Protein AF-C3N237-F1 (afdb_monomer_lite)

Secondary structure (DSSP, 8-state):
-------SSSTTHHHHHSSTTSS--S---------SSS-SEEEEEE-TT-HHHHHHHHHTTSSSBBSS---GGG-S-PPTTPEEE----EEEEEEE--S--TTS--GGGSHHHHHHHTTT--HHHIIIIISTT-EEE-SSS-SSSTHHHHHHHHHHTTTT----HHHHHHHHHHHHHHTT-EEETTEEEETTEE-EEEEEEETT-HHHHHHHHHHHHHHHHTT-EEEEEEE-HHHHIIIIISS-TTTSS--EEEEEESS---SS-HHHHHHHHSGGGS-SSS--SS--BTTTB--GGGS-HHHHHHHHHHHHHHHHHHTT--SSHHHHHHHHHHHHHHHHHHTSEEEEEEE-PPEEE-TTEE----BTTTTBS--HHHHHH-EETTBSEEEEEES-S-SS---TTT---SHHHHHHHHHHS--SEEE-TBT--EEE-S-EEEEEEE-SSS-EEPPTT-EEEETTTTEEEEPPTT-EESEEEEEE-HHHHHH-B-TTSPBP-HHHHHHHHHHHHHHHS-TTSTT--HHHHHHHHHHHHH--EEEEEETTEEEEEES---SSHHHHHHHHHHHHS-TTTTSTT-----HHHHHHHHHHHHTTSEESSHHHHHHHTSEE--TT-HHHHHHHHHHHHHHHHHT---HHHHHHHHHHT-----HHHHHHHHHHHHHHHHHHS------SSEEEEEEETTSSS-EEEEEE-TT------GGGGPPPEEEEEEE---SSB-TTPEEEEEEEEEETT-S--EE-TT-EEEEEEE-TT--EEEEEEEE--TTSEEEEEPPTTPPSEEEEEEEEEEBTTB----PEEEEEEEPPP---------------------------------PPPP---SHHHHHHHHHHHHHHHHHHTT--

Organism: Saccharolobus islandicus (strain M.16.27) (NCBI:txid427318)

Structure (mmCIF, N/CA/C/O backbone):
data_AF-C3N237-F1
#
_entry.id   AF-C3N237-F1
#
loop_
_atom_site.group_PDB
_atom_site.id
_atom_site.type_symbol
_atom_site.label_atom_id
_atom_site.label_alt_id
_atom_site.label_comp_id
_atom_site.label_asym_id
_atom_site.label_entity_id
_atom_site.label_seq_id
_atom_site.pdbx_PDB_ins_code
_atom_site.Cartn_x
_atom_site.Cartn_y
_atom_site.Cartn_z
_atom_site.occupancy
_atom_site.B_iso_or_equiv
_atom_site.auth_seq_id
_atom_site.auth_comp_id
_atom_site.auth_asym_id
_atom_site.auth_atom_id
_atom_site.pdbx_PDB_model_num
ATOM 1 N N . MET A 1 1 ? -51.922 55.639 14.052 1.00 32.62 1 MET A N 1
ATOM 2 C CA . MET A 1 1 ? -53.199 56.289 13.689 1.00 32.62 1 MET A CA 1
ATOM 3 C C . MET A 1 1 ? -53.147 56.577 12.190 1.00 32.62 1 MET A C 1
ATOM 5 O O . MET A 1 1 ? -52.204 57.233 11.785 1.00 32.62 1 MET A O 1
ATOM 9 N N . TYR A 1 2 ? -54.059 55.958 11.427 1.00 24.75 2 TYR A N 1
ATOM 10 C CA . TYR A 1 2 ? -54.512 56.188 10.034 1.00 24.75 2 TYR A CA 1
ATOM 11 C C . TYR A 1 2 ? -53.543 56.796 8.977 1.00 24.75 2 TYR A C 1
ATOM 13 O O . TYR A 1 2 ? -53.043 57.893 9.165 1.00 24.75 2 TYR A O 1
ATOM 21 N N . SER A 1 3 ? -53.177 56.081 7.890 1.00 29.41 3 SER A N 1
ATOM 22 C CA . SER A 1 3 ? -53.906 55.927 6.589 1.00 29.41 3 SER A CA 1
ATOM 23 C C . SER A 1 3 ? -53.914 57.239 5.758 1.00 29.41 3 SER A C 1
ATOM 25 O O . SER A 1 3 ? -54.205 58.267 6.344 1.00 29.41 3 SER A O 1
ATOM 27 N N . VAL A 1 4 ? -53.697 57.374 4.436 1.00 31.59 4 VAL A N 1
ATOM 28 C CA . VAL A 1 4 ? -53.795 56.517 3.229 1.00 31.59 4 VAL A CA 1
ATOM 29 C C . VAL A 1 4 ? -53.306 57.386 2.034 1.00 31.59 4 VAL A C 1
ATOM 31 O O . VAL A 1 4 ? -53.698 58.539 1.923 1.00 31.59 4 VAL A O 1
ATOM 34 N N . LEU A 1 5 ? -52.292 56.930 1.285 1.00 30.28 5 LEU A N 1
ATOM 35 C CA . LEU A 1 5 ? -52.226 56.564 -0.154 1.00 30.28 5 LEU A CA 1
ATOM 36 C C . LEU A 1 5 ? -52.545 57.586 -1.270 1.00 30.28 5 LEU A C 1
ATOM 38 O O . LEU A 1 5 ? -53.607 58.187 -1.333 1.00 30.28 5 LEU A O 1
ATOM 42 N N . SER A 1 6 ? -51.687 57.527 -2.297 1.00 28.00 6 SER A N 1
ATOM 43 C CA . SER A 1 6 ? -52.011 57.464 -3.739 1.00 28.00 6 SER A CA 1
ATOM 44 C C . SER A 1 6 ? -50.781 56.809 -4.404 1.00 28.00 6 SER A C 1
ATOM 46 O O . SER A 1 6 ? -49.678 57.311 -4.224 1.00 28.00 6 SER A O 1
ATOM 48 N N . ILE A 1 7 ? -50.732 55.594 -4.978 1.00 36.19 7 ILE A N 1
ATOM 49 C CA . ILE A 1 7 ? -51.569 54.786 -5.893 1.00 36.19 7 ILE A CA 1
ATOM 50 C C . ILE A 1 7 ? -51.875 55.480 -7.219 1.00 36.19 7 ILE A C 1
ATOM 52 O O . ILE A 1 7 ? -53.029 55.731 -7.550 1.00 36.19 7 ILE A O 1
ATOM 56 N N . LYS A 1 8 ? -50.833 55.649 -8.041 1.00 31.91 8 LYS A N 1
ATOM 57 C CA . LYS A 1 8 ? -50.965 55.339 -9.475 1.00 31.91 8 LYS A CA 1
ATOM 58 C C . LYS A 1 8 ? -49.679 54.892 -10.180 1.00 31.91 8 LYS A C 1
ATOM 60 O O . LYS A 1 8 ? -49.792 54.105 -11.109 1.00 31.91 8 LYS A O 1
ATOM 65 N N . ASP A 1 9 ? -48.491 55.163 -9.633 1.00 37.44 9 ASP A N 1
ATOM 66 C CA . ASP A 1 9 ? -47.237 54.868 -10.365 1.00 37.44 9 ASP A CA 1
ATOM 67 C C . ASP A 1 9 ? -46.415 53.663 -9.867 1.00 37.44 9 ASP A C 1
ATOM 69 O O . ASP A 1 9 ? -45.322 53.400 -10.356 1.00 37.44 9 ASP A O 1
ATOM 73 N N . LYS A 1 10 ? -46.936 52.857 -8.929 1.00 34.31 10 LYS A N 1
ATOM 74 C CA . LYS A 1 10 ? -46.229 51.659 -8.410 1.00 34.31 10 LYS A CA 1
ATOM 75 C C . LYS A 1 10 ? -46.744 50.312 -8.933 1.00 34.31 10 LYS A C 1
ATOM 77 O O . LYS A 1 10 ? -46.202 49.267 -8.568 1.00 34.31 10 LYS A O 1
ATOM 82 N N . LYS A 1 11 ? -47.759 50.311 -9.806 1.00 35.56 11 LYS A N 1
ATOM 83 C CA . LYS A 1 11 ? -48.390 49.076 -10.313 1.00 35.56 11 LYS A CA 1
ATOM 84 C C . LYS A 1 11 ? -47.809 48.518 -11.617 1.00 35.56 11 LYS A C 1
ATOM 86 O O . LYS A 1 11 ? -48.170 47.405 -11.969 1.00 35.56 11 LYS A O 1
ATOM 91 N N . ILE A 1 12 ? -46.876 49.206 -12.281 1.00 35.53 12 ILE A N 1
ATOM 92 C CA . ILE A 1 12 ? -46.220 48.667 -13.491 1.00 35.53 12 ILE A CA 1
ATOM 93 C C . ILE A 1 12 ? -44.860 48.021 -13.166 1.00 35.53 12 ILE A C 1
ATOM 95 O O . ILE A 1 12 ? -44.503 47.018 -13.770 1.00 35.53 12 ILE A O 1
ATOM 99 N N . ILE A 1 13 ? -44.156 48.484 -12.127 1.00 36.94 13 ILE A N 1
ATOM 100 C CA . ILE A 1 13 ? -42.864 47.898 -11.719 1.00 36.94 13 ILE A CA 1
ATOM 101 C C . ILE A 1 13 ? -43.050 46.710 -10.754 1.00 36.94 13 ILE A C 1
ATOM 103 O O . ILE A 1 13 ? -42.310 45.734 -10.820 1.00 36.94 13 ILE A O 1
ATOM 107 N N . SER A 1 14 ? -44.106 46.712 -9.932 1.00 34.72 14 SER A N 1
ATOM 108 C CA . SER A 1 14 ? -44.381 45.596 -9.008 1.00 34.72 14 SER A CA 1
ATOM 109 C C . SER A 1 14 ? -45.049 44.388 -9.681 1.00 34.72 14 SER A C 1
ATOM 111 O O . SER A 1 14 ? -45.055 43.309 -9.104 1.00 34.72 14 SER A O 1
ATOM 113 N N . LEU A 1 15 ? -45.586 44.535 -10.901 1.00 31.09 15 LEU A N 1
ATOM 114 C CA . LEU A 1 15 ? -46.196 43.426 -11.651 1.00 31.09 15 LEU A CA 1
ATOM 115 C C . LEU A 1 15 ? -45.190 42.703 -12.571 1.00 31.09 15 LEU A C 1
ATOM 117 O O . LEU A 1 15 ? -45.409 41.548 -12.912 1.00 31.09 15 LEU A O 1
ATOM 121 N N . LEU A 1 16 ? -44.054 43.331 -12.900 1.00 32.94 16 LEU A N 1
ATOM 122 C CA . LEU A 1 16 ? -42.935 42.688 -13.610 1.00 32.94 16 LEU A CA 1
ATOM 123 C C . LEU A 1 16 ? -41.993 41.913 -12.670 1.00 32.94 16 LEU A C 1
ATOM 125 O O . LEU A 1 16 ? -41.348 40.965 -13.101 1.00 32.94 16 LEU A O 1
ATOM 129 N N . ILE A 1 17 ? -41.976 42.242 -11.373 1.00 38.22 17 ILE A N 1
ATOM 130 C CA . ILE A 1 17 ? -41.187 41.520 -10.354 1.00 38.22 17 ILE A CA 1
ATOM 131 C C . ILE A 1 17 ? -42.002 40.383 -9.697 1.00 38.22 17 ILE A C 1
ATOM 133 O O . ILE A 1 17 ? -41.434 39.377 -9.273 1.00 38.22 17 ILE A O 1
ATOM 137 N N . LEU A 1 18 ? -43.340 40.469 -9.701 1.00 31.30 18 LEU A N 1
ATOM 138 C CA . LEU A 1 18 ? -44.231 39.437 -9.142 1.00 31.30 18 LEU A CA 1
ATOM 139 C C . LEU A 1 18 ? -44.711 38.384 -10.167 1.00 31.30 18 LEU A C 1
ATOM 141 O O . LEU A 1 18 ? -45.364 37.417 -9.791 1.00 31.30 18 LEU A O 1
ATOM 145 N N . VAL A 1 19 ? -44.358 38.528 -11.452 1.00 31.44 19 VAL A N 1
ATOM 146 C CA . VAL A 1 19 ? -44.536 37.476 -12.482 1.00 31.44 19 VAL A CA 1
ATOM 147 C C . VAL A 1 19 ? -43.216 36.742 -12.786 1.00 31.44 19 VAL A C 1
ATOM 149 O O . VAL A 1 19 ? -43.243 35.614 -13.264 1.00 31.44 19 VAL A O 1
ATOM 152 N N . ALA A 1 20 ? -42.063 37.290 -12.375 1.00 33.34 20 ALA A N 1
ATOM 153 C CA . ALA A 1 20 ? -40.777 36.578 -12.356 1.00 33.34 20 ALA A CA 1
ATOM 154 C C . ALA A 1 20 ? -40.609 35.627 -11.145 1.00 33.34 20 ALA A C 1
ATOM 156 O O . ALA A 1 20 ? -39.634 34.888 -11.069 1.00 33.34 20 ALA A O 1
ATOM 157 N N . THR A 1 21 ? -41.563 35.618 -10.207 1.00 35.62 21 THR A N 1
ATOM 158 C CA . THR A 1 21 ? -41.547 34.784 -8.986 1.00 35.62 21 THR A CA 1
ATOM 159 C C . THR A 1 21 ? -42.735 33.817 -8.883 1.00 35.62 21 THR A C 1
ATOM 161 O O . THR A 1 21 ? -42.903 33.156 -7.863 1.00 35.62 21 THR A O 1
ATOM 164 N N . ALA A 1 22 ? -43.536 33.672 -9.948 1.00 34.78 22 ALA A N 1
ATOM 165 C CA . ALA A 1 22 ? -44.721 32.803 -9.958 1.00 34.78 22 ALA A CA 1
ATOM 166 C C . ALA A 1 22 ? -44.883 31.949 -11.235 1.00 34.78 22 ALA A C 1
ATOM 168 O O . ALA A 1 22 ? -45.985 31.502 -11.544 1.00 34.78 22 ALA A O 1
ATOM 169 N N . ILE A 1 23 ? -43.782 31.668 -11.946 1.00 35.69 23 ILE A N 1
ATOM 170 C CA . ILE A 1 23 ? -43.656 30.503 -12.843 1.00 35.69 23 ILE A CA 1
ATOM 171 C C . ILE A 1 23 ? -42.328 29.804 -12.532 1.00 35.69 23 ILE A C 1
ATOM 173 O O . ILE A 1 23 ? -41.381 29.770 -13.309 1.00 35.69 23 ILE A O 1
ATOM 177 N N . SER A 1 24 ? -42.242 29.287 -11.316 1.00 31.81 24 SER A N 1
ATOM 178 C CA . SER A 1 24 ? -41.409 28.134 -11.000 1.00 31.81 24 SER A CA 1
ATOM 179 C C . SER A 1 24 ? -42.135 27.352 -9.922 1.00 31.81 24 SER A C 1
ATOM 181 O O . SER A 1 24 ? -41.948 27.578 -8.730 1.00 31.81 24 SER A O 1
ATOM 183 N N . PRO A 1 25 ? -43.020 26.449 -10.351 1.00 34.41 25 PRO A N 1
ATOM 184 C CA . PRO A 1 25 ? -43.022 25.154 -9.716 1.00 34.41 25 PRO A CA 1
ATOM 185 C C . PRO A 1 25 ? -42.878 24.051 -10.766 1.00 34.41 25 PRO A C 1
ATOM 187 O O . PRO A 1 25 ? -43.502 24.073 -11.824 1.00 34.41 25 PRO A O 1
ATOM 190 N N . ILE A 1 26 ? -42.084 23.052 -10.373 1.00 34.78 26 ILE A N 1
ATOM 191 C CA . ILE A 1 26 ? -41.844 21.754 -11.019 1.00 34.78 26 ILE A CA 1
ATOM 192 C C . ILE A 1 26 ? -40.711 21.744 -12.066 1.00 34.78 26 ILE A C 1
ATOM 194 O O . ILE A 1 26 ? -40.867 21.287 -13.185 1.00 34.78 26 ILE A O 1
ATOM 198 N N . PHE A 1 27 ? -39.531 22.216 -11.662 1.00 32.22 27 PHE A N 1
ATOM 199 C CA . PHE A 1 27 ? -38.301 21.399 -11.650 1.00 32.22 27 PHE A CA 1
ATOM 200 C C . PHE A 1 27 ? -37.444 21.781 -10.429 1.00 32.22 27 PHE A C 1
ATOM 202 O O . PHE A 1 27 ? -36.223 21.791 -10.463 1.00 32.22 27 PHE A O 1
ATOM 209 N N . ALA A 1 28 ? -38.096 22.053 -9.298 1.00 30.06 28 ALA A N 1
ATOM 210 C CA . ALA A 1 28 ? -37.543 21.573 -8.047 1.00 30.06 28 ALA A CA 1
ATOM 211 C C . ALA A 1 28 ? -38.019 20.123 -7.957 1.00 30.06 28 ALA A C 1
ATOM 213 O O . ALA A 1 28 ? -39.050 19.826 -7.356 1.00 30.06 28 ALA A O 1
ATOM 214 N N . ILE A 1 29 ? -37.271 19.208 -8.582 1.00 30.78 29 ILE A N 1
ATOM 215 C CA . ILE A 1 29 ? -37.046 17.963 -7.861 1.00 30.78 29 ILE A CA 1
ATOM 216 C C . ILE A 1 29 ? -36.403 18.487 -6.586 1.00 30.78 29 ILE A C 1
ATOM 218 O O . ILE A 1 29 ? -35.275 18.974 -6.618 1.00 30.78 29 ILE A O 1
ATOM 222 N N . ALA A 1 30 ? -37.173 18.534 -5.496 1.00 28.59 30 ALA A N 1
ATOM 223 C CA . ALA A 1 30 ? -36.566 18.385 -4.196 1.00 28.59 30 ALA A CA 1
ATOM 224 C C . ALA A 1 30 ? -35.662 17.179 -4.397 1.00 28.59 30 ALA A C 1
ATOM 226 O O . ALA A 1 30 ? -36.162 16.070 -4.590 1.00 28.59 30 ALA A O 1
ATOM 227 N N . GLN A 1 31 ? -34.360 17.428 -4.544 1.00 30.95 31 GLN A N 1
ATOM 228 C CA . GLN A 1 31 ? -33.361 16.395 -4.454 1.00 30.95 31 GLN A CA 1
ATOM 229 C C . GLN A 1 31 ? -33.556 15.956 -3.012 1.00 30.95 31 GLN A C 1
ATOM 231 O O . GLN A 1 31 ? -33.031 16.568 -2.086 1.00 30.95 31 GLN A O 1
ATOM 236 N N . SER A 1 32 ? -34.497 15.024 -2.812 1.00 29.55 32 SER A N 1
ATOM 237 C CA . SER A 1 32 ? -34.615 14.238 -1.603 1.00 29.55 32 SER A CA 1
ATOM 238 C C . SER A 1 32 ? -33.178 13.917 -1.289 1.00 29.55 32 SER A C 1
ATOM 240 O O . SER A 1 32 ? -32.537 13.366 -2.191 1.00 29.55 32 SER A O 1
ATOM 242 N N . ALA A 1 33 ? -32.669 14.387 -0.143 1.00 34.59 33 ALA A N 1
ATOM 243 C CA . ALA A 1 33 ? -31.304 14.118 0.283 1.00 34.59 33 ALA A CA 1
ATOM 244 C C . ALA A 1 33 ? -31.015 12.681 -0.137 1.00 34.59 33 ALA A C 1
ATOM 246 O O . ALA A 1 33 ? -31.718 11.774 0.319 1.00 34.59 33 ALA A O 1
ATOM 247 N N . SER A 1 34 ? -30.185 12.508 -1.172 1.00 51.31 34 SER A N 1
ATOM 248 C CA . SER A 1 34 ? -29.996 11.194 -1.769 1.00 51.31 34 SER A CA 1
ATOM 249 C C . SER A 1 34 ? -29.450 10.373 -0.627 1.00 51.31 34 SER A C 1
ATOM 251 O O . SER A 1 34 ? -28.399 10.719 -0.101 1.00 51.31 34 SER A O 1
ATOM 253 N N . SER A 1 35 ? -30.233 9.417 -0.139 1.00 67.62 35 SER A N 1
ATOM 254 C CA . SER A 1 35 ? -29.896 8.690 1.075 1.00 67.62 35 SER A CA 1
ATOM 255 C C . SER A 1 35 ? -28.501 8.097 0.893 1.00 67.62 35 SER A C 1
ATOM 257 O O . SER A 1 35 ? -28.344 7.272 -0.006 1.00 67.62 35 SER A O 1
ATOM 259 N N . SER A 1 36 ? -27.520 8.561 1.667 1.00 78.75 36 SER A N 1
ATOM 260 C CA . SER A 1 36 ? -26.153 8.042 1.647 1.00 78.75 36 SER A CA 1
ATOM 261 C C . SER A 1 36 ? -26.043 6.834 2.588 1.00 78.75 36 SER A C 1
ATOM 263 O O . SER A 1 36 ? -26.709 6.835 3.626 1.00 78.75 36 SER A O 1
ATOM 265 N N . PRO A 1 37 ? -25.232 5.815 2.252 1.00 91.06 37 PRO A N 1
ATOM 266 C CA . PRO A 1 37 ? -24.650 5.566 0.930 1.00 91.06 37 PRO A CA 1
ATOM 267 C C . PRO A 1 37 ? -25.712 5.350 -0.153 1.00 91.06 37 PRO A C 1
ATOM 269 O O . PRO A 1 37 ? -26.824 4.891 0.121 1.00 91.06 37 PRO A O 1
ATOM 272 N N . ALA A 1 38 ? -25.365 5.673 -1.397 1.00 92.00 38 ALA A N 1
ATOM 273 C CA . ALA A 1 38 ? -26.339 5.837 -2.472 1.00 92.00 38 ALA A CA 1
ATOM 274 C C . ALA A 1 38 ? -27.121 4.549 -2.816 1.00 92.00 38 ALA A C 1
ATOM 276 O O . ALA A 1 38 ? -28.335 4.609 -3.025 1.00 92.00 38 ALA A O 1
ATOM 277 N N . SER A 1 39 ? -26.473 3.380 -2.793 1.00 94.06 39 SER A N 1
ATOM 278 C CA . SER A 1 39 ? -27.141 2.078 -2.956 1.00 94.06 39 SER A CA 1
ATOM 279 C C . SER A 1 39 ? -27.737 1.561 -1.643 1.00 94.06 39 SER A C 1
ATOM 281 O O . SER A 1 39 ? -27.261 1.871 -0.552 1.00 94.06 39 SER A O 1
ATOM 283 N N . THR A 1 40 ? -28.800 0.754 -1.724 1.00 94.44 40 THR A N 1
ATOM 284 C CA . THR A 1 40 ? -29.397 0.123 -0.531 1.00 94.44 40 THR A CA 1
ATOM 285 C C . THR A 1 40 ? -28.765 -1.221 -0.200 1.00 94.44 40 THR A C 1
ATOM 287 O O . THR A 1 40 ? -28.777 -1.630 0.959 1.00 94.44 40 THR A O 1
ATOM 290 N N . ALA A 1 41 ? -28.250 -1.930 -1.207 1.00 96.56 41 ALA A N 1
ATOM 291 C CA . ALA A 1 41 ? -27.567 -3.203 -1.021 1.00 96.56 41 ALA A CA 1
ATOM 292 C C . ALA A 1 41 ? -26.543 -3.464 -2.128 1.00 96.56 41 ALA A C 1
ATOM 294 O O . ALA A 1 41 ? -26.750 -3.095 -3.288 1.00 96.56 41 ALA A O 1
ATOM 295 N N . ILE A 1 42 ? -25.472 -4.162 -1.763 1.00 98.31 42 ILE A N 1
ATOM 296 C CA . ILE A 1 42 ? -24.435 -4.625 -2.682 1.00 98.31 42 ILE A CA 1
ATOM 297 C C . ILE A 1 42 ? -24.285 -6.135 -2.511 1.00 98.31 42 ILE A C 1
ATOM 299 O O . ILE A 1 42 ? -24.221 -6.647 -1.395 1.00 98.31 42 ILE A O 1
ATOM 303 N N . THR A 1 43 ? -24.268 -6.866 -3.620 1.00 98.25 43 THR A N 1
ATOM 304 C CA . THR A 1 43 ? -23.935 -8.296 -3.635 1.00 98.25 43 THR A CA 1
ATOM 305 C C . THR A 1 43 ? -22.584 -8.473 -4.300 1.00 98.25 43 THR A C 1
ATOM 307 O O . THR A 1 43 ? -22.411 -8.072 -5.446 1.00 98.25 43 THR A O 1
ATOM 310 N N . ILE A 1 44 ? -21.644 -9.082 -3.592 1.00 98.38 44 ILE A N 1
ATOM 311 C CA . ILE A 1 44 ? -20.318 -9.409 -4.108 1.00 98.38 44 ILE A CA 1
ATOM 312 C C . ILE A 1 44 ? -20.329 -10.884 -4.489 1.00 98.38 44 ILE A C 1
ATOM 314 O O . ILE A 1 44 ? -20.648 -11.727 -3.653 1.00 98.38 44 ILE A O 1
ATOM 318 N N . ILE A 1 45 ? -20.004 -11.189 -5.741 1.00 98.19 45 ILE A N 1
ATOM 319 C CA . ILE A 1 45 ? -19.927 -12.549 -6.276 1.00 98.19 45 ILE A CA 1
ATOM 320 C C . ILE A 1 45 ? -18.465 -12.875 -6.532 1.00 98.19 45 ILE A C 1
ATOM 322 O O . ILE A 1 45 ? -17.803 -12.176 -7.296 1.00 98.19 45 ILE A O 1
ATOM 326 N N . SER A 1 46 ? -17.975 -13.953 -5.931 1.00 97.31 46 SER A N 1
ATOM 327 C CA . SER A 1 46 ? -16.638 -14.455 -6.215 1.00 97.31 46 SER A CA 1
ATOM 328 C C . SER A 1 46 ? -16.656 -15.501 -7.320 1.00 97.31 46 SER A C 1
ATOM 330 O O . SER A 1 46 ? -17.537 -16.360 -7.373 1.00 97.31 46 SER A O 1
ATOM 332 N N . TYR A 1 47 ? -15.630 -15.461 -8.166 1.00 96.19 47 TYR A N 1
ATOM 333 C CA . TYR A 1 47 ? -15.398 -16.459 -9.208 1.00 96.19 47 TYR A CA 1
ATOM 334 C C . TYR A 1 47 ? -14.271 -17.446 -8.862 1.00 96.19 47 TYR A C 1
ATOM 336 O O . TYR A 1 47 ? -13.863 -18.221 -9.724 1.00 96.19 47 TYR A O 1
ATOM 344 N N . ASN A 1 48 ? -13.796 -17.465 -7.607 1.00 92.31 48 ASN A N 1
ATOM 345 C CA . ASN A 1 48 ? -12.758 -18.376 -7.099 1.00 92.31 48 ASN A CA 1
ATOM 346 C C . ASN A 1 48 ? -11.517 -18.470 -8.005 1.00 92.31 48 ASN A C 1
ATOM 348 O O . ASN A 1 48 ? -11.038 -19.562 -8.310 1.00 92.31 48 ASN A O 1
ATOM 352 N N . GLY A 1 49 ? -11.029 -17.325 -8.483 1.00 89.06 49 GLY A N 1
ATOM 353 C CA . GLY A 1 49 ? -9.867 -17.253 -9.368 1.00 89.06 49 GLY A CA 1
ATOM 354 C C . GLY A 1 49 ? -10.145 -17.559 -10.838 1.00 89.06 49 GLY A C 1
ATOM 355 O O . GLY A 1 49 ? -9.232 -17.451 -11.651 1.00 89.06 49 GLY A O 1
ATOM 356 N N . ASN A 1 50 ? -11.377 -17.923 -11.207 1.00 91.88 50 ASN A N 1
ATOM 357 C CA . ASN A 1 50 ? -11.759 -18.133 -12.600 1.00 91.88 50 ASN A CA 1
ATOM 358 C C . ASN A 1 50 ? -12.134 -16.800 -13.264 1.00 91.88 50 ASN A C 1
ATOM 360 O O . ASN A 1 50 ? -13.307 -16.427 -13.336 1.00 91.88 50 ASN A O 1
ATOM 364 N N . ASP A 1 51 ? -11.114 -16.103 -13.765 1.00 91.50 51 ASP A N 1
ATOM 365 C CA . ASP A 1 51 ? -11.268 -14.800 -14.418 1.00 91.50 51 ASP A CA 1
ATOM 366 C C . ASP A 1 51 ? -12.202 -14.862 -15.638 1.00 91.50 51 ASP A C 1
ATOM 368 O O . ASP A 1 51 ? -13.023 -13.968 -15.818 1.00 91.50 51 ASP A O 1
ATOM 372 N N . ALA A 1 52 ? -12.167 -15.950 -16.418 1.00 93.75 52 ALA A N 1
ATOM 373 C CA . ALA A 1 52 ? -13.022 -16.121 -17.596 1.00 93.75 52 ALA A CA 1
ATOM 374 C C . ALA A 1 52 ? -14.521 -16.110 -17.247 1.00 93.75 52 ALA A C 1
ATOM 376 O O . ALA A 1 52 ? -15.318 -15.501 -17.959 1.00 93.75 52 ALA A O 1
ATOM 377 N N . ASN A 1 53 ? -14.917 -16.730 -16.129 1.00 96.00 53 ASN A N 1
ATOM 378 C CA . ASN A 1 53 ? -16.308 -16.693 -15.672 1.00 96.00 53 ASN A CA 1
ATOM 379 C C . ASN A 1 53 ? -16.723 -15.292 -15.196 1.00 96.00 53 ASN A C 1
ATOM 381 O O . ASN A 1 53 ? -17.851 -14.874 -15.456 1.00 96.00 53 ASN A O 1
ATOM 385 N N . GLY A 1 54 ? -15.825 -14.574 -14.512 1.00 96.75 54 GLY A N 1
ATOM 386 C CA . GLY A 1 54 ? -16.070 -13.200 -14.065 1.00 96.75 54 GLY A CA 1
ATOM 387 C C . GLY A 1 54 ? -16.223 -12.228 -15.232 1.00 96.75 54 GLY A C 1
ATOM 388 O O . GLY A 1 54 ? -17.178 -11.450 -15.268 1.00 96.75 54 GLY A O 1
ATOM 389 N N . ILE A 1 55 ? -15.339 -12.340 -16.225 1.00 96.75 55 ILE A N 1
ATOM 390 C CA . ILE A 1 55 ? -15.405 -11.603 -17.491 1.00 96.75 55 ILE A CA 1
ATOM 391 C C . ILE A 1 55 ? -16.728 -11.900 -18.197 1.00 96.75 55 ILE A C 1
ATOM 393 O O . ILE A 1 55 ? -17.494 -10.977 -18.455 1.00 96.75 55 ILE A O 1
ATOM 397 N N . LEU A 1 56 ? -17.061 -13.174 -18.422 1.00 97.25 56 LEU A N 1
ATOM 398 C CA . LEU A 1 56 ? -18.286 -13.564 -19.127 1.00 97.25 56 LEU A CA 1
ATOM 399 C C . LEU A 1 56 ? -19.557 -13.050 -18.431 1.00 97.25 56 LEU A C 1
ATOM 401 O O . LEU A 1 56 ? -20.507 -12.621 -19.088 1.00 97.25 56 LEU A O 1
ATOM 405 N N . ALA A 1 57 ? -19.586 -13.055 -17.096 1.00 97.75 57 ALA A N 1
ATOM 406 C CA . ALA A 1 57 ? -20.692 -12.480 -16.338 1.00 97.75 57 ALA A CA 1
ATOM 407 C C . ALA A 1 57 ? -20.827 -10.964 -16.562 1.00 97.75 57 ALA A C 1
ATOM 409 O O . ALA A 1 57 ? -21.949 -10.455 -16.652 1.00 97.75 57 ALA A O 1
ATOM 410 N N . PHE A 1 58 ? -19.712 -10.238 -16.685 1.00 98.19 58 PHE A N 1
ATOM 411 C CA . PHE A 1 58 ? -19.725 -8.822 -17.055 1.00 98.19 58 PHE A CA 1
ATOM 412 C C . PHE A 1 58 ? -20.198 -8.610 -18.498 1.00 98.19 58 PHE A C 1
ATOM 414 O O . PHE A 1 58 ? -21.079 -7.781 -18.721 1.00 98.19 58 PHE A O 1
ATOM 421 N N . GLU A 1 59 ? -19.689 -9.382 -19.463 1.00 97.69 59 GLU A N 1
ATOM 422 C CA . GLU A 1 59 ? -20.093 -9.298 -20.879 1.00 97.69 59 GLU A CA 1
ATOM 423 C C . GLU A 1 59 ? -21.602 -9.524 -21.062 1.00 97.69 59 GLU A C 1
ATOM 425 O O . GLU A 1 59 ? -22.256 -8.857 -21.865 1.00 97.69 59 GLU A O 1
ATOM 430 N N . HIS A 1 60 ? -22.186 -10.411 -20.254 1.00 97.06 60 HIS A N 1
ATOM 431 C CA . HIS A 1 60 ? -23.627 -10.668 -20.215 1.00 97.06 60 HIS A CA 1
ATOM 432 C C . HIS A 1 60 ? -24.437 -9.662 -19.376 1.00 97.06 60 HIS A C 1
ATOM 434 O O . HIS A 1 60 ? -25.654 -9.814 -19.252 1.00 97.06 60 HIS A O 1
ATOM 440 N N . GLY A 1 61 ? -23.801 -8.650 -18.781 1.00 96.19 61 GLY A N 1
ATOM 441 C CA . GLY A 1 61 ? -24.465 -7.625 -17.970 1.00 96.19 61 GLY A CA 1
ATOM 442 C C . GLY A 1 61 ? -25.003 -8.118 -16.623 1.00 96.19 61 GLY A C 1
ATOM 443 O O . GLY A 1 61 ? -25.911 -7.502 -16.067 1.00 96.19 61 GLY A O 1
ATOM 444 N N . GLN A 1 62 ? -24.482 -9.230 -16.098 1.00 96.44 62 GLN A N 1
ATOM 445 C CA . GLN A 1 62 ? -24.930 -9.838 -14.835 1.00 96.44 62 GLN A CA 1
ATOM 446 C C . GLN A 1 62 ? -24.300 -9.179 -13.602 1.00 96.44 62 GLN A C 1
ATOM 448 O O . GLN A 1 62 ? -24.862 -9.236 -12.508 1.00 96.44 62 GLN A O 1
ATOM 453 N N . ILE A 1 63 ? -23.138 -8.550 -13.779 1.00 97.94 63 ILE A N 1
ATOM 454 C CA . ILE A 1 63 ? -22.417 -7.797 -12.752 1.00 97.94 63 ILE A CA 1
ATOM 455 C C . ILE A 1 63 ? -22.102 -6.388 -13.260 1.00 97.94 63 ILE A C 1
ATOM 457 O O . ILE A 1 63 ? -21.902 -6.172 -14.452 1.00 97.94 63 ILE A O 1
ATOM 461 N N . ALA A 1 64 ? -22.048 -5.429 -12.341 1.00 97.69 64 ALA A N 1
ATOM 462 C CA . ALA A 1 64 ? -21.737 -4.026 -12.584 1.00 97.69 64 ALA A CA 1
ATOM 463 C C . ALA A 1 64 ? -20.347 -3.843 -13.201 1.00 97.69 64 ALA A C 1
ATOM 465 O O . ALA A 1 64 ? -20.191 -3.065 -14.137 1.00 97.69 64 ALA A O 1
ATOM 466 N N . PHE A 1 65 ? -19.364 -4.555 -12.658 1.00 97.81 65 PHE A N 1
ATOM 467 C CA . PHE A 1 65 ? -17.998 -4.680 -13.153 1.00 97.81 65 PHE A CA 1
ATOM 468 C C . PHE A 1 65 ? -17.349 -5.912 -12.517 1.00 97.81 65 PHE A C 1
ATOM 470 O O . PHE A 1 65 ? -17.808 -6.394 -11.473 1.00 97.81 65 PHE A O 1
ATOM 477 N N . TYR A 1 66 ? -16.283 -6.403 -13.147 1.00 97.12 66 TYR A N 1
ATOM 478 C CA . TYR A 1 66 ? -15.358 -7.363 -12.552 1.00 97.12 66 TYR A CA 1
ATOM 479 C C . TYR A 1 66 ? -14.195 -6.585 -11.925 1.00 97.12 66 TYR A C 1
ATOM 481 O O . TYR A 1 66 ? -13.435 -5.932 -12.635 1.00 97.12 66 TYR A O 1
ATOM 489 N N . ALA A 1 67 ? -14.094 -6.592 -10.597 1.00 94.38 67 ALA A N 1
ATOM 490 C CA . ALA A 1 67 ? -13.141 -5.813 -9.804 1.00 94.38 67 ALA A CA 1
ATOM 491 C C . ALA A 1 67 ? -11.729 -6.427 -9.825 1.00 94.38 67 ALA A C 1
ATOM 493 O O . ALA A 1 67 ? -11.126 -6.695 -8.794 1.00 94.38 67 ALA A O 1
ATOM 494 N N . TYR A 1 68 ? -11.222 -6.720 -11.018 1.00 90.56 68 TYR A N 1
ATOM 495 C CA . TYR A 1 68 ? -9.861 -7.183 -11.239 1.00 90.56 68 TYR A CA 1
ATOM 496 C C . TYR A 1 68 ? -9.432 -6.765 -12.646 1.00 90.56 68 TYR A C 1
ATOM 498 O O . TYR A 1 68 ? -10.136 -7.032 -13.622 1.00 90.56 68 TYR A O 1
ATOM 506 N N . ALA A 1 69 ? -8.294 -6.081 -12.750 1.00 88.44 69 ALA A N 1
ATOM 507 C CA . ALA A 1 69 ? -7.774 -5.632 -14.034 1.00 88.44 69 ALA A CA 1
ATOM 508 C C . ALA A 1 69 ? -7.255 -6.835 -14.834 1.00 88.44 69 ALA A C 1
ATOM 510 O O . ALA A 1 69 ? -6.277 -7.481 -14.455 1.00 88.44 69 ALA A O 1
ATOM 511 N N . VAL A 1 70 ? -7.915 -7.122 -15.954 1.00 87.81 70 VAL A N 1
ATOM 512 C CA . VAL A 1 70 ? -7.507 -8.145 -16.923 1.00 87.81 70 VAL A CA 1
ATOM 513 C C . VAL A 1 70 ? -7.181 -7.482 -18.262 1.00 87.81 70 VAL A C 1
ATOM 515 O O . VAL A 1 70 ? -7.807 -6.469 -18.593 1.00 87.81 70 VAL A O 1
ATOM 518 N N . PRO A 1 71 ? -6.217 -8.010 -19.040 1.00 84.75 71 PRO A N 1
ATOM 519 C CA . PRO A 1 71 ? -5.903 -7.463 -20.354 1.00 84.75 71 PRO A CA 1
ATOM 520 C C . PRO A 1 71 ? -7.166 -7.312 -21.219 1.00 84.75 71 PRO A C 1
ATOM 522 O O . PRO A 1 71 ? -7.986 -8.232 -21.252 1.00 84.75 71 PRO A O 1
ATOM 525 N N . PRO A 1 72 ? -7.335 -6.203 -21.966 1.00 87.44 72 PRO A N 1
ATOM 526 C CA . PRO A 1 72 ? -8.511 -6.007 -22.817 1.00 87.44 72 PRO A CA 1
ATOM 527 C C . PRO A 1 72 ? -8.721 -7.115 -23.857 1.00 87.44 72 PRO A C 1
ATOM 529 O O . PRO A 1 72 ? -9.842 -7.336 -24.299 1.00 87.44 72 PRO A O 1
ATOM 532 N N . SER A 1 73 ? -7.650 -7.820 -24.228 1.00 85.62 73 SER A N 1
ATOM 533 C CA . SER A 1 73 ? -7.656 -8.969 -25.137 1.00 85.62 73 SER A CA 1
ATOM 534 C C . SER A 1 73 ? -8.373 -10.210 -24.588 1.00 85.62 73 SER A C 1
ATOM 536 O O . SER A 1 73 ? -8.727 -11.081 -25.379 1.00 85.62 73 SER A O 1
ATOM 538 N N . GLU A 1 74 ? -8.621 -10.288 -23.277 1.00 88.31 74 GLU A N 1
ATOM 539 C CA . GLU A 1 74 ? -9.388 -11.375 -22.648 1.00 88.31 74 GLU A CA 1
ATOM 540 C C . GLU A 1 74 ? -10.912 -11.188 -22.807 1.00 88.31 74 GLU A C 1
ATOM 542 O O . GLU A 1 74 ? -11.670 -12.144 -22.650 1.00 88.31 74 GLU A O 1
ATOM 547 N N . TYR A 1 75 ? -11.382 -9.977 -23.141 1.00 91.75 75 TYR A N 1
ATOM 548 C CA . TYR A 1 75 ? -12.794 -9.726 -23.449 1.00 91.75 75 TYR A CA 1
ATOM 549 C C . TYR A 1 75 ? -13.095 -10.095 -24.906 1.00 91.75 75 TYR A C 1
ATOM 551 O O . TYR A 1 75 ? -12.434 -9.642 -25.841 1.00 91.75 75 TYR A O 1
ATOM 559 N N . THR A 1 76 ? -14.154 -10.870 -25.115 1.00 94.00 76 THR A N 1
ATOM 560 C CA . THR A 1 76 ? -14.708 -11.173 -26.438 1.00 94.00 76 THR A CA 1
ATOM 561 C C . THR A 1 76 ? -15.586 -10.037 -26.960 1.00 94.00 76 THR A C 1
ATOM 563 O O . THR A 1 76 ? -15.621 -9.779 -28.166 1.00 94.00 76 THR A O 1
ATOM 566 N N . SER A 1 77 ? -16.293 -9.339 -26.065 1.00 93.56 77 SER A N 1
ATOM 567 C CA . SER A 1 77 ? -17.100 -8.159 -26.380 1.00 93.56 77 SER A CA 1
ATOM 568 C C . SER A 1 77 ? -17.434 -7.355 -25.124 1.00 93.56 77 SER A C 1
ATOM 570 O O . SER A 1 77 ? -17.678 -7.914 -24.063 1.00 93.56 77 SER A O 1
ATOM 572 N N . LEU A 1 78 ? -17.504 -6.027 -25.234 1.00 95.38 78 LEU A N 1
ATOM 573 C CA . LEU A 1 78 ? -17.952 -5.184 -24.123 1.00 95.38 78 LEU A CA 1
ATOM 574 C C . LEU A 1 78 ? -19.464 -4.918 -24.210 1.00 95.38 78 LEU A C 1
ATOM 576 O O . LEU A 1 78 ? -19.971 -4.673 -25.313 1.00 95.38 78 LEU A O 1
ATOM 580 N N . PRO A 1 79 ? -20.186 -4.876 -23.073 1.00 96.44 79 PRO A N 1
ATOM 581 C CA . PRO A 1 79 ? -21.571 -4.423 -23.040 1.00 96.44 79 PRO A CA 1
ATOM 582 C C . PRO A 1 79 ? -21.732 -3.028 -23.677 1.00 96.44 79 PRO A C 1
ATOM 584 O O . PRO A 1 79 ? -20.850 -2.174 -23.524 1.00 96.44 79 PRO A O 1
ATOM 587 N N . PRO A 1 80 ? -22.854 -2.739 -24.367 1.00 94.88 80 PRO A N 1
ATOM 588 C CA . PRO A 1 80 ? -23.058 -1.446 -25.013 1.00 94.88 80 PRO A CA 1
ATOM 589 C C . PRO A 1 80 ? -22.911 -0.266 -24.044 1.00 94.88 80 PRO A C 1
ATOM 591 O O . PRO A 1 80 ? -23.589 -0.189 -23.021 1.00 94.88 80 PRO A O 1
ATOM 594 N N . GLY A 1 81 ? -22.040 0.683 -24.392 1.00 94.50 81 GLY A N 1
ATOM 595 C CA . GLY A 1 81 ? -21.789 1.872 -23.574 1.00 94.50 81 GLY A CA 1
ATOM 596 C C . GLY A 1 81 ? -20.985 1.613 -22.296 1.00 94.50 81 GLY A C 1
ATOM 597 O O . GLY A 1 81 ? -21.007 2.469 -21.410 1.00 94.50 81 GLY A O 1
ATOM 598 N N . ALA A 1 82 ? -20.308 0.463 -22.179 1.00 96.44 82 ALA A N 1
ATOM 599 C CA . ALA A 1 82 ? -19.401 0.187 -21.070 1.00 96.44 82 ALA A CA 1
ATOM 600 C C . ALA A 1 82 ? -18.399 1.336 -20.867 1.00 96.44 82 ALA A C 1
ATOM 602 O O . ALA A 1 82 ? -17.834 1.881 -21.819 1.00 96.44 82 ALA A O 1
ATOM 603 N N . LYS A 1 83 ? -18.196 1.704 -19.605 1.00 96.50 83 LYS A N 1
ATOM 604 C CA . LYS A 1 83 ? -17.276 2.758 -19.173 1.00 96.50 83 LYS A CA 1
ATOM 605 C C . LYS A 1 83 ? -15.937 2.132 -18.815 1.00 96.50 83 LYS A C 1
ATOM 607 O O . LYS A 1 83 ? -15.916 1.121 -18.121 1.00 96.50 83 LYS A O 1
ATOM 612 N N . ALA A 1 84 ? -14.840 2.743 -19.249 1.00 94.69 84 ALA A N 1
ATOM 613 C CA . ALA A 1 84 ? -13.492 2.328 -18.875 1.00 94.69 84 ALA A CA 1
ATOM 614 C C . ALA A 1 84 ? -12.960 3.205 -17.734 1.00 94.69 84 ALA A C 1
ATOM 616 O O . ALA A 1 84 ? -13.000 4.436 -17.817 1.00 94.69 84 ALA A O 1
ATOM 617 N N . TYR A 1 85 ? -12.440 2.571 -16.688 1.00 95.69 85 TYR A N 1
ATOM 618 C CA . TYR A 1 85 ? -11.774 3.232 -15.573 1.00 95.69 85 TYR A CA 1
ATOM 619 C C . TYR A 1 85 ? -10.295 2.857 -15.590 1.00 95.69 85 TYR A C 1
ATOM 621 O O . TYR A 1 85 ? -9.950 1.692 -15.415 1.00 95.69 85 TYR A O 1
ATOM 629 N N . LEU A 1 86 ? -9.438 3.849 -15.838 1.00 93.56 86 LEU A N 1
ATOM 630 C CA . LEU A 1 86 ? -7.986 3.699 -15.812 1.00 93.56 86 LEU A CA 1
ATOM 631 C C . LEU A 1 86 ? -7.464 4.160 -14.451 1.00 93.56 86 LEU A C 1
ATOM 633 O O . LEU A 1 86 ? -7.903 5.188 -13.932 1.00 93.56 86 LEU A O 1
ATOM 637 N N . LEU A 1 87 ? -6.518 3.403 -13.908 1.00 92.88 87 LEU A N 1
ATOM 638 C CA . LEU A 1 87 ? -5.785 3.713 -12.686 1.00 92.88 87 LEU A CA 1
ATOM 639 C C . LEU A 1 87 ? -4.438 2.969 -12.686 1.00 92.88 87 LEU A C 1
ATOM 641 O O . LEU A 1 87 ? -4.345 1.924 -13.332 1.00 92.88 87 LEU A O 1
ATOM 645 N N . PRO A 1 88 ? -3.419 3.464 -11.965 1.00 93.12 88 PRO A N 1
ATOM 646 C CA . PRO A 1 88 ? -2.210 2.703 -11.652 1.00 93.12 88 PRO A CA 1
ATOM 647 C C . PRO A 1 88 ? -2.588 1.417 -10.916 1.00 93.12 88 PRO A C 1
ATOM 649 O O . PRO A 1 88 ? -3.034 1.464 -9.772 1.00 93.12 88 PRO A O 1
ATOM 652 N N . SER A 1 89 ? -2.489 0.276 -11.599 1.00 88.19 89 SER A N 1
ATOM 653 C CA . SER A 1 89 ? -2.969 -1.005 -11.069 1.00 88.19 89 SER A CA 1
ATOM 654 C C . SER A 1 89 ? -1.836 -1.901 -10.585 1.00 88.19 89 SER A C 1
ATOM 656 O O . SER A 1 89 ? -2.014 -2.703 -9.670 1.00 88.19 89 SER A O 1
ATOM 658 N N . THR A 1 90 ? -0.696 -1.870 -11.278 1.00 91.62 90 THR A N 1
ATOM 659 C CA . THR A 1 90 ? 0.389 -2.832 -11.065 1.00 91.62 90 THR A CA 1
ATOM 660 C C . THR A 1 90 ? 1.702 -2.300 -11.627 1.00 91.62 90 THR A C 1
ATOM 662 O O . THR A 1 90 ? 1.790 -2.049 -12.830 1.00 91.62 90 THR A O 1
ATOM 665 N N . TYR A 1 91 ? 2.723 -2.186 -10.788 1.00 94.31 91 TYR A N 1
ATOM 666 C CA . TYR A 1 91 ? 4.105 -1.968 -11.196 1.00 94.31 91 TYR A CA 1
ATOM 667 C C . TYR A 1 91 ? 4.760 -3.295 -11.592 1.00 94.31 91 TYR A C 1
ATOM 669 O O . TYR A 1 91 ? 4.589 -4.301 -10.906 1.00 94.31 91 TYR A O 1
ATOM 677 N N . TYR A 1 92 ? 5.503 -3.302 -12.698 1.00 96.69 92 TYR A N 1
ATOM 678 C CA . TYR A 1 92 ? 6.239 -4.468 -13.183 1.00 96.69 92 TYR A CA 1
ATOM 679 C C . TYR A 1 92 ? 7.733 -4.174 -13.274 1.00 96.69 92 TYR A C 1
ATOM 681 O O . TYR A 1 92 ? 8.139 -3.133 -13.800 1.00 96.69 92 TYR A O 1
ATOM 689 N N . ASP A 1 93 ? 8.545 -5.142 -12.864 1.00 97.56 93 ASP A N 1
ATOM 690 C CA . ASP A 1 93 ? 10.001 -5.105 -12.948 1.00 97.56 93 ASP A CA 1
ATOM 691 C C . ASP A 1 93 ? 10.616 -6.482 -13.220 1.00 97.56 93 ASP A C 1
ATOM 693 O O . ASP A 1 93 ? 9.935 -7.502 -13.359 1.00 97.56 93 ASP A O 1
ATOM 697 N N . ILE A 1 94 ? 11.936 -6.488 -13.384 1.00 98.19 94 ILE A N 1
ATOM 698 C CA . ILE A 1 94 ? 12.752 -7.696 -13.432 1.00 98.19 94 ILE A CA 1
ATOM 699 C C . ILE A 1 94 ? 13.635 -7.734 -12.187 1.00 98.19 94 ILE A C 1
ATOM 701 O O . ILE A 1 94 ? 14.530 -6.893 -12.063 1.00 98.19 94 ILE A O 1
ATOM 705 N N . LEU A 1 95 ? 13.437 -8.745 -11.338 1.00 98.44 95 LEU A N 1
ATOM 706 C CA . LEU A 1 95 ? 14.354 -9.086 -10.254 1.00 98.44 95 LEU A CA 1
ATOM 707 C C . LEU A 1 95 ? 15.549 -9.841 -10.807 1.00 98.44 95 LEU A C 1
ATOM 709 O O . LEU A 1 95 ? 15.395 -10.801 -11.570 1.00 98.44 95 LEU A O 1
ATOM 713 N N . VAL A 1 96 ? 16.736 -9.470 -10.355 1.00 98.50 96 VAL A N 1
ATOM 714 C CA . VAL A 1 96 ? 17.991 -10.094 -10.749 1.00 98.50 96 VAL A CA 1
ATOM 715 C C . VAL A 1 96 ? 18.755 -10.499 -9.500 1.00 98.50 96 VAL A C 1
ATOM 717 O O . VAL A 1 96 ? 19.137 -9.647 -8.708 1.00 98.50 96 VAL A O 1
ATOM 720 N N . ASN A 1 97 ? 19.036 -11.792 -9.347 1.00 98.31 97 ASN A N 1
ATOM 721 C CA . ASN A 1 97 ? 19.875 -12.311 -8.267 1.00 98.31 97 ASN A CA 1
ATOM 722 C C . ASN A 1 97 ? 21.332 -11.834 -8.457 1.00 98.31 97 ASN A C 1
ATOM 724 O O . ASN A 1 97 ? 21.983 -12.268 -9.418 1.00 98.31 97 ASN A O 1
ATOM 728 N N . PRO A 1 98 ? 21.873 -10.972 -7.576 1.00 98.19 98 PRO A N 1
ATOM 729 C CA . PRO A 1 98 ? 23.185 -10.367 -7.746 1.00 98.19 98 PRO A CA 1
ATOM 730 C C . PRO A 1 98 ? 24.299 -11.162 -7.048 1.00 98.19 98 PRO A C 1
ATOM 732 O O . PRO A 1 98 ? 25.442 -10.708 -7.020 1.00 98.19 98 PRO A O 1
ATOM 735 N N . LEU A 1 99 ? 23.991 -12.317 -6.452 1.00 98.00 99 LEU A N 1
ATOM 736 C CA . LEU A 1 99 ? 24.937 -13.063 -5.630 1.00 98.00 99 LEU A CA 1
ATOM 737 C C . LEU A 1 99 ? 25.825 -13.983 -6.464 1.00 98.00 99 LEU A C 1
ATOM 739 O O . LEU A 1 99 ? 25.439 -14.495 -7.518 1.00 98.00 99 LEU A O 1
ATOM 743 N N . ASN A 1 100 ? 27.023 -14.257 -5.962 1.00 96.56 100 ASN A N 1
ATOM 744 C CA . ASN A 1 100 ? 27.830 -15.362 -6.449 1.00 96.56 100 ASN A CA 1
ATOM 745 C C . ASN A 1 100 ? 27.223 -16.691 -5.970 1.00 96.56 100 ASN A C 1
ATOM 747 O O . ASN A 1 100 ? 27.351 -17.072 -4.808 1.00 96.56 100 ASN A O 1
ATOM 751 N N . THR A 1 101 ? 26.545 -17.389 -6.874 1.00 96.44 101 THR A N 1
ATOM 752 C CA . THR A 1 101 ? 25.726 -18.559 -6.543 1.00 96.44 101 THR A CA 1
ATOM 753 C C . THR A 1 101 ? 26.528 -19.855 -6.447 1.00 96.44 101 THR A C 1
ATOM 755 O O . THR A 1 101 ? 27.492 -20.064 -7.183 1.00 96.44 101 THR A O 1
ATOM 758 N N . THR A 1 102 ? 26.078 -20.801 -5.624 1.00 95.06 102 THR A N 1
ATOM 759 C CA . THR A 1 102 ? 26.729 -22.117 -5.479 1.00 95.06 102 THR A CA 1
ATOM 760 C C . THR A 1 102 ? 26.365 -23.111 -6.584 1.00 95.06 102 THR A C 1
ATOM 762 O O . THR A 1 102 ? 27.091 -24.082 -6.808 1.00 95.06 102 THR A O 1
ATOM 765 N N . PHE A 1 103 ? 25.286 -22.860 -7.330 1.00 93.62 103 PHE A N 1
ATOM 766 C CA . PHE A 1 103 ? 24.796 -23.739 -8.399 1.00 93.62 103 PHE A CA 1
ATOM 767 C C . PHE A 1 103 ? 25.390 -23.445 -9.789 1.00 93.62 103 PHE A C 1
ATOM 769 O O . PHE A 1 103 ? 25.089 -24.155 -10.753 1.00 93.62 103 PHE A O 1
ATOM 776 N N . GLY A 1 104 ? 26.237 -22.423 -9.931 1.00 93.94 104 GLY A N 1
ATOM 777 C CA . GLY A 1 104 ? 26.856 -22.076 -11.210 1.00 93.94 104 GLY A CA 1
ATOM 778 C C . GLY A 1 104 ? 27.489 -20.689 -11.233 1.00 93.94 104 GLY A C 1
ATOM 779 O O . GLY A 1 104 ? 27.366 -19.917 -10.289 1.00 93.94 104 GLY A O 1
ATOM 780 N N . PHE A 1 105 ? 28.173 -20.367 -12.334 1.00 97.25 105 PHE A N 1
ATOM 781 C CA . PHE A 1 105 ? 28.679 -19.015 -12.563 1.00 97.25 105 PHE A CA 1
ATOM 782 C C . PHE A 1 105 ? 27.501 -18.079 -12.842 1.00 97.25 105 PHE A C 1
ATOM 784 O O . PHE A 1 105 ? 26.887 -18.169 -13.907 1.00 97.25 105 PHE A O 1
ATOM 791 N N . ASN A 1 106 ? 27.194 -17.190 -11.898 1.00 98.12 106 ASN A N 1
ATOM 792 C CA . ASN A 1 106 ? 26.173 -16.167 -12.081 1.00 98.12 106 ASN A CA 1
ATOM 793 C C . ASN A 1 106 ? 26.784 -14.935 -12.777 1.00 98.12 106 ASN A C 1
ATOM 795 O O . ASN A 1 106 ? 27.603 -14.251 -12.155 1.00 98.12 106 ASN A O 1
ATOM 799 N N . PRO A 1 107 ? 26.416 -14.610 -14.033 1.00 98.12 107 PRO A N 1
ATOM 800 C CA . PRO A 1 107 ? 26.932 -13.420 -14.708 1.00 98.12 107 PRO A CA 1
ATOM 801 C C . PRO A 1 107 ? 26.416 -12.120 -14.068 1.00 98.12 107 PRO A C 1
ATOM 803 O O . PRO A 1 107 ? 27.030 -11.072 -14.242 1.00 98.12 107 PRO A O 1
ATOM 806 N N . PHE A 1 108 ? 25.326 -12.178 -13.299 1.00 98.44 108 PHE A N 1
ATOM 807 C CA . PHE A 1 108 ? 24.705 -11.015 -12.668 1.00 98.44 108 PHE A CA 1
ATOM 808 C C . PHE A 1 108 ? 25.358 -10.602 -11.349 1.00 98.44 108 PHE A C 1
ATOM 810 O O . PHE A 1 108 ? 24.947 -9.605 -10.764 1.00 98.44 108 PHE A O 1
ATOM 817 N N . GLN A 1 109 ? 26.413 -11.291 -10.901 1.00 97.62 109 GLN A N 1
ATOM 818 C CA . GLN A 1 109 ? 27.229 -10.803 -9.784 1.00 97.62 109 GLN A CA 1
ATOM 819 C C . GLN A 1 109 ? 27.975 -9.498 -10.118 1.00 97.62 109 GLN A C 1
ATOM 821 O O . GLN A 1 109 ? 28.325 -8.727 -9.224 1.00 97.62 109 GLN A O 1
ATOM 826 N N . PHE A 1 110 ? 28.156 -9.214 -11.412 1.00 98.44 110 PHE A N 1
ATOM 827 C CA . PHE A 1 110 ? 28.768 -7.987 -11.915 1.00 98.44 110 PHE A CA 1
ATOM 828 C C . PHE A 1 110 ? 27.705 -6.916 -12.164 1.00 98.44 110 PHE A C 1
ATOM 830 O O . PHE A 1 110 ? 26.755 -7.136 -12.922 1.00 98.44 110 PHE A O 1
ATOM 837 N N . GLN A 1 111 ? 27.883 -5.746 -11.550 1.00 98.19 111 GLN A N 1
ATOM 838 C CA . GLN A 1 111 ? 26.948 -4.627 -11.675 1.00 98.19 111 GLN A CA 1
ATOM 839 C C . GLN A 1 111 ? 26.816 -4.171 -13.132 1.00 98.19 111 GLN A C 1
ATOM 841 O O . GLN A 1 111 ? 25.710 -3.891 -13.579 1.00 98.19 111 GLN A O 1
ATOM 846 N N . GLU A 1 112 ? 27.895 -4.200 -13.910 1.00 98.50 112 GLU A N 1
ATOM 847 C CA . GLU A 1 112 ? 27.890 -3.784 -15.312 1.00 98.50 112 GLU A CA 1
ATOM 848 C C . GLU A 1 112 ? 27.022 -4.701 -16.183 1.00 98.50 112 GLU A C 1
ATOM 850 O O . GLU A 1 112 ? 26.362 -4.234 -17.110 1.00 98.50 112 GLU A O 1
ATOM 855 N N . VAL A 1 113 ? 26.986 -6.003 -15.873 1.00 98.62 113 VAL A N 1
ATOM 856 C CA . VAL A 1 113 ? 26.110 -6.965 -16.560 1.00 98.62 113 VAL A CA 1
ATOM 857 C C . VAL A 1 113 ? 24.655 -6.712 -16.181 1.00 98.62 113 VAL A C 1
ATOM 859 O O . VAL A 1 113 ? 23.803 -6.700 -17.067 1.00 98.62 113 VAL A O 1
ATOM 862 N N . ARG A 1 114 ? 24.361 -6.470 -14.895 1.00 98.19 114 ARG A N 1
ATOM 863 C CA . ARG A 1 114 ? 23.002 -6.121 -14.447 1.00 98.19 114 ARG A CA 1
ATOM 864 C C . ARG A 1 114 ? 22.522 -4.821 -15.081 1.00 98.19 114 ARG A C 1
ATOM 866 O O . ARG A 1 114 ? 21.445 -4.788 -15.664 1.00 98.19 114 ARG A O 1
ATOM 873 N N . PHE A 1 115 ? 23.344 -3.777 -15.063 1.00 98.06 115 PHE A N 1
ATOM 874 C CA . PHE A 1 115 ? 23.002 -2.495 -15.670 1.00 98.06 115 PHE A CA 1
ATOM 875 C C . PHE A 1 115 ? 22.805 -2.619 -17.185 1.00 98.06 115 PHE A C 1
ATOM 877 O O . PHE A 1 115 ? 21.861 -2.046 -17.725 1.00 98.06 115 PHE A O 1
ATOM 884 N N . ALA A 1 116 ? 23.614 -3.433 -17.875 1.00 98.31 116 ALA A N 1
ATOM 885 C CA . ALA A 1 116 ? 23.430 -3.725 -19.298 1.00 98.31 116 ALA A CA 1
ATOM 886 C C . ALA A 1 116 ? 22.062 -4.359 -19.618 1.00 98.31 116 ALA A C 1
ATOM 888 O O . ALA A 1 116 ? 21.552 -4.160 -20.724 1.00 98.31 116 ALA A O 1
ATOM 889 N N . LEU A 1 117 ? 21.420 -5.060 -18.670 1.00 98.31 117 LEU A N 1
ATOM 890 C CA . LEU A 1 117 ? 20.076 -5.607 -18.884 1.00 98.31 117 LEU A CA 1
ATOM 891 C C . LEU A 1 117 ? 19.026 -4.516 -19.127 1.00 98.31 117 LEU A C 1
ATOM 893 O O . LEU A 1 117 ? 18.089 -4.749 -19.893 1.00 98.31 117 LEU A O 1
ATOM 897 N N . ASN A 1 118 ? 19.209 -3.306 -18.586 1.00 97.56 118 ASN A N 1
ATOM 898 C CA . ASN A 1 118 ? 18.327 -2.170 -18.875 1.00 97.56 118 ASN A CA 1
ATOM 899 C C . ASN A 1 118 ? 18.209 -1.855 -20.377 1.00 97.56 118 ASN A C 1
ATOM 901 O O . ASN A 1 118 ? 17.208 -1.271 -20.790 1.00 97.56 118 ASN A O 1
ATOM 905 N N . TYR A 1 119 ? 19.204 -2.249 -21.181 1.00 97.50 119 TYR A N 1
ATOM 906 C CA . TYR A 1 119 ? 19.254 -2.032 -22.627 1.00 97.50 119 TYR A CA 1
ATOM 907 C C . TYR A 1 119 ? 18.716 -3.215 -23.449 1.00 97.50 119 TYR A C 1
ATOM 909 O O . TYR A 1 119 ? 18.595 -3.100 -24.665 1.00 97.50 119 TYR A O 1
ATOM 917 N N . ILE A 1 120 ? 18.360 -4.348 -22.838 1.00 97.06 120 ILE A N 1
ATOM 918 C CA . ILE A 1 120 ? 17.606 -5.424 -23.522 1.00 97.06 120 ILE A CA 1
ATOM 919 C C . ILE A 1 120 ? 16.162 -5.530 -23.021 1.00 97.06 120 ILE A C 1
ATOM 921 O O . ILE A 1 120 ? 15.319 -6.155 -23.669 1.00 97.06 120 ILE A O 1
ATOM 925 N N . VAL A 1 121 ? 15.869 -4.879 -21.896 1.00 96.00 121 VAL A N 1
ATOM 926 C CA . VAL A 1 121 ? 14.516 -4.575 -21.448 1.00 96.00 121 VAL A CA 1
ATOM 927 C C . VAL A 1 121 ? 13.877 -3.590 -22.423 1.00 96.00 121 VAL A C 1
ATOM 929 O O . VAL A 1 121 ? 14.330 -2.458 -22.582 1.00 96.00 121 VAL A O 1
ATOM 932 N N . ASN A 1 122 ? 12.815 -4.027 -23.098 1.00 95.50 122 ASN A N 1
ATOM 933 C CA . ASN A 1 122 ? 12.098 -3.201 -24.062 1.00 95.50 122 ASN A CA 1
ATOM 934 C C . ASN A 1 122 ? 10.777 -2.724 -23.454 1.00 95.50 122 ASN A C 1
ATOM 936 O O . ASN A 1 122 ? 9.750 -3.390 -23.573 1.00 95.50 122 ASN A O 1
ATOM 940 N N . ARG A 1 123 ? 10.828 -1.565 -22.790 1.00 95.06 123 ARG A N 1
ATOM 941 C CA . ARG A 1 123 ? 9.685 -0.956 -22.089 1.00 95.06 123 ARG A CA 1
ATOM 942 C C . ARG A 1 123 ? 8.577 -0.523 -23.048 1.00 95.06 123 ARG A C 1
ATOM 944 O O . ARG A 1 123 ? 7.408 -0.700 -22.737 1.00 95.06 123 ARG A O 1
ATOM 951 N N . THR A 1 124 ? 8.938 -0.038 -24.237 1.00 93.19 124 THR A N 1
ATOM 952 C CA . THR A 1 124 ? 7.975 0.282 -25.301 1.00 93.19 124 THR A CA 1
ATOM 953 C C . THR A 1 124 ? 7.245 -0.972 -25.767 1.00 93.19 124 THR A C 1
ATOM 955 O O . THR A 1 124 ? 6.025 -0.988 -25.790 1.00 93.19 124 THR A O 1
ATOM 958 N N . TYR A 1 125 ? 7.964 -2.065 -26.045 1.00 95.62 125 TYR A N 1
ATOM 959 C CA . TYR A 1 125 ? 7.334 -3.347 -26.376 1.00 95.62 125 TYR A CA 1
ATOM 960 C C . TYR A 1 125 ? 6.458 -3.868 -25.230 1.00 95.62 125 TYR A C 1
ATOM 962 O O . TYR A 1 125 ? 5.361 -4.361 -25.479 1.00 95.62 125 TYR A O 1
ATOM 970 N N . PHE A 1 126 ? 6.913 -3.745 -23.980 1.00 95.88 126 PHE A N 1
ATOM 971 C CA . PHE A 1 126 ? 6.118 -4.132 -22.818 1.00 95.88 126 PHE A CA 1
ATOM 972 C C . PHE A 1 126 ? 4.786 -3.370 -22.774 1.00 95.88 126 PHE A C 1
ATOM 974 O O . PHE A 1 126 ? 3.730 -3.994 -22.733 1.00 95.88 126 PHE A O 1
ATOM 981 N N . VAL A 1 127 ? 4.814 -2.040 -22.875 1.00 94.06 127 VAL A N 1
ATOM 982 C CA . VAL A 1 127 ? 3.593 -1.224 -22.859 1.00 94.06 127 VAL A CA 1
ATOM 983 C C . VAL A 1 127 ? 2.728 -1.480 -24.096 1.00 94.06 127 VAL A C 1
ATOM 985 O O . VAL A 1 127 ? 1.554 -1.810 -23.958 1.00 94.06 127 VAL A O 1
ATOM 988 N N . ASP A 1 128 ? 3.288 -1.390 -25.300 1.00 93.38 128 ASP A N 1
ATOM 989 C CA . ASP A 1 128 ? 2.513 -1.430 -26.544 1.00 93.38 128 ASP A CA 1
ATOM 990 C C . ASP A 1 128 ? 1.985 -2.831 -26.867 1.00 93.38 128 ASP A C 1
ATOM 992 O O . ASP A 1 128 ? 0.861 -2.982 -27.341 1.00 93.38 128 ASP A O 1
ATOM 996 N N . SER A 1 129 ? 2.798 -3.867 -26.635 1.00 92.44 129 SER A N 1
ATOM 997 C CA . SER A 1 129 ? 2.490 -5.237 -27.066 1.00 92.44 129 SER A CA 1
ATOM 998 C C . SER A 1 129 ? 1.952 -6.119 -25.944 1.00 92.44 129 SER A C 1
ATOM 1000 O O . SER A 1 129 ? 1.059 -6.914 -26.217 1.00 92.44 129 SER A O 1
ATOM 1002 N N . ILE A 1 130 ? 2.461 -5.987 -24.710 1.00 93.12 130 ILE A N 1
ATOM 1003 C CA . ILE A 1 130 ? 2.017 -6.820 -23.574 1.00 93.12 130 ILE A CA 1
ATOM 1004 C C . ILE A 1 130 ? 0.858 -6.158 -22.818 1.00 93.12 130 ILE A C 1
ATOM 1006 O O . ILE A 1 130 ? -0.109 -6.827 -22.470 1.00 93.12 130 ILE A O 1
ATOM 1010 N N . LEU A 1 131 ? 0.921 -4.842 -22.587 1.00 92.75 131 LEU A N 1
ATOM 1011 C CA . LEU A 1 131 ? -0.154 -4.082 -21.929 1.00 92.75 131 LEU A CA 1
ATOM 1012 C C . LEU A 1 131 ? -1.127 -3.420 -22.920 1.00 92.75 131 LEU A C 1
ATOM 1014 O O . LEU A 1 131 ? -2.028 -2.693 -22.504 1.00 92.75 131 LEU A O 1
ATOM 1018 N N . HIS A 1 132 ? -0.966 -3.653 -24.227 1.00 90.88 132 HIS A N 1
ATOM 1019 C CA . HIS A 1 132 ? -1.832 -3.117 -25.286 1.00 90.88 132 HIS A CA 1
ATOM 1020 C C . HIS A 1 132 ? -2.002 -1.584 -25.253 1.00 90.88 132 HIS A C 1
ATOM 1022 O O . HIS A 1 132 ? -3.084 -1.059 -25.517 1.00 90.88 132 HIS A O 1
ATOM 1028 N N . GLY A 1 133 ? -0.934 -0.861 -24.908 1.00 90.62 133 GLY A N 1
ATOM 1029 C CA . GLY A 1 133 ? -0.904 0.601 -24.806 1.00 90.62 133 GLY A CA 1
ATOM 1030 C C . GLY A 1 133 ? -1.385 1.162 -23.462 1.00 90.62 133 GLY A C 1
ATOM 1031 O O . GLY A 1 133 ? -1.347 2.375 -23.265 1.00 90.62 133 GLY A O 1
ATOM 1032 N N . TYR A 1 134 ? -1.810 0.313 -22.520 1.00 92.12 134 TYR A N 1
ATOM 1033 C CA . TYR A 1 134 ? -2.289 0.726 -21.198 1.00 92.12 134 TYR A CA 1
ATOM 1034 C C . TYR A 1 134 ? -1.178 0.677 -20.147 1.00 92.12 134 TYR A C 1
ATOM 1036 O O . TYR A 1 134 ? -1.225 -0.112 -19.202 1.00 92.12 134 TYR A O 1
ATOM 1044 N N . GLY A 1 135 ? -0.173 1.541 -20.283 1.00 93.12 135 GLY A N 1
ATOM 1045 C CA . GLY A 1 135 ? 0.859 1.662 -19.261 1.00 93.12 135 GLY A CA 1
ATOM 1046 C C . GLY A 1 135 ? 1.766 2.875 -19.406 1.00 93.12 135 GLY A C 1
ATOM 1047 O O . GLY A 1 135 ? 1.797 3.533 -20.444 1.00 93.12 135 GLY A O 1
ATOM 1048 N N . ILE A 1 136 ? 2.510 3.157 -18.339 1.00 93.62 136 ILE A N 1
ATOM 1049 C CA . ILE A 1 136 ? 3.557 4.180 -18.290 1.00 93.62 136 ILE A CA 1
ATOM 1050 C C . ILE A 1 136 ? 4.894 3.447 -18.156 1.00 93.62 136 ILE A C 1
ATOM 1052 O O . ILE A 1 136 ? 5.099 2.760 -17.153 1.00 93.62 136 ILE A O 1
ATOM 1056 N N . PRO A 1 137 ? 5.802 3.534 -19.143 1.00 93.38 137 PRO A N 1
ATOM 1057 C CA . PRO A 1 137 ? 7.107 2.896 -19.035 1.00 93.38 137 PRO A CA 1
ATOM 1058 C C . PRO A 1 137 ? 7.947 3.595 -17.961 1.00 93.38 137 PRO A C 1
ATOM 1060 O O . PRO A 1 137 ? 7.936 4.821 -17.863 1.00 93.38 137 PRO A O 1
ATOM 1063 N N . THR A 1 138 ? 8.728 2.835 -17.194 1.00 92.69 138 THR A N 1
ATOM 1064 C CA . THR A 1 138 ? 9.657 3.418 -16.214 1.00 92.69 138 THR A CA 1
ATOM 1065 C C . THR A 1 138 ? 10.938 2.609 -16.068 1.00 92.69 138 THR A C 1
ATOM 1067 O O . THR A 1 138 ? 10.948 1.394 -16.258 1.00 92.69 138 THR A O 1
ATOM 1070 N N . ILE A 1 139 ? 12.037 3.300 -15.764 1.00 91.94 139 ILE A N 1
ATOM 1071 C CA . ILE A 1 139 ? 13.333 2.707 -15.413 1.00 91.94 139 ILE A CA 1
ATOM 1072 C C . ILE A 1 139 ? 13.488 2.487 -13.900 1.00 91.94 139 ILE A C 1
ATOM 1074 O O . ILE A 1 139 ? 14.282 1.644 -13.489 1.00 91.94 139 ILE A O 1
ATOM 1078 N N . SER A 1 140 ? 12.730 3.216 -13.082 1.00 92.75 140 SER A N 1
ATOM 1079 C CA . SER A 1 140 ? 12.738 3.118 -11.620 1.00 92.75 140 SER A CA 1
ATOM 1080 C C . SER A 1 140 ? 11.462 2.436 -11.112 1.00 92.75 140 SER A C 1
ATOM 1082 O O . SER A 1 140 ? 10.670 1.942 -11.909 1.00 92.75 140 SER A O 1
ATOM 1084 N N . LEU A 1 141 ? 11.251 2.441 -9.792 1.00 91.62 141 LEU A N 1
ATOM 1085 C CA . LEU A 1 141 ? 9.987 2.035 -9.157 1.00 91.62 141 LEU A CA 1
ATOM 1086 C C . LEU A 1 141 ? 8.821 3.005 -9.431 1.00 91.62 141 LEU A C 1
ATOM 1088 O O . LEU A 1 141 ? 7.680 2.692 -9.118 1.00 91.62 141 LEU A O 1
ATOM 1092 N N . TYR A 1 142 ? 9.111 4.175 -10.005 1.00 90.69 142 TYR A N 1
ATOM 1093 C CA . TYR A 1 142 ? 8.229 5.341 -10.015 1.00 90.69 142 TYR A CA 1
ATOM 1094 C C . TYR A 1 142 ? 7.684 5.620 -11.416 1.00 90.69 142 TYR A C 1
ATOM 1096 O O . TYR A 1 142 ? 8.454 5.696 -12.380 1.00 90.69 142 TYR A O 1
ATOM 1104 N N . ALA A 1 143 ? 6.363 5.739 -11.551 1.00 87.88 143 ALA A N 1
ATOM 1105 C CA . ALA A 1 143 ? 5.654 5.846 -12.819 1.00 87.88 143 ALA A CA 1
ATOM 1106 C C . ALA A 1 143 ? 4.292 6.550 -12.674 1.00 87.88 143 ALA A C 1
ATOM 1108 O O . ALA A 1 143 ? 3.224 5.935 -12.704 1.00 87.88 143 ALA A O 1
ATOM 1109 N N . GLY A 1 144 ? 4.341 7.878 -12.661 1.00 88.81 144 GLY A N 1
ATOM 1110 C CA . GLY A 1 144 ? 3.183 8.757 -12.799 1.00 88.81 144 GLY A CA 1
ATOM 1111 C C . GLY A 1 144 ? 2.752 9.451 -11.512 1.00 88.81 144 GLY A C 1
ATOM 1112 O O . GLY A 1 144 ? 2.104 10.493 -11.583 1.00 88.81 144 GLY A O 1
ATOM 1113 N N . GLU A 1 145 ? 3.135 8.941 -10.354 1.00 91.19 145 GLU A N 1
ATOM 1114 C CA . GLU A 1 145 ? 2.888 9.564 -9.052 1.00 91.19 145 GLU A CA 1
ATOM 1115 C C . GLU A 1 145 ? 3.621 10.911 -8.855 1.00 91.19 145 GLU A C 1
ATOM 1117 O O . GLU A 1 145 ? 4.537 11.249 -9.616 1.00 91.19 145 GLU A O 1
ATOM 1122 N N . PRO A 1 146 ? 3.216 11.735 -7.863 1.00 91.25 146 PRO A N 1
ATOM 1123 C CA . PRO A 1 146 ? 3.727 13.098 -7.689 1.00 91.25 146 PRO A CA 1
ATOM 1124 C C . PRO A 1 146 ? 5.242 13.168 -7.469 1.00 91.25 146 PRO A C 1
ATOM 1126 O O . PRO A 1 146 ? 5.887 14.110 -7.940 1.00 91.25 146 PRO A O 1
ATOM 1129 N N . ASP A 1 147 ? 5.820 12.154 -6.824 1.00 89.56 147 ASP A N 1
ATOM 1130 C CA . ASP A 1 147 ? 7.257 12.067 -6.559 1.00 89.56 147 ASP A CA 1
ATOM 1131 C C . ASP A 1 147 ? 8.114 12.073 -7.833 1.00 89.56 147 ASP A C 1
ATOM 1133 O O . ASP A 1 147 ? 9.250 12.557 -7.804 1.00 89.56 147 ASP A O 1
ATOM 1137 N N . VAL A 1 148 ? 7.575 11.655 -8.987 1.00 88.81 148 VAL A N 1
ATOM 1138 C CA . VAL A 1 148 ? 8.284 11.727 -10.278 1.00 88.81 148 VAL A CA 1
ATOM 1139 C C . VAL A 1 148 ? 8.763 13.149 -10.587 1.00 88.81 148 VAL A C 1
ATOM 1141 O O . VAL A 1 148 ? 9.855 13.319 -11.136 1.00 88.81 148 VAL A O 1
ATOM 1144 N N . ILE A 1 149 ? 8.008 14.183 -10.188 1.00 85.81 149 ILE A N 1
ATOM 1145 C CA . ILE A 1 149 ? 8.407 15.595 -10.365 1.00 85.81 149 ILE A CA 1
ATOM 1146 C C . ILE A 1 149 ? 9.712 15.875 -9.620 1.00 85.81 149 ILE A C 1
ATOM 1148 O O . ILE A 1 149 ? 10.605 16.546 -10.137 1.00 85.81 149 ILE A O 1
ATOM 1152 N N . HIS A 1 150 ? 9.831 15.355 -8.402 1.00 88.25 150 HIS A N 1
ATOM 1153 C CA . HIS A 1 150 ? 10.978 15.587 -7.534 1.00 88.25 150 HIS A CA 1
ATOM 1154 C C . HIS A 1 150 ? 12.171 14.684 -7.869 1.00 88.25 150 HIS A C 1
ATOM 1156 O O . HIS A 1 150 ? 13.313 15.050 -7.581 1.00 88.25 150 HIS A O 1
ATOM 1162 N N . LEU A 1 151 ? 11.930 13.540 -8.513 1.00 89.31 151 LEU A N 1
ATOM 1163 C CA . LEU A 1 151 ? 12.960 12.593 -8.957 1.00 89.31 151 LEU A CA 1
ATOM 1164 C C . LEU A 1 151 ? 13.529 12.908 -10.345 1.00 89.31 151 LEU A C 1
ATOM 1166 O O . LEU A 1 151 ? 14.528 12.324 -10.766 1.00 89.31 151 LEU A O 1
ATOM 1170 N N . GLN A 1 152 ? 12.928 13.850 -11.062 1.00 82.81 152 GLN A N 1
ATOM 1171 C CA . GLN A 1 152 ? 13.252 14.178 -12.445 1.00 82.81 152 GLN A CA 1
ATOM 1172 C C . GLN A 1 152 ? 14.741 14.430 -12.712 1.00 82.81 152 GLN A C 1
ATOM 1174 O O . GLN A 1 152 ? 15.294 13.916 -13.686 1.00 82.81 152 GLN A O 1
ATOM 1179 N N . GLN A 1 153 ? 15.417 15.187 -11.843 1.00 81.25 153 GLN A N 1
ATOM 1180 C CA . GLN A 1 153 ? 16.852 15.446 -11.999 1.00 81.25 153 GLN A CA 1
ATOM 1181 C C . GLN A 1 153 ? 17.669 14.150 -11.962 1.00 81.25 153 GLN A C 1
ATOM 1183 O O . GLN A 1 153 ? 18.615 13.999 -12.734 1.00 81.25 153 GLN A O 1
ATOM 1188 N N . THR A 1 154 ? 17.280 13.191 -11.123 1.00 89.38 154 THR A N 1
ATOM 1189 C CA . THR A 1 154 ? 17.909 11.869 -11.066 1.00 89.38 154 THR A CA 1
ATOM 1190 C C . THR A 1 154 ? 17.554 11.024 -12.280 1.00 89.38 154 THR A C 1
ATOM 1192 O O . THR A 1 154 ? 18.456 10.499 -12.930 1.00 89.38 154 THR A O 1
ATOM 1195 N N . LEU A 1 155 ? 16.273 10.943 -12.645 1.00 88.69 155 LEU A N 1
ATOM 1196 C CA . LEU A 1 155 ? 15.803 10.125 -13.768 1.00 88.69 155 LEU A CA 1
ATOM 1197 C C . LEU A 1 155 ? 16.382 10.591 -15.114 1.00 88.69 155 LEU A C 1
ATOM 1199 O O . LEU A 1 155 ? 16.735 9.762 -15.951 1.00 88.69 155 LEU A O 1
ATOM 1203 N N . SER A 1 156 ? 16.579 11.900 -15.302 1.00 81.88 156 SER A N 1
ATOM 1204 C CA . SER A 1 156 ? 17.152 12.466 -16.534 1.00 81.88 156 SER A CA 1
ATOM 1205 C C . SER A 1 156 ? 18.571 11.972 -16.852 1.00 81.88 156 SER A C 1
ATOM 1207 O O . SER A 1 156 ? 18.938 11.871 -18.023 1.00 81.88 156 SER A O 1
ATOM 1209 N N . LYS A 1 157 ? 19.357 11.567 -15.840 1.00 85.00 157 LYS A N 1
ATOM 1210 C CA . LYS A 1 157 ? 20.686 10.950 -16.033 1.00 85.00 157 LYS A CA 1
ATOM 1211 C C . LYS A 1 157 ? 20.607 9.652 -16.842 1.00 85.00 157 LYS A C 1
ATOM 1213 O O . LYS A 1 157 ? 21.579 9.261 -17.485 1.00 85.00 157 LYS A O 1
ATOM 1218 N N . TYR A 1 158 ? 19.442 9.009 -16.823 1.00 88.75 158 TYR A N 1
ATOM 1219 C CA . TYR A 1 158 ? 19.170 7.734 -17.468 1.00 88.75 158 TYR A CA 1
ATOM 1220 C C . TYR A 1 158 ? 18.264 7.856 -18.695 1.00 88.75 158 TYR A C 1
ATOM 1222 O O . TYR A 1 158 ? 17.848 6.840 -19.238 1.00 88.75 158 TYR A O 1
ATOM 1230 N N . ALA A 1 159 ? 17.976 9.060 -19.191 1.00 79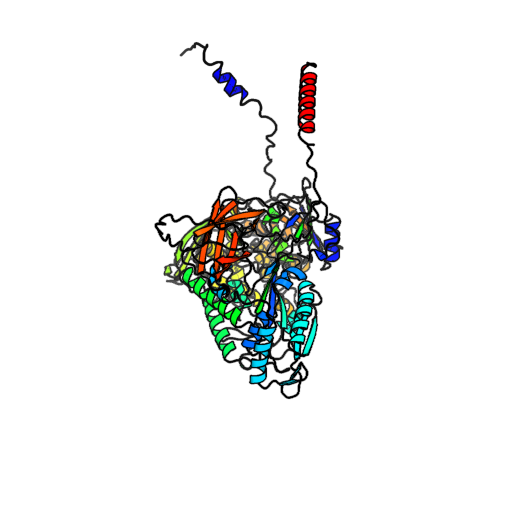.62 159 ALA A N 1
ATOM 1231 C CA . ALA A 1 159 ? 17.081 9.232 -20.338 1.00 79.62 159 ALA A CA 1
ATOM 1232 C C . ALA A 1 159 ? 17.606 8.597 -21.651 1.00 79.62 159 ALA A C 1
ATOM 1234 O O . ALA A 1 159 ? 16.823 8.337 -22.559 1.00 79.62 159 ALA A O 1
ATOM 1235 N N . ASN A 1 160 ? 18.902 8.260 -21.743 1.00 81.06 160 ASN A N 1
ATOM 1236 C CA . ASN A 1 160 ? 19.452 7.460 -22.853 1.00 81.06 160 ASN A CA 1
ATOM 1237 C C . ASN A 1 160 ? 19.292 5.952 -22.682 1.00 81.06 160 ASN A C 1
ATOM 1239 O O . ASN A 1 160 ? 19.698 5.201 -23.567 1.00 81.06 160 ASN A O 1
ATOM 1243 N N . VAL A 1 161 ? 18.756 5.484 -21.563 1.00 89.62 161 VAL A N 1
ATOM 1244 C CA . VAL A 1 161 ? 18.509 4.064 -21.356 1.00 89.62 161 VAL A CA 1
ATOM 1245 C C . VAL A 1 161 ? 17.258 3.683 -22.140 1.00 89.62 161 VAL A C 1
ATOM 1247 O O . VAL A 1 161 ? 16.125 3.845 -21.697 1.00 89.62 161 VAL A O 1
ATOM 1250 N N . HIS A 1 162 ? 17.487 3.173 -23.340 1.00 89.62 162 HIS A N 1
ATOM 1251 C CA . HIS A 1 162 ? 16.481 2.603 -24.226 1.00 89.62 162 HIS A CA 1
ATOM 1252 C C . HIS A 1 162 ? 16.972 1.247 -24.726 1.00 89.62 162 HIS A C 1
ATOM 1254 O O . HIS A 1 162 ? 18.141 0.898 -24.557 1.00 89.62 162 HIS A O 1
ATOM 1260 N N . TYR A 1 163 ? 16.089 0.473 -25.356 1.00 95.12 163 TYR A N 1
ATOM 1261 C CA . TYR A 1 163 ? 16.481 -0.809 -25.929 1.00 95.12 163 TYR A CA 1
ATOM 1262 C C . TYR A 1 163 ? 17.635 -0.625 -26.934 1.00 95.12 163 TYR A C 1
ATOM 1264 O O . TYR A 1 163 ? 17.471 -0.010 -27.987 1.00 95.12 163 TYR A O 1
ATOM 1272 N N . ASN A 1 164 ? 18.803 -1.170 -26.602 1.00 96.38 164 ASN A N 1
ATOM 1273 C CA . ASN A 1 164 ? 20.018 -1.174 -27.401 1.00 96.38 164 ASN A CA 1
ATOM 1274 C C . ASN A 1 164 ? 20.781 -2.484 -27.155 1.00 96.38 164 ASN A C 1
ATOM 1276 O O . ASN A 1 164 ? 21.694 -2.575 -26.331 1.00 96.38 164 ASN A O 1
ATOM 1280 N N . PHE A 1 165 ? 20.392 -3.515 -27.905 1.00 97.50 165 PHE A N 1
ATOM 1281 C CA . PHE A 1 165 ? 20.982 -4.845 -27.786 1.00 97.50 165 PHE A CA 1
ATOM 1282 C C . PHE A 1 165 ? 22.500 -4.847 -28.021 1.00 97.50 165 PHE A C 1
ATOM 1284 O O . PHE A 1 165 ? 23.224 -5.554 -27.325 1.00 97.50 165 PHE A O 1
ATOM 1291 N N . THR A 1 166 ? 22.994 -4.045 -28.970 1.00 97.88 166 THR A N 1
ATOM 1292 C CA . THR A 1 166 ? 24.427 -3.961 -29.288 1.00 97.88 166 THR A CA 1
ATOM 1293 C C . THR A 1 166 ? 25.234 -3.474 -28.091 1.00 97.88 166 THR A C 1
ATOM 1295 O O . THR A 1 166 ? 26.197 -4.135 -27.710 1.00 97.88 166 THR A O 1
ATOM 1298 N N . TYR A 1 167 ? 24.805 -2.382 -27.450 1.00 96.81 167 TYR A N 1
ATOM 1299 C CA . TYR A 1 167 ? 25.467 -1.853 -26.255 1.00 96.81 167 TYR A CA 1
ATOM 1300 C C . TYR A 1 167 ? 25.509 -2.887 -25.121 1.00 96.81 167 TYR A C 1
ATOM 1302 O O . TYR A 1 167 ? 26.556 -3.098 -24.499 1.00 96.81 167 TYR A O 1
ATOM 1310 N N . ALA A 1 168 ? 24.384 -3.568 -24.875 1.00 97.88 168 ALA A N 1
ATOM 1311 C CA . ALA A 1 168 ? 24.317 -4.613 -23.859 1.00 97.88 168 ALA A CA 1
ATOM 1312 C C . ALA A 1 168 ? 25.271 -5.772 -24.179 1.00 97.88 168 ALA A C 1
ATOM 1314 O O . ALA A 1 168 ? 26.040 -6.199 -23.321 1.00 97.88 168 ALA A O 1
ATOM 1315 N N . ASN A 1 169 ? 25.260 -6.248 -25.426 1.00 98.38 169 ASN A N 1
ATOM 1316 C CA . ASN A 1 169 ? 26.099 -7.348 -25.884 1.00 98.38 169 ASN A CA 1
ATOM 1317 C C . ASN A 1 169 ? 27.596 -7.023 -25.771 1.00 98.38 169 ASN A C 1
ATOM 1319 O O . ASN A 1 169 ? 28.359 -7.837 -25.257 1.00 98.38 169 ASN A O 1
ATOM 1323 N N . GLU A 1 170 ? 28.020 -5.830 -26.192 1.00 98.31 170 GLU A N 1
ATOM 1324 C CA . GLU A 1 170 ? 29.414 -5.379 -26.075 1.00 98.31 170 GLU A CA 1
ATOM 1325 C C . GLU A 1 170 ? 29.861 -5.271 -24.613 1.00 98.31 170 GLU A C 1
ATOM 1327 O O . GLU A 1 170 ? 30.950 -5.734 -24.256 1.00 98.31 170 GLU A O 1
ATOM 1332 N N . THR A 1 171 ? 29.004 -4.714 -23.752 1.00 98.38 171 THR A N 1
ATOM 1333 C CA . THR A 1 171 ? 29.276 -4.574 -22.315 1.00 98.38 171 THR A CA 1
ATOM 1334 C C . THR A 1 171 ? 29.423 -5.941 -21.653 1.00 98.38 171 THR A C 1
ATOM 1336 O O . THR A 1 171 ? 30.436 -6.208 -21.005 1.00 98.38 171 THR A O 1
ATOM 1339 N N . ILE A 1 172 ? 28.463 -6.843 -21.872 1.00 98.69 172 ILE A N 1
ATOM 1340 C CA . ILE A 1 172 ? 28.484 -8.205 -21.326 1.00 98.69 172 ILE A CA 1
ATOM 1341 C C . ILE A 1 172 ? 29.701 -8.968 -21.849 1.00 98.69 172 ILE A C 1
ATOM 1343 O O . ILE A 1 172 ? 30.413 -9.592 -21.064 1.00 98.69 172 ILE A O 1
ATOM 1347 N N . TYR A 1 173 ? 30.002 -8.873 -23.147 1.00 98.62 173 TYR A N 1
ATOM 1348 C CA . TYR A 1 173 ? 31.163 -9.538 -23.729 1.00 98.62 173 TYR A CA 1
ATOM 1349 C C . TYR A 1 173 ? 32.467 -9.089 -23.070 1.00 98.62 173 TYR A C 1
ATOM 1351 O O . TYR A 1 173 ? 33.274 -9.924 -22.651 1.00 98.62 173 TYR A O 1
ATOM 1359 N N . LYS A 1 174 ? 32.663 -7.774 -22.922 1.00 98.62 174 LYS A N 1
ATOM 1360 C CA . LYS A 1 174 ? 33.837 -7.198 -22.256 1.00 98.62 174 LYS A CA 1
ATOM 1361 C C . LYS A 1 174 ? 33.955 -7.670 -20.806 1.00 98.62 174 LYS A C 1
ATOM 1363 O O . LYS A 1 174 ? 35.034 -8.088 -20.391 1.00 98.62 174 LYS A O 1
ATOM 1368 N N . VAL A 1 175 ? 32.868 -7.610 -20.038 1.00 98.56 175 VAL A N 1
ATOM 1369 C CA . VAL A 1 175 ? 32.886 -7.942 -18.604 1.00 98.56 175 VAL A CA 1
ATOM 1370 C C . VAL A 1 175 ? 33.128 -9.433 -18.392 1.00 98.56 175 VAL A C 1
ATOM 1372 O O . VAL A 1 175 ? 34.006 -9.805 -17.616 1.00 98.56 175 VAL A O 1
ATOM 1375 N N . LEU A 1 176 ? 32.406 -10.302 -19.101 1.00 98.69 176 LEU A N 1
ATOM 1376 C CA . LEU A 1 176 ? 32.516 -11.747 -18.906 1.00 98.69 176 LEU A CA 1
ATOM 1377 C C . LEU A 1 176 ? 33.876 -12.294 -19.360 1.00 98.69 176 LEU A C 1
ATOM 1379 O O . LEU A 1 176 ? 34.458 -13.127 -18.664 1.00 98.69 176 LEU A O 1
ATOM 1383 N N . THR A 1 177 ? 34.427 -11.800 -20.475 1.00 98.31 177 THR A N 1
ATOM 1384 C CA . THR A 1 177 ? 35.774 -12.203 -20.927 1.00 98.31 177 THR A CA 1
ATOM 1385 C C . THR A 1 177 ? 36.867 -11.770 -19.954 1.00 98.31 177 THR A C 1
ATOM 1387 O O . THR A 1 177 ? 37.762 -12.565 -19.660 1.00 98.31 177 THR A O 1
ATOM 1390 N N . ALA A 1 178 ? 36.767 -10.563 -19.387 1.00 98.38 178 ALA A N 1
ATOM 1391 C CA . ALA A 1 178 ? 37.689 -10.088 -18.353 1.00 98.38 178 ALA A CA 1
ATOM 1392 C C . ALA A 1 178 ? 37.667 -10.968 -17.088 1.00 98.38 178 ALA A C 1
ATOM 1394 O O . ALA A 1 178 ? 38.687 -11.101 -16.417 1.00 98.38 178 ALA A O 1
ATOM 1395 N N . HIS A 1 179 ? 36.538 -11.624 -16.808 1.00 97.50 179 HIS A N 1
ATOM 1396 C CA . HIS A 1 179 ? 36.363 -12.531 -15.672 1.00 97.50 179 HIS A CA 1
ATOM 1397 C C . HIS A 1 179 ? 36.515 -14.015 -16.040 1.00 97.50 179 HIS A C 1
ATOM 1399 O O . HIS A 1 179 ? 36.091 -14.891 -15.290 1.00 97.50 179 HIS A O 1
ATOM 1405 N N . GLY A 1 180 ? 37.153 -14.324 -17.174 1.00 97.38 180 GLY A N 1
ATOM 1406 C CA . GLY A 1 180 ? 37.558 -15.686 -17.534 1.00 97.38 180 GLY A CA 1
ATOM 1407 C C . GLY A 1 180 ? 36.482 -16.539 -18.211 1.00 97.38 180 GLY A C 1
ATOM 1408 O O . GLY A 1 180 ? 36.733 -17.715 -18.495 1.00 97.38 180 GLY A O 1
ATOM 1409 N N . ALA A 1 181 ? 35.310 -15.976 -18.516 1.00 98.19 181 ALA A N 1
ATOM 1410 C CA . ALA A 1 181 ? 34.343 -16.637 -19.382 1.00 98.19 181 ALA A CA 1
ATOM 1411 C C . ALA A 1 181 ? 34.825 -16.634 -20.841 1.00 98.19 181 ALA A C 1
ATOM 1413 O O . ALA A 1 181 ? 35.534 -15.737 -21.298 1.00 98.19 181 ALA A O 1
ATOM 1414 N N . LYS A 1 182 ? 34.418 -17.650 -21.597 1.00 98.31 182 LYS A N 1
ATOM 1415 C CA . LYS A 1 182 ? 34.767 -17.840 -23.005 1.00 98.31 182 LYS A CA 1
ATOM 1416 C C . LYS A 1 182 ? 33.503 -17.864 -23.847 1.00 98.31 182 LYS A C 1
ATOM 1418 O O . LYS A 1 182 ? 32.569 -18.593 -23.526 1.00 98.31 182 LYS A O 1
ATOM 1423 N N . TYR A 1 183 ? 33.506 -17.112 -24.940 1.00 97.75 183 TYR A N 1
ATOM 1424 C CA . TYR A 1 183 ? 32.440 -17.147 -25.934 1.00 97.75 183 TYR A CA 1
ATOM 1425 C C . TYR A 1 183 ? 32.814 -18.130 -27.046 1.00 97.75 183 TYR A C 1
ATOM 1427 O O . TYR A 1 183 ? 33.774 -17.904 -27.782 1.00 97.75 183 TYR A O 1
ATOM 1435 N N . ILE A 1 184 ? 32.107 -19.255 -27.136 1.00 97.38 184 ILE A N 1
ATOM 1436 C CA . ILE A 1 184 ? 32.411 -20.361 -28.052 1.00 97.38 184 ILE A CA 1
ATOM 1437 C C . ILE A 1 184 ? 31.142 -20.690 -28.834 1.00 97.38 184 ILE A C 1
ATOM 1439 O O . ILE A 1 184 ? 30.122 -21.033 -28.244 1.00 97.38 184 ILE A O 1
ATOM 1443 N N . ASN A 1 185 ? 31.209 -20.601 -30.166 1.00 94.44 185 ASN A N 1
ATOM 1444 C CA . ASN A 1 185 ? 30.104 -20.937 -31.075 1.00 94.44 185 ASN A CA 1
ATOM 1445 C C . ASN A 1 185 ? 28.768 -20.258 -30.712 1.00 94.44 185 ASN A C 1
ATOM 1447 O O . ASN A 1 185 ? 27.713 -20.885 -30.761 1.00 94.44 185 ASN A O 1
ATOM 1451 N N . GLY A 1 186 ? 28.812 -18.979 -30.326 1.00 95.12 186 GLY A N 1
ATOM 1452 C CA . GLY A 1 186 ? 27.613 -18.214 -29.979 1.00 95.12 186 GLY A CA 1
ATOM 1453 C C . GLY A 1 186 ? 27.110 -18.411 -28.545 1.00 95.12 186 GLY A C 1
ATOM 1454 O O . GLY A 1 186 ? 26.056 -17.881 -28.208 1.00 95.12 186 GLY A O 1
ATOM 1455 N N . GLN A 1 187 ? 27.828 -19.162 -27.703 1.00 97.88 187 GLN A N 1
ATOM 1456 C CA . GLN A 1 187 ? 27.436 -19.438 -26.320 1.00 97.88 187 GLN A CA 1
ATOM 1457 C C . GLN A 1 187 ? 28.547 -19.137 -25.313 1.00 97.88 187 GLN A C 1
ATOM 1459 O O . GLN A 1 187 ? 29.736 -19.294 -25.599 1.00 97.88 187 GLN A O 1
ATOM 1464 N N . TRP A 1 188 ? 28.157 -18.741 -24.104 1.00 98.56 188 TRP A N 1
ATOM 1465 C CA . TRP A 1 188 ? 29.075 -18.482 -23.001 1.00 98.56 188 TRP A CA 1
ATOM 1466 C C . TRP A 1 188 ? 29.425 -19.741 -22.208 1.00 98.56 188 TRP A C 1
ATOM 1468 O O . TRP A 1 188 ? 28.544 -20.507 -21.824 1.00 98.56 188 TRP A O 1
ATOM 1478 N N . TYR A 1 189 ? 30.708 -19.897 -21.882 1.00 98.50 189 TYR A N 1
ATOM 1479 C CA . TYR A 1 189 ? 31.247 -20.969 -21.048 1.00 98.50 189 TYR A CA 1
ATOM 1480 C C . TYR A 1 189 ? 32.138 -20.409 -19.939 1.00 98.50 189 TYR A C 1
ATOM 1482 O O . TYR A 1 189 ? 32.953 -19.523 -20.181 1.00 98.50 189 TYR A O 1
ATOM 1490 N N . TYR A 1 190 ? 32.068 -20.985 -18.744 1.00 97.88 190 TYR A N 1
ATOM 1491 C CA . TYR A 1 190 ? 32.995 -20.727 -17.644 1.00 97.88 190 TYR A CA 1
ATOM 1492 C C . TYR A 1 190 ? 33.498 -22.062 -17.090 1.00 97.88 190 TYR A C 1
ATOM 1494 O O . TYR A 1 190 ? 32.712 -22.982 -16.866 1.00 97.88 190 TYR A O 1
ATOM 1502 N N . ASN A 1 191 ? 34.817 -22.215 -16.932 1.00 96.38 191 ASN A N 1
ATOM 1503 C CA . ASN A 1 191 ? 35.452 -23.476 -16.512 1.00 96.38 191 ASN A CA 1
ATOM 1504 C C . ASN A 1 191 ? 34.961 -24.719 -17.290 1.00 96.38 191 ASN A C 1
ATOM 1506 O O . ASN A 1 191 ? 34.745 -25.788 -16.722 1.00 96.38 191 ASN A O 1
ATOM 1510 N N . GLY A 1 192 ? 34.758 -24.569 -18.605 1.00 95.50 192 GLY A N 1
ATOM 1511 C CA . GLY A 1 192 ? 34.324 -25.648 -19.501 1.00 95.50 192 GLY A CA 1
ATOM 1512 C C . GLY A 1 192 ? 32.830 -25.993 -19.448 1.00 95.50 192 GLY A C 1
ATOM 1513 O O . GLY A 1 192 ? 32.403 -26.874 -20.188 1.00 95.50 192 GLY A O 1
ATOM 1514 N N . LYS A 1 193 ? 32.024 -25.307 -18.627 1.00 96.94 193 LYS A N 1
ATOM 1515 C CA . LYS A 1 193 ? 30.566 -25.497 -18.533 1.00 96.94 193 LYS A CA 1
ATOM 1516 C C . LYS A 1 193 ? 29.817 -24.297 -19.127 1.00 96.94 193 LYS A C 1
ATOM 1518 O O . LYS A 1 193 ? 30.297 -23.178 -18.948 1.00 96.94 193 LYS A O 1
ATOM 1523 N N . PRO A 1 194 ? 28.661 -24.485 -19.790 1.00 97.56 194 PRO A N 1
ATOM 1524 C CA . PRO A 1 194 ? 27.838 -23.367 -20.246 1.00 97.56 194 PRO A CA 1
ATOM 1525 C C . PRO A 1 194 ? 27.408 -22.460 -19.085 1.00 97.56 194 PRO A C 1
ATOM 1527 O O . PRO A 1 194 ? 27.015 -22.956 -18.025 1.00 97.56 194 PRO A O 1
ATOM 1530 N N . ILE A 1 195 ? 27.432 -21.140 -19.287 1.00 98.56 195 ILE A N 1
ATOM 1531 C CA . ILE A 1 195 ? 26.813 -20.191 -18.353 1.00 98.56 195 ILE A CA 1
ATOM 1532 C C . ILE A 1 195 ? 25.297 -20.323 -18.502 1.00 98.56 195 ILE A C 1
ATOM 1534 O O . ILE A 1 195 ? 24.731 -19.974 -19.542 1.00 98.56 195 ILE A O 1
ATOM 1538 N N . THR A 1 196 ? 24.662 -20.872 -17.467 1.00 98.50 196 THR A N 1
ATOM 1539 C CA . THR A 1 196 ? 23.223 -21.138 -17.431 1.00 98.50 196 THR A CA 1
ATOM 1540 C C . THR A 1 196 ? 22.516 -20.083 -16.592 1.00 98.50 196 THR A C 1
ATOM 1542 O O . THR A 1 196 ? 22.850 -19.910 -15.425 1.00 98.50 196 THR A O 1
ATOM 1545 N N . VAL A 1 197 ? 21.536 -19.408 -17.188 1.00 98.75 197 VAL A N 1
ATOM 1546 C CA . VAL A 1 197 ? 20.652 -18.440 -16.538 1.00 98.75 197 VAL A CA 1
ATOM 1547 C C . VAL A 1 197 ? 19.304 -19.100 -16.275 1.00 98.75 197 VAL A C 1
ATOM 1549 O O . VAL A 1 197 ? 18.644 -19.578 -17.199 1.00 98.75 197 VAL A O 1
ATOM 1552 N N . TYR A 1 198 ? 18.887 -19.121 -15.016 1.00 98.69 198 TYR A N 1
ATOM 1553 C CA . TYR A 1 198 ? 17.613 -19.685 -14.592 1.00 98.69 198 TYR A CA 1
ATOM 1554 C C . TYR A 1 198 ? 16.549 -18.590 -14.482 1.00 98.69 198 TYR A C 1
ATOM 1556 O O . TYR A 1 198 ? 16.672 -17.677 -13.665 1.00 98.69 198 TYR A O 1
ATOM 1564 N N . VAL A 1 199 ? 15.502 -18.678 -15.302 1.00 98.75 199 VAL A N 1
ATOM 1565 C CA . VAL A 1 199 ? 14.406 -17.699 -15.345 1.00 98.75 199 VAL A CA 1
ATOM 1566 C C . VAL A 1 199 ? 13.146 -18.330 -14.772 1.00 98.75 199 VAL A C 1
ATOM 1568 O O . VAL A 1 199 ? 12.676 -19.348 -15.288 1.00 98.75 199 VAL A O 1
ATOM 1571 N N . PHE A 1 200 ? 12.579 -17.731 -13.728 1.00 98.50 200 PHE A N 1
ATOM 1572 C CA . PHE A 1 200 ? 11.281 -18.148 -13.215 1.00 98.50 200 PHE A CA 1
ATOM 1573 C C . PHE A 1 200 ? 10.169 -17.666 -14.153 1.00 98.50 200 PHE A C 1
ATOM 1575 O O . PHE A 1 200 ? 10.063 -16.482 -14.465 1.00 98.50 200 PHE A O 1
ATOM 1582 N N . VAL A 1 201 ? 9.333 -18.595 -14.616 1.00 98.06 201 VAL A N 1
ATOM 1583 C CA . VAL A 1 201 ? 8.217 -18.322 -15.527 1.00 98.06 201 VAL A CA 1
ATOM 1584 C C . VAL A 1 201 ? 6.913 -18.611 -14.797 1.00 98.06 201 VAL A C 1
ATOM 1586 O O . VAL A 1 201 ? 6.527 -19.769 -14.606 1.00 98.06 201 VAL A O 1
ATOM 1589 N N . ARG A 1 202 ? 6.221 -17.537 -14.409 1.00 94.88 202 ARG A N 1
ATOM 1590 C CA . ARG A 1 202 ? 4.897 -17.607 -13.790 1.00 94.88 202 ARG A CA 1
ATOM 1591 C C . ARG A 1 202 ? 3.850 -18.074 -14.785 1.00 94.88 202 ARG A C 1
ATOM 1593 O O . ARG A 1 202 ? 3.552 -17.394 -15.756 1.00 94.88 202 ARG A O 1
ATOM 1600 N N . THR A 1 203 ? 3.301 -19.257 -14.554 1.00 91.56 203 THR A N 1
ATOM 1601 C CA . THR A 1 203 ? 2.377 -19.928 -15.483 1.00 91.56 203 THR A CA 1
ATOM 1602 C C . THR A 1 203 ? 0.934 -19.439 -15.355 1.00 91.56 203 THR A C 1
ATOM 1604 O O . THR A 1 203 ? 0.201 -19.464 -16.342 1.00 91.56 203 THR A O 1
ATOM 1607 N N . ASP A 1 204 ? 0.567 -18.929 -14.179 1.00 85.62 204 ASP A N 1
ATOM 1608 C CA . ASP A 1 204 ? -0.751 -18.429 -13.765 1.00 85.62 204 ASP A CA 1
ATOM 1609 C C . ASP A 1 204 ? -0.948 -16.913 -13.984 1.00 85.62 204 ASP A C 1
ATOM 1611 O O . ASP A 1 204 ? -1.979 -16.368 -13.598 1.00 85.62 204 ASP A O 1
ATOM 1615 N N . ALA A 1 205 ? 0.023 -16.218 -14.591 1.00 86.94 205 ALA A N 1
ATOM 1616 C CA . ALA A 1 205 ? -0.021 -14.770 -14.809 1.00 86.94 205 ALA A CA 1
ATOM 1617 C C . ALA A 1 205 ? 0.386 -14.395 -16.246 1.00 86.94 205 ALA A C 1
ATOM 1619 O O . ALA A 1 205 ? 1.574 -14.369 -16.564 1.00 86.94 205 ALA A O 1
ATOM 1620 N N . THR A 1 206 ? -0.592 -14.075 -17.103 1.00 87.06 206 THR A N 1
ATOM 1621 C CA . THR A 1 206 ? -0.401 -13.835 -18.549 1.00 87.06 206 THR A CA 1
ATOM 1622 C C . THR A 1 206 ? 0.680 -12.791 -18.854 1.00 87.06 206 THR A C 1
ATOM 1624 O O . THR A 1 206 ? 1.660 -13.134 -19.511 1.00 87.06 206 THR A O 1
ATOM 1627 N N . VAL A 1 207 ? 0.582 -11.574 -18.301 1.00 91.75 207 VAL A N 1
ATOM 1628 C CA . VAL A 1 207 ? 1.541 -10.472 -18.551 1.00 91.75 207 VAL A CA 1
ATOM 1629 C C . VAL A 1 207 ? 2.985 -10.876 -18.224 1.00 91.75 207 VAL A C 1
ATOM 1631 O O . VAL A 1 207 ? 3.885 -10.744 -19.056 1.00 91.75 207 VAL A O 1
ATOM 1634 N N . ARG A 1 208 ? 3.212 -11.434 -17.025 1.00 94.56 208 ARG A N 1
ATOM 1635 C CA . ARG A 1 208 ? 4.544 -11.884 -16.585 1.00 94.56 208 ARG A CA 1
ATOM 1636 C C . ARG A 1 208 ? 5.064 -13.031 -17.442 1.00 94.56 208 ARG A C 1
ATOM 1638 O O . ARG A 1 208 ? 6.231 -13.026 -17.824 1.00 94.56 208 ARG A O 1
ATOM 1645 N N . ARG A 1 209 ? 4.205 -14.001 -17.771 1.00 94.75 209 ARG A N 1
ATOM 1646 C CA . ARG A 1 209 ? 4.555 -15.151 -18.612 1.00 94.75 209 ARG A CA 1
ATOM 1647 C C . ARG A 1 209 ? 5.028 -14.706 -19.989 1.00 94.75 209 ARG A C 1
ATOM 1649 O O . ARG A 1 209 ? 6.086 -15.140 -20.433 1.00 94.75 209 ARG A O 1
ATOM 1656 N N . GLU A 1 210 ? 4.251 -13.865 -20.662 1.00 94.38 210 GLU A N 1
ATOM 1657 C CA . GLU A 1 210 ? 4.539 -13.420 -22.027 1.00 94.38 210 GLU A CA 1
ATOM 1658 C C . GLU A 1 210 ? 5.819 -12.594 -22.092 1.00 94.38 210 GLU A C 1
ATOM 1660 O O . GLU A 1 210 ? 6.686 -12.857 -22.933 1.00 94.38 210 GLU A O 1
ATOM 1665 N N . TYR A 1 211 ? 5.993 -11.660 -21.157 1.00 97.19 211 TYR A N 1
ATOM 1666 C CA . TYR A 1 211 ? 7.213 -10.867 -21.114 1.00 97.19 211 TYR A CA 1
ATOM 1667 C C . TYR A 1 211 ? 8.440 -11.700 -20.712 1.00 97.19 211 TYR A C 1
ATOM 1669 O O . TYR A 1 211 ? 9.506 -11.531 -21.306 1.00 97.19 211 TYR A O 1
ATOM 1677 N N . ALA A 1 212 ? 8.303 -12.666 -19.794 1.00 97.88 212 ALA A N 1
ATOM 1678 C CA . ALA A 1 212 ? 9.382 -13.601 -19.470 1.00 97.88 212 ALA A CA 1
ATOM 1679 C C . ALA A 1 212 ? 9.821 -14.405 -20.703 1.00 97.88 212 ALA A C 1
ATOM 1681 O O . ALA A 1 212 ? 11.020 -14.540 -20.940 1.00 97.88 212 ALA A O 1
ATOM 1682 N N . GLN A 1 213 ? 8.885 -14.883 -21.536 1.00 97.75 213 GLN A N 1
ATOM 1683 C CA . GLN A 1 213 ? 9.235 -15.567 -22.788 1.00 97.75 213 GLN A CA 1
ATOM 1684 C C . GLN A 1 213 ? 9.983 -14.640 -23.750 1.00 97.75 213 GLN A C 1
ATOM 1686 O O . GLN A 1 213 ? 11.028 -15.030 -24.274 1.00 97.75 213 GLN A O 1
ATOM 1691 N N . TYR A 1 214 ? 9.520 -13.398 -23.938 1.00 97.38 214 TYR A N 1
ATOM 1692 C CA . TYR A 1 214 ? 10.255 -12.402 -24.726 1.00 97.38 214 TYR A CA 1
ATOM 1693 C C . TYR A 1 214 ? 11.681 -12.211 -24.189 1.00 97.38 214 TYR A C 1
ATOM 1695 O O . TYR A 1 214 ? 12.647 -12.304 -24.951 1.00 97.38 214 TYR A O 1
ATOM 1703 N N . PHE A 1 215 ? 11.832 -12.009 -22.883 1.00 98.19 215 PHE A N 1
ATOM 1704 C CA . PHE A 1 215 ? 13.120 -11.748 -22.250 1.00 98.19 215 PHE A CA 1
ATOM 1705 C C . PHE A 1 215 ? 14.078 -12.945 -22.342 1.00 98.19 215 PHE A C 1
ATOM 1707 O O . PHE A 1 215 ? 15.257 -12.767 -22.652 1.00 98.19 215 PHE A O 1
ATOM 1714 N N . ILE A 1 216 ? 13.569 -14.174 -22.202 1.00 98.69 216 ILE A N 1
ATOM 1715 C CA . ILE A 1 216 ? 14.324 -15.416 -22.433 1.00 98.69 216 ILE A CA 1
ATOM 1716 C C . ILE A 1 216 ? 14.946 -15.425 -23.834 1.00 98.69 216 ILE A C 1
ATOM 1718 O O . ILE A 1 216 ? 16.128 -15.749 -23.969 1.00 98.69 216 ILE A O 1
ATOM 1722 N N . THR A 1 217 ? 14.207 -15.007 -24.870 1.00 98.31 217 THR A N 1
ATOM 1723 C CA . THR A 1 217 ? 14.780 -14.930 -26.227 1.00 98.31 217 THR A CA 1
ATOM 1724 C C . THR A 1 217 ? 15.914 -13.908 -26.329 1.00 98.31 217 THR A C 1
ATOM 1726 O O . THR A 1 217 ? 16.869 -14.133 -27.071 1.00 98.31 217 THR A O 1
ATOM 1729 N N . GLN A 1 218 ? 15.856 -12.802 -25.578 1.00 98.25 218 GLN A N 1
ATOM 1730 C CA . GLN A 1 218 ? 16.930 -11.802 -25.558 1.00 98.25 218 GLN A CA 1
ATOM 1731 C C . GLN A 1 218 ? 18.185 -12.353 -24.869 1.00 98.25 218 GLN A C 1
ATOM 1733 O O . GLN A 1 218 ? 19.285 -12.217 -25.400 1.00 98.25 218 GLN A O 1
ATOM 1738 N N . LEU A 1 219 ? 18.025 -13.049 -23.740 1.00 98.69 219 LEU A N 1
ATOM 1739 C CA . LEU A 1 219 ? 19.129 -13.699 -23.022 1.00 98.69 219 LEU A CA 1
ATOM 1740 C C . LEU A 1 219 ? 19.809 -14.784 -23.869 1.00 98.69 219 LEU A C 1
ATOM 1742 O O . LEU A 1 219 ? 21.036 -14.863 -23.912 1.00 98.69 219 LEU A O 1
ATOM 1746 N N . GLN A 1 220 ? 19.028 -15.587 -24.595 1.00 98.69 220 GLN A N 1
ATOM 1747 C CA . GLN A 1 220 ? 19.563 -16.593 -25.517 1.00 98.69 220 GLN A CA 1
ATOM 1748 C C . GLN A 1 220 ? 20.346 -15.954 -26.671 1.00 98.69 220 GLN A C 1
ATOM 1750 O O . GLN A 1 220 ? 21.410 -16.454 -27.033 1.00 98.69 220 GLN A O 1
ATOM 1755 N N . LYS A 1 221 ? 19.878 -14.822 -27.218 1.00 98.25 221 LYS A N 1
ATOM 1756 C CA . LYS A 1 221 ? 20.610 -14.065 -28.252 1.00 98.25 221 LYS A CA 1
ATOM 1757 C C . LYS A 1 221 ? 21.942 -13.504 -27.748 1.00 98.25 221 LYS A C 1
ATOM 1759 O O . LYS A 1 221 ? 22.873 -13.392 -28.537 1.00 98.25 221 LYS A O 1
ATOM 1764 N N . LEU A 1 222 ? 22.053 -13.183 -26.456 1.00 98.38 222 LEU A N 1
ATOM 1765 C CA . LEU A 1 222 ? 23.322 -12.801 -25.814 1.00 98.38 222 LEU A CA 1
ATOM 1766 C C . LEU A 1 222 ? 24.273 -13.995 -25.607 1.00 98.38 222 LEU A C 1
ATOM 1768 O O . LEU A 1 222 ? 25.405 -13.818 -25.159 1.00 98.38 222 LEU A O 1
ATOM 1772 N N . GLY A 1 223 ? 23.833 -15.213 -25.937 1.00 98.19 223 GLY A N 1
ATOM 1773 C CA . GLY A 1 223 ? 24.610 -16.447 -25.854 1.00 98.19 223 GLY A CA 1
ATOM 1774 C C . GLY A 1 223 ? 24.536 -17.161 -24.507 1.00 98.19 223 GLY A C 1
ATOM 1775 O O . GLY A 1 223 ? 25.339 -18.058 -24.246 1.00 98.19 223 GLY A O 1
ATOM 1776 N N . PHE A 1 224 ? 23.602 -16.792 -23.627 1.00 98.69 224 PHE A N 1
ATOM 1777 C CA . PHE A 1 224 ? 23.362 -17.561 -22.407 1.00 98.69 224 PHE A CA 1
ATOM 1778 C C . PHE A 1 224 ? 22.582 -18.841 -22.709 1.00 98.69 224 PHE A C 1
ATOM 1780 O O . PHE A 1 224 ? 21.650 -18.854 -23.516 1.00 98.69 224 PHE A O 1
ATOM 1787 N N . THR A 1 225 ? 22.921 -19.923 -22.008 1.00 98.56 225 THR A N 1
ATOM 1788 C CA . THR A 1 225 ? 22.009 -21.068 -21.902 1.00 98.56 225 THR A CA 1
ATOM 1789 C C . THR A 1 225 ? 20.908 -20.683 -20.923 1.00 98.56 225 THR A C 1
ATOM 1791 O O . THR A 1 225 ? 21.216 -20.215 -19.834 1.00 98.56 225 THR A O 1
ATOM 1794 N N . VAL A 1 226 ? 19.635 -20.856 -21.279 1.00 98.62 226 VAL A N 1
ATOM 1795 C CA . VAL A 1 226 ? 18.518 -20.467 -20.404 1.00 98.62 226 VAL A CA 1
ATOM 1796 C C . VAL A 1 226 ? 17.714 -21.689 -19.979 1.00 98.62 226 VAL A C 1
ATOM 1798 O O . VAL A 1 226 ? 17.318 -22.491 -20.823 1.00 98.62 226 VAL A O 1
ATOM 1801 N N . GLN A 1 227 ? 17.466 -21.814 -18.677 1.00 98.44 227 GLN A N 1
ATOM 1802 C CA . GLN A 1 227 ? 16.622 -22.843 -18.067 1.00 98.44 227 GLN A CA 1
ATOM 1803 C C . GLN A 1 227 ? 15.390 -22.179 -17.447 1.00 98.44 227 GLN A C 1
ATOM 1805 O O . GLN A 1 227 ? 15.514 -21.219 -16.690 1.00 98.44 227 GLN A O 1
ATOM 1810 N N . GLN A 1 228 ? 14.197 -22.677 -17.770 1.00 98.38 228 GLN A N 1
ATOM 1811 C CA . GLN A 1 228 ? 12.949 -22.128 -17.237 1.00 98.38 228 GLN A CA 1
ATOM 1812 C C . GLN A 1 228 ? 12.537 -22.864 -15.964 1.00 98.38 228 GLN A C 1
ATOM 1814 O O . GLN A 1 228 ? 12.450 -24.091 -15.950 1.00 98.38 228 GLN A O 1
ATOM 1819 N N . ILE A 1 229 ? 12.200 -22.115 -14.920 1.00 98.00 229 ILE A N 1
ATOM 1820 C CA . ILE A 1 229 ? 11.563 -22.640 -13.713 1.00 98.00 229 ILE A CA 1
ATOM 1821 C C . ILE A 1 229 ? 10.084 -22.297 -13.808 1.00 98.00 229 ILE A C 1
ATOM 1823 O O . ILE A 1 229 ? 9.673 -21.185 -13.497 1.00 98.00 229 ILE A O 1
ATOM 1827 N N . GLN A 1 230 ? 9.274 -23.243 -14.272 1.00 97.50 230 GLN A N 1
ATOM 1828 C CA . GLN A 1 230 ? 7.832 -23.025 -14.368 1.00 97.50 230 GLN A CA 1
ATOM 1829 C C . GLN A 1 230 ? 7.154 -23.220 -13.007 1.00 97.50 230 GLN A C 1
ATOM 1831 O O . GLN A 1 230 ? 7.462 -24.176 -12.279 1.00 97.50 230 GLN A O 1
ATOM 1836 N N . GLY A 1 231 ? 6.230 -22.323 -12.660 1.00 95.56 231 GLY A N 1
ATOM 1837 C CA . GLY A 1 231 ? 5.501 -22.363 -11.392 1.00 95.56 231 GLY A CA 1
ATOM 1838 C C . GLY A 1 231 ? 4.328 -21.391 -11.314 1.00 95.56 231 GLY A C 1
ATOM 1839 O O . GLY A 1 231 ? 4.136 -20.566 -12.205 1.00 95.56 231 GLY A O 1
ATOM 1840 N N . ASN A 1 232 ? 3.536 -21.515 -10.254 1.00 90.75 232 ASN A N 1
ATOM 1841 C CA . ASN A 1 232 ? 2.492 -20.566 -9.855 1.00 90.75 232 ASN A CA 1
ATOM 1842 C C . ASN A 1 232 ? 3.010 -19.635 -8.737 1.00 90.75 232 ASN A C 1
ATOM 1844 O O . ASN A 1 232 ? 4.190 -19.710 -8.381 1.00 90.75 232 ASN A O 1
ATOM 1848 N N . LEU A 1 233 ? 2.131 -18.805 -8.157 1.00 88.50 233 LEU A N 1
ATOM 1849 C CA . LEU A 1 233 ? 2.469 -17.919 -7.027 1.00 88.50 233 LEU A CA 1
ATOM 1850 C C . LEU A 1 233 ? 3.183 -18.621 -5.880 1.00 88.50 233 LEU A C 1
ATOM 1852 O O . LEU A 1 233 ? 4.253 -18.183 -5.472 1.00 88.50 233 LEU A O 1
ATOM 1856 N N . GLN A 1 234 ? 2.625 -19.728 -5.395 1.00 88.31 234 GLN A N 1
ATOM 1857 C CA . GLN A 1 234 ? 3.176 -20.419 -4.234 1.00 88.31 234 GLN A CA 1
ATOM 1858 C C . GLN A 1 234 ? 4.609 -20.891 -4.484 1.00 88.31 234 GLN A C 1
ATOM 1860 O O . GLN A 1 234 ? 5.476 -20.771 -3.618 1.00 88.31 234 GLN A O 1
ATOM 1865 N N . LYS A 1 235 ? 4.872 -21.417 -5.686 1.00 94.75 235 LYS A N 1
ATOM 1866 C CA . LYS A 1 235 ? 6.216 -21.862 -6.046 1.00 94.75 235 LYS A CA 1
ATOM 1867 C C . LYS A 1 235 ? 7.185 -20.685 -6.162 1.00 94.75 235 LYS A C 1
ATOM 1869 O O . LYS A 1 235 ? 8.314 -20.826 -5.708 1.00 94.75 235 LYS A O 1
ATOM 1874 N N . GLU A 1 236 ? 6.762 -19.552 -6.721 1.00 95.25 236 GLU A N 1
ATOM 1875 C CA . GLU A 1 236 ? 7.585 -18.332 -6.757 1.00 95.25 236 GLU A CA 1
ATOM 1876 C C . GLU A 1 236 ? 7.952 -17.880 -5.348 1.00 95.25 236 GLU A C 1
ATOM 1878 O O . GLU A 1 236 ? 9.137 -17.743 -5.062 1.00 95.25 236 GLU A O 1
ATOM 1883 N N . ILE A 1 237 ? 6.961 -17.759 -4.458 1.00 91.31 237 ILE A N 1
ATOM 1884 C CA . ILE A 1 237 ? 7.186 -17.397 -3.055 1.00 91.31 237 ILE A CA 1
ATOM 1885 C C . ILE A 1 237 ? 8.209 -18.337 -2.426 1.00 91.31 237 ILE A C 1
ATOM 1887 O O . ILE A 1 237 ? 9.190 -17.872 -1.867 1.00 91.31 237 ILE A O 1
ATOM 1891 N N . SER A 1 238 ? 8.052 -19.652 -2.586 1.00 92.25 238 SER A N 1
ATOM 1892 C CA . SER A 1 238 ? 8.983 -20.618 -1.988 1.00 92.25 238 SER A CA 1
ATOM 1893 C C . SER A 1 238 ? 10.399 -20.607 -2.582 1.00 92.25 238 SER A C 1
ATOM 1895 O O . SER A 1 238 ? 11.351 -20.888 -1.864 1.00 92.25 238 SER A O 1
ATOM 1897 N N . VAL A 1 239 ? 10.552 -20.335 -3.884 1.00 95.38 239 VAL A N 1
ATOM 1898 C CA . VAL A 1 239 ? 11.832 -20.474 -4.610 1.00 95.38 239 VAL A CA 1
ATOM 1899 C C . VAL A 1 239 ? 12.607 -19.164 -4.674 1.00 95.38 239 VAL A C 1
ATOM 1901 O O . VAL A 1 239 ? 13.829 -19.197 -4.734 1.00 95.38 239 VAL A O 1
ATOM 1904 N N . VAL A 1 240 ? 11.925 -18.021 -4.704 1.00 95.38 240 VAL A N 1
ATOM 1905 C CA . VAL A 1 240 ? 12.563 -16.709 -4.861 1.00 95.38 240 VAL A CA 1
ATOM 1906 C C . VAL A 1 240 ? 12.674 -16.020 -3.508 1.00 95.38 240 VAL A C 1
ATOM 1908 O O . VAL A 1 240 ? 13.786 -15.802 -3.043 1.00 95.38 240 VAL A O 1
ATOM 1911 N N . TYR A 1 241 ? 11.546 -15.748 -2.849 1.00 93.56 241 TYR A N 1
ATOM 1912 C CA . TYR A 1 241 ? 11.522 -14.965 -1.607 1.00 93.56 241 TYR A CA 1
ATOM 1913 C C . TYR A 1 241 ? 11.744 -15.811 -0.342 1.00 93.56 241 TYR A C 1
ATOM 1915 O O . TYR A 1 241 ? 12.314 -15.349 0.633 1.00 93.56 241 TYR A O 1
ATOM 1923 N N . GLY A 1 242 ? 11.312 -17.071 -0.339 1.00 92.00 242 GLY A N 1
ATOM 1924 C CA . GLY A 1 242 ? 11.354 -17.961 0.827 1.00 92.00 242 GLY A CA 1
ATOM 1925 C C . GLY A 1 242 ? 12.594 -18.848 0.908 1.00 92.00 242 GLY A C 1
ATOM 1926 O O . GLY A 1 242 ? 12.582 -19.836 1.643 1.00 92.00 242 GLY A O 1
ATOM 1927 N N . SER A 1 243 ? 13.629 -18.564 0.115 1.00 94.50 243 SER A N 1
ATOM 1928 C CA . SER A 1 243 ? 14.834 -19.389 0.046 1.00 94.50 243 SER A CA 1
ATOM 1929 C C . SER A 1 243 ? 16.099 -18.543 -0.043 1.00 94.50 243 SER A C 1
ATOM 1931 O O . SER A 1 243 ? 16.049 -17.391 -0.461 1.00 94.50 243 SER A O 1
ATOM 1933 N N . ASP A 1 244 ? 17.232 -19.142 0.322 1.00 96.75 244 ASP A N 1
ATOM 1934 C CA . ASP A 1 244 ? 18.557 -18.531 0.214 1.00 96.75 244 ASP A CA 1
ATOM 1935 C C . ASP A 1 244 ? 18.908 -18.302 -1.275 1.00 96.75 244 ASP A C 1
ATOM 1937 O O . ASP A 1 244 ? 19.058 -19.288 -2.018 1.00 96.75 244 ASP A O 1
ATOM 1941 N N . PRO A 1 245 ? 19.048 -17.042 -1.741 1.00 96.38 245 PRO A N 1
ATOM 1942 C CA . PRO A 1 245 ? 19.323 -16.744 -3.146 1.00 96.38 245 PRO A CA 1
ATOM 1943 C C . PRO A 1 245 ? 20.701 -17.213 -3.627 1.00 96.38 245 PRO A C 1
ATOM 1945 O O . PRO A 1 245 ? 20.879 -17.461 -4.822 1.00 96.38 245 PRO A O 1
ATOM 1948 N N . ALA A 1 246 ? 21.689 -17.381 -2.745 1.00 97.12 246 ALA A N 1
ATOM 1949 C CA . ALA A 1 246 ? 22.997 -17.903 -3.136 1.00 97.12 246 ALA A CA 1
ATOM 1950 C C . ALA A 1 246 ? 22.953 -19.415 -3.399 1.00 97.12 246 ALA A C 1
ATOM 1952 O O . ALA A 1 246 ? 23.750 -19.932 -4.192 1.00 97.12 246 ALA A O 1
ATOM 1953 N N . ASN A 1 247 ? 22.027 -20.125 -2.748 1.00 96.12 247 ASN A N 1
ATOM 1954 C CA . ASN A 1 247 ? 21.953 -21.587 -2.753 1.00 96.12 247 ASN A CA 1
ATOM 1955 C C . ASN A 1 247 ? 20.760 -22.172 -3.518 1.00 96.12 247 ASN A C 1
ATOM 1957 O O . ASN A 1 247 ? 20.764 -23.368 -3.821 1.00 96.12 247 ASN A O 1
ATOM 1961 N N . THR A 1 248 ? 19.779 -21.355 -3.893 1.00 94.38 248 THR A N 1
ATOM 1962 C CA . THR A 1 248 ? 18.586 -21.806 -4.618 1.00 94.38 248 THR A CA 1
ATOM 1963 C C . THR A 1 248 ? 18.650 -21.413 -6.081 1.00 94.38 248 THR A C 1
ATOM 1965 O O . THR A 1 248 ? 18.943 -20.278 -6.436 1.00 94.38 248 THR A O 1
ATOM 1968 N N . THR A 1 249 ? 18.372 -22.373 -6.960 1.00 95.62 249 THR A N 1
ATOM 1969 C CA . THR A 1 249 ? 18.507 -22.206 -8.407 1.00 95.62 249 THR A CA 1
ATOM 1970 C C . THR A 1 249 ? 17.457 -21.244 -8.966 1.00 95.62 249 THR A C 1
ATOM 1972 O O . THR A 1 249 ? 16.376 -21.683 -9.337 1.00 95.62 249 THR A O 1
ATOM 1975 N N . TRP A 1 250 ? 17.783 -19.953 -9.052 1.00 97.75 250 TRP A N 1
ATOM 1976 C CA . TRP A 1 250 ? 17.092 -18.923 -9.834 1.00 97.75 250 TRP A CA 1
ATOM 1977 C C . TRP A 1 250 ? 18.037 -17.732 -10.072 1.00 97.75 250 TRP A C 1
ATOM 1979 O O . TRP A 1 250 ? 18.912 -17.443 -9.255 1.00 97.75 250 TRP A O 1
ATOM 1989 N N . ASN A 1 251 ? 17.882 -17.035 -11.197 1.00 98.50 251 ASN A N 1
ATOM 1990 C CA . ASN A 1 251 ? 18.632 -15.808 -11.479 1.00 98.50 251 ASN A CA 1
ATOM 1991 C C . ASN A 1 251 ? 17.732 -14.619 -11.790 1.00 98.50 251 ASN A C 1
ATOM 1993 O O . ASN A 1 251 ? 18.102 -13.496 -11.467 1.00 98.50 251 ASN A O 1
ATOM 1997 N N . ILE A 1 252 ? 16.601 -14.854 -12.459 1.00 98.62 252 ILE A N 1
ATOM 1998 C CA . ILE A 1 252 ? 15.729 -13.793 -12.958 1.00 98.62 252 ILE A CA 1
ATOM 1999 C C . ILE A 1 252 ? 14.267 -14.140 -12.695 1.00 98.62 252 ILE A C 1
ATOM 2001 O O . ILE A 1 252 ? 13.838 -15.265 -12.972 1.00 98.62 252 ILE A O 1
ATOM 2005 N N . LEU A 1 253 ? 13.504 -13.153 -12.236 1.00 98.38 253 LEU A N 1
ATOM 2006 C CA . LEU A 1 253 ? 12.048 -13.189 -12.119 1.00 98.38 253 LEU A CA 1
ATOM 2007 C C . LEU A 1 253 ? 11.464 -11.929 -12.774 1.00 98.38 253 LEU A C 1
ATOM 2009 O O . LEU A 1 253 ? 12.032 -10.853 -12.640 1.00 98.38 253 LEU A O 1
ATOM 2013 N N . VAL A 1 254 ? 10.337 -12.060 -13.479 1.00 98.06 254 VAL A N 1
ATOM 2014 C CA . VAL A 1 254 ? 9.502 -10.904 -13.844 1.00 98.06 254 VAL A CA 1
ATOM 2015 C C . VAL A 1 254 ? 8.454 -10.734 -12.751 1.00 98.06 254 VAL A C 1
ATOM 2017 O O . VAL A 1 254 ? 7.632 -11.629 -12.537 1.00 98.06 254 VAL A O 1
ATOM 2020 N N . GLU A 1 255 ? 8.503 -9.608 -12.063 1.00 95.69 255 GLU A N 1
ATOM 2021 C CA . GLU A 1 255 ? 7.709 -9.297 -10.879 1.00 95.69 255 GLU A CA 1
ATOM 2022 C C . GLU A 1 255 ? 6.484 -8.439 -11.217 1.00 95.69 255 GLU A C 1
ATOM 2024 O O . GLU A 1 255 ? 6.332 -7.937 -12.334 1.00 95.69 255 GLU A O 1
ATOM 2029 N N . ALA A 1 256 ? 5.559 -8.356 -10.261 1.00 93.00 256 ALA A N 1
ATOM 2030 C CA . ALA A 1 256 ? 4.360 -7.534 -10.344 1.00 93.00 256 ALA A CA 1
ATOM 2031 C C . ALA A 1 256 ? 3.904 -7.145 -8.930 1.00 93.00 256 ALA A C 1
ATOM 2033 O O . ALA A 1 256 ? 3.629 -8.035 -8.122 1.00 93.00 256 ALA A O 1
ATOM 2034 N N . TRP A 1 257 ? 3.770 -5.847 -8.666 1.00 89.75 257 TRP A N 1
ATOM 2035 C CA . TRP A 1 257 ? 3.410 -5.278 -7.366 1.00 89.75 257 TRP A CA 1
ATOM 2036 C C . TRP A 1 257 ? 2.182 -4.370 -7.503 1.00 89.75 257 TRP A C 1
ATOM 2038 O O . TRP A 1 257 ? 2.133 -3.537 -8.404 1.00 89.75 257 TRP A O 1
ATOM 2048 N N . GLY A 1 258 ? 1.169 -4.550 -6.652 1.00 85.50 258 GLY A N 1
ATOM 2049 C CA . GLY A 1 258 ? 0.023 -3.633 -6.539 1.00 85.50 258 GLY A CA 1
ATOM 2050 C C . GLY A 1 258 ? 0.238 -2.608 -5.422 1.00 85.50 258 GLY A C 1
ATOM 2051 O O . GLY A 1 258 ? 1.150 -2.782 -4.618 1.00 85.50 258 GLY A O 1
ATOM 2052 N N . GLY A 1 259 ? -0.588 -1.558 -5.357 1.00 79.56 259 GLY A N 1
ATOM 2053 C CA . GLY A 1 259 ? -0.498 -0.549 -4.289 1.00 79.56 259 GLY A CA 1
ATOM 2054 C C . GLY A 1 259 ? 0.778 0.301 -4.337 1.00 79.56 259 GLY A C 1
ATOM 2055 O O . GLY A 1 259 ? 1.247 0.768 -3.309 1.00 79.56 259 GLY A O 1
ATOM 2056 N N . THR A 1 260 ? 1.365 0.472 -5.523 1.00 85.44 260 THR A N 1
ATOM 2057 C CA . THR A 1 260 ? 2.661 1.142 -5.745 1.00 85.44 260 THR A CA 1
ATOM 2058 C C . THR A 1 260 ? 2.502 2.580 -6.242 1.00 85.44 260 THR A C 1
ATOM 2060 O O . THR A 1 260 ? 3.252 3.029 -7.105 1.00 85.44 260 THR A O 1
ATOM 2063 N N . TYR A 1 261 ? 1.443 3.260 -5.810 1.00 91.69 261 TYR A N 1
ATOM 2064 C CA . TYR A 1 261 ? 1.206 4.664 -6.121 1.00 91.69 261 TYR A CA 1
ATOM 2065 C C . TYR A 1 261 ? 0.899 5.386 -4.810 1.00 91.69 261 TYR A C 1
ATOM 2067 O O . TYR A 1 261 ? -0.098 5.091 -4.155 1.00 91.69 261 TYR A O 1
ATOM 2075 N N . GLY A 1 262 ? 1.704 6.380 -4.451 1.00 90.38 262 GLY A N 1
ATOM 2076 C CA . GLY A 1 262 ? 1.482 7.226 -3.280 1.00 90.38 262 GLY A CA 1
ATOM 2077 C C . GLY A 1 262 ? 1.732 8.697 -3.588 1.00 90.38 262 GLY A C 1
ATOM 2078 O O . GLY A 1 262 ? 2.410 9.037 -4.553 1.00 90.38 262 GLY A O 1
ATOM 2079 N N . TYR A 1 263 ? 1.170 9.600 -2.778 1.00 92.69 263 TYR A N 1
ATOM 2080 C CA . TYR A 1 263 ? 1.475 11.029 -2.923 1.00 92.69 263 TYR A CA 1
ATOM 2081 C C . TYR A 1 263 ? 2.894 11.351 -2.433 1.00 92.69 263 TYR A C 1
ATOM 2083 O O . TYR A 1 263 ? 3.625 12.067 -3.113 1.00 92.69 263 TYR A O 1
ATOM 2091 N N . TYR A 1 264 ? 3.258 10.789 -1.276 1.00 91.44 264 TYR A N 1
ATOM 2092 C CA . TYR A 1 264 ? 4.617 10.696 -0.748 1.00 91.44 264 TYR A CA 1
ATOM 2093 C C . TYR A 1 264 ? 4.947 9.211 -0.631 1.00 91.44 264 TYR A C 1
ATOM 2095 O O . TYR A 1 264 ? 4.403 8.540 0.243 1.00 91.44 264 TYR A O 1
ATOM 2103 N N . ASP A 1 265 ? 5.781 8.677 -1.520 1.00 86.25 265 ASP A N 1
ATOM 2104 C CA . ASP A 1 265 ? 5.932 7.225 -1.673 1.00 86.25 265 ASP A CA 1
ATOM 2105 C C . ASP A 1 265 ? 7.375 6.747 -1.499 1.00 86.25 265 ASP A C 1
ATOM 2107 O O . ASP A 1 265 ? 7.807 5.750 -2.068 1.00 86.25 265 ASP A O 1
ATOM 2111 N N . SER A 1 266 ? 8.149 7.418 -0.640 1.00 90.50 266 SER A N 1
ATOM 2112 C CA . SER A 1 266 ? 9.483 6.914 -0.294 1.00 90.50 266 SER A CA 1
ATOM 2113 C C . SER A 1 266 ? 9.451 5.514 0.327 1.00 90.50 266 SER A C 1
ATOM 2115 O O . SER A 1 266 ? 10.460 4.813 0.273 1.00 90.50 266 SER A O 1
ATOM 2117 N N . GLY A 1 267 ? 8.308 5.099 0.889 1.00 89.31 267 GLY A N 1
ATOM 2118 C CA . GLY A 1 267 ? 8.083 3.740 1.379 1.00 89.31 267 GLY A CA 1
ATOM 2119 C C . GLY A 1 267 ? 8.284 2.681 0.294 1.00 89.31 267 GLY A C 1
ATOM 2120 O O . GLY A 1 267 ? 8.892 1.652 0.581 1.00 89.31 267 GLY A O 1
ATOM 2121 N N . LEU A 1 268 ? 7.893 2.953 -0.957 1.00 91.06 268 LEU A N 1
ATOM 2122 C CA . LEU A 1 268 ? 8.123 2.049 -2.086 1.00 91.06 268 LEU A CA 1
ATOM 2123 C C . LEU A 1 268 ? 9.619 1.828 -2.349 1.00 91.06 268 LEU A C 1
ATOM 2125 O O . LEU A 1 268 ? 10.067 0.690 -2.480 1.00 91.06 268 LEU A O 1
ATOM 2129 N N . ALA A 1 269 ? 10.422 2.898 -2.367 1.00 92.69 269 ALA A N 1
ATOM 2130 C CA . ALA A 1 269 ? 11.875 2.777 -2.528 1.00 92.69 269 ALA A CA 1
ATOM 2131 C C . ALA A 1 269 ? 12.539 2.088 -1.337 1.00 92.69 269 ALA A C 1
ATOM 2133 O O . ALA A 1 269 ? 13.418 1.255 -1.537 1.00 92.69 269 ALA A O 1
ATOM 2134 N N . VAL A 1 270 ? 12.124 2.403 -0.110 1.00 92.38 270 VAL A N 1
ATOM 2135 C CA . VAL A 1 270 ? 12.636 1.711 1.078 1.00 92.38 270 VAL A CA 1
ATOM 2136 C C . VAL A 1 270 ? 12.282 0.220 1.020 1.00 92.38 270 VAL A C 1
ATOM 2138 O O . VAL A 1 270 ? 13.136 -0.618 1.292 1.00 92.38 270 VAL A O 1
ATOM 2141 N N . GLY A 1 271 ? 11.056 -0.126 0.629 1.00 90.81 271 GLY A N 1
ATOM 2142 C CA . GLY A 1 271 ? 10.568 -1.504 0.613 1.00 90.81 271 GLY A CA 1
ATOM 2143 C C . GLY A 1 271 ? 11.129 -2.383 -0.510 1.00 90.81 271 GLY A C 1
ATOM 2144 O O . GLY A 1 271 ? 11.240 -3.595 -0.328 1.00 90.81 271 GLY A O 1
ATOM 2145 N N . LEU A 1 272 ? 11.466 -1.795 -1.664 1.00 93.81 272 LEU A N 1
ATOM 2146 C CA . LEU A 1 272 ? 11.889 -2.549 -2.853 1.00 93.81 272 LEU A CA 1
ATOM 2147 C C . LEU A 1 272 ? 13.331 -2.288 -3.297 1.00 93.81 272 LEU A C 1
ATOM 2149 O O . LEU A 1 272 ? 13.827 -3.018 -4.142 1.00 93.81 272 LEU A O 1
ATOM 2153 N N . TYR A 1 273 ? 14.019 -1.254 -2.815 1.00 95.44 273 TYR A N 1
ATOM 2154 C CA . TYR A 1 273 ? 15.453 -1.110 -3.092 1.00 95.44 273 TYR A CA 1
ATOM 2155 C C . TYR A 1 273 ? 16.331 -1.473 -1.898 1.00 95.44 273 TYR A C 1
ATOM 2157 O O . TYR A 1 273 ? 17.503 -1.760 -2.113 1.00 95.44 273 TYR A O 1
ATOM 2165 N N . SER A 1 274 ? 15.815 -1.427 -0.670 1.00 95.25 274 SER A N 1
ATOM 2166 C CA . SER A 1 274 ? 16.607 -1.584 0.552 1.00 95.25 274 SER A CA 1
ATOM 2167 C C . SER A 1 274 ? 16.270 -2.887 1.278 1.00 95.25 274 SER A C 1
ATOM 2169 O O . SER A 1 274 ? 15.121 -3.338 1.284 1.00 95.25 274 SER A O 1
ATOM 2171 N N . THR A 1 275 ? 17.233 -3.450 2.012 1.00 94.50 275 THR A N 1
ATOM 2172 C CA . THR A 1 275 ? 17.007 -4.729 2.716 1.00 94.50 275 THR A CA 1
ATOM 2173 C C . THR A 1 275 ? 15.999 -4.613 3.866 1.00 94.50 275 THR A C 1
ATOM 2175 O O . THR A 1 275 ? 15.507 -5.627 4.365 1.00 94.50 275 THR A O 1
ATOM 2178 N N . LEU A 1 276 ? 15.626 -3.385 4.251 1.00 90.38 276 LEU A N 1
ATOM 2179 C CA . LEU A 1 276 ? 14.599 -3.113 5.259 1.00 90.38 276 LEU A CA 1
ATOM 2180 C C . LEU A 1 276 ? 13.217 -3.634 4.844 1.00 90.38 276 LEU A C 1
ATOM 2182 O O . LEU A 1 276 ? 12.405 -3.948 5.710 1.00 90.38 276 LEU A O 1
ATOM 2186 N N . GLY A 1 277 ? 12.957 -3.747 3.537 1.00 84.56 277 GLY A N 1
ATOM 2187 C CA . GLY A 1 277 ? 11.715 -4.302 3.000 1.00 84.56 277 GLY A CA 1
ATOM 2188 C C . GLY A 1 277 ? 11.667 -5.829 2.928 1.00 84.56 277 GLY A C 1
ATOM 2189 O O . GLY A 1 277 ? 10.642 -6.379 2.535 1.00 84.56 277 GLY A O 1
ATOM 2190 N N . ALA A 1 278 ? 12.757 -6.525 3.281 1.00 87.31 278 ALA A N 1
ATOM 2191 C CA . ALA A 1 278 ? 12.859 -7.990 3.289 1.00 87.31 278 ALA A CA 1
ATOM 2192 C C . ALA A 1 278 ? 12.517 -8.689 1.952 1.00 87.31 278 ALA A C 1
ATOM 2194 O O . ALA A 1 278 ? 12.223 -9.883 1.938 1.00 87.31 278 ALA A O 1
ATOM 2195 N N . SER A 1 279 ? 12.580 -7.972 0.826 1.00 90.19 279 SER A N 1
ATOM 2196 C CA . SER A 1 279 ? 12.222 -8.488 -0.504 1.00 90.19 279 SER A CA 1
ATOM 2197 C C . SER A 1 279 ? 13.414 -8.591 -1.465 1.00 90.19 279 SER A C 1
ATOM 2199 O O . SER A 1 279 ? 13.256 -9.047 -2.599 1.00 90.19 279 SER A O 1
ATOM 2201 N N . ASP A 1 280 ? 14.607 -8.183 -1.022 1.00 94.50 280 ASP A N 1
ATOM 2202 C CA . ASP A 1 280 ? 15.792 -8.060 -1.866 1.00 94.50 280 ASP A CA 1
ATOM 2203 C C . ASP A 1 280 ? 16.786 -9.231 -1.705 1.00 94.50 280 ASP A C 1
ATOM 2205 O O . ASP A 1 280 ? 17.046 -9.682 -0.586 1.00 94.50 280 ASP A O 1
ATOM 2209 N N . PRO A 1 281 ? 17.395 -9.722 -2.807 1.00 96.94 281 PRO A N 1
ATOM 2210 C CA . PRO A 1 281 ? 18.331 -10.855 -2.822 1.00 96.94 281 PRO A CA 1
ATOM 2211 C C . PRO A 1 281 ? 19.776 -10.468 -2.440 1.00 96.94 281 PRO A C 1
ATOM 2213 O O . PRO A 1 281 ? 20.731 -10.913 -3.079 1.00 96.94 281 PRO A O 1
ATOM 2216 N N . PHE A 1 282 ? 19.952 -9.585 -1.460 1.00 97.25 282 PHE A N 1
ATOM 2217 C CA . PHE A 1 282 ? 21.257 -9.186 -0.924 1.00 97.25 282 PHE A CA 1
ATOM 2218 C C . PHE A 1 282 ? 21.120 -8.714 0.527 1.00 97.25 282 PHE A C 1
ATOM 2220 O O . PHE A 1 282 ? 20.030 -8.411 1.000 1.00 97.25 282 PHE A O 1
ATOM 2227 N N . SER A 1 283 ? 22.235 -8.670 1.244 1.00 97.38 283 SER A N 1
ATOM 2228 C CA . SER A 1 283 ? 22.336 -8.278 2.647 1.00 97.38 283 SER A CA 1
ATOM 2229 C C . SER A 1 283 ? 23.022 -6.921 2.801 1.00 97.38 283 SER A C 1
ATOM 2231 O O . SER A 1 283 ? 23.732 -6.433 1.921 1.00 97.38 283 SER A O 1
ATOM 2233 N N . SER A 1 284 ? 22.858 -6.332 3.978 1.00 96.62 284 SER A N 1
ATOM 2234 C CA . SER A 1 284 ? 23.620 -5.174 4.436 1.00 96.62 284 SER A CA 1
ATOM 2235 C C . SER A 1 284 ? 24.010 -5.368 5.909 1.00 96.62 284 SER A C 1
ATOM 2237 O O . SER A 1 284 ? 23.813 -6.431 6.499 1.00 96.62 284 SER A O 1
ATOM 2239 N N . TYR A 1 285 ? 24.575 -4.344 6.542 1.00 95.50 285 TYR A N 1
ATOM 2240 C CA . TYR A 1 285 ? 24.775 -4.308 7.992 1.00 95.50 285 TYR A CA 1
ATOM 2241 C C . TYR A 1 285 ? 23.483 -4.043 8.774 1.00 95.50 285 TYR A C 1
ATOM 2243 O O . TYR A 1 285 ? 23.482 -4.177 9.998 1.00 95.50 285 TYR A O 1
ATOM 2251 N N . TYR A 1 286 ? 22.407 -3.663 8.085 1.00 93.75 286 TYR A N 1
ATOM 2252 C CA . TYR A 1 286 ? 21.123 -3.276 8.663 1.00 93.75 286 TYR A CA 1
ATOM 2253 C C . TYR A 1 286 ? 20.031 -4.326 8.442 1.00 93.75 286 TYR A C 1
ATOM 2255 O O . TYR A 1 286 ? 19.102 -4.396 9.245 1.00 93.75 286 TYR A O 1
ATOM 2263 N N . GLY A 1 287 ? 20.153 -5.165 7.412 1.00 93.69 287 GLY A N 1
ATOM 2264 C CA . GLY A 1 287 ? 19.178 -6.208 7.119 1.00 93.69 287 GLY A CA 1
ATOM 2265 C C . GLY A 1 287 ? 19.748 -7.382 6.330 1.00 93.69 287 GLY A C 1
ATOM 2266 O O . GLY A 1 287 ? 20.906 -7.404 5.905 1.00 93.69 287 GLY A O 1
ATOM 2267 N N . LEU A 1 288 ? 18.919 -8.415 6.216 1.00 96.06 288 LEU A N 1
ATOM 2268 C CA . LEU A 1 288 ? 19.267 -9.707 5.637 1.00 96.06 288 LEU A CA 1
ATOM 2269 C C . LEU A 1 288 ? 18.615 -9.869 4.261 1.00 96.06 288 LEU A C 1
ATOM 2271 O O . LEU A 1 288 ? 17.513 -9.374 4.029 1.00 96.06 288 LEU A O 1
ATOM 2275 N N . SER A 1 289 ? 19.268 -10.639 3.394 1.00 96.06 289 SER A N 1
ATOM 2276 C CA . SER A 1 289 ? 18.721 -11.094 2.113 1.00 96.06 289 SER A CA 1
ATOM 2277 C C . SER A 1 289 ? 17.405 -11.840 2.335 1.00 96.06 289 SER A C 1
ATOM 2279 O O . SER A 1 289 ? 17.321 -12.734 3.187 1.00 96.06 289 SER A O 1
ATOM 2281 N N . MET A 1 290 ? 16.351 -11.422 1.629 1.00 93.50 290 MET A N 1
ATOM 2282 C CA . MET A 1 290 ? 14.964 -11.872 1.834 1.00 93.50 290 MET A CA 1
ATOM 2283 C C . MET A 1 290 ? 14.513 -11.851 3.312 1.00 93.50 290 MET A C 1
ATOM 2285 O O . MET A 1 290 ? 13.791 -12.731 3.787 1.00 93.50 290 MET A O 1
ATOM 2289 N N . GLY A 1 291 ? 15.050 -10.912 4.100 1.00 91.56 291 GLY A N 1
ATOM 2290 C CA . GLY A 1 291 ? 14.800 -10.777 5.539 1.00 91.56 291 GLY A CA 1
ATOM 2291 C C . GLY A 1 291 ? 15.349 -11.905 6.422 1.00 91.56 291 GLY A C 1
ATOM 2292 O O . GLY A 1 291 ? 15.210 -11.833 7.641 1.00 91.56 291 GLY A O 1
ATOM 2293 N N . THR A 1 292 ? 15.986 -12.934 5.849 1.00 93.25 292 THR A N 1
ATOM 2294 C CA . THR A 1 292 ? 16.285 -14.191 6.562 1.00 93.25 292 THR A CA 1
ATOM 2295 C C . THR A 1 292 ? 17.735 -14.656 6.417 1.00 93.25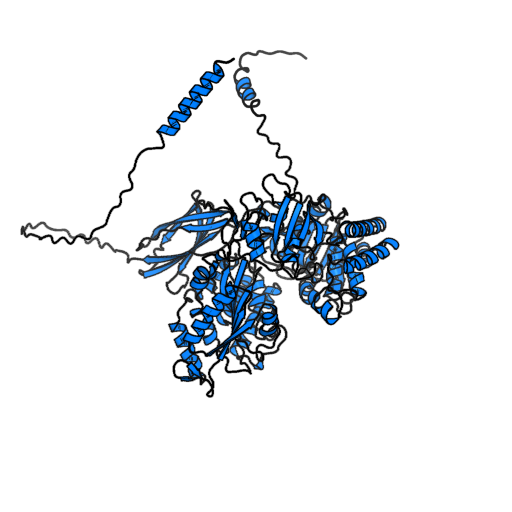 292 THR A C 1
ATOM 2297 O O . THR A 1 292 ? 18.282 -15.262 7.342 1.00 93.25 292 THR A O 1
ATOM 2300 N N . TYR A 1 293 ? 18.387 -14.386 5.285 1.00 96.12 293 TYR A N 1
ATOM 2301 C CA . TYR A 1 293 ? 19.669 -14.995 4.928 1.00 96.12 293 TYR A CA 1
ATOM 2302 C C . TYR A 1 293 ? 20.817 -13.986 4.999 1.00 96.12 293 TYR A C 1
ATOM 2304 O O . TYR A 1 293 ? 20.727 -12.875 4.486 1.00 96.12 293 TYR A O 1
ATOM 2312 N N . ASN A 1 294 ? 21.920 -14.367 5.649 1.00 96.06 294 ASN A N 1
ATOM 2313 C CA . ASN A 1 294 ? 23.149 -13.576 5.630 1.00 96.06 294 ASN A CA 1
ATOM 2314 C C . ASN A 1 294 ? 24.029 -14.025 4.459 1.00 96.06 294 ASN A C 1
ATOM 2316 O O . ASN A 1 294 ? 24.774 -15.007 4.561 1.00 96.06 294 ASN A O 1
ATOM 2320 N N . ASP A 1 295 ? 23.948 -13.264 3.373 1.00 96.06 295 ASP A N 1
ATOM 2321 C CA . ASP A 1 295 ? 24.591 -13.562 2.096 1.00 96.06 295 ASP A CA 1
ATOM 2322 C C . ASP A 1 295 ? 25.846 -12.736 1.820 1.00 96.06 295 ASP A C 1
ATOM 2324 O O . ASP A 1 295 ? 26.469 -12.903 0.773 1.00 96.06 295 ASP A O 1
ATOM 2328 N N . THR A 1 296 ? 26.314 -11.934 2.781 1.00 96.00 296 THR A N 1
ATOM 2329 C CA . THR A 1 296 ? 27.467 -11.031 2.615 1.00 96.00 296 THR A CA 1
ATOM 2330 C C . THR A 1 296 ? 28.721 -11.724 2.059 1.00 96.00 296 THR A C 1
ATOM 2332 O O . THR A 1 296 ? 29.513 -11.118 1.341 1.00 96.00 296 THR A O 1
ATOM 2335 N N . LYS A 1 297 ? 28.917 -13.020 2.339 1.00 96.19 297 LYS A N 1
ATOM 2336 C CA . LYS A 1 297 ? 30.054 -13.807 1.814 1.00 96.19 297 LYS A CA 1
ATOM 2337 C C . LYS A 1 297 ? 29.958 -14.145 0.315 1.00 96.19 297 LYS A C 1
ATOM 2339 O O . LYS A 1 297 ? 30.961 -14.542 -0.274 1.00 96.19 297 LYS A O 1
ATOM 2344 N N . TYR A 1 298 ? 28.768 -14.048 -0.274 1.00 97.12 298 TYR A N 1
ATOM 2345 C CA . TYR A 1 298 ? 28.483 -14.286 -1.692 1.00 97.12 298 TYR A CA 1
ATOM 2346 C C . TYR A 1 298 ? 28.379 -12.982 -2.496 1.00 97.12 298 TYR A C 1
ATOM 2348 O O . TYR A 1 298 ? 28.216 -13.022 -3.715 1.00 97.12 298 TYR A O 1
ATOM 2356 N N . GLU A 1 299 ? 28.486 -11.828 -1.844 1.00 96.44 299 GLU A N 1
ATOM 2357 C CA . GLU A 1 299 ? 28.349 -10.516 -2.468 1.00 96.44 299 GLU A CA 1
ATOM 2358 C C . GLU A 1 299 ? 29.693 -9.962 -2.941 1.00 96.44 299 GLU A C 1
ATOM 2360 O O . GLU A 1 299 ? 30.755 -10.223 -2.370 1.00 96.44 299 GLU A O 1
ATOM 2365 N N . SER A 1 300 ? 29.653 -9.136 -3.987 1.00 96.00 300 SER A N 1
ATOM 2366 C CA . SER A 1 300 ? 30.814 -8.320 -4.335 1.00 96.00 300 SER A CA 1
ATOM 2367 C C . SER A 1 300 ? 31.009 -7.204 -3.304 1.00 96.00 300 SER A C 1
ATOM 2369 O O . SER A 1 300 ? 30.050 -6.698 -2.721 1.00 96.00 300 SER A O 1
ATOM 2371 N N . SER A 1 301 ? 32.251 -6.743 -3.128 1.00 95.88 301 SER A N 1
ATOM 2372 C CA . SER A 1 301 ? 32.535 -5.612 -2.233 1.00 95.88 301 SER A CA 1
ATOM 2373 C C . SER A 1 301 ? 31.812 -4.323 -2.644 1.00 95.88 301 SER A C 1
ATOM 2375 O O . SER A 1 301 ? 31.533 -3.490 -1.788 1.00 95.88 301 SER A O 1
ATOM 2377 N N . LEU A 1 302 ? 31.516 -4.152 -3.940 1.00 96.69 302 LEU A N 1
ATOM 2378 C CA . LEU A 1 302 ? 30.732 -3.020 -4.433 1.00 96.69 302 LEU A CA 1
ATOM 2379 C C . LEU A 1 302 ? 29.270 -3.132 -3.988 1.00 96.69 302 LEU A C 1
ATOM 2381 O O . LEU A 1 302 ? 28.761 -2.187 -3.397 1.00 96.69 302 LEU A O 1
ATOM 2385 N N . LEU A 1 303 ? 28.642 -4.293 -4.203 1.00 97.62 303 LEU A N 1
ATOM 2386 C CA . LEU A 1 303 ? 27.244 -4.527 -3.836 1.00 97.62 303 LEU A CA 1
ATOM 2387 C C . LEU A 1 303 ? 27.011 -4.310 -2.338 1.00 97.62 303 LEU A C 1
ATOM 2389 O O . LEU A 1 303 ? 26.125 -3.549 -1.972 1.00 97.62 303 LEU A O 1
ATOM 2393 N N . LEU A 1 304 ? 27.857 -4.896 -1.484 1.00 97.38 304 LEU A N 1
ATOM 2394 C CA . LEU A 1 304 ? 27.757 -4.713 -0.034 1.00 97.38 304 LEU A CA 1
ATOM 2395 C C . LEU A 1 304 ? 27.909 -3.236 0.364 1.00 97.38 304 LEU A C 1
ATOM 2397 O O . LEU A 1 304 ? 27.228 -2.752 1.265 1.00 97.38 304 LEU A O 1
ATOM 2401 N N . LYS A 1 305 ? 28.814 -2.493 -0.286 1.00 97.81 305 LYS A N 1
ATOM 2402 C CA . LYS A 1 305 ? 28.995 -1.059 -0.016 1.00 97.81 305 LYS A CA 1
ATOM 2403 C C . LYS A 1 305 ? 27.741 -0.263 -0.393 1.00 97.81 305 LYS A C 1
ATOM 2405 O O . LYS A 1 305 ? 27.305 0.563 0.402 1.00 97.81 305 LYS A O 1
ATOM 2410 N N . GLU A 1 306 ? 27.194 -0.498 -1.583 1.00 97.69 306 GLU A N 1
ATOM 2411 C CA . GLU A 1 306 ? 25.999 0.194 -2.080 1.00 97.69 306 GLU A CA 1
ATOM 2412 C C . GLU A 1 306 ? 24.764 -0.144 -1.237 1.00 97.69 306 GLU A C 1
ATOM 2414 O O . GLU A 1 306 ? 24.050 0.771 -0.841 1.00 97.69 306 GLU A O 1
ATOM 2419 N N . ALA A 1 307 ? 24.577 -1.415 -0.865 1.00 97.50 307 ALA A N 1
ATOM 2420 C CA . ALA A 1 307 ? 23.507 -1.861 0.029 1.00 97.50 307 ALA A CA 1
ATOM 2421 C C . ALA A 1 307 ? 23.573 -1.172 1.403 1.00 97.50 307 ALA A C 1
ATOM 2423 O O . ALA A 1 307 ? 22.564 -0.715 1.929 1.00 97.50 307 ALA A O 1
ATOM 2424 N N . ASN A 1 308 ? 24.774 -1.026 1.971 1.00 98.06 308 ASN A N 1
ATOM 2425 C CA . ASN A 1 308 ? 24.960 -0.307 3.233 1.00 98.06 308 ASN A CA 1
ATOM 2426 C C . ASN A 1 308 ? 24.651 1.191 3.126 1.00 98.06 308 ASN A C 1
ATOM 2428 O O . ASN A 1 308 ? 24.067 1.761 4.046 1.00 98.06 308 ASN A O 1
ATOM 2432 N N . GLU A 1 309 ? 25.058 1.840 2.032 1.00 98.06 309 GLU A N 1
ATOM 2433 C CA . GLU A 1 309 ? 24.733 3.251 1.790 1.00 98.06 309 GLU A CA 1
ATOM 2434 C C . GLU A 1 309 ? 23.218 3.436 1.646 1.00 98.06 309 GLU A C 1
ATOM 2436 O O . GLU A 1 309 ? 22.633 4.306 2.291 1.00 98.06 309 GLU A O 1
ATOM 2441 N N . LEU A 1 310 ? 22.585 2.573 0.856 1.00 97.56 310 LEU A N 1
ATOM 2442 C CA . LEU A 1 310 ? 21.157 2.574 0.577 1.00 97.56 310 LEU A CA 1
ATOM 2443 C C . LEU A 1 310 ? 20.306 2.371 1.832 1.00 97.56 310 LEU A C 1
ATOM 2445 O O . LEU A 1 310 ? 19.395 3.162 2.082 1.00 97.56 310 LEU A O 1
ATOM 2449 N N . ASP A 1 311 ? 20.626 1.376 2.655 1.00 97.31 311 ASP A N 1
ATOM 2450 C CA . ASP A 1 311 ? 19.886 1.097 3.886 1.00 97.31 311 ASP A CA 1
ATOM 2451 C C . ASP A 1 311 ? 20.082 2.195 4.933 1.00 97.31 311 ASP A C 1
ATOM 2453 O O . ASP A 1 311 ? 19.128 2.586 5.604 1.00 97.31 311 ASP A O 1
ATOM 2457 N N . ASN A 1 312 ? 21.287 2.765 5.040 1.00 97.69 312 ASN A N 1
ATOM 2458 C CA . ASN A 1 312 ? 21.525 3.893 5.937 1.00 97.69 312 ASN A CA 1
ATOM 2459 C C . ASN A 1 312 ? 20.671 5.114 5.550 1.00 97.69 312 ASN A C 1
ATOM 2461 O O . ASN A 1 312 ? 20.065 5.742 6.415 1.00 97.69 312 ASN A O 1
ATOM 2465 N N . LEU A 1 313 ? 20.581 5.440 4.255 1.00 97.88 313 LEU A N 1
ATOM 2466 C CA . LEU A 1 313 ? 19.704 6.513 3.767 1.00 97.88 313 LEU A CA 1
ATOM 2467 C C . LEU A 1 313 ? 18.217 6.174 3.964 1.00 97.88 313 LEU A C 1
ATOM 2469 O O . LEU A 1 313 ? 17.429 7.041 4.343 1.00 97.88 313 LEU A O 1
ATOM 2473 N N . SER A 1 314 ? 17.843 4.913 3.754 1.00 96.44 314 SER A N 1
ATOM 2474 C CA . SER A 1 314 ? 16.473 4.422 3.934 1.00 96.44 314 SER A CA 1
ATOM 2475 C C . SER A 1 314 ? 16.019 4.511 5.393 1.00 96.44 314 SER A C 1
ATOM 2477 O O . SER A 1 314 ? 14.883 4.909 5.659 1.00 96.44 314 SER A O 1
ATOM 2479 N N . LEU A 1 315 ? 16.911 4.241 6.353 1.00 94.25 315 LEU A N 1
ATOM 2480 C CA . LEU A 1 315 ? 16.656 4.444 7.783 1.00 94.25 315 LEU A CA 1
ATOM 2481 C C . LEU A 1 315 ? 16.450 5.921 8.130 1.00 94.25 315 LEU A C 1
ATOM 2483 O O . LEU A 1 315 ? 15.541 6.233 8.896 1.00 94.25 315 LEU A O 1
ATOM 2487 N N . ILE A 1 316 ? 17.246 6.827 7.551 1.00 95.00 316 ILE A N 1
ATOM 2488 C CA . ILE A 1 316 ? 17.095 8.275 7.770 1.00 95.00 316 ILE A CA 1
ATOM 2489 C C . ILE A 1 316 ? 15.701 8.742 7.331 1.00 95.00 316 ILE A C 1
ATOM 2491 O O . ILE A 1 316 ? 15.035 9.456 8.081 1.00 95.00 316 ILE A O 1
ATOM 2495 N N . ILE A 1 317 ? 15.232 8.313 6.153 1.00 93.50 317 ILE A N 1
ATOM 2496 C CA . ILE A 1 317 ? 13.873 8.627 5.683 1.00 93.50 317 ILE A CA 1
ATOM 2497 C C . ILE A 1 317 ? 12.813 7.999 6.589 1.00 93.50 317 ILE A C 1
ATOM 2499 O O . ILE A 1 317 ? 11.922 8.705 7.053 1.00 93.50 317 ILE A O 1
ATOM 2503 N N . SER A 1 318 ? 12.920 6.697 6.865 1.00 89.69 318 SER A N 1
ATOM 2504 C CA . SER A 1 318 ? 11.896 5.943 7.607 1.00 89.69 318 SER A CA 1
ATOM 2505 C C . SER A 1 318 ? 11.723 6.423 9.050 1.00 89.69 318 SER A C 1
ATOM 2507 O O . SER A 1 318 ? 10.678 6.215 9.653 1.00 89.69 318 SER A O 1
ATOM 2509 N N . GLN A 1 319 ? 12.752 7.056 9.617 1.00 88.06 319 GLN A N 1
ATOM 2510 C CA . GLN A 1 319 ? 12.747 7.602 10.977 1.00 88.06 319 GLN A CA 1
ATOM 2511 C C . GLN A 1 319 ? 12.541 9.125 11.010 1.00 88.06 319 GLN A C 1
ATOM 2513 O O . GLN A 1 319 ? 12.771 9.745 12.050 1.00 88.06 319 GLN A O 1
ATOM 2518 N N . SER A 1 320 ? 12.164 9.740 9.882 1.00 90.06 320 SER A N 1
ATOM 2519 C CA . SER A 1 320 ? 11.999 11.192 9.740 1.00 90.06 320 SER A CA 1
ATOM 2520 C C . SER A 1 320 ? 13.211 12.006 10.224 1.00 90.06 320 SER A C 1
ATOM 2522 O O . SER A 1 320 ? 13.068 13.074 10.821 1.00 90.06 320 SER A O 1
ATOM 2524 N N . GLN A 1 321 ? 14.433 11.516 9.980 1.00 92.00 321 GLN A N 1
ATOM 2525 C CA . GLN A 1 321 ? 15.694 12.153 10.394 1.00 92.00 321 GLN A CA 1
ATOM 2526 C C . GLN A 1 321 ? 16.197 13.184 9.371 1.00 92.00 321 GLN A C 1
ATOM 2528 O O . GLN A 1 321 ? 17.364 13.202 8.990 1.00 92.00 321 GLN A O 1
ATOM 2533 N N . PHE A 1 322 ? 15.309 14.068 8.935 1.00 94.38 322 PHE A N 1
ATOM 2534 C CA . PHE A 1 322 ? 15.610 15.219 8.084 1.00 94.38 322 PHE A CA 1
ATOM 2535 C C . PHE A 1 322 ? 14.934 16.462 8.669 1.00 94.38 322 PHE A C 1
ATOM 2537 O O . PHE A 1 322 ? 14.146 16.384 9.608 1.00 94.38 322 PHE A O 1
ATOM 2544 N N . THR A 1 323 ? 15.265 17.638 8.150 1.00 94.94 323 THR A N 1
ATOM 2545 C CA . THR A 1 323 ? 14.810 18.923 8.705 1.00 94.94 323 THR A CA 1
ATOM 2546 C C . THR A 1 323 ? 14.002 19.760 7.723 1.00 94.94 323 THR A C 1
ATOM 2548 O O . THR A 1 323 ? 13.391 20.758 8.106 1.00 94.94 323 THR A O 1
ATOM 2551 N N . SER A 1 324 ? 13.969 19.361 6.449 1.00 95.31 324 SER A N 1
ATOM 2552 C CA . SER A 1 324 ? 13.256 20.075 5.391 1.00 95.31 324 SER A CA 1
ATOM 2553 C C . SER A 1 324 ? 12.864 19.158 4.231 1.00 95.31 324 SER A C 1
ATOM 2555 O O . SER A 1 324 ? 13.462 18.101 4.032 1.00 95.31 324 SER A O 1
ATOM 2557 N N . ALA A 1 325 ? 11.912 19.611 3.411 1.00 95.62 325 ALA A N 1
ATOM 2558 C CA . ALA A 1 325 ? 11.555 18.946 2.156 1.00 95.62 325 ALA A CA 1
ATOM 2559 C C . ALA A 1 325 ? 12.751 18.828 1.193 1.00 95.62 325 ALA A C 1
ATOM 2561 O O . ALA A 1 325 ? 12.895 17.833 0.492 1.00 95.62 325 ALA A O 1
ATOM 2562 N N . GLN A 1 326 ? 13.633 19.834 1.167 1.00 95.62 326 GLN A N 1
ATOM 2563 C CA . GLN A 1 326 ? 14.820 19.812 0.314 1.00 95.62 326 GLN A CA 1
ATOM 2564 C C . GLN A 1 326 ? 15.768 18.674 0.706 1.00 95.62 326 GLN A C 1
ATOM 2566 O O . GLN A 1 326 ? 16.234 17.945 -0.164 1.00 95.62 326 GLN A O 1
ATOM 2571 N N . GLU A 1 327 ? 16.040 18.521 2.002 1.00 96.69 327 GLU A N 1
ATOM 2572 C CA . GLU A 1 327 ? 16.889 17.446 2.522 1.00 96.69 327 GLU A CA 1
ATOM 2573 C C . GLU A 1 327 ? 16.260 16.068 2.275 1.00 96.69 327 GLU A C 1
ATOM 2575 O O . GLU A 1 327 ? 16.935 15.172 1.770 1.00 96.69 327 GLU A O 1
ATOM 2580 N N . TYR A 1 328 ? 14.952 15.928 2.525 1.00 96.19 328 TYR A N 1
ATOM 2581 C CA . TYR A 1 328 ? 14.195 14.714 2.205 1.00 96.19 328 TYR A CA 1
ATOM 2582 C C . TYR A 1 328 ? 14.376 14.304 0.740 1.00 96.19 328 TYR A C 1
ATOM 2584 O O . TYR A 1 328 ? 14.839 13.199 0.456 1.00 96.19 328 TYR A O 1
ATOM 2592 N N . TYR A 1 329 ? 14.094 15.211 -0.203 1.00 95.56 329 TYR A N 1
ATOM 2593 C CA . TYR A 1 329 ? 14.205 14.887 -1.622 1.00 95.56 329 TYR A CA 1
ATOM 2594 C C . TYR A 1 329 ? 15.652 14.667 -2.068 1.00 95.56 329 TYR A C 1
ATOM 2596 O O . TYR A 1 329 ? 15.865 13.899 -3.001 1.00 95.56 329 TYR A O 1
ATOM 2604 N N . GLN A 1 330 ? 16.656 15.270 -1.426 1.00 96.06 330 GLN A N 1
ATOM 2605 C CA . GLN A 1 330 ? 18.066 14.966 -1.707 1.00 96.06 330 GLN A CA 1
ATOM 2606 C C . GLN A 1 330 ? 18.420 13.520 -1.345 1.00 96.06 330 GLN A C 1
ATOM 2608 O O . GLN A 1 330 ? 19.014 12.814 -2.162 1.00 96.06 330 GLN A O 1
ATOM 2613 N N . ILE A 1 331 ? 18.028 13.072 -0.150 1.00 97.12 331 ILE A N 1
ATOM 2614 C CA . ILE A 1 331 ? 18.243 11.694 0.311 1.00 97.12 331 ILE A CA 1
ATOM 2615 C C . ILE A 1 331 ? 17.471 10.721 -0.578 1.00 97.12 331 ILE A C 1
ATOM 2617 O O . ILE A 1 331 ? 18.021 9.734 -1.063 1.00 97.12 331 ILE A O 1
ATOM 2621 N N . TYR A 1 332 ? 16.212 11.037 -0.854 1.00 95.75 332 TYR A N 1
ATOM 2622 C CA . TYR A 1 332 ? 15.336 10.192 -1.647 1.00 95.75 332 TYR A CA 1
ATOM 2623 C C . TYR A 1 332 ? 15.818 10.039 -3.096 1.00 95.75 332 TYR A C 1
ATOM 2625 O O . TYR A 1 332 ? 15.922 8.922 -3.603 1.00 95.75 332 TYR A O 1
ATOM 2633 N N . ASN A 1 333 ? 16.238 11.133 -3.742 1.00 95.31 333 ASN A N 1
ATOM 2634 C CA . ASN A 1 333 ? 16.875 11.078 -5.060 1.00 95.31 333 ASN A CA 1
ATOM 2635 C C . ASN A 1 333 ? 18.118 10.174 -5.050 1.00 95.31 333 ASN A C 1
ATOM 2637 O O . ASN A 1 333 ? 18.356 9.448 -6.015 1.00 95.31 333 ASN A O 1
ATOM 2641 N N . LYS A 1 334 ? 18.899 10.186 -3.961 1.00 97.25 334 LYS A N 1
ATOM 2642 C CA . LYS A 1 334 ? 20.089 9.340 -3.834 1.00 97.25 334 LYS A CA 1
ATOM 2643 C C . LYS A 1 334 ? 19.743 7.855 -3.695 1.00 97.25 334 LYS A C 1
ATOM 2645 O O . LYS A 1 334 ? 20.395 7.035 -4.336 1.00 97.25 334 LYS A O 1
ATOM 2650 N N . ILE A 1 335 ? 18.711 7.519 -2.922 1.00 97.31 335 ILE A N 1
ATOM 2651 C CA . ILE A 1 335 ? 18.176 6.151 -2.804 1.00 97.31 335 ILE A CA 1
ATOM 2652 C C . ILE A 1 335 ? 17.762 5.625 -4.182 1.00 97.31 335 ILE A C 1
ATOM 2654 O O . ILE A 1 335 ? 18.188 4.545 -4.584 1.00 97.31 335 ILE A O 1
ATOM 2658 N N . VAL A 1 336 ? 16.996 6.412 -4.945 1.00 96.62 336 VAL A N 1
ATOM 2659 C CA . VAL A 1 336 ? 16.546 6.020 -6.291 1.00 96.62 336 VAL A CA 1
ATOM 2660 C C . VAL A 1 336 ? 17.719 5.875 -7.263 1.00 96.62 336 VAL A C 1
ATOM 2662 O O . VAL A 1 336 ? 17.769 4.911 -8.024 1.00 96.62 336 VAL A O 1
ATOM 2665 N N . GLU A 1 337 ? 18.694 6.787 -7.222 1.00 96.38 337 GLU A N 1
ATOM 2666 C CA . GLU A 1 337 ? 19.924 6.684 -8.020 1.00 96.38 337 GLU A CA 1
ATOM 2667 C C . GLU A 1 337 ? 20.694 5.389 -7.716 1.00 96.38 337 GLU A C 1
ATOM 2669 O O . GLU A 1 337 ? 21.127 4.697 -8.640 1.00 96.38 337 GLU A O 1
ATOM 2674 N N . LEU A 1 338 ? 20.864 5.050 -6.433 1.00 97.38 338 LEU A N 1
ATOM 2675 C CA . LEU A 1 338 ? 21.525 3.815 -6.008 1.00 97.38 338 LEU A CA 1
ATOM 2676 C C . LEU A 1 338 ? 20.752 2.581 -6.480 1.00 97.38 338 LEU A C 1
ATOM 2678 O O . LEU A 1 338 ? 21.363 1.709 -7.090 1.00 97.38 338 LEU A O 1
ATOM 2682 N N . GLY A 1 339 ? 19.429 2.538 -6.300 1.00 96.81 339 GLY A N 1
ATOM 2683 C CA . GLY A 1 339 ? 18.591 1.422 -6.752 1.00 96.81 339 GLY A CA 1
ATOM 2684 C C . GLY A 1 339 ? 18.695 1.166 -8.261 1.00 96.81 339 GLY A C 1
ATOM 2685 O O . GLY A 1 339 ? 18.957 0.036 -8.686 1.00 96.81 339 GLY A O 1
ATOM 2686 N N . ILE A 1 340 ? 18.595 2.222 -9.082 1.00 97.19 340 ILE A N 1
ATOM 2687 C CA . ILE A 1 340 ? 18.767 2.122 -10.544 1.00 97.19 340 ILE A CA 1
ATOM 2688 C C . ILE A 1 340 ? 20.177 1.622 -10.888 1.00 97.19 340 ILE A C 1
ATOM 2690 O O . ILE A 1 340 ? 20.330 0.705 -11.699 1.00 97.19 340 ILE A O 1
ATOM 2694 N N . ASN A 1 341 ? 21.220 2.187 -10.270 1.00 96.75 341 ASN A N 1
ATOM 2695 C CA . ASN A 1 341 ? 22.606 1.804 -10.550 1.00 96.75 341 ASN A CA 1
ATOM 2696 C C . ASN A 1 341 ? 22.910 0.366 -10.124 1.00 96.75 341 ASN A C 1
ATOM 2698 O O . ASN A 1 341 ? 23.519 -0.372 -10.895 1.00 96.75 341 ASN A O 1
ATOM 2702 N N . MET A 1 342 ? 22.451 -0.068 -8.952 1.00 97.44 342 MET A N 1
ATOM 2703 C CA . MET A 1 342 ? 22.619 -1.447 -8.489 1.00 97.44 342 MET A CA 1
ATOM 2704 C C . MET A 1 342 ? 21.972 -2.440 -9.459 1.00 97.44 342 MET A C 1
ATOM 2706 O O . MET A 1 342 ? 22.509 -3.540 -9.636 1.00 97.44 342 MET A O 1
ATOM 2710 N N . SER A 1 343 ? 20.862 -2.048 -10.108 1.00 97.38 343 SER A N 1
ATOM 2711 C CA . SER A 1 343 ? 20.144 -2.831 -11.128 1.00 97.38 343 SER A CA 1
ATOM 2712 C C . SER A 1 343 ? 19.792 -4.250 -10.659 1.00 97.38 343 SER A C 1
ATOM 2714 O O . SER A 1 343 ? 19.809 -5.200 -11.438 1.00 97.38 343 SER A O 1
ATOM 2716 N N . VAL A 1 344 ? 19.504 -4.399 -9.363 1.00 97.88 344 VAL A N 1
ATOM 2717 C CA . VAL A 1 344 ? 18.920 -5.626 -8.795 1.00 97.88 344 VAL A CA 1
ATOM 2718 C C . VAL A 1 344 ? 17.447 -5.726 -9.190 1.00 97.88 344 VAL A C 1
ATOM 2720 O O . VAL A 1 344 ? 16.979 -6.809 -9.522 1.00 97.88 344 VAL A O 1
ATOM 2723 N N . ARG A 1 345 ? 16.760 -4.580 -9.253 1.00 96.81 345 ARG A N 1
ATOM 2724 C CA . ARG A 1 345 ? 15.421 -4.427 -9.824 1.00 96.81 345 ARG A CA 1
ATOM 2725 C C . ARG A 1 345 ? 15.463 -3.489 -11.013 1.00 96.81 345 ARG A C 1
ATOM 2727 O O . ARG A 1 345 ? 15.998 -2.383 -10.925 1.00 96.81 345 ARG A O 1
ATOM 2734 N N . ILE A 1 346 ? 14.910 -3.938 -12.132 1.00 97.69 346 ILE A N 1
ATOM 2735 C CA . ILE A 1 346 ? 14.900 -3.192 -13.390 1.00 97.69 346 ILE A CA 1
ATOM 2736 C C . ILE A 1 346 ? 13.453 -2.912 -13.780 1.00 97.69 346 ILE A C 1
ATOM 2738 O O . ILE A 1 346 ? 12.749 -3.829 -14.202 1.00 97.69 346 ILE A O 1
ATOM 2742 N N . GLY A 1 347 ? 13.024 -1.651 -13.674 1.00 96.38 347 GLY A N 1
ATOM 2743 C CA . GLY A 1 347 ? 11.640 -1.265 -13.958 1.00 96.38 347 GLY A CA 1
ATOM 2744 C C . GLY A 1 347 ? 11.225 -1.555 -15.401 1.00 96.38 347 GLY A C 1
ATOM 2745 O O . GLY A 1 347 ? 12.031 -1.407 -16.326 1.00 96.38 347 GLY A O 1
ATOM 2746 N N . LEU A 1 348 ? 9.973 -1.972 -15.595 1.00 96.12 348 LEU A N 1
ATOM 2747 C CA . LEU A 1 348 ? 9.337 -2.178 -16.901 1.00 96.12 348 LEU A CA 1
ATOM 2748 C C . LEU A 1 348 ? 8.299 -1.094 -17.176 1.00 96.12 348 LEU A C 1
ATOM 2750 O O . LEU A 1 348 ? 8.389 -0.382 -18.181 1.00 96.12 348 LEU A O 1
ATOM 2754 N N . GLY A 1 349 ? 7.326 -0.961 -16.279 1.00 94.75 349 GLY A N 1
ATOM 2755 C CA . GLY A 1 349 ? 6.238 -0.005 -16.416 1.00 94.75 349 GLY A CA 1
ATOM 2756 C C . GLY A 1 349 ? 5.136 -0.198 -15.381 1.00 94.75 349 GLY A C 1
ATOM 2757 O O . GLY A 1 349 ? 4.987 -1.274 -14.805 1.00 94.75 349 GLY A O 1
ATOM 2758 N N . MET A 1 350 ? 4.341 0.850 -15.195 1.00 94.62 350 MET A N 1
ATOM 2759 C CA . MET A 1 350 ? 3.088 0.826 -14.447 1.00 94.62 350 MET A CA 1
ATOM 2760 C C . MET A 1 350 ? 1.934 0.509 -15.391 1.00 94.62 350 MET A C 1
ATOM 2762 O O . MET A 1 350 ? 1.740 1.204 -16.388 1.00 94.62 350 MET A O 1
ATOM 2766 N N . SER A 1 351 ? 1.154 -0.521 -15.081 1.00 94.56 351 SER A N 1
ATOM 2767 C CA . SER A 1 351 ? -0.074 -0.842 -15.803 1.00 94.56 351 SER A CA 1
ATOM 2768 C C . SER A 1 351 ? -1.177 0.159 -15.484 1.00 94.56 351 SER A C 1
ATOM 2770 O O . SER A 1 351 ? -1.430 0.482 -14.325 1.00 94.56 351 SER A O 1
ATOM 2772 N N . LEU A 1 352 ? -1.868 0.573 -16.542 1.00 94.19 352 LEU A N 1
ATOM 2773 C CA . LEU A 1 352 ? -3.113 1.337 -16.526 1.00 94.19 352 LEU A CA 1
ATOM 2774 C C . LEU A 1 352 ? -4.262 0.529 -17.144 1.00 94.19 352 LEU A C 1
ATOM 2776 O O . LEU A 1 352 ? -5.204 1.106 -17.693 1.00 94.19 352 LEU A O 1
ATOM 2780 N N . THR A 1 353 ? -4.141 -0.804 -17.127 1.00 92.25 353 THR A N 1
ATOM 2781 C CA . THR A 1 353 ? -5.126 -1.733 -17.690 1.00 92.25 353 THR A CA 1
ATOM 2782 C C . THR A 1 353 ? -6.524 -1.374 -17.176 1.00 92.25 353 THR A C 1
ATOM 2784 O O . THR A 1 353 ? -6.725 -1.317 -15.961 1.00 92.25 353 THR A O 1
ATOM 2787 N N . PRO A 1 354 ? -7.490 -1.094 -18.068 1.00 92.81 354 PRO A N 1
ATOM 2788 C CA . PRO A 1 354 ? -8.777 -0.563 -17.657 1.00 92.81 354 PRO A CA 1
ATOM 2789 C C . PRO A 1 354 ? -9.624 -1.627 -16.962 1.00 92.81 354 PRO A C 1
ATOM 2791 O O . PRO A 1 354 ? -9.674 -2.782 -17.386 1.00 92.81 354 PRO A O 1
ATOM 2794 N N . ILE A 1 355 ? -10.381 -1.204 -15.952 1.00 95.44 355 ILE A N 1
ATOM 2795 C CA . ILE A 1 355 ? -11.519 -1.969 -15.439 1.00 95.44 355 ILE A CA 1
ATOM 2796 C C . ILE A 1 355 ? -12.788 -1.400 -16.075 1.00 95.44 355 ILE A C 1
ATOM 2798 O O . ILE A 1 355 ? -13.019 -0.186 -16.062 1.00 95.44 355 ILE A O 1
ATOM 2802 N N . TYR A 1 356 ? -13.607 -2.274 -16.658 1.00 96.62 356 TYR A N 1
ATOM 2803 C CA . TYR A 1 356 ? -14.835 -1.880 -17.342 1.00 96.62 356 TYR A CA 1
ATOM 2804 C C . TYR A 1 356 ? -16.051 -2.005 -16.426 1.00 96.62 356 TYR A C 1
ATOM 2806 O O . TYR A 1 356 ? -16.195 -2.995 -15.712 1.00 96.62 356 TYR A O 1
ATOM 2814 N N . ALA A 1 357 ? -16.953 -1.024 -16.486 1.00 97.69 357 ALA A N 1
ATOM 2815 C CA . ALA A 1 357 ? -18.237 -1.055 -15.790 1.00 97.69 357 ALA A CA 1
ATOM 2816 C C . ALA A 1 357 ? -19.414 -0.832 -16.745 1.00 97.69 357 ALA A C 1
ATOM 2818 O O . ALA A 1 357 ? -19.277 -0.179 -17.783 1.00 97.69 357 ALA A O 1
ATOM 2819 N N . LEU A 1 358 ? -20.592 -1.350 -16.387 1.00 97.62 358 LEU A N 1
ATOM 2820 C CA . LEU A 1 358 ? -21.811 -1.159 -17.170 1.00 97.62 358 LEU A CA 1
ATOM 2821 C C . LEU A 1 358 ? -22.195 0.327 -17.242 1.00 97.62 358 LEU A C 1
ATOM 2823 O O . LEU A 1 358 ? -21.971 1.106 -16.313 1.00 97.62 358 LEU A O 1
ATOM 2827 N N . SER A 1 359 ? -22.816 0.725 -18.353 1.00 96.12 359 SER A N 1
ATOM 2828 C CA . SER A 1 359 ? -23.119 2.130 -18.667 1.00 96.12 359 SER A CA 1
ATOM 2829 C C . SER A 1 359 ? -24.015 2.828 -17.630 1.00 96.12 359 SER A C 1
ATOM 2831 O O . SER A 1 359 ? -23.909 4.039 -17.416 1.00 96.12 359 SER A O 1
ATOM 2833 N N . ASN A 1 360 ? -24.896 2.067 -16.980 1.00 95.31 360 ASN A N 1
ATOM 2834 C CA . ASN A 1 360 ? -25.842 2.500 -15.951 1.00 95.31 360 ASN A CA 1
ATOM 2835 C C . ASN A 1 360 ? -25.219 2.632 -14.554 1.00 95.31 360 ASN A C 1
ATOM 2837 O O . ASN A 1 360 ? -25.872 3.177 -13.661 1.00 95.31 360 ASN A O 1
ATOM 2841 N N . ILE A 1 361 ? -23.985 2.166 -14.358 1.00 96.88 361 ILE A N 1
ATOM 2842 C CA . ILE A 1 361 ? -23.273 2.299 -13.088 1.00 96.88 361 ILE A CA 1
ATOM 2843 C C . ILE A 1 361 ? -22.685 3.706 -12.984 1.00 96.88 361 ILE A C 1
ATOM 2845 O O . ILE A 1 361 ? -22.012 4.188 -13.899 1.00 96.88 361 ILE A O 1
ATOM 2849 N N . ASN A 1 362 ? -22.961 4.386 -11.872 1.00 94.62 362 ASN A N 1
ATOM 2850 C CA . ASN A 1 362 ? -22.446 5.722 -11.562 1.00 94.62 362 ASN A CA 1
ATOM 2851 C C . ASN A 1 362 ? -21.863 5.748 -10.144 1.00 94.62 362 ASN A C 1
ATOM 2853 O O . ASN A 1 362 ? -22.122 4.837 -9.364 1.00 94.62 362 ASN A O 1
ATOM 2857 N N . GLY A 1 363 ? -21.107 6.799 -9.809 1.00 94.12 363 GLY A N 1
ATOM 2858 C CA . GLY A 1 363 ? -20.493 6.946 -8.483 1.00 94.12 363 GLY A CA 1
ATOM 2859 C C . GLY A 1 363 ? -19.300 6.015 -8.245 1.00 94.12 363 GLY A C 1
ATOM 2860 O O . GLY A 1 363 ? -19.070 5.600 -7.118 1.00 94.12 363 GLY A O 1
ATOM 2861 N N . VAL A 1 364 ? -18.570 5.663 -9.306 1.00 96.06 364 VAL A N 1
ATOM 2862 C CA . VAL A 1 364 ? -17.334 4.871 -9.231 1.00 96.06 364 VAL A CA 1
ATOM 2863 C C . VAL A 1 364 ? -16.139 5.817 -9.193 1.00 96.06 364 VAL A C 1
ATOM 2865 O O . VAL A 1 364 ? -15.972 6.636 -10.100 1.00 96.06 364 VAL A O 1
ATOM 2868 N N . TYR A 1 365 ? -15.314 5.677 -8.159 1.00 94.81 365 TYR A N 1
ATOM 2869 C CA . TYR A 1 365 ? -14.132 6.488 -7.890 1.00 94.81 365 TYR A CA 1
ATOM 2870 C C . TYR A 1 365 ? -12.883 5.598 -7.929 1.00 94.81 365 TYR A C 1
ATOM 2872 O O . TYR A 1 365 ? -12.560 4.974 -6.914 1.00 94.81 365 TYR A O 1
ATOM 2880 N N . PRO A 1 366 ? -12.180 5.507 -9.079 1.00 94.25 366 PRO A N 1
ATOM 2881 C CA . PRO A 1 366 ? -10.928 4.763 -9.136 1.00 94.25 366 PRO A CA 1
ATOM 2882 C C . PRO A 1 366 ? -9.918 5.410 -8.189 1.00 94.25 366 PRO A C 1
ATOM 2884 O O . PRO A 1 366 ? -9.621 6.596 -8.317 1.00 94.25 366 PRO A O 1
ATOM 2887 N N . SER A 1 367 ? -9.420 4.647 -7.223 1.00 92.69 367 SER A N 1
ATOM 2888 C CA . SER A 1 367 ? -8.403 5.129 -6.295 1.00 92.69 367 SER A CA 1
ATOM 2889 C C . SER A 1 367 ? -7.032 4.825 -6.874 1.00 92.69 367 SER A C 1
ATOM 2891 O O . SER A 1 367 ? -6.695 3.658 -7.059 1.00 92.69 367 SER A O 1
ATOM 2893 N N . PHE A 1 368 ? -6.241 5.858 -7.173 1.00 93.44 368 PHE A N 1
ATOM 2894 C CA . PHE A 1 368 ? -4.862 5.656 -7.619 1.00 93.44 368 PHE A CA 1
ATOM 2895 C C . PHE A 1 368 ? -4.018 5.069 -6.488 1.00 93.44 368 PHE A C 1
ATOM 2897 O O . PHE A 1 368 ? -3.323 4.088 -6.715 1.00 93.44 368 PHE A O 1
ATOM 2904 N N . ALA A 1 369 ? -4.171 5.592 -5.265 1.00 90.06 369 ALA A N 1
ATOM 2905 C CA . ALA A 1 369 ? -3.413 5.135 -4.102 1.00 90.06 369 ALA A CA 1
ATOM 2906 C C . ALA A 1 369 ? -3.719 3.686 -3.689 1.00 90.06 369 ALA A C 1
ATOM 2908 O O . ALA A 1 369 ? -2.812 2.926 -3.382 1.00 90.06 369 ALA A O 1
ATOM 2909 N N . GLN A 1 370 ? -4.994 3.282 -3.711 1.00 87.69 370 GLN A N 1
ATOM 2910 C CA . GLN A 1 370 ? -5.386 1.904 -3.364 1.00 87.69 370 GLN A CA 1
ATOM 2911 C C . GLN A 1 370 ? -5.359 0.953 -4.571 1.00 87.69 370 GLN A C 1
ATOM 2913 O O . GLN A 1 370 ? -5.614 -0.237 -4.425 1.00 87.69 370 GLN A O 1
ATOM 2918 N N . SER A 1 371 ? -5.117 1.468 -5.780 1.00 89.56 371 SER A N 1
ATOM 2919 C CA . SER A 1 371 ? -5.096 0.688 -7.023 1.00 89.56 371 SER A CA 1
ATOM 2920 C C . SER A 1 371 ? -6.370 -0.145 -7.288 1.00 89.56 371 SER A C 1
ATOM 2922 O O . SER A 1 371 ? -6.307 -1.193 -7.932 1.00 89.56 371 SER A O 1
ATOM 2924 N N . THR A 1 372 ? -7.544 0.325 -6.841 1.00 90.88 372 THR A N 1
ATOM 2925 C CA . THR A 1 372 ? -8.823 -0.402 -6.959 1.00 90.88 372 THR A CA 1
ATOM 2926 C C . THR A 1 372 ? -10.022 0.500 -7.283 1.00 90.88 372 THR A C 1
ATOM 2928 O O . THR A 1 372 ? -10.007 1.717 -7.061 1.00 90.88 372 THR A O 1
ATOM 2931 N N . LEU A 1 373 ? -11.097 -0.109 -7.804 1.00 95.00 373 LEU A N 1
ATOM 2932 C CA . LEU A 1 373 ? -12.426 0.511 -7.875 1.00 95.00 373 LEU A CA 1
ATOM 2933 C C . LEU A 1 373 ? -13.223 0.343 -6.578 1.00 95.00 373 LEU A C 1
ATOM 2935 O O . LEU A 1 373 ? -14.160 1.110 -6.365 1.00 95.00 373 LEU A O 1
ATOM 2939 N N . LEU A 1 374 ? -12.882 -0.620 -5.718 1.00 94.56 374 LEU A N 1
ATOM 2940 C CA . LEU A 1 374 ? -13.584 -0.915 -4.462 1.00 94.56 374 LEU A CA 1
ATOM 2941 C C . LEU A 1 374 ? -13.064 -0.069 -3.291 1.00 94.56 374 LEU A C 1
ATOM 2943 O O . LEU A 1 374 ? -12.819 -0.558 -2.192 1.00 94.56 374 LEU A O 1
ATOM 2947 N N . SER A 1 375 ? -12.918 1.231 -3.544 1.00 93.50 375 SER A N 1
ATOM 2948 C CA . SER A 1 375 ? -12.580 2.236 -2.538 1.00 93.50 375 SER A CA 1
ATOM 2949 C C . SER A 1 375 ? -13.801 2.624 -1.696 1.00 93.50 375 SER A C 1
ATOM 2951 O O . SER A 1 375 ? -14.952 2.488 -2.133 1.00 93.50 375 SER A O 1
ATOM 2953 N N . PHE A 1 376 ? -13.561 3.197 -0.513 1.00 94.94 376 PHE A N 1
ATOM 2954 C CA . PHE A 1 376 ? -14.612 3.758 0.346 1.00 94.94 376 PHE A CA 1
ATOM 2955 C C . PHE A 1 376 ? -15.530 4.732 -0.418 1.00 94.94 376 PHE A C 1
ATOM 2957 O O . PHE A 1 376 ? -16.757 4.675 -0.317 1.00 94.94 376 PHE A O 1
ATOM 2964 N N . GLN A 1 377 ? -14.946 5.603 -1.246 1.00 95.06 377 GLN A N 1
ATOM 2965 C CA . GLN A 1 377 ? -15.653 6.601 -2.051 1.00 95.06 377 GLN A CA 1
ATOM 2966 C C . GLN A 1 377 ? -16.604 5.957 -3.066 1.00 95.06 377 GLN A C 1
ATOM 2968 O O . GLN A 1 377 ? -17.718 6.459 -3.269 1.00 95.06 377 GLN A O 1
ATOM 2973 N N . THR A 1 378 ? -16.194 4.842 -3.683 1.00 96.19 378 THR A N 1
ATOM 2974 C CA . THR A 1 378 ? -17.073 4.055 -4.553 1.00 96.19 378 THR A CA 1
ATOM 2975 C C . THR A 1 378 ? -18.215 3.452 -3.750 1.00 96.19 378 THR A C 1
ATOM 2977 O O . THR A 1 378 ? -19.365 3.646 -4.128 1.00 96.19 378 THR A O 1
ATOM 2980 N N . TYR A 1 379 ? -17.965 2.791 -2.616 1.00 96.31 379 TYR A N 1
ATOM 2981 C CA . TYR A 1 379 ? -19.052 2.236 -1.797 1.00 96.31 379 TYR A CA 1
ATOM 2982 C C . TYR A 1 379 ? -20.054 3.307 -1.346 1.00 96.31 379 TYR A C 1
ATOM 2984 O O . TYR A 1 379 ? -21.270 3.102 -1.451 1.00 96.31 379 TYR A O 1
ATOM 2992 N N . TYR A 1 380 ? -19.560 4.471 -0.920 1.00 95.62 380 TYR A N 1
ATOM 2993 C CA . TYR A 1 380 ? -20.385 5.614 -0.530 1.00 95.62 380 TYR A CA 1
ATOM 2994 C C . TYR A 1 380 ? -21.327 6.071 -1.658 1.00 95.62 380 TYR A C 1
ATOM 2996 O O . TYR A 1 380 ? -22.496 6.383 -1.411 1.00 95.62 380 TYR A O 1
ATOM 3004 N N . SER A 1 381 ? -20.842 6.080 -2.903 1.00 95.25 381 SER A N 1
ATOM 3005 C CA . SER A 1 381 ? -21.496 6.784 -4.017 1.00 95.25 381 SER A CA 1
ATOM 3006 C C . SER A 1 381 ? -22.128 5.883 -5.078 1.00 95.25 381 SER A C 1
ATOM 3008 O O . SER A 1 381 ? -22.908 6.376 -5.899 1.00 95.25 381 SER A O 1
ATOM 3010 N N . ILE A 1 382 ? -21.784 4.594 -5.116 1.00 96.06 382 ILE A N 1
ATOM 3011 C CA . ILE A 1 382 ? -22.133 3.717 -6.234 1.00 96.06 382 ILE A CA 1
ATOM 3012 C C . ILE A 1 382 ? -23.644 3.541 -6.358 1.00 96.06 382 ILE A C 1
ATOM 3014 O O . ILE A 1 382 ? -24.355 3.345 -5.370 1.00 96.06 382 ILE A O 1
ATOM 3018 N N . THR A 1 383 ? -24.140 3.593 -7.592 1.00 94.44 383 THR A N 1
ATOM 3019 C CA . THR A 1 383 ? -25.553 3.381 -7.936 1.00 94.44 383 THR A CA 1
ATOM 3020 C C . THR A 1 383 ? -25.699 2.611 -9.238 1.00 94.44 383 THR A C 1
ATOM 3022 O O . THR A 1 383 ? -24.836 2.668 -10.115 1.00 94.44 383 THR A O 1
ATOM 3025 N N . ASN A 1 384 ? -26.833 1.929 -9.381 1.00 93.75 384 ASN A N 1
ATOM 3026 C CA . ASN A 1 384 ? -27.227 1.208 -10.585 1.00 93.75 384 ASN A CA 1
ATOM 3027 C C . ASN A 1 384 ? -28.419 1.906 -11.261 1.00 93.75 384 ASN A C 1
ATOM 3029 O O . ASN A 1 384 ? -29.548 1.418 -11.239 1.00 93.75 384 ASN A O 1
ATOM 3033 N N . GLY A 1 385 ? -28.191 3.088 -11.836 1.00 88.62 385 GLY A N 1
ATOM 3034 C CA . GLY A 1 385 ? -29.263 3.915 -12.395 1.00 88.62 385 GLY A CA 1
ATOM 3035 C C . GLY A 1 385 ? -30.390 4.146 -11.380 1.00 88.62 385 GLY A C 1
ATOM 3036 O O . GLY A 1 385 ? -30.158 4.677 -10.299 1.00 88.62 385 GLY A O 1
ATOM 3037 N N . SER A 1 386 ? -31.613 3.734 -11.721 1.00 82.44 386 SER A N 1
ATOM 3038 C CA . SER A 1 386 ? -32.775 3.795 -10.818 1.00 82.44 386 SER A CA 1
ATOM 3039 C C . SER A 1 386 ? -32.956 2.548 -9.941 1.00 82.44 386 SER A C 1
ATOM 3041 O O . SER A 1 386 ? -33.896 2.501 -9.147 1.00 82.44 386 SER A O 1
ATOM 3043 N N . TYR A 1 387 ? -32.106 1.529 -10.088 1.00 82.56 387 TYR A N 1
ATOM 3044 C CA . TYR A 1 387 ? -32.168 0.307 -9.294 1.00 82.56 387 TYR A CA 1
ATOM 3045 C C . TYR A 1 387 ? -31.405 0.470 -7.977 1.00 82.56 387 TYR A C 1
ATOM 3047 O O . TYR A 1 387 ? -30.294 1.002 -7.960 1.00 82.56 387 TYR A O 1
ATOM 3055 N N . PRO A 1 388 ? -31.967 -0.034 -6.867 1.00 79.69 388 PRO A N 1
ATOM 3056 C CA . PRO A 1 388 ? -31.411 0.204 -5.540 1.00 79.69 388 PRO A CA 1
ATOM 3057 C C . PRO A 1 388 ? -30.237 -0.735 -5.193 1.00 79.69 388 PRO A C 1
ATOM 3059 O O . PRO A 1 388 ? -29.533 -0.499 -4.210 1.00 79.69 388 PRO A O 1
ATOM 3062 N N . ASN A 1 389 ? -30.015 -1.784 -5.998 1.00 93.12 389 ASN A N 1
ATOM 3063 C CA . ASN A 1 389 ? -29.029 -2.831 -5.740 1.00 93.12 389 ASN A CA 1
ATOM 3064 C C . ASN A 1 389 ? -27.939 -2.870 -6.818 1.00 93.12 389 ASN A C 1
ATOM 3066 O O . ASN A 1 389 ? -28.225 -2.759 -8.016 1.00 93.12 389 ASN A O 1
ATOM 3070 N N . VAL A 1 390 ? -26.707 -3.121 -6.381 1.00 97.50 390 VAL A N 1
ATOM 3071 C CA . VAL A 1 390 ? -25.537 -3.329 -7.243 1.00 97.50 390 VAL A CA 1
ATOM 3072 C C . VAL A 1 390 ? -25.000 -4.742 -7.017 1.00 97.50 390 VAL A C 1
ATOM 3074 O O . VAL A 1 390 ? -24.933 -5.212 -5.882 1.00 97.50 390 VAL A O 1
ATOM 3077 N N . THR A 1 391 ? -24.599 -5.420 -8.087 1.00 98.12 391 THR A N 1
ATOM 3078 C CA . THR A 1 391 ? -23.906 -6.711 -8.008 1.00 98.12 391 THR A CA 1
ATOM 3079 C C . THR A 1 391 ? -22.511 -6.544 -8.583 1.00 98.12 391 THR A C 1
ATOM 3081 O O . THR A 1 391 ? -22.387 -6.068 -9.703 1.00 98.12 391 THR A O 1
ATOM 3084 N N . ILE A 1 392 ? -21.470 -6.909 -7.844 1.00 98.50 392 ILE A N 1
ATOM 3085 C CA . ILE A 1 392 ? -20.067 -6.736 -8.237 1.00 98.50 392 ILE A CA 1
ATOM 3086 C C . ILE A 1 392 ? -19.408 -8.111 -8.301 1.00 98.50 392 ILE A C 1
ATOM 3088 O O . ILE A 1 392 ? -19.634 -8.942 -7.422 1.00 98.50 392 ILE A O 1
ATOM 3092 N N . GLY A 1 393 ? -18.614 -8.365 -9.340 1.00 98.06 393 GLY A N 1
ATOM 3093 C CA . GLY A 1 393 ? -17.792 -9.568 -9.424 1.00 98.06 393 GLY A CA 1
ATOM 3094 C C . GLY A 1 393 ? -16.396 -9.328 -8.866 1.00 98.06 393 GLY A C 1
ATOM 3095 O O . GLY A 1 393 ? -15.785 -8.320 -9.197 1.00 98.06 393 GLY A O 1
ATOM 3096 N N . VAL A 1 394 ? -15.875 -10.262 -8.077 1.00 97.00 394 VAL A N 1
ATOM 3097 C CA . VAL A 1 394 ? -14.503 -10.248 -7.544 1.00 97.00 394 VAL A CA 1
ATOM 3098 C C . VAL A 1 394 ? -13.796 -11.557 -7.875 1.00 97.00 394 VAL A C 1
ATOM 3100 O O . VAL A 1 394 ? -14.432 -12.605 -8.043 1.00 97.00 394 VAL A O 1
ATOM 3103 N N . ARG A 1 395 ? -12.465 -11.520 -7.951 1.00 94.06 395 ARG A N 1
ATOM 3104 C CA . ARG A 1 395 ? -11.671 -12.712 -8.267 1.00 94.06 395 ARG A CA 1
ATOM 3105 C C . ARG A 1 395 ? -11.769 -13.765 -7.167 1.00 94.06 395 ARG A C 1
ATOM 3107 O O . ARG A 1 395 ? -12.128 -14.908 -7.439 1.00 94.06 395 ARG A O 1
ATOM 3114 N N . TYR A 1 396 ? -11.556 -13.363 -5.920 1.00 93.31 396 TYR A N 1
ATOM 3115 C CA . TYR A 1 396 ? -11.770 -14.184 -4.729 1.00 93.31 396 TYR A CA 1
ATOM 3116 C C . TYR A 1 396 ? -12.630 -13.416 -3.730 1.00 93.31 396 TYR A C 1
ATOM 3118 O O . TYR A 1 396 ? -12.674 -12.193 -3.770 1.00 93.31 396 TYR A O 1
ATOM 3126 N N . LEU A 1 397 ? -13.339 -14.133 -2.859 1.00 92.81 397 LEU A N 1
ATOM 3127 C CA . LEU A 1 397 ? -14.042 -13.505 -1.740 1.00 92.81 397 LEU A CA 1
ATOM 3128 C C . LEU A 1 397 ? -13.064 -13.139 -0.611 1.00 92.81 397 LEU A C 1
ATOM 3130 O O . LEU A 1 397 ? -13.266 -12.161 0.094 1.00 92.81 397 LEU A O 1
ATOM 3134 N N . SER A 1 398 ? -12.027 -13.959 -0.435 1.00 91.94 398 SER A N 1
ATOM 3135 C CA . SER A 1 398 ? -10.983 -13.831 0.580 1.00 91.94 398 SER A CA 1
ATOM 3136 C C . SER A 1 398 ? -9.838 -14.790 0.234 1.00 91.94 398 SER A C 1
ATOM 3138 O O . SER A 1 398 ? -10.075 -15.868 -0.330 1.00 91.94 398 SER A O 1
ATOM 3140 N N . GLN A 1 399 ? -8.604 -14.397 0.545 1.00 89.31 399 GLN A N 1
ATOM 3141 C CA . GLN A 1 399 ? -7.427 -15.283 0.562 1.00 89.31 399 GLN A CA 1
ATOM 3142 C C . GLN A 1 399 ? -6.659 -15.237 1.898 1.00 89.31 399 GLN A C 1
ATOM 3144 O O . GLN A 1 399 ? -5.775 -16.060 2.110 1.00 89.31 399 GLN A O 1
ATOM 3149 N N . GLY A 1 400 ? -7.023 -14.331 2.805 1.00 88.06 400 GLY A N 1
ATOM 3150 C CA . GLY A 1 400 ? -6.549 -14.226 4.182 1.00 88.06 400 GLY A CA 1
ATOM 3151 C C . GLY A 1 400 ? -7.706 -14.101 5.179 1.00 88.06 400 GLY A C 1
ATOM 3152 O O . GLY A 1 400 ? -8.881 -14.242 4.829 1.00 88.06 400 GLY A O 1
ATOM 3153 N N . SER A 1 401 ? -7.392 -13.872 6.453 1.00 92.56 401 SER A N 1
ATOM 3154 C CA . SER A 1 401 ? -8.405 -13.731 7.510 1.00 92.56 401 SER A CA 1
ATOM 3155 C C . SER A 1 401 ? -8.850 -12.278 7.699 1.00 92.56 401 SER A C 1
ATOM 3157 O O . SER A 1 401 ? -8.095 -11.357 7.422 1.00 92.56 401 SER A O 1
ATOM 3159 N N . ALA A 1 402 ? -10.061 -12.049 8.211 1.00 93.00 402 ALA A N 1
ATOM 3160 C CA . ALA A 1 402 ? -10.544 -10.712 8.552 1.00 93.00 402 ALA A CA 1
ATOM 3161 C C . ALA A 1 402 ? -10.403 -10.471 10.066 1.00 93.00 402 ALA A C 1
ATOM 3163 O O . ALA A 1 402 ? -11.307 -10.814 10.830 1.00 93.00 402 ALA A O 1
ATOM 3164 N N . ASN A 1 403 ? -9.265 -9.927 10.512 1.00 94.00 403 ASN A N 1
ATOM 3165 C CA . ASN A 1 403 ? -9.026 -9.533 11.907 1.00 94.00 403 ASN A CA 1
ATOM 3166 C C . ASN A 1 403 ? -8.073 -8.320 12.003 1.00 94.00 403 ASN A C 1
ATOM 3168 O O . ASN A 1 403 ? -7.218 -8.157 11.134 1.00 94.00 403 ASN A O 1
ATOM 3172 N N . PRO A 1 404 ? -8.173 -7.492 13.061 1.00 92.69 404 PRO A N 1
ATOM 3173 C CA . PRO A 1 404 ? -7.419 -6.239 13.166 1.00 92.69 404 PRO A CA 1
ATOM 3174 C C . PRO A 1 404 ? -5.931 -6.385 13.523 1.00 92.69 404 PRO A C 1
ATOM 3176 O O . PRO A 1 404 ? -5.217 -5.390 13.464 1.00 92.69 404 PRO A O 1
ATOM 3179 N N . GLY A 1 405 ? -5.460 -7.565 13.944 1.00 92.69 405 GLY A N 1
ATOM 3180 C CA . GLY A 1 405 ? -4.095 -7.741 14.453 1.00 92.69 405 GLY A CA 1
ATOM 3181 C C . GLY A 1 405 ? -3.058 -8.074 13.381 1.00 92.69 405 GLY A C 1
ATOM 3182 O O . GLY A 1 405 ? -1.985 -7.489 13.342 1.00 92.69 405 GLY A O 1
ATOM 3183 N N . ALA A 1 406 ? -3.351 -9.039 12.517 1.00 91.62 406 ALA A N 1
ATOM 3184 C CA . ALA A 1 406 ? -2.516 -9.364 11.355 1.00 91.62 406 ALA A CA 1
ATOM 3185 C C . ALA A 1 406 ? -3.344 -10.123 10.306 1.00 91.62 406 ALA A C 1
ATOM 3187 O O . ALA A 1 406 ? -2.883 -11.099 9.715 1.00 91.62 406 ALA A O 1
ATOM 3188 N N . GLY A 1 407 ? -4.610 -9.719 10.157 1.00 90.75 407 GLY A N 1
ATOM 3189 C CA . GLY A 1 407 ? -5.501 -10.119 9.071 1.00 90.75 407 GLY A CA 1
ATOM 3190 C C . GLY A 1 407 ? -5.543 -9.057 7.970 1.00 90.75 407 GLY A C 1
ATOM 3191 O O . GLY A 1 407 ? -4.670 -8.200 7.894 1.00 90.75 407 GLY A O 1
ATOM 3192 N N . PHE A 1 408 ? -6.555 -9.128 7.107 1.00 90.25 408 PHE A N 1
ATOM 3193 C CA . PHE A 1 408 ? -6.772 -8.249 5.954 1.00 90.25 408 PHE A CA 1
ATOM 3194 C C . PHE A 1 408 ? -5.578 -8.160 5.002 1.00 90.25 408 PHE A C 1
ATOM 3196 O O . PHE A 1 408 ? -5.395 -7.175 4.302 1.00 90.25 408 PHE A O 1
ATOM 3203 N N . THR A 1 409 ? -4.751 -9.202 4.975 1.00 86.81 409 THR A N 1
ATOM 3204 C CA . THR A 1 409 ? -3.492 -9.233 4.225 1.00 86.81 409 THR A CA 1
ATOM 3205 C C . THR A 1 409 ? -3.684 -9.453 2.726 1.00 86.81 409 THR A C 1
ATOM 3207 O O . THR A 1 409 ? -2.718 -9.387 1.967 1.00 86.81 409 THR A O 1
ATOM 3210 N N . ASP A 1 410 ? -4.910 -9.741 2.287 1.00 86.56 410 ASP A N 1
ATOM 3211 C CA . ASP A 1 410 ? -5.260 -9.906 0.886 1.00 86.56 410 ASP A CA 1
ATOM 3212 C C . ASP A 1 410 ? -6.154 -8.764 0.402 1.00 86.56 410 ASP A C 1
ATOM 3214 O O . ASP A 1 410 ? -7.068 -8.339 1.107 1.00 86.56 410 ASP A O 1
ATOM 3218 N N . ALA A 1 411 ? -5.939 -8.333 -0.845 1.00 83.25 411 ALA A N 1
ATOM 3219 C CA . ALA A 1 411 ? -6.714 -7.257 -1.460 1.00 83.25 411 ALA A CA 1
ATOM 3220 C C . ALA A 1 411 ? -8.231 -7.519 -1.439 1.00 83.25 411 ALA A C 1
ATOM 3222 O O . ALA A 1 411 ? -9.009 -6.578 -1.405 1.00 83.25 411 ALA A O 1
ATOM 3223 N N . TYR A 1 412 ? -8.681 -8.780 -1.427 1.00 89.12 412 TYR A N 1
ATOM 3224 C CA . TYR A 1 412 ? -10.109 -9.095 -1.491 1.00 89.12 412 TYR A CA 1
ATOM 3225 C C . TYR A 1 412 ? -10.818 -8.833 -0.158 1.00 89.12 412 TYR A C 1
ATOM 3227 O O . TYR A 1 412 ? -11.893 -8.236 -0.147 1.00 89.12 412 TYR A O 1
ATOM 3235 N N . THR A 1 413 ? -10.242 -9.255 0.973 1.00 88.81 413 THR A N 1
ATOM 3236 C CA . THR A 1 413 ? -10.811 -8.928 2.292 1.00 88.81 413 THR A CA 1
ATOM 3237 C C . THR A 1 413 ? -10.668 -7.446 2.625 1.00 88.81 413 THR A C 1
ATOM 3239 O O . THR A 1 413 ? -11.603 -6.883 3.198 1.00 88.81 413 THR A O 1
ATOM 3242 N N . ASP A 1 414 ? -9.567 -6.808 2.219 1.00 88.62 414 ASP A N 1
ATOM 3243 C CA . ASP A 1 414 ? -9.353 -5.361 2.359 1.00 88.62 414 ASP A CA 1
ATOM 3244 C C . ASP A 1 414 ? -10.408 -4.540 1.593 1.00 88.62 414 ASP A C 1
ATOM 3246 O O . ASP A 1 414 ? -11.132 -3.726 2.172 1.00 88.62 414 ASP A O 1
ATOM 3250 N N . GLU A 1 415 ? -10.613 -4.840 0.308 1.00 90.88 415 GLU A N 1
ATOM 3251 C CA . GLU A 1 415 ? -11.603 -4.162 -0.537 1.00 90.88 415 GLU A CA 1
ATOM 3252 C C . GLU A 1 415 ? -13.044 -4.326 -0.040 1.00 90.88 415 GLU A C 1
ATOM 3254 O O . GLU A 1 415 ? -13.890 -3.464 -0.281 1.00 90.88 415 GLU A O 1
ATOM 3259 N N . ILE A 1 416 ? -13.371 -5.422 0.648 1.00 93.44 416 ILE A N 1
ATOM 3260 C CA . ILE A 1 416 ? -14.672 -5.564 1.319 1.00 93.44 416 ILE A CA 1
ATOM 3261 C C . ILE A 1 416 ? -14.696 -4.733 2.603 1.00 93.44 416 ILE A C 1
ATOM 3263 O O . ILE A 1 416 ? -15.709 -4.097 2.899 1.00 93.44 416 ILE A O 1
ATOM 3267 N N . GLY A 1 417 ? -13.585 -4.694 3.339 1.00 93.88 417 GLY A N 1
ATOM 3268 C CA . GLY A 1 417 ? -13.398 -3.855 4.519 1.00 93.88 417 GLY A CA 1
ATOM 3269 C C . GLY A 1 417 ? -13.661 -2.370 4.256 1.00 93.88 417 GLY A C 1
ATOM 3270 O O . GLY A 1 417 ? -14.339 -1.739 5.065 1.00 93.88 417 GLY A O 1
ATOM 3271 N N . ASN A 1 418 ? -13.285 -1.846 3.085 1.00 93.88 418 ASN A N 1
ATOM 3272 C CA . ASN A 1 418 ? -13.589 -0.468 2.655 1.00 93.88 418 ASN A CA 1
ATOM 3273 C C . ASN A 1 418 ? -15.093 -0.117 2.638 1.00 93.88 418 ASN A C 1
ATOM 3275 O O . ASN A 1 418 ? -15.454 1.061 2.622 1.00 93.88 418 ASN A O 1
ATOM 3279 N N . ALA A 1 419 ? -15.988 -1.110 2.607 1.00 95.56 419 ALA A N 1
ATOM 3280 C CA . ALA A 1 419 ? -17.433 -0.896 2.721 1.00 95.56 419 ALA A CA 1
ATOM 3281 C C . ALA A 1 419 ? -17.936 -0.910 4.172 1.00 95.56 419 ALA A C 1
ATOM 3283 O O . ALA A 1 419 ? -19.022 -0.392 4.446 1.00 95.56 419 ALA A O 1
ATOM 3284 N N . LEU A 1 420 ? -17.192 -1.568 5.062 1.00 96.25 420 LEU A N 1
ATOM 3285 C CA . LEU A 1 420 ? -17.601 -1.909 6.424 1.00 96.25 420 LEU A CA 1
ATOM 3286 C C . LEU A 1 420 ? -17.005 -0.976 7.474 1.00 96.25 420 LEU A C 1
ATOM 3288 O O . LEU A 1 420 ? -17.633 -0.778 8.509 1.00 96.25 420 LEU A O 1
ATOM 3292 N N . PHE A 1 421 ? -15.831 -0.405 7.211 1.00 95.50 421 PHE A N 1
ATOM 3293 C CA . PHE A 1 421 ? -15.094 0.442 8.145 1.00 95.50 421 PHE A CA 1
ATOM 3294 C C . PHE A 1 421 ? -14.886 1.834 7.560 1.00 95.50 421 PHE A C 1
ATOM 3296 O O . PHE A 1 421 ? -14.596 1.985 6.370 1.00 95.50 421 PHE A O 1
ATOM 3303 N N . THR A 1 422 ? -15.043 2.856 8.396 1.00 94.12 422 THR A N 1
ATOM 3304 C CA . THR A 1 422 ? -14.748 4.233 8.014 1.00 94.12 422 THR A CA 1
ATOM 3305 C C . THR A 1 422 ? -13.264 4.528 8.236 1.00 94.12 422 THR A C 1
ATOM 3307 O O . THR A 1 422 ? -12.784 4.432 9.365 1.00 94.12 422 THR A O 1
ATOM 3310 N N . PRO A 1 423 ? -12.519 4.945 7.198 1.00 93.44 423 PRO A N 1
ATOM 3311 C CA . PRO A 1 423 ? -11.110 5.261 7.353 1.00 93.44 423 PRO A CA 1
ATOM 3312 C C . PRO A 1 423 ? -10.924 6.595 8.086 1.00 93.44 423 PRO A C 1
ATOM 3314 O O . PRO A 1 423 ? -11.654 7.561 7.841 1.00 93.44 423 PRO A O 1
ATOM 3317 N N . SER A 1 424 ? -9.911 6.693 8.952 1.00 92.88 424 SER A N 1
ATOM 3318 C CA . SER A 1 424 ? -9.643 7.934 9.700 1.00 92.88 424 SER A CA 1
ATOM 3319 C C . SER A 1 424 ? -9.311 9.140 8.803 1.00 92.88 424 SER A C 1
ATOM 3321 O O . SER A 1 424 ? -9.692 10.285 9.094 1.00 92.88 424 SER A O 1
ATOM 3323 N N . SER A 1 425 ? -8.671 8.871 7.666 1.00 93.75 425 SER A N 1
ATOM 3324 C CA . SER A 1 425 ? -8.430 9.796 6.565 1.00 93.75 425 SER A CA 1
ATOM 3325 C C . SER A 1 425 ? -8.780 9.136 5.227 1.00 93.75 425 SER A C 1
ATOM 3327 O O . SER A 1 425 ? -8.649 7.931 5.041 1.00 93.75 425 SER A O 1
ATOM 3329 N N . LEU A 1 426 ? -9.250 9.937 4.276 1.00 94.06 426 LEU A N 1
ATOM 3330 C CA . LEU A 1 426 ? -9.449 9.537 2.886 1.00 94.06 426 LEU A CA 1
ATOM 3331 C C . LEU A 1 426 ? -8.274 10.020 2.041 1.00 94.06 426 LEU A C 1
ATOM 3333 O O . LEU A 1 426 ? -7.545 10.919 2.440 1.00 94.06 426 LEU A O 1
ATOM 3337 N N . THR A 1 427 ? -8.141 9.504 0.826 1.00 93.69 427 THR A N 1
ATOM 3338 C CA . THR A 1 427 ? -7.248 10.080 -0.184 1.00 93.69 427 THR A CA 1
ATOM 3339 C C . THR A 1 427 ? -8.049 10.770 -1.280 1.00 93.69 427 THR A C 1
ATOM 3341 O O . THR A 1 427 ? -9.150 10.337 -1.635 1.00 93.69 427 THR A O 1
ATOM 3344 N N . VAL A 1 428 ? -7.495 11.827 -1.872 1.00 96.06 428 VAL A N 1
ATOM 3345 C CA . VAL A 1 428 ? -8.005 12.370 -3.137 1.00 96.06 428 VAL A CA 1
ATOM 3346 C C . VAL A 1 428 ? -7.824 11.293 -4.217 1.00 96.06 428 VAL A C 1
ATOM 3348 O O . VAL A 1 428 ? -6.678 10.922 -4.485 1.00 96.06 428 VAL A O 1
ATOM 3351 N N . PRO A 1 429 ? -8.896 10.784 -4.860 1.00 95.19 429 PRO A N 1
ATOM 3352 C CA . PRO A 1 429 ? -8.815 9.570 -5.679 1.00 95.19 429 PRO A CA 1
ATOM 3353 C C . PRO A 1 429 ? -7.763 9.620 -6.794 1.00 95.19 429 PRO A C 1
ATOM 3355 O O . PRO A 1 429 ? -7.103 8.622 -7.058 1.00 95.19 429 PRO A O 1
ATOM 3358 N N . GLY A 1 430 ? -7.580 10.788 -7.420 1.00 95.25 430 GLY A N 1
ATOM 3359 C CA . GLY A 1 430 ? -6.674 10.954 -8.557 1.00 95.25 430 GLY A CA 1
ATOM 3360 C C . GLY A 1 430 ? -5.254 11.389 -8.202 1.00 95.25 430 GLY A C 1
ATOM 3361 O O . GLY A 1 430 ? -4.437 11.505 -9.106 1.00 95.25 430 GLY A O 1
ATOM 3362 N N . SER A 1 431 ? -4.944 11.702 -6.942 1.00 94.31 431 SER A N 1
ATOM 3363 C CA . SER A 1 431 ? -3.586 12.120 -6.555 1.00 94.31 431 SER A CA 1
ATOM 3364 C C . SER A 1 431 ? -3.009 11.341 -5.383 1.00 94.31 431 SER A C 1
ATOM 3366 O O . SER A 1 431 ? -1.796 11.345 -5.223 1.00 94.31 431 SER A O 1
ATOM 3368 N N . GLY A 1 432 ? -3.840 10.671 -4.583 1.00 93.69 432 GLY A N 1
ATOM 3369 C CA . GLY A 1 432 ? -3.411 9.999 -3.359 1.00 93.69 432 GLY A CA 1
ATOM 3370 C C . GLY A 1 432 ? -3.205 10.943 -2.171 1.00 93.69 432 GLY A C 1
ATOM 3371 O O . GLY A 1 432 ? -2.868 10.469 -1.096 1.00 93.69 432 GLY A O 1
ATOM 3372 N N . TYR A 1 433 ? -3.422 12.256 -2.330 1.00 95.75 433 TYR A N 1
ATOM 3373 C CA . TYR A 1 433 ? -3.207 13.219 -1.245 1.00 95.75 433 TYR A CA 1
ATOM 3374 C C . TYR A 1 433 ? -4.142 12.931 -0.061 1.00 95.75 433 TYR A C 1
ATOM 3376 O O . TYR A 1 433 ? -5.351 12.795 -0.297 1.00 95.75 433 TYR A O 1
ATOM 3384 N N . PRO A 1 434 ? -3.644 12.860 1.184 1.00 94.50 434 PRO A N 1
ATOM 3385 C CA . PRO A 1 434 ? -4.471 12.539 2.338 1.00 94.50 434 PRO A CA 1
ATOM 3386 C C . PRO A 1 434 ? -5.423 13.682 2.710 1.00 94.50 434 PRO A C 1
ATOM 3388 O O . PRO A 1 434 ? -5.129 14.871 2.577 1.00 94.50 434 PRO A O 1
ATOM 3391 N N . VAL A 1 435 ? -6.591 13.312 3.219 1.00 94.62 435 VAL A N 1
ATOM 3392 C CA . VAL A 1 435 ? -7.671 14.207 3.627 1.00 94.62 435 VAL A CA 1
ATOM 3393 C C . VAL A 1 435 ? -8.262 13.674 4.934 1.00 94.62 435 VAL A C 1
ATOM 3395 O O . VAL A 1 435 ? -8.948 12.653 4.912 1.00 94.62 435 VAL A O 1
ATOM 3398 N N . PRO A 1 436 ? -8.041 14.341 6.080 1.00 95.31 436 PRO A N 1
ATOM 3399 C CA . PRO A 1 436 ? -8.678 13.967 7.342 1.00 95.31 436 PRO A CA 1
ATOM 3400 C C . PRO A 1 436 ? -10.199 13.856 7.208 1.00 95.31 436 PRO A C 1
ATOM 3402 O O . PRO A 1 436 ? -10.826 14.730 6.601 1.00 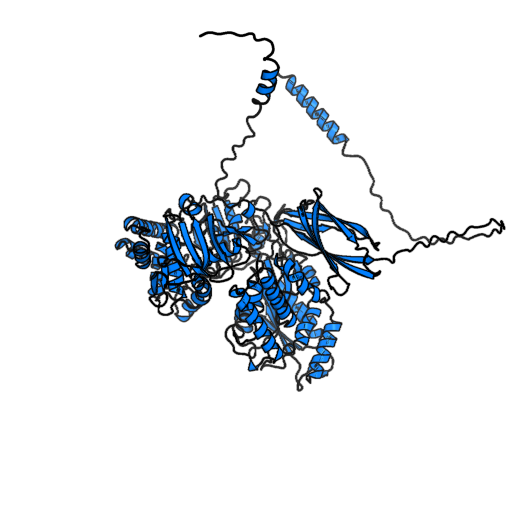95.31 436 PRO A O 1
ATOM 3405 N N . PHE A 1 437 ? -10.788 12.794 7.766 1.00 94.94 437 PHE A N 1
ATOM 3406 C CA . PHE A 1 437 ? -12.207 12.496 7.567 1.00 94.94 437 PHE A CA 1
ATOM 3407 C C . PHE A 1 437 ? -13.005 12.454 8.873 1.00 94.94 437 PHE A C 1
ATOM 3409 O O . PHE A 1 437 ? -13.964 13.211 9.026 1.00 94.94 437 PHE A O 1
ATOM 3416 N N . ILE A 1 438 ? -12.599 11.623 9.835 1.00 94.88 438 ILE A N 1
ATOM 3417 C CA . ILE A 1 438 ? -13.395 11.377 11.056 1.00 94.88 438 ILE A CA 1
ATOM 3418 C C . ILE A 1 438 ? -13.173 12.425 12.160 1.00 94.88 438 ILE A C 1
ATOM 3420 O O . ILE A 1 438 ? -13.892 12.459 13.161 1.00 94.88 438 ILE A O 1
ATOM 3424 N N . TYR A 1 439 ? -12.177 13.298 11.994 1.00 96.31 439 TYR A N 1
ATOM 3425 C CA . TYR A 1 439 ? -11.794 14.304 12.977 1.00 96.31 439 TYR A CA 1
ATOM 3426 C C . TYR A 1 439 ? -11.512 15.668 12.348 1.00 96.31 439 TYR A C 1
ATOM 3428 O O . TYR A 1 439 ? -11.141 15.809 11.185 1.00 96.31 439 TYR A O 1
ATOM 3436 N N . THR A 1 440 ? -11.614 16.693 13.188 1.00 97.81 440 THR A N 1
ATOM 3437 C CA . THR A 1 440 ? -10.947 17.984 12.966 1.00 97.81 440 THR A CA 1
ATOM 3438 C C . THR A 1 440 ? -9.709 18.055 13.853 1.00 97.81 440 THR A C 1
ATOM 3440 O O . THR A 1 440 ? -9.656 17.379 14.880 1.00 97.81 440 THR A O 1
ATOM 3443 N N . TYR A 1 441 ? -8.709 18.854 13.485 1.00 98.31 441 TYR A N 1
ATOM 3444 C CA . TYR A 1 441 ? -7.458 18.911 14.239 1.00 98.31 441 TYR A CA 1
ATOM 3445 C C . TYR A 1 441 ? -6.944 20.335 14.444 1.00 98.31 441 TYR A C 1
ATOM 3447 O O . TYR A 1 441 ? -7.273 21.265 13.705 1.00 98.31 441 TYR A O 1
ATOM 3455 N N . LYS A 1 442 ? -6.100 20.492 15.464 1.00 98.56 442 LYS A N 1
ATOM 3456 C CA . LYS A 1 442 ? -5.303 21.691 15.718 1.00 98.56 442 LYS A CA 1
ATOM 3457 C C . LYS A 1 442 ? -3.874 21.276 16.039 1.00 98.56 442 LYS A C 1
ATOM 3459 O O . LYS A 1 442 ? -3.632 20.632 17.058 1.00 98.56 442 LYS A O 1
ATOM 3464 N N . ILE A 1 443 ? -2.929 21.713 15.213 1.00 98.62 443 ILE A N 1
ATOM 3465 C CA . ILE A 1 443 ? -1.501 21.584 15.511 1.00 98.62 443 ILE A CA 1
ATOM 3466 C C . ILE A 1 443 ? -1.165 22.564 16.640 1.00 98.62 443 ILE A C 1
ATOM 3468 O O . ILE A 1 443 ? -1.367 23.773 16.510 1.00 98.62 443 ILE A O 1
ATOM 3472 N N . VAL A 1 444 ? -0.693 22.036 17.766 1.00 98.50 444 VAL A N 1
ATOM 3473 C CA . VAL A 1 444 ? -0.220 22.826 18.911 1.00 98.50 444 VAL A CA 1
ATOM 3474 C C . VAL A 1 444 ? 1.249 23.185 18.717 1.00 98.50 444 VAL A C 1
ATOM 3476 O O . VAL A 1 444 ? 1.635 24.329 18.949 1.00 98.50 444 VAL A O 1
ATOM 3479 N N . ASN A 1 445 ? 2.058 22.223 18.269 1.00 97.94 445 ASN A N 1
ATOM 3480 C CA . ASN A 1 445 ? 3.459 22.423 17.913 1.00 97.94 445 ASN A CA 1
ATOM 3481 C C . ASN A 1 445 ? 3.894 21.370 16.880 1.00 97.94 445 ASN A C 1
ATOM 3483 O O . ASN A 1 445 ? 3.392 20.247 16.911 1.00 97.94 445 ASN A O 1
ATOM 3487 N N . ILE A 1 446 ? 4.813 21.729 15.986 1.00 96.69 446 ILE A N 1
ATOM 3488 C CA . ILE A 1 446 ? 5.425 20.834 15.002 1.00 96.69 446 ILE A CA 1
ATOM 3489 C C . ILE A 1 446 ? 6.830 21.345 14.663 1.00 96.69 446 ILE A C 1
ATOM 3491 O O . ILE A 1 446 ? 7.015 22.511 14.314 1.00 96.69 446 ILE A O 1
ATOM 3495 N N . THR A 1 447 ? 7.835 20.487 14.804 1.00 96.00 447 THR A N 1
ATOM 3496 C CA . THR A 1 447 ? 9.246 20.823 14.574 1.00 96.00 447 THR A CA 1
ATOM 3497 C C . THR A 1 447 ? 10.037 19.559 14.229 1.00 96.00 447 THR A C 1
ATOM 3499 O O . THR A 1 447 ? 9.733 18.501 14.776 1.00 96.00 447 THR A O 1
ATOM 3502 N N . PRO A 1 448 ? 11.071 19.635 13.371 1.00 94.88 448 PRO A N 1
ATOM 3503 C CA . PRO A 1 448 ? 11.890 18.470 13.019 1.00 94.88 448 PRO A CA 1
ATOM 3504 C C . PRO A 1 448 ? 12.685 17.889 14.197 1.00 94.88 448 PRO A C 1
ATOM 3506 O O . PRO A 1 448 ? 13.183 16.768 14.128 1.00 94.88 448 PRO A O 1
ATOM 3509 N N . HIS A 1 449 ? 12.814 18.619 15.307 1.00 94.56 449 HIS A N 1
ATOM 3510 C CA . HIS A 1 449 ? 13.562 18.168 16.479 1.00 94.56 449 HIS A CA 1
ATOM 3511 C C . HIS A 1 449 ? 12.639 17.897 17.661 1.00 94.56 449 HIS A C 1
ATOM 3513 O O . HIS A 1 449 ? 11.719 18.669 17.923 1.00 94.56 449 HIS A O 1
ATOM 3519 N N . ALA A 1 450 ? 12.925 16.838 18.423 1.00 94.88 450 ALA A N 1
ATOM 3520 C CA . ALA A 1 450 ? 12.135 16.446 19.587 1.00 94.88 450 ALA A CA 1
ATOM 3521 C C . ALA A 1 450 ? 12.342 17.399 20.786 1.00 94.88 450 ALA A C 1
ATOM 3523 O O . ALA A 1 450 ? 12.989 17.050 21.774 1.00 94.88 450 ALA A O 1
ATOM 3524 N N . VAL A 1 451 ? 11.820 18.624 20.685 1.00 97.12 451 VAL A N 1
ATOM 3525 C CA . VAL A 1 451 ? 11.948 19.702 21.686 1.00 97.12 451 VAL A CA 1
ATOM 3526 C C . VAL A 1 451 ? 10.604 20.155 22.261 1.00 97.12 451 VAL A C 1
ATOM 3528 O O . VAL A 1 451 ? 10.567 21.008 23.146 1.00 97.12 451 VAL A O 1
ATOM 3531 N N . VAL A 1 452 ? 9.489 19.598 21.784 1.00 98.00 452 VAL A N 1
ATOM 3532 C CA . VAL A 1 452 ? 8.154 19.878 22.320 1.00 98.00 452 VAL A CA 1
ATOM 3533 C C . VAL A 1 452 ? 8.000 19.142 23.645 1.00 98.00 452 VAL A C 1
ATOM 3535 O O . VAL A 1 452 ? 7.947 17.916 23.669 1.00 98.00 452 VAL A O 1
ATOM 3538 N N . SER A 1 453 ? 7.934 19.872 24.757 1.00 98.06 453 SER A N 1
ATOM 3539 C CA . SER A 1 453 ? 7.755 19.268 26.080 1.00 98.06 453 SER A CA 1
ATOM 3540 C C . SER A 1 453 ? 6.405 18.559 26.201 1.00 98.06 453 SER A C 1
ATOM 3542 O O . SER A 1 453 ? 5.358 19.166 25.966 1.00 98.06 453 SER A O 1
ATOM 3544 N N . VAL A 1 454 ? 6.427 17.300 26.642 1.00 98.62 454 VAL A N 1
ATOM 3545 C CA . VAL A 1 454 ? 5.217 16.535 26.960 1.00 98.62 454 VAL A CA 1
ATOM 3546 C C . VAL A 1 454 ? 4.831 16.795 28.425 1.00 98.62 454 VAL A C 1
ATOM 3548 O O . VAL A 1 454 ? 5.677 16.647 29.315 1.00 98.62 454 VAL A O 1
ATOM 3551 N N . PRO A 1 455 ? 3.581 17.197 28.727 1.00 97.62 455 PRO A N 1
ATOM 3552 C CA . PRO A 1 455 ? 3.139 17.428 30.101 1.00 97.62 455 PRO A CA 1
ATOM 3553 C C . PRO A 1 455 ? 3.298 16.181 30.980 1.00 97.62 455 PRO A C 1
ATOM 3555 O O . PRO A 1 455 ? 2.917 15.089 30.578 1.00 97.62 455 PRO A O 1
ATOM 3558 N N . SER A 1 456 ? 3.766 16.331 32.223 1.00 96.25 456 SER A N 1
ATOM 3559 C CA . SER A 1 456 ? 3.991 15.199 33.147 1.00 96.25 456 SER A CA 1
ATOM 3560 C C . SER A 1 456 ? 2.719 14.455 33.578 1.00 96.25 456 SER A C 1
ATOM 3562 O O . SER A 1 456 ? 2.794 13.402 34.208 1.00 96.25 456 SER A O 1
ATOM 3564 N N . ASN A 1 457 ? 1.541 15.004 33.277 1.00 95.12 457 ASN A N 1
ATOM 3565 C CA . ASN A 1 457 ? 0.252 14.346 33.461 1.00 95.12 457 ASN A CA 1
ATOM 3566 C C . ASN A 1 457 ? -0.300 13.702 32.179 1.00 95.12 457 ASN A C 1
ATOM 3568 O O . ASN A 1 457 ? -1.394 13.147 32.240 1.00 95.12 457 ASN A O 1
ATOM 3572 N N . ALA A 1 458 ? 0.415 13.770 31.052 1.00 98.44 458 ALA A N 1
ATOM 3573 C CA . ALA A 1 458 ? 0.094 12.973 29.876 1.00 98.44 458 ALA A CA 1
ATOM 3574 C C . ALA A 1 458 ? 0.269 11.483 30.193 1.00 98.44 458 ALA A C 1
ATOM 3576 O O . ALA A 1 458 ? 1.091 11.096 31.032 1.00 98.44 458 ALA A O 1
ATOM 3577 N N . LEU A 1 459 ? -0.528 10.659 29.529 1.00 98.56 459 LEU A N 1
ATOM 3578 C CA . LEU A 1 459 ? -0.570 9.214 29.680 1.00 98.56 459 LEU A CA 1
ATOM 3579 C C . LEU A 1 459 ? 0.191 8.547 28.537 1.00 98.56 459 LEU A C 1
ATOM 3581 O O . LEU A 1 459 ? 0.277 9.093 27.442 1.00 98.56 459 LEU A O 1
ATOM 3585 N N . TRP A 1 460 ? 0.732 7.361 28.779 1.00 96.94 460 TRP A N 1
ATOM 3586 C CA . TRP A 1 460 ? 1.356 6.527 27.752 1.00 96.94 460 TRP A CA 1
ATOM 3587 C C . TRP A 1 460 ? 1.320 5.057 28.168 1.00 96.94 460 TRP A C 1
ATOM 3589 O O . TRP A 1 460 ? 1.211 4.739 29.360 1.00 96.94 460 TRP A O 1
ATOM 3599 N N . TRP A 1 461 ? 1.420 4.156 27.192 1.00 97.56 461 TRP A N 1
ATOM 3600 C CA . TRP A 1 461 ? 1.595 2.732 27.455 1.00 97.56 461 TRP A CA 1
ATOM 3601 C C . TRP A 1 461 ? 3.044 2.413 27.818 1.00 97.56 461 TRP A C 1
ATOM 3603 O O . TRP A 1 461 ? 3.928 2.510 26.974 1.00 97.56 461 TRP A O 1
ATOM 3613 N N . ASN A 1 462 ? 3.286 1.967 29.052 1.00 96.56 462 ASN A N 1
ATOM 3614 C CA . ASN A 1 462 ? 4.602 1.503 29.473 1.00 96.56 462 ASN A CA 1
ATOM 3615 C C . ASN A 1 462 ? 4.765 0.007 29.148 1.00 96.56 462 ASN A C 1
ATOM 3617 O O . ASN A 1 462 ? 4.151 -0.819 29.832 1.00 96.56 462 ASN A O 1
ATOM 3621 N N . PRO A 1 463 ? 5.603 -0.375 28.162 1.00 94.88 463 PRO A N 1
ATOM 3622 C CA . PRO A 1 463 ? 5.740 -1.769 27.750 1.00 94.88 463 PRO A CA 1
ATOM 3623 C C . PRO A 1 463 ? 6.427 -2.634 28.809 1.00 94.88 463 PRO A C 1
ATOM 3625 O O . PRO A 1 463 ? 6.139 -3.824 28.888 1.00 94.88 463 PRO A O 1
ATOM 3628 N N . THR A 1 464 ? 7.276 -2.065 29.668 1.00 94.44 464 THR A N 1
ATOM 3629 C CA . THR A 1 464 ? 7.952 -2.807 30.744 1.00 94.44 464 THR A CA 1
ATOM 3630 C C . THR A 1 464 ? 6.965 -3.242 31.820 1.00 94.44 464 THR A C 1
ATOM 3632 O O . THR A 1 464 ? 6.984 -4.391 32.253 1.00 94.44 464 THR A O 1
ATOM 3635 N N . THR A 1 465 ? 6.082 -2.337 32.250 1.00 95.50 465 THR A N 1
ATOM 3636 C CA . THR A 1 465 ? 5.051 -2.652 33.254 1.00 95.50 465 THR A CA 1
ATOM 3637 C C . THR A 1 465 ? 3.760 -3.194 32.641 1.00 95.50 465 THR A C 1
ATOM 3639 O O . THR A 1 465 ? 2.879 -3.611 33.388 1.00 95.50 465 THR A O 1
ATOM 3642 N N . GLN A 1 466 ? 3.639 -3.166 31.308 1.00 95.81 466 GLN A N 1
ATOM 3643 C CA . GLN A 1 466 ? 2.459 -3.551 30.522 1.00 95.81 466 GLN A CA 1
ATOM 3644 C C . GLN A 1 466 ? 1.164 -2.872 30.998 1.00 95.81 466 GLN A C 1
ATOM 3646 O O . GLN A 1 466 ? 0.133 -3.521 31.179 1.00 95.81 466 GLN A O 1
ATOM 3651 N N . GLN A 1 467 ? 1.235 -1.568 31.288 1.00 96.88 467 GLN A N 1
ATOM 3652 C CA . GLN A 1 467 ? 0.112 -0.775 31.804 1.00 96.88 467 GLN A CA 1
ATOM 3653 C C . GLN A 1 467 ? 0.216 0.686 31.358 1.00 96.88 467 GLN A C 1
ATOM 3655 O O . GLN A 1 467 ? 1.308 1.195 31.098 1.00 96.88 467 GLN A O 1
ATOM 3660 N N . ILE A 1 468 ? -0.923 1.385 31.347 1.00 98.12 468 ILE A N 1
ATOM 3661 C CA . ILE A 1 468 ? -0.952 2.839 31.182 1.00 98.12 468 ILE A CA 1
ATOM 3662 C C . ILE A 1 468 ? -0.344 3.509 32.418 1.00 98.12 468 ILE A C 1
ATOM 3664 O O . ILE A 1 468 ? -0.701 3.200 33.555 1.00 98.12 468 ILE A O 1
ATOM 3668 N N . THR A 1 469 ? 0.561 4.456 32.190 1.00 97.50 469 THR A N 1
ATOM 3669 C CA . THR A 1 469 ? 1.188 5.270 33.239 1.00 97.50 469 THR A CA 1
ATOM 3670 C C . THR A 1 469 ? 1.291 6.726 32.796 1.00 97.50 469 THR A C 1
ATOM 3672 O O . THR A 1 469 ? 0.977 7.059 31.655 1.00 97.50 469 THR A O 1
ATOM 3675 N N . LYS A 1 470 ? 1.724 7.612 33.697 1.00 97.50 470 LYS A N 1
ATOM 3676 C CA . LYS A 1 470 ? 2.123 8.969 33.313 1.00 97.50 470 LYS A CA 1
ATOM 3677 C C . LYS A 1 470 ? 3.466 8.936 32.592 1.00 97.50 470 LYS A C 1
ATOM 3679 O O . LYS A 1 470 ? 4.312 8.100 32.916 1.00 97.50 470 LYS A O 1
ATOM 3684 N N . VAL A 1 471 ? 3.659 9.844 31.642 1.00 97.56 471 VAL A N 1
ATOM 3685 C CA . VAL A 1 471 ? 4.934 9.988 30.927 1.00 97.56 471 VAL A CA 1
ATOM 3686 C C . VAL A 1 471 ? 6.079 10.278 31.895 1.00 97.56 471 VAL A C 1
ATOM 3688 O O . VAL A 1 471 ? 5.893 10.903 32.944 1.00 97.56 471 VAL A O 1
ATOM 3691 N N . SER A 1 472 ? 7.281 9.831 31.539 1.00 95.62 472 SER A N 1
ATOM 3692 C CA . SER A 1 472 ? 8.484 10.132 32.314 1.00 95.62 472 SER A CA 1
ATOM 3693 C C . SER A 1 472 ? 8.732 11.649 32.367 1.00 95.62 472 SER A C 1
ATOM 3695 O O . SER A 1 472 ? 8.468 12.351 31.383 1.00 95.62 472 SER A O 1
ATOM 3697 N N . PRO A 1 473 ? 9.261 12.194 33.478 1.00 94.88 473 PRO A N 1
ATOM 3698 C CA . PRO A 1 473 ? 9.655 13.598 33.538 1.00 94.88 473 PRO A CA 1
ATOM 3699 C C . PRO A 1 473 ? 10.609 13.972 32.398 1.00 94.88 473 PRO A C 1
ATOM 3701 O O . PRO A 1 473 ? 11.484 13.187 32.039 1.00 94.88 473 PRO A O 1
ATOM 3704 N N . ASN A 1 474 ? 10.464 15.189 31.870 1.00 95.88 474 ASN A N 1
ATOM 3705 C CA . ASN A 1 474 ? 11.274 15.730 30.768 1.00 95.88 474 ASN A CA 1
ATOM 3706 C C . ASN A 1 474 ? 11.134 14.984 29.428 1.00 95.88 474 ASN A C 1
ATOM 3708 O O . ASN A 1 474 ? 11.990 15.140 28.561 1.00 95.88 474 ASN A O 1
ATOM 3712 N N . THR A 1 475 ? 10.070 14.197 29.238 1.00 98.25 475 THR A N 1
ATOM 3713 C CA . THR A 1 475 ? 9.751 13.625 27.921 1.00 98.25 475 THR A CA 1
ATOM 3714 C C . THR A 1 475 ? 9.526 14.750 26.907 1.00 98.25 475 THR A C 1
ATOM 3716 O O . THR A 1 475 ? 8.813 15.718 27.191 1.00 98.25 475 THR A O 1
ATOM 3719 N N . THR A 1 476 ? 10.117 14.614 25.722 1.00 98.25 476 THR A N 1
ATOM 3720 C CA . THR A 1 476 ? 9.928 15.528 24.592 1.00 98.25 476 THR A CA 1
ATOM 3721 C C . THR A 1 476 ? 9.436 14.782 23.354 1.00 98.25 476 THR A C 1
ATOM 3723 O O . THR A 1 476 ? 9.592 13.566 23.237 1.00 98.25 476 THR A O 1
ATOM 3726 N N . ALA A 1 477 ? 8.827 15.527 22.438 1.00 98.00 477 ALA A N 1
ATOM 3727 C CA . ALA A 1 477 ? 8.296 15.057 21.165 1.00 98.00 477 ALA A CA 1
ATOM 3728 C C . ALA A 1 477 ? 8.634 16.053 20.043 1.00 98.00 477 ALA A C 1
ATOM 3730 O O . ALA A 1 477 ? 9.051 17.183 20.318 1.00 98.00 477 ALA A O 1
ATOM 3731 N N . GLN A 1 478 ? 8.466 15.658 18.783 1.00 97.62 478 GLN A N 1
ATOM 3732 C CA . GLN A 1 478 ? 8.580 16.570 17.634 1.00 97.62 478 GLN A CA 1
ATOM 3733 C C . GLN A 1 478 ? 7.299 17.375 17.403 1.00 97.62 478 GLN A C 1
ATOM 3735 O O . GLN A 1 478 ? 7.342 18.504 16.911 1.00 97.62 478 GLN A O 1
ATOM 3740 N N . MET A 1 479 ? 6.146 16.815 17.763 1.00 97.81 479 MET A N 1
ATOM 3741 C CA . MET A 1 479 ? 4.861 17.456 17.520 1.00 97.81 479 MET A CA 1
ATOM 3742 C C . MET A 1 479 ? 3.822 17.148 18.594 1.00 97.81 479 MET A C 1
ATOM 3744 O O . MET A 1 479 ? 3.931 16.176 19.343 1.00 97.81 479 MET A O 1
ATOM 3748 N N . ALA A 1 480 ? 2.820 18.021 18.661 1.00 98.69 480 ALA A N 1
ATOM 3749 C CA . ALA A 1 480 ? 1.648 17.917 19.516 1.00 98.69 480 ALA A CA 1
ATOM 3750 C C . ALA A 1 480 ? 0.415 18.340 18.715 1.00 98.69 480 ALA A C 1
ATOM 3752 O O . ALA A 1 480 ? 0.381 19.446 18.158 1.00 98.69 480 ALA A O 1
ATOM 3753 N N . VAL A 1 481 ? -0.597 17.478 18.653 1.00 98.88 481 VAL A N 1
ATOM 3754 C CA . VAL A 1 481 ? -1.820 17.718 17.879 1.00 98.88 481 VAL A CA 1
ATOM 3755 C C . VAL A 1 481 ? -3.036 17.386 18.728 1.00 98.88 481 VAL A C 1
ATOM 3757 O O . VAL A 1 481 ? -3.105 16.331 19.352 1.00 98.88 481 VAL A O 1
ATOM 3760 N N . ILE A 1 482 ? -4.008 18.296 18.739 1.00 98.88 482 ILE A N 1
ATOM 3761 C CA . ILE A 1 482 ? -5.329 18.053 19.319 1.00 98.88 482 ILE A CA 1
ATOM 3762 C C . ILE A 1 482 ? -6.241 17.546 18.209 1.00 98.88 482 ILE A C 1
ATOM 3764 O O . ILE A 1 482 ? -6.472 18.265 17.237 1.00 98.88 482 ILE A O 1
ATOM 3768 N N . TYR A 1 483 ? -6.796 16.354 18.392 1.00 98.75 483 TYR A N 1
ATOM 3769 C CA . TYR A 1 483 ? -7.813 15.750 17.538 1.00 98.75 483 TYR A CA 1
ATOM 3770 C C . TYR A 1 483 ? -9.178 15.885 18.203 1.00 98.75 483 TYR A C 1
ATOM 3772 O O . TYR A 1 483 ? -9.353 15.521 19.366 1.00 98.75 483 TYR A O 1
ATOM 3780 N N . ASN A 1 484 ? -10.152 16.413 17.467 1.00 98.56 484 ASN A N 1
ATOM 3781 C CA . ASN A 1 484 ? -11.548 16.490 17.871 1.00 98.56 484 ASN A CA 1
ATOM 3782 C C . ASN A 1 484 ? -12.386 15.553 16.995 1.00 98.56 484 ASN A C 1
ATOM 3784 O O . ASN A 1 484 ? -12.642 15.848 15.825 1.00 98.56 484 ASN A O 1
ATOM 3788 N N . LEU A 1 485 ? -12.829 14.460 17.609 1.00 98.00 485 LEU A N 1
ATOM 3789 C CA . LEU A 1 485 ? -13.584 13.342 17.038 1.00 98.00 485 LEU A CA 1
ATOM 3790 C C . LEU A 1 485 ? -15.104 13.545 17.126 1.00 98.00 485 LEU A C 1
ATOM 3792 O O . LEU A 1 485 ? -15.875 12.642 16.819 1.00 98.00 485 LEU A O 1
ATOM 3796 N N . ALA A 1 486 ? -15.559 14.744 17.506 1.00 97.62 486 ALA A N 1
ATOM 3797 C CA . ALA A 1 486 ? -16.974 15.103 17.449 1.00 97.62 486 ALA A CA 1
ATOM 3798 C C . ALA A 1 486 ? -17.635 14.835 16.076 1.00 97.62 486 ALA A C 1
ATOM 3800 O O . ALA A 1 486 ? -18.801 14.442 16.085 1.00 97.62 486 ALA A O 1
ATOM 3801 N N . PRO A 1 487 ? -16.962 15.013 14.911 1.00 95.56 487 PRO A N 1
ATOM 3802 C CA . PRO A 1 487 ? -17.537 14.623 13.624 1.00 95.56 487 PRO A CA 1
ATOM 3803 C C . PRO A 1 487 ? -17.938 13.145 13.568 1.00 95.56 487 PRO A C 1
ATOM 3805 O O . PRO A 1 487 ? -19.046 12.865 13.130 1.00 95.56 487 PRO A O 1
ATOM 3808 N N . LEU A 1 488 ? -17.107 12.230 14.071 1.00 95.88 488 LEU A N 1
ATOM 3809 C CA . LEU A 1 488 ? -17.438 10.808 14.175 1.00 95.88 488 LEU A CA 1
ATOM 3810 C C . LEU A 1 488 ? -18.531 10.554 15.218 1.00 95.88 488 LEU A C 1
ATOM 3812 O O . LEU A 1 488 ? -19.619 10.093 14.889 1.00 95.88 488 LEU A O 1
ATOM 3816 N N . PHE A 1 489 ? -18.279 10.924 16.474 1.00 96.44 489 PHE A N 1
ATOM 3817 C CA . PHE A 1 489 ? -19.110 10.492 17.606 1.00 96.44 489 PHE A CA 1
ATOM 3818 C C . PHE A 1 489 ? -20.539 11.044 17.577 1.00 96.44 489 PHE A C 1
ATOM 3820 O O . PHE A 1 489 ? -21.447 10.444 18.148 1.00 96.44 489 PHE A O 1
ATOM 3827 N N . ASN A 1 490 ? -20.752 12.201 16.941 1.00 95.62 490 ASN A N 1
ATOM 3828 C CA . ASN A 1 490 ? -22.073 12.826 16.877 1.00 95.62 490 ASN A CA 1
ATOM 3829 C C . ASN A 1 490 ? -22.894 12.396 15.659 1.00 95.62 490 ASN A C 1
ATOM 3831 O O . ASN A 1 490 ? -24.105 12.619 15.659 1.00 95.62 490 ASN A O 1
ATOM 3835 N N . ASN A 1 491 ? -22.254 11.858 14.618 1.00 93.38 491 ASN A N 1
ATOM 3836 C CA . ASN A 1 491 ? -22.922 11.556 13.353 1.00 93.38 491 ASN A CA 1
ATOM 3837 C C . ASN A 1 491 ? -22.963 10.062 13.041 1.00 93.38 491 ASN A C 1
ATOM 3839 O O . ASN A 1 491 ? -23.803 9.672 12.242 1.00 93.38 491 ASN A O 1
ATOM 3843 N N . ASP A 1 492 ? -22.122 9.237 13.659 1.00 94.44 492 ASP A N 1
ATOM 3844 C CA . ASP A 1 492 ? -22.051 7.812 13.346 1.00 94.44 492 ASP A CA 1
ATOM 3845 C C . ASP A 1 492 ? -22.203 6.904 14.567 1.00 94.44 492 ASP A C 1
ATOM 3847 O O . ASP A 1 492 ? -22.141 7.342 15.724 1.00 94.44 492 ASP A O 1
ATOM 3851 N N . LYS A 1 493 ? -22.433 5.620 14.292 1.00 96.81 493 LYS A N 1
ATOM 3852 C CA . LYS A 1 493 ? -22.494 4.538 15.273 1.00 96.81 493 LYS A CA 1
ATOM 3853 C C . LYS A 1 493 ? -21.908 3.265 14.688 1.00 96.81 493 LYS A C 1
ATOM 3855 O O . LYS A 1 493 ? -21.944 3.029 13.483 1.00 96.81 493 LYS A O 1
ATOM 3860 N N . TRP A 1 494 ? -21.496 2.379 15.581 1.00 97.94 494 TRP A N 1
ATOM 3861 C CA . TRP A 1 494 ? -21.189 1.006 15.216 1.00 97.94 494 TRP A CA 1
ATOM 3862 C C . TRP A 1 494 ? -22.396 0.328 14.551 1.00 97.94 494 TRP A C 1
ATOM 3864 O O . TRP A 1 494 ? -23.552 0.634 14.859 1.00 97.94 494 TRP A O 1
ATOM 3874 N N . ALA A 1 495 ? -22.143 -0.634 13.663 1.00 97.31 495 ALA A N 1
ATOM 3875 C CA . ALA A 1 495 ? -23.169 -1.378 12.925 1.00 97.31 495 ALA A CA 1
ATOM 3876 C C . ALA A 1 495 ? -24.167 -2.141 13.823 1.00 97.31 495 ALA A C 1
ATOM 3878 O O . ALA A 1 495 ? -25.249 -2.528 13.375 1.00 97.31 495 ALA A O 1
ATOM 3879 N N . ASP A 1 496 ? -23.829 -2.349 15.095 1.00 97.75 496 ASP A N 1
ATOM 3880 C CA . ASP A 1 496 ? -24.706 -2.923 16.117 1.00 97.75 496 ASP A CA 1
ATOM 3881 C C . ASP A 1 496 ? -25.544 -1.876 16.886 1.00 97.75 496 ASP A C 1
ATOM 3883 O O . ASP A 1 496 ? -26.355 -2.232 17.743 1.00 97.75 496 ASP A O 1
ATOM 3887 N N . GLY A 1 497 ? -25.402 -0.593 16.544 1.00 97.38 497 GLY A N 1
ATOM 3888 C CA . GLY A 1 497 ? -26.149 0.541 17.087 1.00 97.38 497 GLY A CA 1
ATOM 3889 C C . GLY A 1 497 ? -25.512 1.218 18.303 1.00 97.38 497 GLY A C 1
ATOM 3890 O O . GLY A 1 497 ? -26.098 2.173 18.830 1.00 97.38 497 GLY A O 1
ATOM 3891 N N . GLN A 1 498 ? -24.343 0.761 18.762 1.00 97.62 498 GLN A N 1
ATOM 3892 C CA . GLN A 1 498 ? -23.604 1.404 19.850 1.00 97.62 498 GLN A CA 1
ATOM 3893 C C . GLN A 1 498 ? -23.047 2.772 19.431 1.00 97.62 498 GLN A C 1
ATOM 3895 O O . GLN A 1 498 ? -22.544 2.937 18.323 1.00 97.62 498 GLN A O 1
ATOM 3900 N N . ASN A 1 499 ? -23.087 3.756 20.333 1.00 97.06 499 ASN A N 1
ATOM 3901 C CA . ASN A 1 499 ? -22.392 5.023 20.094 1.00 97.06 499 ASN A CA 1
ATOM 3902 C C . ASN A 1 499 ? -20.875 4.790 20.076 1.00 97.06 499 ASN A C 1
ATOM 3904 O O . ASN A 1 499 ? -20.365 4.043 20.910 1.00 97.06 499 ASN A O 1
ATOM 3908 N N . ILE A 1 500 ? -20.174 5.488 19.186 1.00 97.12 500 ILE A N 1
ATOM 3909 C CA . ILE A 1 500 ? -18.708 5.504 19.144 1.00 97.12 500 ILE A CA 1
ATOM 3910 C C . ILE A 1 500 ? -18.200 6.532 20.160 1.00 97.12 500 ILE A C 1
ATOM 3912 O O . ILE A 1 500 ? -18.754 7.629 20.274 1.00 97.12 500 ILE A O 1
ATOM 3916 N N . THR A 1 501 ? -17.160 6.188 20.920 1.00 97.00 501 THR A N 1
ATOM 3917 C CA . THR A 1 501 ? -16.637 7.022 22.014 1.00 97.00 501 THR A CA 1
ATOM 3918 C C . THR A 1 501 ? -15.108 7.043 22.055 1.00 97.00 501 THR A C 1
ATOM 3920 O O . THR A 1 501 ? -14.430 6.254 21.401 1.00 97.00 501 THR A O 1
ATOM 3923 N N . LEU A 1 502 ? -14.527 7.909 22.898 1.00 96.94 502 LEU A N 1
ATOM 3924 C CA . LEU A 1 502 ? -13.081 7.881 23.159 1.00 96.94 502 LEU A CA 1
ATOM 3925 C C . LEU A 1 502 ? -12.587 6.555 23.753 1.00 96.94 502 LEU A C 1
ATOM 3927 O O . LEU A 1 502 ? -11.396 6.269 23.641 1.00 96.94 502 LEU A O 1
ATOM 3931 N N . ALA A 1 503 ? -13.457 5.759 24.386 1.00 97.31 503 ALA A N 1
ATOM 3932 C CA . ALA A 1 503 ? -13.065 4.451 24.896 1.00 97.31 503 ALA A CA 1
ATOM 3933 C C . ALA A 1 503 ? -12.626 3.522 23.757 1.00 97.31 503 ALA A C 1
ATOM 3935 O O . ALA A 1 503 ? -11.640 2.812 23.923 1.00 97.31 503 ALA A O 1
ATOM 3936 N N . ASP A 1 504 ? -13.293 3.585 22.600 1.00 97.25 504 ASP A N 1
ATOM 3937 C CA . ASP A 1 504 ? -12.966 2.775 21.423 1.00 97.25 504 ASP A CA 1
ATOM 3938 C C . ASP A 1 504 ? -11.574 3.130 20.877 1.00 97.25 504 ASP A C 1
ATOM 3940 O O . ASP A 1 504 ? -10.714 2.260 20.747 1.00 97.25 504 ASP A O 1
ATOM 3944 N N . ILE A 1 505 ? -11.308 4.429 20.700 1.00 96.00 505 ILE A N 1
ATOM 3945 C CA . ILE A 1 505 ? -10.026 4.951 20.196 1.00 96.00 505 ILE A CA 1
ATOM 3946 C C . ILE A 1 505 ? -8.866 4.619 21.147 1.00 96.00 505 ILE A C 1
ATOM 3948 O O . ILE A 1 505 ? -7.814 4.138 20.741 1.00 96.00 505 ILE A O 1
ATOM 3952 N N . ILE A 1 506 ? -9.040 4.849 22.451 1.00 97.69 506 ILE A N 1
ATOM 3953 C CA . ILE A 1 506 ? -7.969 4.603 23.429 1.00 97.69 506 ILE A CA 1
ATOM 3954 C C . ILE A 1 506 ? -7.734 3.102 23.627 1.00 97.69 506 ILE A C 1
ATOM 3956 O O . ILE A 1 506 ? -6.596 2.683 23.861 1.00 97.69 506 ILE A O 1
ATOM 3960 N N . TYR A 1 507 ? -8.788 2.284 23.575 1.00 97.50 507 TYR A N 1
ATOM 3961 C CA . TYR A 1 507 ? -8.631 0.847 23.758 1.00 97.50 507 TYR A CA 1
ATOM 3962 C C . TYR A 1 507 ? -7.887 0.205 22.595 1.00 97.50 507 TYR A C 1
ATOM 3964 O O . TYR A 1 507 ? -7.073 -0.682 22.837 1.00 97.50 507 TYR A O 1
ATOM 3972 N N . GLU A 1 508 ? -8.075 0.695 21.372 1.00 94.69 508 GLU A N 1
ATOM 3973 C CA . GLU A 1 508 ? -7.289 0.257 20.222 1.00 94.69 508 GLU A CA 1
ATOM 3974 C C . GLU A 1 508 ? -5.784 0.489 20.416 1.00 94.69 508 GLU A C 1
ATOM 3976 O O . GLU A 1 508 ? -5.006 -0.461 20.307 1.00 94.69 508 GLU A O 1
ATOM 3981 N N . TYR A 1 509 ? -5.376 1.702 20.816 1.00 96.81 509 TYR A N 1
ATOM 3982 C CA . TYR A 1 509 ? -3.977 2.006 21.159 1.00 96.81 509 TYR A CA 1
ATOM 3983 C C . TYR A 1 509 ? -3.407 1.020 22.194 1.00 96.81 509 TYR A C 1
ATOM 3985 O O . TYR A 1 509 ? -2.276 0.535 22.071 1.00 96.81 509 TYR A O 1
ATOM 3993 N N . ILE A 1 510 ? -4.198 0.689 23.220 1.00 97.81 510 ILE A N 1
ATOM 3994 C CA . ILE A 1 510 ? -3.804 -0.264 24.264 1.00 97.81 510 ILE A CA 1
ATOM 3995 C C . ILE A 1 510 ? -3.639 -1.675 23.688 1.00 97.81 510 ILE A C 1
ATOM 3997 O O . ILE A 1 510 ? -2.627 -2.321 23.957 1.00 97.81 510 ILE A O 1
ATOM 4001 N N . VAL A 1 511 ? -4.605 -2.153 22.904 1.00 97.19 511 VAL A N 1
ATOM 4002 C CA . VAL A 1 511 ? -4.594 -3.502 22.316 1.00 97.19 511 VAL A CA 1
ATOM 4003 C C . VAL A 1 511 ? -3.413 -3.656 21.362 1.00 97.19 511 VAL A C 1
ATOM 4005 O O . VAL A 1 511 ? -2.682 -4.642 21.454 1.00 97.19 511 VAL A O 1
ATOM 4008 N N . ALA A 1 512 ? -3.172 -2.664 20.502 1.00 96.19 512 ALA A N 1
ATOM 4009 C CA . ALA A 1 512 ? -2.017 -2.636 19.611 1.00 96.19 512 ALA A CA 1
ATOM 4010 C C . ALA A 1 512 ? -0.701 -2.712 20.396 1.00 96.19 512 ALA A C 1
ATOM 4012 O O . ALA A 1 512 ? 0.204 -3.474 20.047 1.00 96.19 512 ALA A O 1
ATOM 4013 N N . SER A 1 513 ? -0.618 -1.975 21.506 1.00 97.62 513 SER A N 1
ATOM 4014 C CA . SER A 1 513 ? 0.546 -1.963 22.391 1.00 97.62 513 SER A CA 1
ATOM 4015 C C . SER A 1 513 ? 0.789 -3.302 23.094 1.00 97.62 513 SER A C 1
ATOM 4017 O O . SER A 1 513 ? 1.929 -3.770 23.150 1.00 97.62 513 SER A O 1
ATOM 4019 N N . GLU A 1 514 ? -0.262 -3.943 23.607 1.00 97.56 514 GLU A N 1
ATOM 4020 C CA . GLU A 1 514 ? -0.204 -5.283 24.209 1.00 97.56 514 GLU A CA 1
ATOM 4021 C C . GLU A 1 514 ? 0.214 -6.349 23.188 1.00 97.56 514 GLU A C 1
ATOM 4023 O O . GLU A 1 514 ? 1.019 -7.223 23.504 1.00 97.56 514 GLU A O 1
ATOM 4028 N N . MET A 1 515 ? -0.290 -6.244 21.958 1.00 96.06 515 MET A N 1
ATOM 4029 C CA . MET A 1 515 ? 0.000 -7.166 20.859 1.00 96.06 515 MET A CA 1
ATOM 4030 C C . MET A 1 515 ? 1.442 -7.044 20.341 1.00 96.06 515 MET A C 1
ATOM 4032 O O . MET A 1 515 ? 1.994 -8.022 19.842 1.00 96.06 515 MET A O 1
ATOM 4036 N N . SER A 1 516 ? 2.065 -5.864 20.475 1.00 96.69 516 SER A N 1
ATOM 4037 C CA . SER A 1 516 ? 3.245 -5.512 19.668 1.00 96.69 516 SER A CA 1
ATOM 4038 C C . SER A 1 516 ? 4.499 -5.134 20.453 1.00 96.69 516 SER A C 1
ATOM 4040 O O . SER A 1 516 ? 5.597 -5.271 19.918 1.00 96.69 516 SER A O 1
ATOM 4042 N N . LEU A 1 517 ? 4.391 -4.642 21.694 1.00 96.88 517 LEU A N 1
ATOM 4043 C CA . LEU A 1 517 ? 5.529 -3.997 22.375 1.00 96.88 517 LEU A CA 1
ATOM 4044 C C . LEU A 1 517 ? 6.228 -4.851 23.441 1.00 96.88 517 LEU A C 1
ATOM 4046 O O . LEU A 1 517 ? 7.309 -4.478 23.896 1.00 96.88 517 LEU A O 1
ATOM 4050 N N . ASN A 1 518 ? 5.640 -5.970 23.873 1.00 96.56 518 ASN A N 1
ATOM 4051 C CA . ASN A 1 518 ? 6.265 -6.853 24.859 1.00 96.56 518 ASN A CA 1
ATOM 4052 C C . ASN A 1 518 ? 5.898 -8.323 24.616 1.00 96.56 518 ASN A C 1
ATOM 4054 O O . ASN A 1 518 ? 4.744 -8.711 24.773 1.00 96.56 518 ASN A O 1
ATOM 4058 N N . SER A 1 519 ? 6.901 -9.154 24.323 1.00 96.50 519 SER A N 1
ATOM 4059 C CA . SER A 1 519 ? 6.732 -10.579 24.008 1.00 96.50 519 SER A CA 1
ATOM 4060 C C . SER A 1 519 ? 6.238 -11.455 25.162 1.00 96.50 519 SER A C 1
ATOM 4062 O O . SER A 1 519 ? 5.848 -12.597 24.937 1.00 96.50 519 SER A O 1
ATOM 4064 N N . SER A 1 520 ? 6.229 -10.942 26.396 1.00 96.44 520 SER A N 1
ATOM 4065 C CA . SER A 1 520 ? 5.632 -11.637 27.545 1.00 96.44 520 SER A CA 1
ATOM 4066 C C . SER A 1 520 ? 4.114 -11.464 27.648 1.00 96.44 520 SER A C 1
ATOM 4068 O O . SER A 1 520 ? 3.487 -12.118 28.485 1.00 96.44 520 SER A O 1
ATOM 4070 N N . ASN A 1 521 ? 3.511 -10.588 26.838 1.00 97.31 521 ASN A N 1
ATOM 4071 C CA . ASN A 1 521 ? 2.067 -10.407 26.835 1.00 97.31 521 ASN A CA 1
ATOM 4072 C C . ASN A 1 521 ? 1.364 -11.648 26.241 1.00 97.31 521 ASN A C 1
ATOM 4074 O O . ASN A 1 521 ? 1.781 -12.120 25.182 1.00 97.31 521 ASN A O 1
ATOM 4078 N N . PRO A 1 522 ? 0.275 -12.162 26.849 1.00 96.25 522 PRO A N 1
ATOM 4079 C CA . PRO A 1 522 ? -0.444 -13.329 26.329 1.00 96.25 522 PRO A CA 1
ATOM 4080 C C . PRO A 1 522 ? -0.994 -13.184 24.905 1.00 96.25 522 PRO A C 1
ATOM 4082 O O . PRO A 1 522 ? -1.233 -14.198 24.253 1.00 96.25 522 PRO A O 1
ATOM 4085 N N . ILE A 1 523 ? -1.214 -11.955 24.427 1.00 97.00 523 ILE A N 1
ATOM 4086 C CA . ILE A 1 523 ? -1.722 -11.691 23.073 1.00 97.00 523 ILE A CA 1
ATOM 4087 C C . ILE A 1 523 ? -0.638 -11.211 22.099 1.00 97.00 523 ILE A C 1
ATOM 4089 O O . ILE A 1 523 ? -0.985 -10.762 21.007 1.00 97.00 523 ILE A O 1
ATOM 4093 N N . TYR A 1 524 ? 0.642 -11.267 22.483 1.00 97.56 524 TYR A N 1
ATOM 4094 C CA . TYR A 1 524 ? 1.742 -10.840 21.621 1.00 97.56 524 TYR A CA 1
ATOM 4095 C C . TYR A 1 524 ? 1.801 -11.656 20.322 1.00 97.56 524 TYR A C 1
ATOM 4097 O O . TYR A 1 524 ? 1.667 -12.885 20.338 1.00 97.56 524 TYR A O 1
ATOM 4105 N N . ASP A 1 525 ? 2.070 -10.975 19.210 1.00 96.44 525 ASP A N 1
ATOM 4106 C CA . ASP A 1 525 ? 2.290 -11.582 17.899 1.00 96.44 525 ASP A CA 1
ATOM 4107 C C . ASP A 1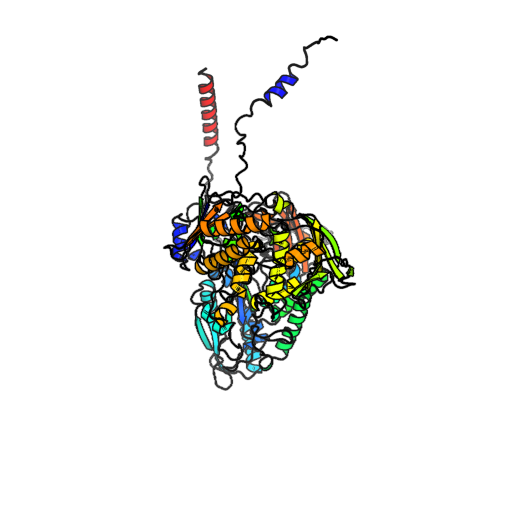 525 ? 3.487 -10.918 17.206 1.00 96.44 525 ASP A C 1
ATOM 4109 O O . ASP A 1 525 ? 3.577 -9.695 17.123 1.00 96.44 525 ASP A O 1
ATOM 4113 N N . SER A 1 526 ? 4.437 -11.723 16.725 1.00 94.06 526 SER A N 1
ATOM 4114 C CA . SER A 1 526 ? 5.674 -11.215 16.122 1.00 94.06 526 SER A CA 1
ATOM 4115 C C . SER A 1 526 ? 5.444 -10.504 14.790 1.00 94.06 526 SER A C 1
ATOM 4117 O O . SER A 1 526 ? 6.150 -9.544 14.496 1.00 94.06 526 SER A O 1
ATOM 4119 N N . THR A 1 527 ? 4.463 -10.948 14.000 1.00 92.25 527 THR A N 1
ATOM 4120 C CA . THR A 1 527 ? 4.113 -10.328 12.716 1.00 92.25 527 THR A CA 1
ATOM 4121 C C . THR A 1 527 ? 3.429 -8.986 12.949 1.00 92.25 527 THR A C 1
ATOM 4123 O O . THR A 1 527 ? 3.803 -7.992 12.328 1.00 92.25 527 THR A O 1
ATOM 4126 N N . ALA A 1 528 ? 2.494 -8.917 13.899 1.00 92.88 528 ALA A N 1
ATOM 4127 C CA . ALA A 1 528 ? 1.907 -7.643 14.315 1.00 92.88 528 ALA A CA 1
ATOM 4128 C C . ALA A 1 528 ? 2.977 -6.701 14.897 1.00 92.88 528 ALA A C 1
ATOM 4130 O O . ALA A 1 528 ? 3.052 -5.531 14.530 1.00 92.88 528 ALA A O 1
ATOM 4131 N N . SER A 1 529 ? 3.876 -7.227 15.738 1.00 94.94 529 SER A N 1
ATOM 4132 C CA . SER A 1 529 ? 4.987 -6.477 16.332 1.00 94.94 529 SER A CA 1
ATOM 4133 C C . SER A 1 529 ? 5.899 -5.848 15.278 1.00 94.94 529 SER A C 1
ATOM 4135 O O . SER A 1 529 ? 6.202 -4.662 15.387 1.00 94.94 529 SER A O 1
ATOM 4137 N N . SER A 1 530 ? 6.275 -6.584 14.225 1.00 89.25 530 SER A N 1
ATOM 4138 C CA . SER A 1 530 ? 7.109 -6.034 13.145 1.00 89.25 530 SER A CA 1
ATOM 4139 C C . SER A 1 530 ? 6.456 -4.881 12.380 1.00 89.25 530 SER A C 1
ATOM 4141 O O . SER A 1 530 ? 7.175 -4.057 11.825 1.00 89.25 530 SER A O 1
ATOM 4143 N N . VAL A 1 531 ? 5.122 -4.801 12.374 1.00 87.88 531 VAL A N 1
ATOM 4144 C CA . VAL A 1 531 ? 4.375 -3.775 11.631 1.00 87.88 531 VAL A CA 1
ATOM 4145 C C . VAL A 1 531 ? 3.990 -2.595 12.521 1.00 87.88 531 VAL A C 1
ATOM 4147 O O . VAL A 1 531 ? 4.237 -1.449 12.162 1.00 87.88 531 VAL A O 1
ATOM 4150 N N . TYR A 1 532 ? 3.431 -2.843 13.706 1.00 93.44 532 TYR A N 1
ATOM 4151 C CA . TYR A 1 532 ? 2.862 -1.781 14.541 1.00 93.44 532 TYR A CA 1
ATOM 4152 C C . TYR A 1 532 ? 3.834 -1.206 15.566 1.00 93.44 532 TYR A C 1
ATOM 4154 O O . TYR A 1 532 ? 3.685 -0.050 15.962 1.00 93.44 532 TYR A O 1
ATOM 4162 N N . ALA A 1 533 ? 4.826 -1.976 16.032 1.00 95.12 533 ALA A N 1
ATOM 4163 C CA . ALA A 1 533 ? 5.747 -1.487 17.058 1.00 95.12 533 ALA A CA 1
ATOM 4164 C C . ALA A 1 533 ? 6.523 -0.227 16.630 1.00 95.12 533 ALA A C 1
ATOM 4166 O O . ALA A 1 533 ? 6.642 0.664 17.475 1.00 95.12 533 ALA A O 1
ATOM 4167 N N . PRO A 1 534 ? 7.013 -0.095 15.376 1.00 91.75 534 PRO A N 1
ATOM 4168 C CA . PRO A 1 534 ? 7.672 1.131 14.927 1.00 91.75 534 PRO A CA 1
ATOM 4169 C C . PRO A 1 534 ? 6.791 2.373 15.105 1.00 91.75 534 PRO A C 1
ATOM 4171 O O . PRO A 1 534 ? 7.237 3.350 15.704 1.00 91.75 534 PRO A O 1
ATOM 4174 N N . ALA A 1 535 ? 5.527 2.297 14.678 1.00 92.88 535 ALA A N 1
ATOM 4175 C CA . ALA A 1 535 ? 4.560 3.385 14.790 1.00 92.88 535 ALA A CA 1
ATOM 4176 C C . ALA A 1 535 ? 4.197 3.679 16.259 1.00 92.88 535 ALA A C 1
ATOM 4178 O O . ALA A 1 535 ? 4.303 4.804 16.731 1.00 92.88 535 ALA A O 1
ATOM 4179 N N . LEU A 1 536 ? 3.894 2.656 17.061 1.00 96.12 536 LEU A N 1
ATOM 4180 C CA . LEU A 1 536 ? 3.568 2.840 18.483 1.00 96.12 536 LEU A CA 1
ATOM 4181 C C . LEU A 1 536 ? 4.713 3.478 19.289 1.00 96.12 536 LEU A C 1
ATOM 4183 O O . LEU A 1 536 ? 4.468 4.164 20.282 1.00 96.12 536 LEU A O 1
ATOM 4187 N N . GLN A 1 537 ? 5.967 3.256 18.885 1.00 94.81 537 GLN A N 1
ATOM 4188 C CA . GLN A 1 537 ? 7.146 3.841 19.530 1.00 94.81 537 GLN A CA 1
ATOM 4189 C C . GLN A 1 537 ? 7.344 5.329 19.207 1.00 94.81 537 GLN A C 1
ATOM 4191 O O . GLN A 1 537 ? 8.061 6.018 19.954 1.00 94.81 537 GLN A O 1
ATOM 4196 N N . THR A 1 538 ? 6.728 5.857 18.142 1.00 95.75 538 THR A N 1
ATOM 4197 C CA . THR A 1 538 ? 6.754 7.299 17.849 1.00 95.75 538 THR A CA 1
ATOM 4198 C C . THR A 1 538 ? 5.903 8.075 18.853 1.00 95.75 538 THR A C 1
ATOM 4200 O O . THR A 1 538 ? 6.284 9.187 19.225 1.00 95.75 538 THR A O 1
ATOM 4203 N N . ILE A 1 539 ? 4.839 7.464 19.389 1.00 98.06 539 ILE A N 1
ATOM 4204 C CA . ILE A 1 539 ? 3.944 8.056 20.389 1.00 98.06 539 ILE A CA 1
ATOM 4205 C C . ILE A 1 539 ? 4.683 8.309 21.709 1.00 98.06 539 ILE A C 1
ATOM 4207 O O . ILE A 1 539 ? 5.214 7.402 22.352 1.00 98.06 539 ILE A O 1
ATOM 4211 N N . LYS A 1 540 ? 4.697 9.571 22.146 1.00 98.19 540 LYS A N 1
ATOM 4212 C CA . LYS A 1 540 ? 5.353 10.032 23.386 1.00 98.19 540 LYS A CA 1
ATOM 4213 C C . LYS A 1 540 ? 4.382 10.339 24.516 1.00 98.19 540 LYS A C 1
ATOM 4215 O O . LYS A 1 540 ? 4.805 10.482 25.661 1.00 98.19 540 LYS A O 1
ATOM 4220 N N . GLY A 1 541 ? 3.093 10.408 24.214 1.00 98.44 541 GLY A N 1
ATOM 4221 C CA . GLY A 1 541 ? 2.031 10.473 25.204 1.00 98.44 541 GLY A CA 1
ATOM 4222 C C . GLY A 1 541 ? 0.726 10.975 24.610 1.00 98.44 541 GLY A C 1
ATOM 4223 O O . GLY A 1 541 ? 0.684 11.469 23.485 1.00 98.44 541 GLY A O 1
ATOM 4224 N N . PHE A 1 542 ? -0.341 10.883 25.390 1.00 98.75 542 PHE A N 1
ATOM 4225 C CA . PHE A 1 542 ? -1.648 11.423 25.051 1.00 98.75 542 PHE A CA 1
ATOM 4226 C C . PHE A 1 542 ? -2.347 12.005 26.278 1.00 98.75 542 PHE A C 1
ATOM 4228 O O . PHE A 1 542 ? -2.034 11.681 27.425 1.00 98.75 542 PHE A O 1
ATOM 4235 N N . LYS A 1 543 ? -3.325 12.876 26.050 1.00 98.50 543 LYS A N 1
ATOM 4236 C CA . LYS A 1 543 ? -4.134 13.484 27.102 1.00 98.50 543 LYS A CA 1
ATOM 4237 C C . LYS A 1 543 ? -5.561 13.655 26.620 1.00 98.50 543 LYS A C 1
ATOM 4239 O O . LYS A 1 543 ? -5.811 14.266 25.588 1.00 98.50 543 LYS A O 1
ATOM 4244 N N . ILE A 1 544 ? -6.504 13.174 27.418 1.00 98.38 544 ILE A N 1
ATOM 4245 C CA . ILE A 1 544 ? -7.923 13.406 27.171 1.00 98.38 544 ILE A CA 1
ATOM 4246 C C . ILE A 1 544 ? -8.237 14.866 27.515 1.00 98.38 544 ILE A C 1
ATOM 4248 O O . ILE A 1 544 ? -7.946 15.329 28.620 1.00 98.38 544 ILE A O 1
ATOM 4252 N N . ILE A 1 545 ? -8.804 15.597 26.558 1.00 97.75 545 ILE A N 1
ATOM 4253 C CA . ILE A 1 545 ? -9.189 17.003 26.727 1.00 97.75 545 ILE A CA 1
ATOM 4254 C C . ILE A 1 545 ? -10.636 17.102 27.210 1.00 97.75 545 ILE A C 1
ATOM 4256 O O . ILE A 1 545 ? -10.938 17.893 28.102 1.00 97.75 545 ILE A O 1
ATOM 4260 N N . ASN A 1 546 ? -11.526 16.306 26.618 1.00 96.19 546 ASN A N 1
ATOM 4261 C CA . ASN A 1 546 ? -12.935 16.160 26.985 1.00 96.19 546 ASN A CA 1
ATOM 4262 C C . ASN A 1 546 ? -13.489 14.862 26.358 1.00 96.19 546 ASN A C 1
ATOM 4264 O O . ASN A 1 546 ? -12.714 14.049 25.870 1.00 96.19 546 ASN A O 1
ATOM 4268 N N . SER A 1 547 ? -14.812 14.670 26.342 1.00 94.38 547 SER A N 1
ATOM 4269 C CA . SER A 1 547 ? -15.459 13.455 25.821 1.00 94.38 547 SER A CA 1
ATOM 4270 C C . SER A 1 547 ? -15.282 13.202 24.317 1.00 94.38 547 SER A C 1
ATOM 4272 O O . SER A 1 547 ? -15.524 12.084 23.875 1.00 94.38 547 SER A O 1
ATOM 4274 N N . THR A 1 548 ? -14.886 14.203 23.521 1.00 96.69 548 THR A N 1
ATOM 4275 C CA . THR A 1 548 ? -14.710 14.079 22.061 1.00 96.69 548 THR A CA 1
ATOM 4276 C C . THR A 1 548 ? -13.307 14.441 21.582 1.00 96.69 548 THR A C 1
ATOM 4278 O O . THR A 1 548 ? -13.051 14.373 20.383 1.00 96.69 548 THR A O 1
ATOM 4281 N N . ALA A 1 549 ? -12.403 14.870 22.465 1.00 98.31 549 ALA A N 1
ATOM 4282 C CA . ALA A 1 549 ? -11.107 15.403 22.058 1.00 98.31 549 ALA A CA 1
ATOM 4283 C C . ALA A 1 549 ? -9.936 14.839 22.864 1.00 98.31 549 ALA A C 1
ATOM 4285 O O . ALA A 1 549 ? -9.991 14.723 24.092 1.00 98.31 549 ALA A O 1
ATOM 4286 N N . ILE A 1 550 ? -8.845 14.571 22.150 1.00 98.62 550 ILE A N 1
ATOM 4287 C CA . ILE A 1 550 ? -7.589 14.021 22.660 1.00 98.62 550 ILE A CA 1
ATOM 4288 C C . ILE A 1 550 ? -6.414 14.823 22.092 1.00 98.62 550 ILE A C 1
ATOM 4290 O O . ILE A 1 550 ? -6.417 15.211 20.928 1.00 98.62 550 ILE A O 1
ATOM 4294 N N . GLU A 1 551 ? -5.414 15.102 22.919 1.00 98.81 551 GLU A N 1
ATOM 4295 C CA . GLU A 1 551 ? -4.127 15.651 22.494 1.00 98.81 551 GLU A CA 1
ATOM 4296 C C . GLU A 1 551 ? -3.100 14.524 22.463 1.00 98.81 551 GLU A C 1
ATOM 4298 O O . GLU A 1 551 ? -3.006 13.764 23.426 1.00 98.81 551 GLU A O 1
ATOM 4303 N N . ILE A 1 552 ? -2.357 14.403 21.365 1.00 98.88 552 ILE A N 1
ATOM 4304 C CA . ILE A 1 552 ? -1.354 13.356 21.152 1.00 98.88 552 ILE A CA 1
ATOM 4305 C C . ILE A 1 552 ? -0.009 14.026 20.872 1.00 98.88 552 ILE A C 1
ATOM 4307 O O . ILE A 1 552 ? 0.074 14.971 20.083 1.00 98.88 552 ILE A O 1
ATOM 4311 N N . TRP A 1 553 ? 1.039 13.521 21.519 1.00 98.81 553 TRP A N 1
ATOM 4312 C CA . TRP A 1 553 ? 2.432 13.887 21.286 1.00 98.81 553 TRP A CA 1
ATOM 4313 C C . TRP A 1 553 ? 3.153 12.727 20.612 1.00 98.81 553 TRP A C 1
ATOM 4315 O O . TRP A 1 553 ? 3.064 11.592 21.088 1.00 98.81 553 TRP A O 1
ATOM 4325 N N . GLY A 1 554 ? 3.919 13.012 19.563 1.00 97.88 554 GLY A N 1
ATOM 4326 C CA . GLY A 1 554 ? 4.662 11.983 18.842 1.00 97.88 554 GLY A CA 1
ATOM 4327 C C . GLY A 1 554 ? 5.829 12.511 18.019 1.00 97.88 554 GLY A C 1
ATOM 4328 O O . GLY A 1 554 ? 6.137 13.710 18.026 1.00 97.88 554 GLY A O 1
ATOM 4329 N N . ASN A 1 555 ? 6.489 11.574 17.347 1.00 96.75 555 ASN A N 1
ATOM 4330 C CA . ASN A 1 555 ? 7.684 11.784 16.531 1.00 96.75 555 ASN A CA 1
ATOM 4331 C C . ASN A 1 555 ? 7.435 11.440 15.051 1.00 96.75 555 ASN A C 1
ATOM 4333 O O . ASN A 1 555 ? 8.314 10.935 14.363 1.00 96.75 555 ASN A O 1
ATOM 4337 N N . ASP A 1 556 ? 6.223 11.709 14.577 1.00 94.88 556 ASP A N 1
ATOM 4338 C CA . ASP A 1 556 ? 5.769 11.466 13.203 1.00 94.88 556 ASP A CA 1
ATOM 4339 C C . ASP A 1 556 ? 5.912 12.736 12.353 1.00 94.88 556 ASP A C 1
ATOM 4341 O O . ASP A 1 556 ? 5.076 13.058 11.508 1.00 94.88 556 ASP A O 1
ATOM 4345 N N . TRP A 1 557 ? 6.947 13.535 12.633 1.00 95.62 557 TRP A N 1
ATOM 4346 C CA . TRP A 1 557 ? 7.147 14.791 11.927 1.00 95.62 557 TRP A CA 1
ATOM 4347 C C . TRP A 1 557 ? 7.368 14.545 10.433 1.00 95.62 557 TRP A C 1
ATOM 4349 O O . TRP A 1 557 ? 8.140 13.674 10.028 1.00 95.62 557 TRP A O 1
ATOM 4359 N N . PHE A 1 558 ? 6.726 15.385 9.626 1.00 96.06 558 PHE A N 1
ATOM 4360 C CA . PHE A 1 558 ? 6.933 15.480 8.191 1.00 96.06 558 PHE A CA 1
ATOM 4361 C C . PHE A 1 558 ? 6.809 16.943 7.751 1.00 96.06 558 PHE A C 1
ATOM 4363 O O . PHE A 1 558 ? 6.212 17.768 8.451 1.00 96.06 558 PHE A O 1
ATOM 4370 N N . PHE A 1 559 ? 7.395 17.294 6.603 1.00 95.44 559 PHE A N 1
ATOM 4371 C CA . PHE A 1 559 ? 7.388 18.681 6.125 1.00 95.44 559 PHE A CA 1
ATOM 4372 C C . PHE A 1 559 ? 6.015 19.134 5.609 1.00 95.44 559 PHE A C 1
ATOM 4374 O O . PHE A 1 559 ? 5.748 20.335 5.633 1.00 95.44 559 PHE A O 1
ATOM 4381 N N . ASP A 1 560 ? 5.159 18.209 5.153 1.00 96.31 560 ASP A N 1
ATOM 4382 C CA . ASP A 1 560 ? 3.731 18.474 4.949 1.00 96.31 560 ASP A CA 1
ATOM 4383 C C . ASP A 1 560 ? 3.001 18.290 6.293 1.00 96.31 560 ASP A C 1
ATOM 4385 O O . ASP A 1 560 ? 2.933 17.170 6.809 1.00 96.31 560 ASP A O 1
ATOM 4389 N N . PRO A 1 561 ? 2.436 19.363 6.880 1.00 96.06 561 PRO A N 1
ATOM 4390 C CA . PRO A 1 561 ? 1.736 19.267 8.154 1.00 96.06 561 PRO A CA 1
ATOM 4391 C C . PRO A 1 561 ? 0.489 18.377 8.119 1.00 96.06 561 PRO A C 1
ATOM 4393 O O . PRO A 1 561 ? 0.118 17.839 9.159 1.00 96.06 561 PRO A O 1
ATOM 4396 N N . THR A 1 562 ? -0.184 18.240 6.972 1.00 96.12 562 THR A N 1
ATOM 4397 C CA . THR A 1 562 ? -1.350 17.353 6.829 1.00 96.12 562 THR A CA 1
ATOM 4398 C C . THR A 1 562 ? -0.913 15.899 6.919 1.00 96.12 562 THR A C 1
ATOM 4400 O O . THR A 1 562 ? -1.512 15.139 7.677 1.00 96.12 562 THR A O 1
ATOM 4403 N N . GLU A 1 563 ? 0.160 15.540 6.211 1.00 95.44 563 GLU A N 1
ATOM 4404 C CA . GLU A 1 563 ? 0.761 14.204 6.268 1.00 95.44 563 GLU A CA 1
ATOM 4405 C C . GLU A 1 563 ? 1.218 13.876 7.695 1.00 95.44 563 GLU A C 1
ATOM 4407 O O . GLU A 1 563 ? 0.840 12.846 8.241 1.00 95.44 563 GLU A O 1
ATOM 4412 N N . ALA A 1 564 ? 1.922 14.800 8.360 1.00 96.69 564 ALA A N 1
ATOM 4413 C CA . ALA A 1 564 ? 2.367 14.611 9.744 1.00 96.69 564 ALA A CA 1
ATOM 4414 C C . ALA A 1 564 ? 1.195 14.377 10.720 1.00 96.69 564 ALA A C 1
ATOM 4416 O O . ALA A 1 564 ? 1.276 13.557 11.632 1.00 96.69 564 ALA A O 1
ATOM 4417 N N . VAL A 1 565 ? 0.082 15.100 10.545 1.00 97.94 565 VAL A N 1
ATOM 4418 C CA . VAL A 1 565 ? -1.130 14.940 11.367 1.00 97.94 565 VAL A CA 1
ATOM 4419 C C . VAL A 1 565 ? -1.809 13.596 11.107 1.00 97.94 565 VAL A C 1
ATOM 4421 O O . VAL A 1 565 ? -2.229 12.931 12.050 1.00 97.94 565 VAL A O 1
ATOM 4424 N N . VAL A 1 566 ? -1.946 13.187 9.847 1.00 96.00 566 VAL A N 1
ATOM 4425 C CA . VAL A 1 566 ? -2.550 11.890 9.508 1.00 96.00 566 VAL A CA 1
ATOM 4426 C C . VAL A 1 566 ? -1.676 10.743 10.017 1.00 96.00 566 VAL A C 1
ATOM 4428 O O . VAL A 1 566 ? -2.195 9.838 10.669 1.00 96.00 566 VAL A O 1
ATOM 4431 N N . SER A 1 567 ? -0.361 10.839 9.821 1.00 94.88 567 SER A N 1
ATOM 4432 C CA . SER A 1 567 ? 0.620 9.865 10.303 1.00 94.88 567 SER A CA 1
ATOM 4433 C C . SER A 1 567 ? 0.588 9.721 11.827 1.00 94.88 567 SER A C 1
ATOM 4435 O O . SER A 1 567 ? 0.404 8.617 12.328 1.00 94.88 567 SER A O 1
ATOM 4437 N N . LEU A 1 568 ? 0.613 10.824 12.590 1.00 97.50 568 LEU A N 1
ATOM 4438 C CA . LEU A 1 568 ? 0.534 10.768 14.058 1.00 97.50 568 LEU A CA 1
ATOM 4439 C C . LEU A 1 568 ? -0.757 10.098 14.564 1.00 97.50 568 LEU A C 1
ATOM 4441 O O . LEU A 1 568 ? -0.728 9.369 15.557 1.00 97.50 568 LEU A O 1
ATOM 4445 N N . PHE A 1 569 ? -1.901 10.361 13.923 1.00 96.75 569 PHE A N 1
ATOM 4446 C CA . PHE A 1 569 ? -3.159 9.715 14.305 1.00 96.75 569 PHE A CA 1
ATOM 4447 C C . PHE A 1 569 ? -3.158 8.215 13.975 1.00 96.75 569 PHE A C 1
ATOM 4449 O O . PHE A 1 569 ? -3.629 7.418 14.791 1.00 96.75 569 PHE A O 1
ATOM 4456 N N . GLY A 1 570 ? -2.590 7.836 12.825 1.00 94.44 570 GLY A N 1
ATOM 4457 C CA . GLY A 1 570 ? -2.383 6.443 12.423 1.00 94.44 570 GLY A CA 1
ATOM 4458 C C . GLY A 1 570 ? -1.428 5.695 13.356 1.00 94.44 570 GLY A C 1
ATOM 4459 O O . GLY A 1 570 ? -1.742 4.596 13.798 1.00 94.44 570 GLY A O 1
ATOM 4460 N N . SER A 1 571 ? -0.323 6.316 13.774 1.00 94.88 571 SER A N 1
ATOM 4461 C CA . SER A 1 571 ? 0.615 5.734 14.744 1.00 94.88 571 SER A CA 1
ATOM 4462 C C . SER A 1 571 ? -0.008 5.500 16.121 1.00 94.88 571 SER A C 1
ATOM 4464 O O . SER A 1 571 ? 0.391 4.583 16.843 1.00 94.88 571 SER A O 1
ATOM 4466 N N . PHE A 1 572 ? -1.012 6.300 16.496 1.00 96.31 572 PHE A N 1
ATOM 4467 C CA . PHE A 1 572 ? -1.775 6.090 17.727 1.00 96.31 572 PHE A CA 1
ATOM 4468 C C . PHE A 1 572 ? -2.794 4.946 17.600 1.00 96.31 572 PHE A C 1
ATOM 4470 O O . PHE A 1 572 ? -3.055 4.267 18.590 1.00 96.31 572 PHE A O 1
ATOM 4477 N N . ASN A 1 573 ? -3.329 4.702 16.400 1.00 92.81 573 ASN A N 1
ATOM 4478 C CA . ASN A 1 573 ? -4.338 3.674 16.120 1.00 92.81 573 ASN A CA 1
ATOM 4479 C C . ASN A 1 573 ? -3.927 2.808 14.911 1.00 92.81 573 ASN A C 1
ATOM 4481 O O . ASN A 1 573 ? -4.494 2.957 13.828 1.00 92.81 573 ASN A O 1
ATOM 4485 N N . PRO A 1 574 ? -2.901 1.949 15.053 1.00 91.75 574 PRO A N 1
ATOM 4486 C CA . PRO A 1 574 ? -2.288 1.286 13.904 1.00 91.75 574 PRO A CA 1
ATOM 4487 C C . PRO A 1 574 ? -2.960 -0.040 13.508 1.00 91.75 574 PRO A C 1
ATOM 4489 O O . PRO A 1 574 ? -2.462 -0.715 12.608 1.00 91.75 574 PRO A O 1
ATOM 4492 N N . LEU A 1 575 ? -4.029 -0.478 14.191 1.00 91.19 575 LEU A N 1
ATOM 4493 C CA . LEU A 1 575 ? -4.654 -1.772 13.892 1.00 91.19 575 LEU A CA 1
ATOM 4494 C C . LEU A 1 575 ? -5.382 -1.748 12.543 1.00 91.19 575 LEU A C 1
ATOM 4496 O O . LEU A 1 575 ? -5.746 -0.700 12.029 1.00 91.19 575 LEU A O 1
ATOM 4500 N N . GLY A 1 576 ? -5.598 -2.927 11.956 1.00 82.75 576 GLY A N 1
ATOM 4501 C CA . GLY A 1 576 ? -6.191 -3.089 10.621 1.00 82.75 576 GLY A CA 1
ATOM 4502 C C . GLY A 1 576 ? -5.214 -3.629 9.575 1.00 82.75 576 GLY A C 1
ATOM 4503 O O . GLY A 1 576 ? -5.656 -4.094 8.533 1.00 82.75 576 GLY A O 1
ATOM 4504 N N . TYR A 1 577 ? -3.914 -3.658 9.890 1.00 80.62 577 TYR A N 1
ATOM 4505 C CA . TYR A 1 577 ? -2.819 -4.199 9.067 1.00 80.62 577 TYR A CA 1
ATOM 4506 C C . TYR A 1 577 ? -2.772 -3.581 7.664 1.00 80.62 577 TYR A C 1
ATOM 4508 O O . TYR A 1 577 ? -2.125 -2.554 7.495 1.00 80.62 577 TYR A O 1
ATOM 4516 N N . ALA A 1 578 ? -3.460 -4.172 6.686 1.00 72.12 578 ALA A N 1
ATOM 4517 C CA . ALA A 1 578 ? -3.552 -3.667 5.319 1.00 72.12 578 ALA A CA 1
ATOM 4518 C C . ALA A 1 578 ? -4.889 -2.965 5.006 1.00 72.12 578 ALA A C 1
ATOM 4520 O O . ALA A 1 578 ? -5.010 -2.386 3.932 1.00 72.12 578 ALA A O 1
ATOM 4521 N N . LEU A 1 579 ? -5.845 -2.934 5.947 1.00 75.31 579 LEU A N 1
ATOM 4522 C CA . LEU A 1 579 ? -7.062 -2.132 5.812 1.00 75.31 579 LEU A CA 1
ATOM 4523 C C . LEU A 1 579 ? -6.746 -0.647 5.723 1.00 75.31 579 LEU A C 1
ATOM 4525 O O . LEU A 1 579 ? -6.258 -0.045 6.687 1.00 75.31 579 LEU A O 1
ATOM 4529 N N . ALA A 1 580 ? -7.122 -0.039 4.601 1.00 58.19 580 ALA A N 1
ATOM 4530 C CA . ALA A 1 580 ? -7.016 1.399 4.432 1.00 58.19 580 ALA A CA 1
ATOM 4531 C C . ALA A 1 580 ? -7.817 2.134 5.524 1.00 58.19 580 ALA A C 1
ATOM 4533 O O . ALA A 1 580 ? -9.046 2.119 5.542 1.00 58.19 580 ALA A O 1
ATOM 4534 N N . GLY A 1 581 ? -7.101 2.816 6.424 1.00 53.94 581 GLY A N 1
ATOM 4535 C CA . GLY A 1 581 ? -7.680 3.735 7.405 1.00 53.94 581 GLY A CA 1
ATOM 4536 C C . GLY A 1 581 ? -7.927 3.192 8.810 1.00 53.94 581 GLY A C 1
ATOM 4537 O O . GLY A 1 581 ? -8.510 3.931 9.603 1.00 53.94 581 GLY A O 1
ATOM 4538 N N . GLY A 1 582 ? -7.440 1.986 9.114 1.00 59.66 582 GLY A N 1
ATOM 4539 C CA . GLY A 1 582 ? -7.489 1.383 10.443 1.00 59.66 582 GLY A CA 1
ATOM 4540 C C . GLY A 1 582 ? -8.894 0.911 10.806 1.00 59.66 582 GLY A C 1
ATOM 4541 O O . GLY A 1 582 ? -9.787 1.707 11.081 1.00 59.66 582 GLY A O 1
ATOM 4542 N N . GLY A 1 583 ? -9.125 -0.400 10.733 1.00 68.00 583 GLY A N 1
ATOM 4543 C CA . GLY A 1 583 ? -10.439 -0.988 10.986 1.00 68.00 583 GLY A CA 1
ATOM 4544 C C . GLY A 1 583 ? -10.787 -0.922 12.467 1.00 68.00 583 GLY A C 1
ATOM 4545 O O . GLY A 1 583 ? -10.454 -1.846 13.207 1.00 68.00 583 GLY A O 1
ATOM 4546 N N . TYR A 1 584 ? -11.450 0.154 12.888 1.00 87.81 584 TYR A N 1
ATOM 4547 C CA . TYR A 1 584 ? -11.919 0.298 14.258 1.00 87.81 584 TYR A CA 1
ATOM 4548 C C . TYR A 1 584 ? -13.058 -0.680 14.556 1.00 87.81 584 TYR A C 1
ATOM 4550 O O . TYR A 1 584 ? -13.944 -0.921 13.733 1.00 87.81 584 TYR A O 1
ATOM 4558 N N . PHE A 1 585 ? -13.063 -1.196 15.780 1.00 95.38 585 PHE A N 1
ATOM 4559 C CA . PHE A 1 585 ? -14.140 -2.018 16.317 1.00 95.38 585 PHE A CA 1
ATOM 4560 C C . PHE A 1 585 ? -14.626 -1.431 17.647 1.00 95.38 585 PHE A C 1
ATOM 4562 O O . PHE A 1 585 ? -13.826 -0.807 18.356 1.00 95.38 585 PHE A O 1
ATOM 4569 N N . PRO A 1 586 ? -15.881 -1.705 18.061 1.00 97.62 586 PRO A N 1
ATOM 4570 C CA . PRO A 1 586 ? -16.300 -1.452 19.432 1.00 97.62 586 PRO A CA 1
ATOM 4571 C C . PRO A 1 586 ? -15.310 -2.100 20.401 1.00 97.62 586 PRO A C 1
ATOM 4573 O O . PRO A 1 586 ? -14.929 -3.263 20.211 1.00 97.62 586 PRO A O 1
ATOM 4576 N N . TRP A 1 587 ? -14.909 -1.402 21.465 1.00 97.56 587 TRP A N 1
ATOM 4577 C CA . TRP A 1 587 ? -13.870 -1.902 22.377 1.00 97.56 587 TRP A CA 1
ATOM 4578 C C . TRP A 1 587 ? -14.189 -3.288 22.972 1.00 97.56 587 TRP A C 1
ATOM 4580 O O . TRP A 1 587 ? -13.286 -4.065 23.297 1.00 97.56 587 TRP A O 1
ATOM 4590 N N . GLN A 1 588 ? -15.471 -3.645 23.065 1.00 98.12 588 GLN A N 1
ATOM 4591 C CA . GLN A 1 588 ? -15.948 -4.960 23.490 1.00 98.12 588 GLN A CA 1
ATOM 4592 C C . GLN A 1 588 ? -15.492 -6.078 22.549 1.00 98.12 588 GLN A C 1
ATOM 4594 O O . GLN A 1 588 ? -15.136 -7.158 23.018 1.00 98.12 588 GLN A O 1
ATOM 4599 N N . MET A 1 589 ? -15.451 -5.841 21.236 1.00 98.06 589 MET A N 1
ATOM 4600 C CA . MET A 1 589 ? -14.960 -6.831 20.274 1.00 98.06 589 MET A CA 1
ATOM 4601 C C . MET A 1 589 ? -13.485 -7.148 20.516 1.00 98.06 589 MET A C 1
ATOM 4603 O O . MET A 1 589 ? -13.106 -8.321 20.507 1.00 98.06 589 MET A O 1
ATOM 4607 N N . TYR A 1 590 ? -12.666 -6.141 20.834 1.00 97.75 590 TYR A N 1
ATOM 4608 C CA . TYR A 1 590 ? -11.274 -6.362 21.227 1.00 97.75 590 TYR A CA 1
ATOM 4609 C C . TYR A 1 590 ? -11.158 -7.203 22.507 1.00 97.75 590 TYR A C 1
ATOM 4611 O O . TYR A 1 590 ? -10.269 -8.046 22.585 1.00 97.75 590 TYR A O 1
ATOM 4619 N N . VAL A 1 591 ? -12.066 -7.061 23.483 1.00 98.25 591 VAL A N 1
ATOM 4620 C CA . VAL A 1 591 ? -12.100 -7.948 24.667 1.00 98.25 591 VAL A CA 1
ATOM 4621 C C . VAL A 1 591 ? -12.306 -9.405 24.258 1.00 98.25 591 VAL A C 1
ATOM 4623 O O . VAL A 1 591 ? -11.550 -10.272 24.696 1.00 98.25 591 VAL A O 1
ATOM 4626 N N . GLY A 1 592 ? -13.294 -9.673 23.403 1.00 98.19 592 GLY A N 1
ATOM 4627 C CA . GLY A 1 592 ? -13.585 -11.027 22.934 1.00 98.19 592 GLY A CA 1
ATOM 4628 C C . GLY A 1 592 ? -12.433 -11.630 22.134 1.00 98.19 592 GLY A C 1
ATOM 4629 O O . GLY A 1 592 ? -11.986 -12.730 22.444 1.00 98.19 592 GLY A O 1
ATOM 4630 N N . MET A 1 593 ? -11.901 -10.898 21.152 1.00 98.25 593 MET A N 1
ATOM 4631 C CA . MET A 1 593 ? -10.775 -11.369 20.335 1.00 98.25 593 MET A CA 1
ATOM 4632 C C . MET A 1 593 ? -9.522 -11.635 21.181 1.00 98.25 593 MET A C 1
ATOM 4634 O O . MET A 1 593 ? -8.882 -12.675 21.028 1.00 98.25 593 MET A O 1
ATOM 4638 N N . LYS A 1 594 ? -9.200 -10.747 22.131 1.00 97.25 594 LYS A N 1
ATOM 4639 C CA . LYS A 1 594 ? -8.067 -10.937 23.047 1.00 97.25 594 LYS A CA 1
ATOM 4640 C C . LYS A 1 594 ? -8.217 -12.170 23.921 1.00 97.25 594 LYS A C 1
ATOM 4642 O O . LYS A 1 594 ? -7.234 -12.873 24.123 1.00 97.25 594 LYS A O 1
ATOM 4647 N N . ASP A 1 595 ? -9.414 -12.430 24.438 1.00 97.94 595 ASP A N 1
ATOM 4648 C CA . ASP A 1 595 ? -9.676 -13.622 25.247 1.00 97.94 595 ASP A CA 1
ATOM 4649 C C . ASP A 1 595 ? -9.458 -14.907 24.432 1.00 97.94 595 ASP A C 1
ATOM 4651 O O . ASP A 1 595 ? -8.798 -15.837 24.899 1.00 97.94 595 ASP A O 1
ATOM 4655 N N . VAL A 1 596 ? -9.920 -14.929 23.176 1.00 98.31 596 VAL A N 1
ATOM 4656 C CA . VAL A 1 596 ? -9.704 -16.050 22.246 1.00 98.31 596 VAL A CA 1
ATOM 4657 C C . VAL A 1 596 ? -8.214 -16.291 21.990 1.00 98.31 596 VAL A C 1
ATOM 4659 O O . VAL A 1 596 ? -7.754 -17.433 22.096 1.00 98.31 596 VAL A O 1
ATOM 4662 N N . VAL A 1 597 ? -7.448 -15.235 21.704 1.00 98.19 597 VAL A N 1
ATOM 4663 C CA . VAL A 1 597 ? -6.007 -15.358 21.435 1.00 98.19 597 VAL A CA 1
ATOM 4664 C C . VAL A 1 597 ? -5.225 -15.736 22.693 1.00 98.19 597 VAL A C 1
ATOM 4666 O O . VAL A 1 597 ? -4.400 -16.648 22.648 1.00 98.19 597 VAL A O 1
ATOM 4669 N N . ALA A 1 598 ? -5.515 -15.112 23.837 1.00 97.69 598 ALA A N 1
ATOM 4670 C CA . ALA A 1 598 ? -4.840 -15.402 25.104 1.00 97.69 598 ALA A CA 1
ATOM 4671 C C . ALA A 1 598 ? -5.078 -16.843 25.587 1.00 97.69 598 ALA A C 1
ATOM 4673 O O . ALA A 1 598 ? -4.209 -17.434 26.227 1.00 97.69 598 ALA A O 1
ATOM 4674 N N . GLN A 1 599 ? -6.237 -17.429 25.267 1.00 97.62 599 GLN A N 1
ATOM 4675 C CA . GLN A 1 599 ? -6.543 -18.838 25.544 1.00 97.62 599 GLN A CA 1
ATOM 4676 C C . GLN A 1 599 ? -5.935 -19.809 24.519 1.00 97.62 599 GLN A C 1
ATOM 4678 O O . GLN A 1 599 ? -6.095 -21.020 24.669 1.00 97.62 599 GLN A O 1
ATOM 4683 N N . GLY A 1 600 ? -5.259 -19.309 23.479 1.00 96.75 600 GLY A N 1
ATOM 4684 C CA . GLY A 1 600 ? -4.646 -20.128 22.435 1.00 96.75 600 GLY A CA 1
ATOM 4685 C C . GLY A 1 600 ? -5.654 -20.818 21.515 1.00 96.75 600 GLY A C 1
ATOM 4686 O O . GLY A 1 600 ? -5.346 -21.877 20.980 1.00 96.75 600 GLY A O 1
ATOM 4687 N N . LYS A 1 601 ? -6.859 -20.257 21.348 1.00 97.62 601 LYS A N 1
ATOM 4688 C CA . LYS A 1 601 ? -7.890 -20.812 20.450 1.00 97.62 601 LYS A CA 1
ATOM 4689 C C . LYS A 1 601 ? -7.705 -20.382 18.994 1.00 97.62 601 LYS A C 1
ATOM 4691 O O . LYS A 1 601 ? -8.047 -21.145 18.101 1.00 97.62 601 LYS A O 1
ATOM 4696 N N . ALA A 1 602 ? -7.152 -19.192 18.780 1.00 98.00 602 ALA A N 1
ATOM 4697 C CA . ALA A 1 602 ? -6.773 -18.664 17.474 1.00 98.00 602 ALA A CA 1
ATOM 4698 C C . ALA A 1 602 ? -5.545 -17.746 17.614 1.00 98.00 602 ALA A C 1
ATOM 4700 O O . ALA A 1 602 ? -5.175 -17.368 18.730 1.00 98.00 602 ALA A O 1
ATOM 4701 N N . ALA A 1 603 ? -4.911 -17.378 16.502 1.00 97.69 603 ALA A N 1
ATOM 4702 C CA . ALA A 1 603 ? -3.806 -16.416 16.459 1.00 97.69 603 ALA A CA 1
ATOM 4703 C C . ALA A 1 603 ? -4.122 -15.209 15.565 1.00 97.69 603 ALA A C 1
ATOM 4705 O O . ALA A 1 603 ? -4.935 -15.312 14.648 1.00 97.69 603 ALA A O 1
ATOM 4706 N N . TRP A 1 604 ? -3.452 -14.078 15.810 1.00 96.31 604 TRP A N 1
ATOM 4707 C CA . TRP A 1 604 ? -3.613 -12.858 15.010 1.00 96.31 604 TRP A CA 1
ATOM 4708 C C . TRP A 1 604 ? -3.072 -13.010 13.584 1.00 96.31 604 TRP A C 1
ATOM 4710 O O . TRP A 1 604 ? -3.725 -12.564 12.640 1.00 96.31 604 TRP A O 1
ATOM 4720 N N . SER A 1 605 ? -1.906 -13.649 13.431 1.00 95.56 605 SER A N 1
ATOM 4721 C CA . SER A 1 605 ? -1.217 -13.839 12.148 1.00 95.56 605 SER A CA 1
ATOM 4722 C C . SER A 1 605 ? -1.256 -15.283 11.644 1.00 95.56 605 SER A C 1
ATOM 4724 O O . SER A 1 605 ? -1.329 -16.239 12.424 1.00 95.56 605 SER A O 1
ATOM 4726 N N . GLU A 1 606 ? -1.131 -15.445 10.325 1.00 93.94 606 GLU A N 1
ATOM 4727 C CA . GLU A 1 606 ? -1.049 -16.755 9.675 1.00 93.94 606 GLU A CA 1
ATOM 4728 C C . GLU A 1 606 ? 0.147 -17.575 10.186 1.00 93.94 606 GLU A C 1
ATOM 4730 O O . GLU A 1 606 ? -0.005 -18.739 10.554 1.00 93.94 606 GLU A O 1
ATOM 4735 N N . GLY A 1 607 ? 1.337 -16.968 10.274 1.00 90.31 607 GLY A N 1
ATOM 4736 C CA . GLY A 1 607 ? 2.545 -17.657 10.740 1.00 90.31 607 GLY A CA 1
ATOM 4737 C C . GLY A 1 607 ? 2.426 -18.150 12.188 1.00 90.31 607 GLY A C 1
ATOM 4738 O O . GLY A 1 607 ? 2.822 -19.276 12.514 1.00 90.31 607 GLY A O 1
ATOM 4739 N N . ALA A 1 608 ? 1.818 -17.350 13.071 1.00 94.12 608 ALA A N 1
ATOM 4740 C CA . ALA A 1 608 ? 1.539 -17.773 14.440 1.00 94.12 608 ALA A CA 1
ATOM 4741 C C . ALA A 1 608 ? 0.486 -18.894 14.497 1.00 94.12 608 ALA A C 1
ATOM 4743 O O . ALA A 1 608 ? 0.640 -19.827 15.286 1.00 94.12 608 ALA A O 1
ATOM 4744 N N . ALA A 1 609 ? -0.550 -18.837 13.655 1.00 96.62 609 ALA A N 1
ATOM 4745 C CA . ALA A 1 609 ? -1.570 -19.881 13.552 1.00 96.62 609 ALA A CA 1
ATOM 4746 C C . ALA A 1 609 ? -0.960 -21.218 13.098 1.00 96.62 609 ALA A C 1
ATOM 4748 O O . ALA A 1 609 ? -1.112 -22.238 13.775 1.00 96.62 609 ALA A O 1
ATOM 4749 N N . GLN A 1 610 ? -0.175 -21.195 12.016 1.00 94.38 610 GLN A N 1
ATOM 4750 C CA . GLN A 1 610 ? 0.509 -22.369 11.467 1.00 94.38 610 GLN A CA 1
ATOM 4751 C C . GLN A 1 610 ? 1.485 -22.990 12.474 1.00 94.38 610 GLN A C 1
ATOM 4753 O O . GLN A 1 610 ? 1.458 -24.200 12.693 1.00 94.38 610 GLN A O 1
ATOM 4758 N N . SER A 1 611 ? 2.321 -22.175 13.128 1.00 93.25 611 SER A N 1
ATOM 4759 C CA . SER A 1 611 ? 3.312 -22.671 14.099 1.00 93.25 611 SER A CA 1
ATOM 4760 C C . SER A 1 611 ? 2.688 -23.305 15.346 1.00 93.25 611 SER A C 1
ATOM 4762 O O . SER A 1 611 ? 3.268 -24.230 15.916 1.00 93.25 611 SER A O 1
ATOM 4764 N N . LYS A 1 612 ? 1.506 -22.837 15.767 1.00 94.38 612 LYS A N 1
ATOM 4765 C CA . LYS A 1 612 ? 0.767 -23.363 16.926 1.00 94.38 612 LYS A CA 1
ATOM 4766 C C . LYS A 1 612 ? -0.238 -24.463 16.562 1.00 94.38 612 LYS A C 1
ATOM 4768 O O . LYS A 1 612 ? -0.726 -25.136 17.465 1.00 94.38 612 LYS A O 1
ATOM 4773 N N . GLY A 1 613 ? -0.546 -24.654 15.277 1.00 96.06 613 GLY A N 1
ATOM 4774 C CA . GLY A 1 613 ? -1.574 -25.593 14.819 1.00 96.06 613 GLY A CA 1
ATOM 4775 C C . GLY A 1 613 ? -2.990 -25.198 15.255 1.00 96.06 613 GLY A C 1
ATOM 4776 O O . GLY A 1 613 ? -3.780 -26.072 15.606 1.00 96.06 613 GLY A O 1
ATOM 4777 N N . ILE A 1 614 ? -3.282 -23.895 15.279 1.00 96.62 614 ILE A N 1
ATOM 4778 C CA . ILE A 1 614 ? -4.581 -23.317 15.667 1.00 96.62 614 ILE A CA 1
ATOM 4779 C C . ILE A 1 614 ? -5.132 -22.440 14.540 1.00 96.62 614 ILE A C 1
ATOM 4781 O O . ILE A 1 614 ? -4.427 -22.167 13.569 1.00 96.62 614 ILE A O 1
ATOM 4785 N N . ASP A 1 615 ? -6.377 -21.985 14.670 1.00 95.94 615 ASP A N 1
ATOM 4786 C CA . ASP A 1 615 ? -7.026 -21.175 13.638 1.00 95.94 615 ASP A CA 1
ATOM 4787 C C . ASP A 1 615 ? -6.374 -19.782 13.513 1.00 95.94 615 ASP A C 1
ATOM 4789 O O . ASP A 1 615 ? -5.955 -19.164 14.498 1.00 95.94 615 ASP A O 1
ATOM 4793 N N . TRP A 1 616 ? -6.284 -19.265 12.283 1.00 96.25 616 TRP A N 1
ATOM 4794 C CA . TRP A 1 616 ? -5.977 -17.854 12.042 1.00 96.25 616 TRP A CA 1
ATOM 4795 C C . TRP A 1 616 ? -7.263 -17.059 12.249 1.00 96.25 616 TRP A C 1
ATOM 4797 O O . TRP A 1 616 ? -8.209 -17.226 11.478 1.00 96.25 616 TRP A O 1
ATOM 4807 N N . LEU A 1 617 ? -7.294 -16.235 13.302 1.00 97.69 617 LEU A N 1
ATOM 4808 C CA . LEU A 1 617 ? -8.497 -15.562 13.782 1.00 97.69 617 LEU A CA 1
ATOM 4809 C C . LEU A 1 617 ? -9.226 -14.870 12.631 1.00 97.69 617 LEU A C 1
ATOM 4811 O O . LEU A 1 617 ? -8.660 -14.003 11.966 1.00 97.69 617 LEU A O 1
ATOM 4815 N N . ASN A 1 618 ? -10.489 -15.226 12.418 1.00 96.50 618 ASN A N 1
ATOM 4816 C CA . ASN A 1 618 ? -11.260 -14.715 11.298 1.00 96.50 618 ASN A CA 1
ATOM 4817 C C . ASN A 1 618 ? -12.690 -14.347 11.710 1.00 96.50 618 ASN A C 1
ATOM 4819 O O . ASN A 1 618 ? -13.502 -15.204 12.054 1.00 96.50 618 ASN A O 1
ATOM 4823 N N . LEU A 1 619 ? -13.047 -13.067 11.600 1.00 96.75 619 LEU A N 1
ATOM 4824 C CA . LEU A 1 619 ? -14.351 -12.545 12.027 1.00 96.75 619 LEU A CA 1
ATOM 4825 C C . LEU A 1 619 ? -15.527 -12.943 11.118 1.00 96.75 619 LEU A C 1
ATOM 4827 O O . LEU A 1 619 ? -16.666 -12.560 11.381 1.00 96.75 619 LEU A O 1
ATOM 4831 N N . VAL A 1 620 ? -15.285 -13.738 10.078 1.00 96.12 620 VAL A N 1
ATOM 4832 C CA . VAL A 1 620 ? -16.329 -14.400 9.273 1.00 96.12 620 VAL A CA 1
ATOM 4833 C C . VAL A 1 620 ? -16.309 -15.929 9.410 1.00 96.12 620 VAL A C 1
ATOM 4835 O O . VAL A 1 620 ? -17.081 -16.617 8.741 1.00 96.12 620 VAL A O 1
ATOM 4838 N N . SER A 1 621 ? -15.453 -16.477 10.283 1.00 96.25 621 SER A N 1
ATOM 4839 C CA . SER A 1 621 ? -15.420 -17.903 10.629 1.00 96.25 621 SER A CA 1
ATOM 4840 C C . SER A 1 621 ? -16.477 -18.220 11.692 1.00 96.25 621 SER A C 1
ATOM 4842 O O . SER A 1 621 ? -16.409 -17.679 12.799 1.00 96.25 621 SER A O 1
ATOM 4844 N N . PRO A 1 622 ? -17.434 -19.134 11.432 1.00 96.00 622 PRO A N 1
ATOM 4845 C CA . PRO A 1 622 ? -18.430 -19.520 12.432 1.00 96.00 622 PRO A CA 1
ATOM 4846 C C . PRO A 1 622 ? -17.818 -20.055 13.736 1.00 96.00 622 PRO A C 1
ATOM 4848 O O . PRO A 1 622 ? -18.379 -19.837 14.811 1.00 96.00 622 PRO A O 1
ATOM 4851 N N . THR A 1 623 ? -16.668 -20.732 13.648 1.00 96.88 623 THR A N 1
ATOM 4852 C CA . THR A 1 623 ? -15.940 -21.269 14.806 1.00 96.88 623 THR A CA 1
ATOM 4853 C C . THR A 1 623 ? -15.436 -20.143 15.704 1.00 96.88 623 THR A C 1
ATOM 4855 O O . THR A 1 623 ? -15.768 -20.103 16.892 1.00 96.88 623 THR A O 1
ATOM 4858 N N . ASP A 1 624 ? -14.707 -19.185 15.130 1.00 97.94 624 ASP A N 1
ATOM 4859 C CA . ASP A 1 624 ? -14.127 -18.068 15.879 1.00 97.94 624 ASP A CA 1
ATOM 4860 C C . ASP A 1 624 ? -15.210 -17.166 16.465 1.00 97.94 624 ASP A C 1
ATOM 4862 O O . ASP A 1 624 ? -15.123 -16.754 17.622 1.00 97.94 624 ASP A O 1
ATOM 4866 N N . ILE A 1 625 ? -16.293 -16.934 15.718 1.00 98.19 625 ILE A N 1
ATOM 4867 C CA . ILE A 1 625 ? -17.458 -16.193 16.211 1.00 98.19 625 ILE A CA 1
ATOM 4868 C C . ILE A 1 625 ? -18.120 -16.894 17.396 1.00 98.19 625 ILE A C 1
ATOM 4870 O O . ILE A 1 625 ? -18.550 -16.223 18.339 1.00 98.19 625 ILE A O 1
ATOM 4874 N N . GLY A 1 626 ? -18.150 -18.227 17.417 1.00 98.31 626 GLY A N 1
ATOM 4875 C CA . GLY A 1 626 ? -18.590 -18.991 18.584 1.00 98.31 626 GLY A CA 1
ATOM 4876 C C . GLY A 1 626 ? -17.714 -18.744 19.818 1.00 98.31 626 GLY A C 1
ATOM 4877 O O . GLY A 1 626 ? -18.235 -18.538 20.923 1.00 98.31 626 GLY A O 1
ATOM 4878 N N . TYR A 1 627 ? -16.389 -18.708 19.642 1.00 98.50 627 TYR A N 1
ATOM 4879 C CA . TYR A 1 627 ? -15.451 -18.419 20.729 1.00 98.50 627 TYR A CA 1
ATOM 4880 C C . TYR A 1 627 ? -15.569 -16.980 21.236 1.00 98.50 627 TYR A C 1
ATOM 4882 O O . TYR A 1 627 ? -15.696 -16.780 22.445 1.00 98.50 627 TYR A O 1
ATOM 4890 N N . ILE A 1 628 ? -15.605 -15.997 20.332 1.00 98.62 628 ILE A N 1
ATOM 4891 C CA . ILE A 1 628 ? -15.761 -14.577 20.673 1.00 98.62 628 ILE A CA 1
ATOM 4892 C C . ILE A 1 628 ? -17.090 -14.360 21.400 1.00 98.62 628 ILE A C 1
ATOM 4894 O O . ILE A 1 628 ? -17.112 -13.763 22.473 1.00 98.62 628 ILE A O 1
ATOM 4898 N N . THR A 1 629 ? -18.196 -14.909 20.889 1.00 98.62 629 THR A N 1
ATOM 4899 C CA . THR A 1 629 ? -19.518 -14.787 21.529 1.00 98.62 629 THR A CA 1
ATOM 4900 C C . THR A 1 629 ? -19.502 -15.314 22.964 1.00 98.62 629 THR A C 1
ATOM 4902 O O . THR A 1 629 ? -20.041 -14.667 23.863 1.00 98.62 629 THR A O 1
ATOM 4905 N N . SER A 1 630 ? -18.851 -16.455 23.204 1.00 98.25 630 SER A N 1
ATOM 4906 C CA . SER A 1 630 ? -18.724 -17.037 24.547 1.00 98.25 630 SER A CA 1
ATOM 4907 C C . SER A 1 630 ? -17.915 -16.137 25.490 1.00 98.25 630 SER A C 1
ATOM 4909 O O . SER A 1 630 ? -18.304 -15.938 26.643 1.00 98.25 630 SER A O 1
ATOM 4911 N N . ALA A 1 631 ? -16.821 -15.548 24.996 1.00 98.25 631 ALA A N 1
ATOM 4912 C CA . ALA A 1 631 ? -16.014 -14.591 25.749 1.00 98.25 631 ALA A CA 1
ATOM 4913 C C . ALA A 1 631 ? -16.825 -13.337 26.125 1.00 98.25 631 ALA A C 1
ATOM 4915 O O . ALA A 1 631 ? -16.845 -12.934 27.291 1.00 98.25 631 ALA A O 1
ATOM 4916 N N . LEU A 1 632 ? -17.569 -12.765 25.169 1.00 98.62 632 LEU A N 1
ATOM 4917 C CA . LEU A 1 632 ? -18.407 -11.586 25.414 1.00 98.62 632 LEU A CA 1
ATOM 4918 C C . LEU A 1 632 ? -19.561 -11.879 26.381 1.00 98.62 632 LEU A C 1
ATOM 4920 O O . LEU A 1 632 ? -19.906 -11.024 27.191 1.00 98.62 632 LEU A O 1
ATOM 4924 N N . GLN A 1 633 ? -20.149 -13.080 26.346 1.00 98.44 633 GLN A N 1
ATOM 4925 C CA . GLN A 1 633 ? -21.191 -13.482 27.301 1.00 98.44 633 GLN A CA 1
ATOM 4926 C C . GLN A 1 633 ? -20.663 -13.505 28.739 1.00 98.44 633 GLN A C 1
ATOM 4928 O O . GLN A 1 633 ? -21.332 -13.013 29.650 1.00 98.44 633 GLN A O 1
ATOM 4933 N N . ASN A 1 634 ? -19.451 -14.025 28.947 1.00 97.62 634 ASN A N 1
ATOM 4934 C CA . ASN A 1 634 ? -18.803 -14.024 30.257 1.00 97.62 634 ASN A CA 1
ATOM 4935 C C . ASN A 1 634 ? -18.473 -12.594 30.731 1.00 97.62 634 ASN A C 1
ATOM 4937 O O . ASN A 1 634 ? -18.768 -12.214 31.870 1.00 97.62 634 ASN A O 1
ATOM 4941 N N . ALA A 1 635 ? -17.924 -11.768 29.836 1.00 97.44 635 ALA A N 1
ATOM 4942 C CA . ALA A 1 635 ? -17.642 -10.362 30.117 1.00 97.44 635 ALA A CA 1
ATOM 4943 C C . ALA A 1 635 ? -18.923 -9.575 30.462 1.00 97.44 635 ALA A C 1
ATOM 4945 O O . ALA A 1 635 ? -18.952 -8.827 31.440 1.00 97.44 635 ALA A O 1
ATOM 4946 N N . SER A 1 636 ? -20.016 -9.811 29.731 1.00 97.19 636 SER A N 1
ATOM 4947 C CA . SER A 1 636 ? -21.331 -9.212 29.990 1.00 97.19 636 SER A CA 1
ATOM 4948 C C . SER A 1 636 ? -21.906 -9.623 31.348 1.00 97.1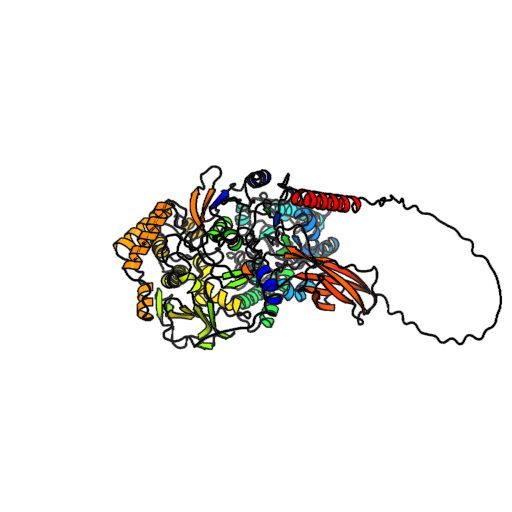9 636 SER A C 1
ATOM 4950 O O . SER A 1 636 ? -22.355 -8.770 32.117 1.00 97.19 636 SER A O 1
ATOM 4952 N N . ALA A 1 637 ? -21.838 -10.915 31.694 1.00 95.81 637 ALA A N 1
ATOM 4953 C CA . ALA A 1 637 ? -22.370 -11.445 32.953 1.00 95.81 637 ALA A CA 1
ATOM 4954 C C . ALA A 1 637 ? -21.691 -10.847 34.196 1.00 95.81 637 ALA A C 1
ATOM 4956 O O . ALA A 1 637 ? -22.318 -10.721 35.248 1.00 95.81 637 ALA A O 1
ATOM 4957 N N . THR A 1 638 ? -20.421 -10.462 34.067 1.00 92.56 638 THR A N 1
ATOM 4958 C CA . THR A 1 638 ? -19.617 -9.872 35.145 1.00 92.56 638 THR A CA 1
ATOM 4959 C C . THR A 1 638 ? -19.562 -8.342 35.098 1.00 92.56 638 THR A C 1
ATOM 4961 O O . THR A 1 638 ? -19.028 -7.732 36.022 1.00 92.56 638 THR A O 1
ATOM 4964 N N . GLY A 1 639 ? -20.120 -7.709 34.056 1.00 91.50 639 GLY A N 1
ATOM 4965 C CA . GLY A 1 639 ? -19.992 -6.266 33.829 1.00 91.50 639 GLY A CA 1
ATOM 4966 C C . GLY A 1 639 ? -18.538 -5.832 33.617 1.00 91.50 639 GLY A C 1
ATOM 4967 O O . GLY A 1 639 ? -18.130 -4.781 34.109 1.00 91.50 639 GLY A O 1
ATOM 4968 N N . TYR A 1 640 ? -17.737 -6.669 32.952 1.00 97.19 640 TYR A N 1
ATOM 4969 C CA . TYR A 1 640 ? -16.293 -6.490 32.830 1.00 97.19 640 TYR A CA 1
ATOM 4970 C C . TYR A 1 640 ? -15.927 -5.213 32.060 1.00 97.19 640 TYR A C 1
ATOM 4972 O O . TYR A 1 640 ? -16.261 -5.062 30.886 1.00 97.19 640 TYR A O 1
ATOM 4980 N N . ILE A 1 641 ? -15.168 -4.326 32.705 1.00 97.69 641 ILE A N 1
ATOM 4981 C CA . ILE A 1 641 ? -14.491 -3.195 32.062 1.00 97.69 641 ILE A CA 1
ATOM 4982 C C . ILE A 1 641 ? -12.985 -3.490 32.078 1.00 97.69 641 ILE A C 1
ATOM 4984 O O . ILE A 1 641 ? -12.453 -3.819 33.146 1.00 97.69 641 ILE A O 1
ATOM 4988 N N . PRO A 1 642 ? -12.274 -3.365 30.942 1.00 97.19 642 PRO A N 1
ATOM 4989 C CA . PRO A 1 642 ? -10.836 -3.563 30.884 1.00 97.19 642 PRO A CA 1
ATOM 4990 C C . PRO A 1 642 ? -10.099 -2.721 31.923 1.00 97.19 642 PRO A C 1
ATOM 4992 O O . PRO A 1 642 ? -10.266 -1.503 32.002 1.00 97.19 642 PRO A O 1
ATOM 4995 N N . LYS A 1 643 ? -9.221 -3.368 32.696 1.00 96.44 643 LYS A N 1
ATOM 4996 C CA . LYS A 1 643 ? -8.438 -2.698 33.745 1.00 96.44 643 LYS A CA 1
ATOM 4997 C C . LYS A 1 643 ? -7.617 -1.524 33.202 1.00 96.44 643 LYS A C 1
ATOM 4999 O O . LYS A 1 643 ? -7.433 -0.530 33.895 1.00 96.44 643 LYS A O 1
ATOM 5004 N N . SER A 1 644 ? -7.132 -1.627 31.968 1.00 97.00 644 SER A N 1
ATOM 5005 C CA . SER A 1 644 ? -6.396 -0.558 31.296 1.00 97.00 644 SER A CA 1
ATOM 5006 C C . SER A 1 644 ? -7.250 0.696 31.069 1.00 97.00 644 SER A C 1
ATOM 5008 O O . SER A 1 644 ? -6.766 1.790 31.348 1.00 97.00 644 SER A O 1
ATOM 5010 N N . LEU A 1 645 ? -8.525 0.558 30.681 1.00 97.62 645 LEU A N 1
ATOM 5011 C CA . LEU A 1 645 ? -9.459 1.689 30.581 1.00 97.62 645 LEU A CA 1
ATOM 5012 C C . LEU A 1 645 ? -9.739 2.310 31.953 1.00 97.62 645 LEU A C 1
ATOM 5014 O O . LEU A 1 645 ? -9.647 3.524 32.094 1.00 97.62 645 LEU A O 1
ATOM 5018 N N . GLN A 1 646 ? -9.958 1.496 32.991 1.00 97.69 646 GLN A N 1
ATOM 5019 C CA . GLN A 1 646 ? -10.144 1.999 34.363 1.00 97.69 646 GLN A CA 1
ATOM 5020 C C . GLN A 1 646 ? -8.925 2.794 34.868 1.00 97.69 646 GLN A C 1
ATOM 5022 O O . GLN A 1 646 ? -9.065 3.774 35.600 1.00 97.69 646 GLN A O 1
ATOM 5027 N N . ILE A 1 647 ? -7.709 2.382 34.488 1.00 98.06 647 ILE A N 1
ATOM 5028 C CA . ILE A 1 647 ? -6.480 3.126 34.799 1.00 98.06 647 ILE A CA 1
ATOM 5029 C C . ILE A 1 647 ? -6.465 4.469 34.061 1.00 98.06 647 ILE A C 1
ATOM 5031 O O . ILE A 1 647 ? -6.130 5.482 34.675 1.00 98.06 647 ILE A O 1
ATOM 5035 N N . VAL A 1 648 ? -6.846 4.502 32.780 1.00 98.12 648 VAL A N 1
ATOM 5036 C CA . VAL A 1 648 ? -6.960 5.755 32.016 1.00 98.12 648 VAL A CA 1
ATOM 5037 C C . VAL A 1 648 ? -7.955 6.703 32.684 1.00 98.12 648 VAL A C 1
ATOM 5039 O O . VAL A 1 648 ? -7.618 7.868 32.893 1.00 98.12 648 VAL A O 1
ATOM 5042 N N . GLU A 1 649 ? -9.136 6.224 33.080 1.00 96.81 649 GLU A N 1
ATOM 5043 C CA . GLU A 1 649 ? -10.144 7.034 33.782 1.00 96.81 649 GLU A CA 1
ATOM 5044 C C . GLU A 1 649 ? -9.594 7.615 35.089 1.00 96.81 649 GLU A C 1
ATOM 5046 O O . GLU A 1 649 ? -9.673 8.821 35.319 1.00 96.81 649 GLU A O 1
ATOM 5051 N N . ASN A 1 650 ? -8.960 6.782 35.920 1.00 97.31 650 ASN A N 1
ATOM 5052 C CA . ASN A 1 650 ? -8.382 7.218 37.193 1.00 97.31 650 ASN A CA 1
ATOM 5053 C C . ASN A 1 650 ? -7.260 8.249 37.018 1.00 97.31 650 ASN A C 1
ATOM 5055 O O . ASN A 1 650 ? -7.167 9.202 37.791 1.00 97.31 650 ASN A O 1
ATOM 5059 N N . LEU A 1 651 ? -6.378 8.056 36.033 1.00 97.38 651 LEU A N 1
ATOM 5060 C CA . LEU A 1 651 ? -5.236 8.948 35.819 1.00 97.38 651 LEU A CA 1
ATOM 5061 C C . LEU A 1 651 ? -5.621 10.247 35.101 1.00 97.38 651 LEU A C 1
ATOM 5063 O O . LEU A 1 651 ? -4.978 11.271 35.340 1.00 97.38 651 LEU A O 1
ATOM 5067 N N . SER A 1 652 ? -6.639 10.212 34.237 1.00 95.94 652 SER A N 1
ATOM 5068 C CA . SER A 1 652 ? -7.143 11.386 33.509 1.00 95.94 652 SER A CA 1
ATOM 5069 C C . SER A 1 652 ? -8.186 12.187 34.292 1.00 95.94 652 SER A C 1
ATOM 5071 O O . SER A 1 652 ? -8.310 13.391 34.075 1.00 95.94 652 SER A O 1
ATOM 5073 N N . GLY A 1 653 ? -8.924 11.542 35.201 1.00 94.50 653 GLY A N 1
ATOM 5074 C CA . GLY A 1 653 ? -10.076 12.124 35.889 1.00 94.50 653 GLY A CA 1
ATOM 5075 C C . GLY A 1 653 ? -11.332 12.234 35.017 1.00 94.50 653 GLY A C 1
ATOM 5076 O O . GLY A 1 653 ? -12.249 12.968 35.383 1.00 94.50 653 GLY A O 1
ATOM 5077 N N . ILE A 1 654 ? -11.378 11.550 33.868 1.00 94.12 654 ILE A N 1
ATOM 5078 C CA . ILE A 1 654 ? -12.499 11.573 32.921 1.00 94.12 654 ILE A CA 1
ATOM 5079 C C . ILE A 1 654 ? -13.097 10.171 32.829 1.00 94.12 654 ILE A C 1
ATOM 5081 O O . ILE A 1 654 ? -12.388 9.212 32.541 1.00 94.12 654 ILE A O 1
ATOM 5085 N N . THR A 1 655 ? -14.405 10.058 33.061 1.00 94.19 655 THR A N 1
ATOM 5086 C CA . THR A 1 655 ? -15.149 8.812 32.845 1.00 94.19 655 THR A CA 1
ATOM 5087 C C . THR A 1 655 ? -15.239 8.517 31.350 1.00 94.19 655 THR A C 1
ATOM 5089 O O . THR A 1 655 ? -15.672 9.369 30.575 1.00 94.19 655 THR A O 1
ATOM 5092 N N . LEU A 1 656 ? -14.828 7.313 30.965 1.00 94.81 656 LEU A N 1
ATOM 5093 C CA . LEU A 1 656 ? -14.857 6.779 29.608 1.00 94.81 656 LEU A CA 1
ATOM 5094 C C . LEU A 1 656 ? -15.984 5.761 29.432 1.00 94.81 656 LEU A C 1
ATOM 5096 O O . LEU A 1 656 ? -16.637 5.773 28.394 1.00 94.81 656 LEU A O 1
ATOM 5100 N N . VAL A 1 657 ? -16.197 4.881 30.418 1.00 95.31 657 VAL A N 1
ATOM 5101 C CA . VAL A 1 657 ? -17.162 3.777 30.334 1.00 95.31 657 VAL A CA 1
ATOM 5102 C C . VAL A 1 657 ? -17.821 3.534 31.689 1.00 95.31 657 VAL A C 1
ATOM 5104 O O . VAL A 1 657 ? -17.161 3.258 32.690 1.00 95.31 657 VAL A O 1
ATOM 5107 N N . THR A 1 658 ? -19.150 3.535 31.726 1.00 93.38 658 THR A N 1
ATOM 5108 C CA . THR A 1 658 ? -19.911 3.068 32.893 1.00 93.38 658 THR A CA 1
ATOM 5109 C C . THR A 1 658 ? -20.185 1.556 32.832 1.00 93.38 658 THR A C 1
ATOM 5111 O O . THR A 1 658 ? -20.274 0.980 31.745 1.00 93.38 658 THR A O 1
ATOM 5114 N N . PRO A 1 659 ? -20.395 0.869 33.975 1.00 93.00 659 PRO A N 1
ATOM 5115 C CA . PRO A 1 659 ? -20.752 -0.556 33.981 1.00 93.00 659 PRO A CA 1
ATOM 5116 C C . PRO A 1 659 ? -22.013 -0.890 33.169 1.00 93.00 659 PRO A C 1
ATOM 5118 O O . PRO A 1 659 ? -22.114 -1.965 32.578 1.00 93.00 659 PRO A O 1
ATOM 5121 N N . GLN A 1 660 ? -22.980 0.029 33.133 1.00 93.88 660 GLN A N 1
ATOM 5122 C CA . GLN A 1 660 ? -24.209 -0.111 32.358 1.00 93.88 660 GLN A CA 1
ATOM 5123 C C . GLN A 1 660 ? -23.932 -0.044 30.853 1.00 93.88 660 GLN A C 1
ATOM 5125 O O . GLN A 1 660 ? -24.423 -0.898 30.117 1.00 93.88 660 GLN A O 1
ATOM 5130 N N . GLU A 1 661 ? -23.122 0.921 30.406 1.00 94.88 661 GLU A N 1
ATOM 5131 C CA . GLU A 1 661 ? -22.693 1.032 29.004 1.00 94.88 661 GLU A CA 1
ATOM 5132 C C . GLU A 1 661 ? -21.872 -0.185 28.575 1.00 94.88 661 GLU A C 1
ATOM 5134 O O . GLU A 1 661 ? -22.118 -0.740 27.507 1.00 94.88 661 GLU A O 1
ATOM 5139 N N . ALA A 1 662 ? -20.965 -0.667 29.433 1.00 96.38 662 ALA A N 1
ATOM 5140 C CA . ALA A 1 662 ? -20.186 -1.872 29.162 1.00 96.38 662 ALA A CA 1
ATOM 5141 C C . ALA A 1 662 ? -21.086 -3.085 28.909 1.00 96.38 662 ALA A C 1
ATOM 5143 O O . ALA A 1 662 ? -20.957 -3.755 27.884 1.00 96.38 662 ALA A O 1
ATOM 5144 N N . LYS A 1 663 ? -22.046 -3.336 29.808 1.00 96.56 663 LYS A N 1
ATOM 5145 C CA . LYS A 1 663 ? -22.989 -4.448 29.663 1.00 96.56 663 LYS A CA 1
ATOM 5146 C C . LYS A 1 663 ? -23.838 -4.322 28.395 1.00 96.56 663 LYS A C 1
ATOM 5148 O O . LYS A 1 663 ? -23.939 -5.293 27.646 1.00 96.56 663 LYS A O 1
ATOM 5153 N N . ALA A 1 664 ? -24.409 -3.142 28.149 1.00 97.25 664 ALA A N 1
ATOM 5154 C CA . ALA A 1 664 ? -25.231 -2.887 26.968 1.00 97.25 664 ALA A CA 1
ATOM 5155 C C . ALA A 1 664 ? -24.442 -3.103 25.668 1.00 97.25 664 ALA A C 1
ATOM 5157 O O . ALA A 1 664 ? -24.965 -3.682 24.718 1.00 97.25 664 ALA A O 1
ATOM 5158 N N . GLY A 1 665 ? -23.172 -2.700 25.643 1.00 97.94 665 GLY A N 1
ATOM 5159 C CA . GLY A 1 665 ? -22.324 -2.885 24.477 1.00 97.94 665 GLY A CA 1
ATOM 5160 C C . GLY A 1 665 ? -21.947 -4.339 24.201 1.00 97.94 665 GLY A C 1
ATOM 5161 O O . GLY A 1 665 ? -22.002 -4.781 23.056 1.00 97.94 665 GLY A O 1
ATOM 5162 N N . TYR A 1 666 ? -21.668 -5.140 25.237 1.00 98.62 666 TYR A N 1
ATOM 5163 C CA . TYR A 1 666 ? -21.496 -6.585 25.037 1.00 98.62 666 TYR A CA 1
ATOM 5164 C C . TYR A 1 666 ? -22.769 -7.237 24.493 1.00 98.62 666 TYR A C 1
ATOM 5166 O O . TYR A 1 666 ? -22.698 -8.069 23.592 1.00 98.62 666 TYR A O 1
ATOM 5174 N N . GLU A 1 667 ? -23.938 -6.869 25.024 1.00 98.44 667 GLU A N 1
ATOM 5175 C CA . GLU A 1 667 ? -25.224 -7.387 24.548 1.00 98.44 667 GLU A CA 1
ATOM 5176 C C . GLU A 1 667 ? -25.490 -6.998 23.084 1.00 98.44 667 GLU A C 1
ATOM 5178 O O . GLU A 1 667 ? -25.951 -7.840 22.311 1.00 98.44 667 GLU A O 1
ATOM 5183 N N . ALA A 1 668 ? -25.155 -5.768 22.678 1.00 98.62 668 ALA A N 1
ATOM 5184 C CA . ALA A 1 668 ? -25.255 -5.315 21.291 1.00 98.62 668 ALA A CA 1
ATOM 5185 C C . ALA A 1 668 ? -24.365 -6.146 20.352 1.00 98.62 668 ALA A C 1
ATOM 5187 O O . ALA A 1 668 ? -24.876 -6.730 19.391 1.00 98.62 668 ALA A O 1
ATOM 5188 N N . ALA A 1 669 ? -23.082 -6.309 20.688 1.00 98.69 669 ALA A N 1
ATOM 5189 C CA . ALA A 1 669 ? -22.140 -7.089 19.886 1.00 98.69 669 ALA A CA 1
ATOM 5190 C C . ALA A 1 669 ? -22.551 -8.570 19.767 1.00 98.69 669 ALA A C 1
ATOM 5192 O O . ALA A 1 669 ? -22.535 -9.150 18.678 1.00 98.69 669 ALA A O 1
ATOM 5193 N N . ILE A 1 670 ? -22.996 -9.188 20.870 1.00 98.75 670 ILE A N 1
ATOM 5194 C CA . ILE A 1 670 ? -23.522 -10.566 20.872 1.00 98.75 670 ILE A CA 1
ATOM 5195 C C . ILE A 1 670 ? -24.747 -10.685 19.956 1.00 98.75 670 ILE A C 1
ATOM 5197 O O . ILE A 1 670 ? -24.859 -11.643 19.186 1.00 98.75 670 ILE A O 1
ATOM 5201 N N . ASN A 1 671 ? -25.677 -9.729 20.027 1.00 98.62 671 ASN A N 1
ATOM 5202 C CA . ASN A 1 671 ? -26.884 -9.739 19.202 1.00 98.62 671 ASN A CA 1
ATOM 5203 C C . ASN A 1 671 ? -26.567 -9.550 17.715 1.00 98.62 671 ASN A C 1
ATOM 5205 O O . ASN A 1 671 ? -27.180 -10.222 16.881 1.00 98.62 671 ASN A O 1
ATOM 5209 N N . PHE A 1 672 ? -25.601 -8.695 17.379 1.00 98.69 672 PHE A N 1
ATOM 5210 C CA . PHE A 1 672 ? -25.121 -8.530 16.010 1.00 98.69 672 PHE A CA 1
ATOM 5211 C C . PHE A 1 672 ? -24.568 -9.846 15.456 1.00 98.69 672 PHE A C 1
ATOM 5213 O O . PHE A 1 672 ? -25.060 -10.336 14.436 1.00 98.69 672 PHE A O 1
ATOM 5220 N N . MET A 1 673 ? -23.629 -10.477 16.173 1.00 98.44 673 MET A N 1
ATOM 5221 C CA . MET A 1 673 ? -23.029 -11.753 15.760 1.00 98.44 673 MET A CA 1
ATOM 5222 C C . MET A 1 673 ? -24.077 -12.859 15.617 1.00 98.44 673 MET A C 1
ATOM 5224 O O . MET A 1 673 ? -24.042 -13.631 14.661 1.00 98.44 673 MET A O 1
ATOM 5228 N N . LYS A 1 674 ? -25.066 -12.911 16.515 1.00 97.94 674 LYS A N 1
ATOM 5229 C CA . LYS A 1 674 ? -26.185 -13.859 16.417 1.00 97.94 674 LYS A CA 1
ATOM 5230 C C . LYS A 1 674 ? -27.074 -13.605 15.195 1.00 97.94 674 LYS A C 1
ATOM 5232 O O . LYS A 1 674 ? -27.622 -14.556 14.641 1.00 97.94 674 LYS A O 1
ATOM 5237 N N . THR A 1 675 ? -27.251 -12.346 14.804 1.00 98.06 675 THR A N 1
ATOM 5238 C CA . THR A 1 675 ? -28.132 -11.953 13.693 1.00 98.06 675 THR A CA 1
ATOM 5239 C C . THR A 1 675 ? -27.479 -12.206 12.338 1.00 98.06 675 THR A C 1
ATOM 5241 O O . THR A 1 675 ? -28.135 -12.729 11.439 1.00 98.06 675 THR A O 1
ATOM 5244 N N . TYR A 1 676 ? -26.198 -11.861 12.191 1.00 97.94 676 TYR A N 1
ATOM 5245 C CA . TYR A 1 676 ? -25.509 -11.864 10.894 1.00 97.94 676 TYR A CA 1
ATOM 5246 C C . TYR A 1 676 ? -24.418 -12.932 10.755 1.00 97.94 676 TYR A C 1
ATOM 5248 O O . TYR A 1 676 ? -23.854 -13.092 9.672 1.00 97.94 676 TYR A O 1
ATOM 5256 N N . GLY A 1 677 ? -24.112 -13.673 11.823 1.00 97.38 677 GLY A N 1
ATOM 5257 C CA . GLY A 1 677 ? -23.151 -14.780 11.806 1.00 97.38 677 GLY A CA 1
ATOM 5258 C C . GLY A 1 677 ? -21.689 -14.362 11.632 1.00 97.38 677 GLY A C 1
ATOM 5259 O O . GLY A 1 677 ? -20.858 -15.213 11.336 1.00 97.38 677 GLY A O 1
ATOM 5260 N N . ASN A 1 678 ? -21.372 -13.075 11.784 1.00 97.31 678 ASN A N 1
ATOM 5261 C CA . ASN A 1 678 ? -20.026 -12.520 11.658 1.00 97.31 678 ASN A CA 1
ATOM 5262 C C . ASN A 1 678 ? -19.787 -11.425 12.710 1.00 97.31 678 ASN A C 1
ATOM 5264 O O . ASN A 1 678 ? -20.740 -10.887 13.275 1.00 97.31 678 ASN A O 1
ATOM 5268 N N . GLY A 1 679 ? -18.519 -11.114 12.968 1.00 97.25 679 GLY A N 1
ATOM 5269 C CA . GLY A 1 679 ? -18.055 -10.144 13.964 1.00 97.25 679 GLY A CA 1
ATOM 5270 C C . GLY A 1 679 ? -17.496 -8.860 13.355 1.00 97.25 679 GLY A C 1
ATOM 5271 O O . GLY A 1 679 ? -16.803 -8.121 14.049 1.00 97.25 679 GLY A O 1
ATOM 5272 N N . LEU A 1 680 ? -17.758 -8.593 12.071 1.00 96.50 680 LEU A N 1
ATOM 5273 C CA . LEU A 1 680 ? -17.314 -7.377 11.385 1.00 96.50 680 LEU A CA 1
ATOM 5274 C C . LEU A 1 680 ? -18.236 -6.199 11.731 1.00 96.50 680 LEU A C 1
ATOM 5276 O O . LEU A 1 680 ? -19.012 -5.720 10.904 1.00 96.50 680 LEU A O 1
ATOM 5280 N N . ILE A 1 681 ? -18.167 -5.770 12.993 1.00 97.50 681 ILE A N 1
ATOM 5281 C CA . ILE A 1 681 ? -18.902 -4.620 13.529 1.00 97.50 681 ILE A CA 1
ATOM 5282 C C . ILE A 1 681 ? -18.086 -3.353 13.264 1.00 97.50 681 ILE A C 1
ATOM 5284 O O . ILE A 1 681 ? -17.361 -2.892 14.139 1.00 97.50 681 ILE A O 1
ATOM 5288 N N . GLY A 1 682 ? -18.178 -2.828 12.045 1.00 95.50 682 GLY A N 1
ATOM 5289 C CA . GLY A 1 682 ? -17.589 -1.538 11.690 1.00 95.50 682 GLY A CA 1
ATOM 5290 C C . GLY A 1 682 ? -18.587 -0.382 11.787 1.00 95.50 682 GLY A C 1
ATOM 5291 O O . GLY A 1 682 ? -19.740 -0.560 12.184 1.00 95.50 682 GLY A O 1
ATOM 5292 N N . ASP A 1 683 ? -18.133 0.809 11.426 1.00 95.44 683 ASP A N 1
ATOM 5293 C CA . ASP A 1 683 ? -18.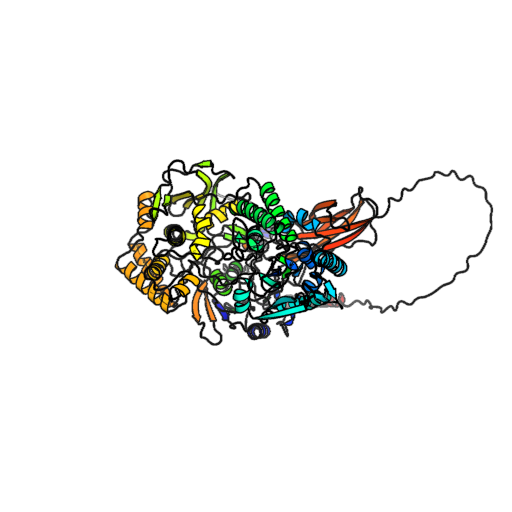873 2.077 11.382 1.00 95.44 683 ASP A CA 1
ATOM 5294 C C . ASP A 1 683 ? -19.000 2.618 9.946 1.00 95.44 683 ASP A C 1
ATOM 5296 O O . ASP A 1 683 ? -19.233 3.800 9.733 1.00 95.44 683 ASP A O 1
ATOM 5300 N N . GLY A 1 684 ? -18.783 1.771 8.939 1.00 95.12 684 GLY A N 1
ATOM 5301 C CA . GLY A 1 684 ? -18.793 2.149 7.531 1.00 95.12 684 GLY A CA 1
ATOM 5302 C C . GLY A 1 684 ? -20.191 2.225 6.903 1.00 95.12 684 GLY A C 1
ATOM 5303 O O . GLY A 1 684 ? -21.212 1.956 7.549 1.00 95.12 684 GLY A O 1
ATOM 5304 N N . PRO A 1 685 ? -20.259 2.553 5.599 1.00 95.81 685 PRO A N 1
ATOM 5305 C CA . PRO A 1 685 ? -21.516 2.747 4.879 1.00 95.81 685 PRO A CA 1
ATOM 5306 C C . PRO A 1 685 ? -22.391 1.489 4.790 1.00 95.81 685 PRO A C 1
ATOM 5308 O O . PRO A 1 685 ? -23.607 1.610 4.607 1.00 95.81 685 PRO A O 1
ATOM 5311 N N . TYR A 1 686 ? -21.829 0.285 4.917 1.00 97.62 686 TYR A N 1
ATOM 5312 C CA . TYR A 1 686 ? -22.581 -0.966 4.821 1.00 97.62 686 TYR A CA 1
ATOM 5313 C C . TYR A 1 686 ? -22.323 -1.920 5.986 1.00 97.62 686 TYR A C 1
ATOM 5315 O O . TYR A 1 686 ? -21.286 -1.901 6.634 1.00 97.62 686 TYR A O 1
ATOM 5323 N N . ILE A 1 687 ? -23.289 -2.814 6.196 1.00 98.12 687 ILE A N 1
ATOM 5324 C CA . ILE A 1 687 ? -23.224 -3.939 7.127 1.00 98.12 687 ILE A CA 1
ATOM 5325 C C . ILE A 1 687 ? -23.123 -5.232 6.321 1.00 98.12 687 ILE A C 1
ATOM 5327 O O . ILE A 1 687 ? -23.916 -5.451 5.396 1.00 98.12 687 ILE A O 1
ATOM 5331 N N . LEU A 1 688 ? -22.200 -6.117 6.701 1.00 98.12 688 LEU A N 1
ATOM 5332 C CA . LEU A 1 688 ? -22.130 -7.477 6.174 1.00 98.12 688 LEU A CA 1
ATOM 5333 C C . LEU A 1 688 ? -23.230 -8.343 6.798 1.00 98.12 688 LEU A C 1
ATOM 5335 O O . LEU A 1 688 ? -23.186 -8.666 7.983 1.00 98.12 688 LEU A O 1
ATOM 5339 N N . VAL A 1 689 ? -24.204 -8.760 5.986 1.00 98.31 689 VAL A N 1
ATOM 5340 C CA . VAL A 1 689 ? -25.366 -9.542 6.457 1.00 98.31 689 VAL A CA 1
ATOM 5341 C C . VAL A 1 689 ? -25.379 -10.986 5.983 1.00 98.31 689 VAL A C 1
ATOM 5343 O O . VAL A 1 689 ? -26.191 -11.780 6.452 1.00 98.31 689 VAL A O 1
ATOM 5346 N N . ALA A 1 690 ? -24.514 -11.333 5.033 1.00 97.69 690 ALA A N 1
ATOM 5347 C CA . ALA A 1 690 ? -24.281 -12.713 4.641 1.00 97.69 690 ALA A CA 1
ATOM 5348 C C . ALA A 1 690 ? -22.865 -12.877 4.097 1.00 97.69 690 ALA A C 1
ATOM 5350 O O . ALA A 1 690 ? -22.426 -12.080 3.268 1.00 97.69 690 ALA A O 1
ATOM 5351 N N . TRP A 1 691 ? -22.207 -13.955 4.508 1.00 96.94 691 TRP A N 1
ATOM 5352 C CA . TRP A 1 691 ? -20.914 -14.401 4.005 1.00 96.94 691 TRP A CA 1
ATOM 5353 C C . TRP A 1 691 ? -21.008 -15.897 3.721 1.00 96.94 691 TRP A C 1
ATOM 5355 O O . TRP A 1 691 ? -21.251 -16.683 4.636 1.00 96.94 691 TRP A O 1
ATOM 5365 N N . ASN A 1 692 ? -20.896 -16.300 2.455 1.00 96.00 692 ASN A N 1
ATOM 5366 C CA . ASN A 1 692 ? -21.067 -17.696 2.064 1.00 96.00 692 ASN A CA 1
ATOM 5367 C C . ASN A 1 692 ? -19.990 -18.130 1.056 1.00 96.00 692 ASN A C 1
ATOM 5369 O O . ASN A 1 692 ? -20.243 -18.150 -0.154 1.00 96.00 692 ASN A O 1
ATOM 5373 N N . PRO A 1 693 ? -18.788 -18.496 1.544 1.00 93.56 693 PRO A N 1
ATOM 5374 C CA . PRO A 1 693 ? -17.680 -18.929 0.699 1.00 93.56 693 PRO A CA 1
ATOM 5375 C C . PRO A 1 693 ? -17.929 -20.307 0.056 1.00 93.56 693 PRO A C 1
ATOM 5377 O O . PRO A 1 693 ? -17.243 -20.675 -0.892 1.00 93.56 693 PRO A O 1
ATOM 5380 N N . SER A 1 694 ? -18.910 -21.074 0.550 1.00 93.31 694 SER A N 1
ATOM 5381 C CA . SER A 1 694 ? -19.244 -22.421 0.062 1.00 93.31 694 SER A CA 1
ATOM 5382 C C . SER A 1 694 ? -20.425 -22.455 -0.916 1.00 93.31 694 SER A C 1
ATOM 5384 O O . SER A 1 694 ? -20.762 -23.526 -1.423 1.00 93.31 694 SER A O 1
ATOM 5386 N N . ALA A 1 695 ? -21.077 -21.317 -1.179 1.00 95.44 695 ALA A N 1
ATOM 5387 C CA . ALA A 1 695 ? -22.121 -21.222 -2.197 1.00 95.44 695 ALA A CA 1
ATOM 5388 C C . ALA A 1 695 ? -21.549 -21.392 -3.617 1.00 95.44 695 ALA A C 1
ATOM 5390 O O . ALA A 1 695 ? -20.343 -21.314 -3.841 1.00 95.44 695 ALA A O 1
ATOM 5391 N N . SER A 1 696 ? -22.428 -21.614 -4.598 1.00 92.25 696 SER A N 1
ATOM 5392 C CA . SER A 1 696 ? -22.058 -21.688 -6.014 1.00 92.25 696 SER A CA 1
ATOM 5393 C C . SER A 1 696 ? -22.911 -20.705 -6.834 1.00 92.25 696 SER A C 1
ATOM 5395 O O . SER A 1 696 ? -24.087 -20.994 -7.070 1.00 92.25 696 SER A O 1
ATOM 5397 N N . PRO A 1 697 ? -22.359 -19.544 -7.243 1.00 94.06 697 PRO A N 1
ATOM 5398 C CA . PRO A 1 697 ? -21.034 -19.020 -6.878 1.00 94.06 697 PRO A CA 1
ATOM 5399 C C . PRO A 1 697 ? -20.960 -18.555 -5.405 1.00 94.06 697 PRO A C 1
ATOM 5401 O O . PRO A 1 697 ? -22.002 -18.244 -4.815 1.00 94.06 697 PRO A O 1
ATOM 5404 N N . PRO A 1 698 ? -19.760 -18.482 -4.795 1.00 97.38 698 PRO A N 1
ATOM 5405 C CA . PRO A 1 698 ? -19.590 -17.887 -3.473 1.00 97.38 698 PRO A CA 1
ATOM 5406 C C . PRO A 1 698 ? -19.940 -16.403 -3.469 1.00 97.38 698 PRO A C 1
ATOM 5408 O O . PRO A 1 698 ? -19.737 -15.707 -4.468 1.00 97.38 698 PRO A O 1
ATOM 5411 N N . TYR A 1 699 ? -20.442 -15.899 -2.343 1.00 97.69 699 TYR A N 1
ATOM 5412 C CA . TYR A 1 699 ? -20.881 -14.508 -2.269 1.00 97.69 699 TYR A CA 1
ATOM 5413 C C . TYR A 1 699 ? -20.784 -13.891 -0.873 1.00 97.69 699 TYR A C 1
ATOM 5415 O O . TYR A 1 699 ? -20.808 -14.585 0.147 1.00 97.69 699 TYR A O 1
ATOM 5423 N N . ALA A 1 700 ? -20.777 -12.559 -0.852 1.00 98.25 700 ALA A N 1
ATOM 5424 C CA . ALA A 1 700 ? -21.098 -11.742 0.312 1.00 98.25 700 ALA A CA 1
ATOM 5425 C C . ALA A 1 700 ? -22.247 -10.778 -0.012 1.00 98.25 700 ALA A C 1
ATOM 5427 O O . ALA A 1 700 ? -22.428 -10.355 -1.157 1.00 98.25 700 ALA A O 1
ATOM 5428 N N . LYS A 1 701 ? -23.046 -10.432 1.000 1.00 98.38 701 LYS A N 1
ATOM 5429 C CA . LYS A 1 701 ? -24.133 -9.457 0.875 1.00 98.38 701 LYS A CA 1
ATOM 5430 C C . LYS A 1 701 ? -23.970 -8.343 1.892 1.00 98.38 701 LYS A C 1
ATOM 5432 O O . LYS A 1 701 ? -23.921 -8.593 3.095 1.00 98.38 701 LYS A O 1
ATOM 5437 N N . LEU A 1 702 ? -23.975 -7.127 1.373 1.00 98.38 702 LEU A N 1
ATOM 5438 C CA . LEU A 1 702 ? -23.886 -5.881 2.107 1.00 98.38 702 LEU A CA 1
ATOM 5439 C C . LEU A 1 702 ? -25.232 -5.157 2.028 1.00 98.38 702 LEU A C 1
ATOM 5441 O O . LEU A 1 702 ? -25.844 -5.097 0.956 1.00 98.38 702 LEU A O 1
ATOM 5445 N N . ILE A 1 703 ? -25.699 -4.594 3.138 1.00 97.56 703 ILE A N 1
ATOM 5446 C CA . ILE A 1 703 ? -26.851 -3.679 3.151 1.00 97.56 703 ILE A CA 1
ATOM 5447 C C . ILE A 1 703 ? -26.431 -2.343 3.727 1.00 97.56 703 ILE A C 1
ATOM 5449 O O . ILE A 1 703 ? -25.514 -2.285 4.539 1.00 97.56 703 ILE A O 1
ATOM 5453 N N . ARG A 1 704 ? -27.107 -1.279 3.305 1.00 96.06 704 ARG A N 1
ATOM 5454 C CA . ARG A 1 704 ? -26.889 0.061 3.841 1.00 96.06 704 ARG A CA 1
ATOM 5455 C C . ARG A 1 704 ? -26.900 0.038 5.372 1.00 96.06 704 ARG A C 1
ATOM 5457 O O . ARG A 1 704 ? -27.875 -0.431 5.962 1.00 96.06 704 ARG A O 1
ATOM 5464 N N . ASN A 1 705 ? -25.855 0.584 5.985 1.00 95.88 705 ASN A N 1
ATOM 5465 C CA . ASN A 1 705 ? -25.805 0.826 7.417 1.00 95.88 705 ASN A CA 1
ATOM 5466 C C . ASN A 1 705 ? -26.770 1.976 7.756 1.00 95.88 705 ASN A C 1
ATOM 5468 O O . ASN A 1 705 ? -26.567 3.095 7.282 1.00 95.88 705 ASN A O 1
ATOM 5472 N N . PRO A 1 706 ? -27.842 1.734 8.532 1.00 95.00 706 PRO A N 1
ATOM 5473 C CA . PRO A 1 706 ? -28.793 2.784 8.879 1.00 95.00 706 PRO A CA 1
ATOM 5474 C C . PRO A 1 706 ? -28.209 3.833 9.832 1.00 95.00 706 PRO A C 1
ATOM 5476 O O . PRO A 1 706 ? -28.844 4.870 10.010 1.00 95.00 706 PRO A O 1
ATOM 5479 N N . TYR A 1 707 ? -27.054 3.564 10.446 1.00 95.50 707 TYR A N 1
ATOM 5480 C CA . TYR A 1 707 ? -26.410 4.459 11.402 1.00 95.50 707 TYR A CA 1
ATOM 5481 C C . TYR A 1 707 ? -25.309 5.338 10.801 1.00 95.50 707 TYR A C 1
ATOM 5483 O O . TYR A 1 707 ? -24.897 6.295 11.449 1.00 95.50 707 TYR A O 1
ATOM 5491 N N . PHE A 1 708 ? -24.880 5.046 9.571 1.00 94.75 708 PHE A N 1
ATOM 5492 C CA . PHE A 1 708 ? -23.817 5.784 8.903 1.00 94.75 708 PHE A CA 1
ATOM 5493 C C . PHE A 1 708 ? -24.322 7.123 8.360 1.00 94.75 708 PHE A C 1
ATOM 5495 O O . PHE A 1 708 ? -25.185 7.163 7.470 1.00 94.75 708 PHE A O 1
ATOM 5502 N N . HIS A 1 709 ? -23.775 8.232 8.867 1.00 93.81 709 HIS A N 1
ATOM 5503 C CA . HIS A 1 709 ? -24.160 9.585 8.434 1.00 93.81 709 HIS A CA 1
ATOM 5504 C C . HIS A 1 709 ? -22.981 10.529 8.177 1.00 93.81 709 HIS A C 1
ATOM 5506 O O . HIS A 1 709 ? -23.187 11.731 7.980 1.00 93.81 709 HIS A O 1
ATOM 5512 N N . LEU A 1 710 ? -21.752 10.014 8.130 1.00 93.19 710 LEU A N 1
ATOM 5513 C CA . LEU A 1 710 ? -20.596 10.814 7.741 1.00 93.19 710 LEU A CA 1
ATOM 5514 C C . LEU A 1 710 ? -20.660 11.244 6.269 1.00 93.19 710 LEU A C 1
ATOM 5516 O O . LEU A 1 710 ? -21.151 10.535 5.385 1.00 93.19 710 LEU A O 1
ATOM 5520 N N . VAL A 1 711 ? -20.138 12.442 6.001 1.00 93.25 711 VAL A N 1
ATOM 5521 C CA . VAL A 1 711 ? -20.091 13.033 4.660 1.00 93.25 711 VAL A CA 1
ATOM 5522 C C . VAL A 1 711 ? -18.634 13.281 4.284 1.00 93.25 711 VAL A C 1
ATOM 5524 O O . VAL A 1 711 ? -17.995 14.133 4.906 1.00 93.25 711 VAL A O 1
ATOM 5527 N N . PRO A 1 712 ? -18.096 12.564 3.280 1.00 93.94 712 PRO A N 1
ATOM 5528 C CA . PRO A 1 712 ? -16.746 12.795 2.794 1.00 93.94 712 PRO A CA 1
ATOM 5529 C C . PRO A 1 712 ? -16.527 14.248 2.347 1.00 93.94 712 PRO A C 1
ATOM 5531 O O . PRO A 1 712 ? -17.412 14.842 1.720 1.00 93.94 712 PRO A O 1
ATOM 5534 N N . PRO A 1 713 ? -15.342 14.826 2.606 1.00 93.88 713 PRO A N 1
ATOM 5535 C CA . PRO A 1 713 ? -14.953 16.113 2.044 1.00 93.88 713 PRO A CA 1
ATOM 5536 C C . PRO A 1 713 ? -15.038 16.125 0.509 1.00 93.88 713 PRO A C 1
ATOM 5538 O O . PRO A 1 713 ? -14.743 15.133 -0.158 1.00 93.88 713 PRO A O 1
ATOM 5541 N N . SER A 1 714 ? -15.410 17.262 -0.086 1.00 92.94 714 SER A N 1
ATOM 5542 C CA . SER A 1 714 ? -15.675 17.355 -1.532 1.00 92.94 714 SER A CA 1
ATOM 5543 C C . SER A 1 714 ? -14.458 17.045 -2.409 1.00 92.94 714 SER A C 1
ATOM 5545 O O . SER A 1 714 ? -14.613 16.488 -3.493 1.00 92.94 714 SER A O 1
ATOM 5547 N N . ASN A 1 715 ? -13.248 17.362 -1.945 1.00 91.50 715 ASN A N 1
ATOM 5548 C CA . ASN A 1 715 ? -11.999 17.013 -2.625 1.00 91.50 715 ASN A CA 1
ATOM 5549 C C . ASN A 1 715 ? -11.732 15.498 -2.629 1.00 91.50 715 ASN A C 1
ATOM 5551 O O . ASN A 1 715 ? -11.189 14.990 -3.607 1.00 91.50 715 ASN A O 1
ATOM 5555 N N . ALA A 1 716 ? -12.153 14.768 -1.591 1.00 93.19 716 ALA A N 1
ATOM 5556 C CA . ALA A 1 716 ? -12.095 13.306 -1.563 1.00 93.19 716 ALA A CA 1
ATOM 5557 C C . ALA A 1 716 ? -13.128 12.663 -2.511 1.00 93.19 716 ALA A C 1
ATOM 5559 O O . ALA A 1 716 ? -12.990 11.498 -2.859 1.00 93.19 716 ALA A O 1
ATOM 5560 N N . LEU A 1 717 ? -14.124 13.424 -2.981 1.00 93.69 717 LEU A N 1
ATOM 5561 C CA . LEU A 1 717 ? -15.113 13.016 -3.989 1.00 93.69 717 LEU A CA 1
ATOM 5562 C C . LEU A 1 717 ? -14.836 13.627 -5.376 1.00 93.69 717 LEU A C 1
ATOM 5564 O O . LEU A 1 717 ? -15.742 13.726 -6.210 1.00 93.69 717 LEU A O 1
ATOM 5568 N N . ALA A 1 718 ? -13.595 14.042 -5.644 1.00 92.56 718 ALA A N 1
ATOM 5569 C CA . ALA A 1 718 ? -13.170 14.472 -6.971 1.00 92.56 718 ALA A CA 1
ATOM 5570 C C . ALA A 1 718 ? -12.906 13.252 -7.869 1.00 92.56 718 ALA A C 1
ATOM 5572 O O . ALA A 1 718 ? -12.107 12.379 -7.530 1.00 92.56 718 ALA A O 1
ATOM 5573 N N . LEU A 1 719 ? -13.566 13.194 -9.030 1.00 92.81 719 LEU A N 1
ATOM 5574 C CA . LEU A 1 719 ? -13.310 12.144 -10.016 1.00 92.81 719 LEU A CA 1
ATOM 5575 C C . LEU A 1 719 ? -11.919 12.331 -10.643 1.00 92.81 719 LEU A C 1
ATOM 5577 O O . LEU A 1 719 ? -11.617 13.438 -11.105 1.00 92.81 719 LEU A O 1
ATOM 5581 N N . PRO A 1 720 ? -11.094 11.271 -10.722 1.00 94.69 720 PRO A N 1
ATOM 5582 C CA . PRO A 1 720 ? -9.807 11.344 -11.398 1.00 94.69 720 PRO A CA 1
ATOM 5583 C C . PRO A 1 720 ? -9.951 11.748 -12.861 1.00 94.69 720 PRO A C 1
ATOM 5585 O O . PRO A 1 720 ? -10.914 11.374 -13.531 1.00 94.69 720 PRO A O 1
ATOM 5588 N N . THR A 1 721 ? -8.981 12.504 -13.364 1.00 94.56 721 THR A N 1
ATOM 5589 C CA . THR A 1 721 ? -8.912 12.935 -14.764 1.00 94.56 721 THR A CA 1
ATOM 5590 C C . THR A 1 721 ? -7.555 12.576 -15.352 1.00 94.56 721 THR A C 1
ATOM 5592 O O . THR A 1 721 ? -6.519 12.954 -14.811 1.00 94.56 721 THR A O 1
ATOM 5595 N N . MET A 1 722 ? -7.569 11.869 -16.481 1.00 93.62 722 MET A N 1
ATOM 5596 C CA . MET A 1 722 ? -6.375 11.533 -17.253 1.00 93.62 722 MET A CA 1
ATOM 5597 C C . MET A 1 722 ? -6.034 12.687 -18.188 1.00 93.62 722 MET A C 1
ATOM 5599 O O . MET A 1 722 ? -6.885 13.119 -18.969 1.00 93.62 722 MET A O 1
ATOM 5603 N N . TYR A 1 723 ? -4.798 13.172 -18.136 1.00 94.75 723 TYR A N 1
ATOM 5604 C CA . TYR A 1 723 ? -4.351 14.288 -18.963 1.00 94.75 723 TYR A CA 1
ATOM 5605 C C . TYR A 1 723 ? -3.534 13.808 -20.155 1.00 94.75 723 TYR A C 1
ATOM 5607 O O . TYR A 1 723 ? -2.707 12.908 -20.052 1.00 94.75 723 TYR A O 1
ATOM 5615 N N . SER A 1 724 ? -3.756 14.449 -21.297 1.00 93.56 724 SER A N 1
ATOM 5616 C CA . SER A 1 724 ? -2.962 14.267 -22.507 1.00 93.56 724 SER A CA 1
ATOM 5617 C C . SER A 1 724 ? -2.560 15.624 -23.069 1.00 93.56 724 SER A C 1
ATOM 5619 O O . SER A 1 724 ? -3.287 16.612 -22.938 1.00 93.56 724 SER A O 1
ATOM 5621 N N . VAL A 1 725 ? -1.383 15.675 -23.683 1.00 94.38 725 VAL A N 1
ATOM 5622 C CA . VAL A 1 725 ? -0.817 16.892 -24.264 1.00 94.38 725 VAL A CA 1
ATOM 5623 C C . VAL A 1 725 ? -0.743 16.729 -25.772 1.00 94.38 725 VAL A C 1
ATOM 5625 O O . VAL A 1 725 ? -0.136 15.783 -26.266 1.00 94.38 725 VAL A O 1
ATOM 5628 N N . SER A 1 726 ? -1.306 17.689 -26.501 1.00 90.81 726 SER A N 1
ATOM 5629 C CA . SER A 1 726 ? -1.154 17.806 -27.949 1.00 90.81 726 SER A CA 1
ATOM 5630 C C . SER A 1 726 ? -0.329 19.044 -28.280 1.00 90.81 726 SER A C 1
ATOM 5632 O O . SER A 1 726 ? -0.782 20.173 -28.068 1.00 90.81 726 SER A O 1
ATOM 5634 N N . LEU A 1 727 ? 0.866 18.843 -28.833 1.00 90.62 727 LEU A N 1
ATOM 5635 C CA . LEU A 1 727 ? 1.757 19.904 -29.297 1.00 90.62 727 LEU A CA 1
ATOM 5636 C C . LEU A 1 727 ? 2.219 19.601 -30.728 1.00 90.62 727 LEU A C 1
ATOM 5638 O O . LEU A 1 727 ? 2.829 18.570 -30.990 1.00 90.62 727 LEU A O 1
ATOM 5642 N N . SER A 1 728 ? 1.945 20.509 -31.665 1.00 85.69 728 SER A N 1
ATOM 5643 C CA . SER A 1 728 ? 2.430 20.383 -33.044 1.00 85.69 728 SER A CA 1
ATOM 5644 C C . SER A 1 728 ? 3.788 21.066 -33.174 1.00 85.69 728 SER A C 1
ATOM 5646 O O . SER A 1 728 ? 3.866 22.293 -33.090 1.00 85.69 728 SER A O 1
ATOM 5648 N N . ILE A 1 729 ? 4.849 20.290 -33.413 1.00 85.56 729 ILE A N 1
ATOM 5649 C CA . ILE A 1 729 ? 6.203 20.825 -33.612 1.00 85.56 729 ILE A CA 1
ATOM 5650 C C . ILE A 1 729 ? 6.538 20.843 -35.113 1.00 85.56 729 ILE A C 1
ATOM 5652 O O . ILE A 1 729 ? 6.471 19.796 -35.759 1.00 85.56 729 ILE A O 1
ATOM 5656 N N . PRO A 1 730 ? 6.880 22.009 -35.699 1.00 84.75 730 PRO A N 1
ATOM 5657 C CA . PRO A 1 730 ? 7.376 22.084 -37.072 1.00 84.75 730 PRO A CA 1
ATOM 5658 C C . PRO A 1 730 ? 8.674 21.285 -37.256 1.00 84.75 730 PRO A C 1
ATOM 5660 O O . PRO A 1 730 ? 9.426 21.093 -36.306 1.00 84.75 730 PRO A O 1
ATOM 5663 N N . SER A 1 731 ? 9.003 20.900 -38.493 1.00 83.12 731 SER A N 1
ATOM 5664 C CA . SER A 1 731 ? 10.237 20.152 -38.800 1.00 83.12 731 SER A CA 1
ATOM 5665 C C . SER A 1 731 ? 11.521 20.847 -38.329 1.00 83.12 731 SER A C 1
ATOM 5667 O O . SER A 1 731 ? 12.517 20.187 -38.053 1.00 83.12 731 SER A O 1
ATOM 5669 N N . THR A 1 732 ? 11.500 22.178 -38.250 1.00 88.56 732 THR A N 1
ATOM 5670 C CA . THR A 1 732 ? 12.572 23.013 -37.701 1.00 88.56 732 THR A CA 1
ATOM 5671 C C . THR A 1 732 ? 11.974 24.199 -36.961 1.00 88.56 732 THR A C 1
ATOM 5673 O O . THR A 1 732 ? 10.965 24.750 -37.406 1.00 88.56 732 THR A O 1
ATOM 5676 N N . VAL A 1 733 ? 12.626 24.639 -35.888 1.00 91.00 733 VAL A N 1
ATOM 5677 C CA . VAL A 1 733 ? 12.216 25.797 -35.089 1.00 91.00 733 VAL A CA 1
ATOM 5678 C C . VAL A 1 733 ? 13.298 26.877 -35.068 1.00 91.00 733 VAL A C 1
ATOM 5680 O O . VAL A 1 733 ? 14.497 26.589 -35.101 1.00 91.00 733 VAL A O 1
ATOM 5683 N N . SER A 1 734 ? 12.869 28.135 -35.006 1.00 90.25 734 SER A N 1
ATOM 5684 C CA . SER A 1 734 ? 13.757 29.292 -34.846 1.00 90.25 734 SER A CA 1
ATOM 5685 C C . SER A 1 734 ? 13.927 29.657 -33.371 1.00 90.25 734 SER A C 1
ATOM 5687 O O . SER A 1 734 ? 13.013 29.483 -32.564 1.00 90.25 734 SER A O 1
ATOM 5689 N N . LEU A 1 735 ? 15.079 30.229 -33.017 1.00 89.19 735 LEU A N 1
ATOM 5690 C CA . LEU A 1 735 ? 15.291 30.828 -31.696 1.00 89.19 735 LEU A CA 1
ATOM 5691 C C . LEU A 1 735 ? 14.224 31.901 -31.419 1.00 89.19 735 LEU A C 1
ATOM 5693 O O . LEU A 1 735 ? 13.939 32.734 -32.279 1.00 89.19 735 LEU A O 1
ATOM 5697 N N . GLY A 1 736 ? 13.620 31.873 -30.229 1.00 88.12 736 GLY A N 1
ATOM 5698 C CA . GLY A 1 736 ? 12.531 32.778 -29.848 1.00 88.12 736 GLY A CA 1
ATOM 5699 C C . GLY A 1 736 ? 11.163 32.442 -30.454 1.00 88.12 736 GLY A C 1
ATOM 5700 O O . GLY A 1 736 ? 10.199 33.154 -30.179 1.00 88.12 736 GLY A O 1
ATOM 5701 N N . GLN A 1 737 ? 11.037 31.376 -31.254 1.00 91.31 737 GLN A N 1
ATOM 5702 C CA . GLN A 1 737 ? 9.739 30.929 -31.756 1.00 91.31 737 GLN A CA 1
ATOM 5703 C C . GLN A 1 737 ? 8.867 30.411 -30.608 1.00 91.31 737 GLN A C 1
ATOM 5705 O O . GLN A 1 737 ? 9.307 29.596 -29.797 1.00 91.31 737 GLN A O 1
ATOM 5710 N N . THR A 1 738 ? 7.608 30.844 -30.571 1.00 93.50 738 THR A N 1
ATOM 5711 C CA . THR A 1 738 ? 6.609 30.333 -29.629 1.00 93.50 738 THR A CA 1
ATOM 5712 C C . THR A 1 738 ? 5.855 29.152 -30.235 1.00 93.50 738 THR A C 1
ATOM 5714 O O . THR A 1 738 ? 5.272 29.251 -31.315 1.00 93.50 738 THR A O 1
ATOM 5717 N N . LEU A 1 739 ? 5.853 28.033 -29.519 1.00 93.50 739 LEU A N 1
ATOM 5718 C CA . LEU A 1 739 ? 5.057 26.841 -29.774 1.00 93.50 739 LEU A CA 1
ATOM 5719 C C . LEU A 1 739 ? 3.816 26.874 -28.877 1.00 93.50 739 LEU A C 1
ATOM 5721 O O . LEU A 1 739 ? 3.904 27.264 -27.715 1.00 93.50 739 LEU A O 1
ATOM 5725 N N . THR A 1 740 ? 2.664 26.467 -29.406 1.00 95.00 740 THR A N 1
ATOM 5726 C CA . THR A 1 740 ? 1.400 26.413 -28.652 1.00 95.00 740 THR A CA 1
ATOM 5727 C C . THR A 1 740 ? 0.912 24.977 -28.581 1.00 95.00 740 THR A C 1
ATOM 5729 O O . THR A 1 740 ? 0.760 24.330 -29.618 1.00 95.00 740 THR A O 1
ATOM 5732 N N . GLY A 1 741 ? 0.663 24.490 -27.369 1.00 95.50 741 GLY A N 1
ATOM 5733 C CA . GLY A 1 741 ? 0.081 23.176 -27.114 1.00 95.50 741 GLY A CA 1
ATOM 5734 C C . GLY A 1 741 ? -1.279 23.285 -26.435 1.00 95.50 741 GLY A C 1
ATOM 5735 O O . GLY A 1 741 ? -1.650 24.340 -25.922 1.00 95.50 741 GLY A O 1
ATOM 5736 N N . THR A 1 742 ? -2.032 22.189 -26.447 1.00 96.81 742 THR A N 1
ATOM 5737 C CA . THR A 1 742 ? -3.323 22.059 -25.756 1.00 96.81 742 THR A CA 1
ATOM 5738 C C . THR A 1 742 ? -3.287 20.852 -24.829 1.00 96.81 742 THR A C 1
ATOM 5740 O O . THR A 1 742 ? -2.815 19.785 -25.225 1.00 96.81 742 THR A O 1
ATOM 5743 N N . VAL A 1 743 ? -3.793 21.018 -23.610 1.00 97.25 743 VAL A N 1
ATOM 5744 C CA . VAL A 1 743 ? -4.022 19.931 -22.657 1.00 97.25 743 VAL A CA 1
ATOM 5745 C C . VAL A 1 743 ? -5.478 19.503 -22.727 1.00 97.25 743 VAL A C 1
ATOM 5747 O O . VAL A 1 743 ? -6.389 20.326 -22.601 1.00 97.25 743 VAL A O 1
ATOM 5750 N N . MET A 1 744 ? -5.686 18.202 -22.884 1.00 96.44 744 MET A N 1
ATOM 5751 C CA . MET A 1 744 ? -6.999 17.572 -22.870 1.00 96.44 744 MET A CA 1
ATOM 5752 C C . MET A 1 744 ? -7.116 16.681 -21.634 1.00 96.44 744 MET A C 1
ATOM 5754 O O . MET A 1 744 ? -6.246 15.845 -21.391 1.00 96.44 744 MET A O 1
ATOM 5758 N N . GLY A 1 745 ? -8.191 16.847 -20.870 1.00 95.81 745 GLY A N 1
ATOM 5759 C CA . GLY A 1 745 ? -8.526 16.029 -19.709 1.00 95.81 745 GLY A CA 1
ATOM 5760 C C . GLY A 1 745 ? -9.656 15.061 -20.039 1.00 95.81 745 GLY A C 1
ATOM 5761 O O . GLY A 1 745 ? -10.657 15.453 -20.640 1.00 95.81 745 GLY A O 1
ATOM 5762 N N . THR A 1 746 ? -9.501 13.802 -19.643 1.00 95.56 746 THR A N 1
ATOM 5763 C CA . THR A 1 746 ? -10.512 12.746 -19.777 1.00 95.56 746 THR A CA 1
ATOM 5764 C C . THR A 1 746 ? -10.913 12.271 -18.382 1.00 95.56 746 THR A C 1
ATOM 5766 O O . THR A 1 746 ? -10.139 11.552 -17.746 1.00 95.56 746 THR A O 1
ATOM 5769 N N . PRO A 1 747 ? -12.083 12.687 -17.865 1.00 95.00 747 PRO A N 1
ATOM 5770 C CA . PRO A 1 747 ? -12.573 12.219 -16.573 1.00 95.00 747 PRO A CA 1
ATOM 5771 C C . PRO A 1 747 ? -12.758 10.697 -16.543 1.00 95.00 747 PRO A C 1
ATOM 5773 O O . PRO A 1 747 ? -13.120 10.088 -17.551 1.00 95.00 747 PRO A O 1
ATOM 5776 N N . ALA A 1 748 ? -12.561 10.085 -15.379 1.00 94.81 748 ALA A N 1
ATOM 5777 C CA . ALA A 1 748 ? -12.743 8.654 -15.171 1.00 94.81 748 ALA A CA 1
ATOM 5778 C C . ALA A 1 748 ? -14.139 8.179 -15.617 1.00 94.81 748 ALA A C 1
ATOM 5780 O O . ALA A 1 748 ? -15.158 8.792 -15.290 1.00 94.81 748 ALA A O 1
ATOM 5781 N N . GLY A 1 749 ? -14.191 7.081 -16.378 1.00 93.31 749 GLY A N 1
ATOM 5782 C CA . GLY A 1 749 ? -15.434 6.545 -16.938 1.00 93.31 749 GLY A CA 1
ATOM 5783 C C . GLY A 1 749 ? -15.977 7.301 -18.162 1.00 93.31 749 GLY A C 1
ATOM 5784 O O . GLY A 1 749 ? -17.039 6.932 -18.663 1.00 93.31 749 GLY A O 1
ATOM 5785 N N . SER A 1 750 ? -15.282 8.334 -18.655 1.00 92.81 750 SER A N 1
ATOM 5786 C CA . SER A 1 750 ? -15.615 9.062 -19.889 1.00 92.81 750 SER A CA 1
ATOM 5787 C C . SER A 1 750 ? -14.770 8.585 -21.071 1.00 92.81 750 SER A C 1
ATOM 5789 O O . SER A 1 750 ? -13.603 8.237 -20.922 1.00 92.81 750 SER A O 1
ATOM 5791 N N . THR A 1 751 ? -15.338 8.642 -22.275 1.00 88.31 751 THR A N 1
ATOM 5792 C CA . THR A 1 751 ? -14.609 8.489 -23.549 1.00 88.31 751 THR A CA 1
ATOM 5793 C C . THR A 1 751 ? -14.304 9.830 -24.221 1.00 88.31 751 THR A C 1
ATOM 5795 O O . THR A 1 751 ? -13.673 9.873 -25.274 1.00 88.31 751 THR A O 1
ATOM 5798 N N . THR A 1 752 ? -14.782 10.936 -23.644 1.00 92.19 752 THR A N 1
ATOM 5799 C CA . THR A 1 752 ? -14.636 12.282 -24.205 1.00 92.19 752 THR A CA 1
ATOM 5800 C C . THR A 1 752 ? -13.556 13.048 -23.457 1.00 92.19 752 THR A C 1
ATOM 5802 O O . THR A 1 752 ? -13.696 13.305 -22.259 1.00 92.19 752 THR A O 1
ATOM 5805 N N . ALA A 1 753 ? -12.519 13.447 -24.190 1.00 94.31 753 ALA A N 1
ATOM 5806 C CA . ALA A 1 753 ? -11.497 14.366 -23.717 1.00 94.31 753 ALA A CA 1
ATOM 5807 C C . ALA A 1 753 ? -11.927 15.817 -23.984 1.00 94.31 753 ALA A C 1
ATOM 5809 O O . ALA A 1 753 ? -12.431 16.129 -25.067 1.00 94.31 753 ALA A O 1
ATOM 5810 N N . ILE A 1 754 ? -11.704 16.714 -23.024 1.00 94.69 754 ILE A N 1
ATOM 5811 C CA . ILE A 1 754 ? -12.061 18.137 -23.128 1.00 94.69 754 ILE A CA 1
ATOM 5812 C C . ILE A 1 754 ? -10.849 19.039 -22.863 1.00 94.69 754 ILE A C 1
ATOM 5814 O O . ILE A 1 754 ? -10.024 18.701 -22.008 1.00 94.69 754 ILE A O 1
ATOM 5818 N N . PRO A 1 755 ? -10.718 20.194 -23.549 1.00 96.00 755 PRO A N 1
ATOM 5819 C CA . PRO A 1 755 ? -9.666 21.154 -23.231 1.00 96.00 755 PRO A CA 1
ATOM 5820 C C . PRO A 1 755 ? -9.772 21.568 -21.766 1.00 96.00 755 PRO A C 1
ATOM 5822 O O . PRO A 1 755 ? -10.845 21.982 -21.320 1.00 96.00 755 PRO A O 1
ATOM 5825 N N . THR A 1 756 ? -8.688 21.418 -21.006 1.00 95.56 756 THR A N 1
ATOM 5826 C CA . THR A 1 756 ? -8.742 21.605 -19.550 1.00 95.56 756 THR A CA 1
ATOM 5827 C C . THR A 1 756 ? -8.031 22.880 -19.127 1.00 95.56 756 THR A C 1
ATOM 5829 O O . THR A 1 756 ? -6.817 22.959 -19.290 1.00 95.56 756 THR A O 1
ATOM 5832 N N . PRO A 1 757 ? -8.752 23.877 -18.585 1.00 94.75 757 PRO A N 1
ATOM 5833 C CA . PRO A 1 757 ? -8.140 25.081 -18.047 1.00 94.75 757 PRO A CA 1
ATOM 5834 C C . PRO A 1 757 ? -7.459 24.814 -16.704 1.00 94.75 757 PRO A C 1
ATOM 5836 O O . PRO A 1 757 ? -7.841 23.902 -15.974 1.00 94.75 757 PRO A O 1
ATOM 5839 N N . ASN A 1 758 ? -6.491 25.661 -16.346 1.00 94.75 758 ASN A N 1
ATOM 5840 C CA . ASN A 1 758 ? -5.721 25.553 -15.103 1.00 94.75 758 ASN A CA 1
ATOM 5841 C C . ASN A 1 758 ? -5.056 24.177 -14.867 1.00 94.75 758 ASN A C 1
ATOM 5843 O O . ASN A 1 758 ? -4.786 23.823 -13.721 1.00 94.75 758 ASN A O 1
ATOM 5847 N N . ALA A 1 759 ? -4.787 23.405 -15.921 1.00 96.12 759 ALA A N 1
ATOM 5848 C CA . ALA A 1 759 ? -3.887 22.267 -15.828 1.00 96.12 759 ALA A CA 1
ATOM 5849 C C . ALA A 1 759 ? -2.448 22.778 -15.685 1.00 96.12 759 ALA A C 1
ATOM 5851 O O . ALA A 1 759 ? -2.045 23.723 -16.376 1.00 96.12 759 ALA A O 1
ATOM 5852 N N . VAL A 1 760 ? -1.687 22.144 -14.798 1.00 96.56 760 VAL A N 1
ATOM 5853 C CA . VAL A 1 760 ? -0.243 22.339 -14.684 1.00 96.56 760 VAL A CA 1
ATOM 5854 C C . VAL A 1 760 ? 0.410 21.638 -15.867 1.00 96.56 760 VAL A C 1
ATOM 5856 O O . VAL A 1 760 ? 0.080 20.490 -16.156 1.00 96.56 760 VAL A O 1
ATOM 5859 N N . VAL A 1 761 ? 1.329 22.318 -16.547 1.00 96.00 761 VAL A N 1
ATOM 5860 C CA . VAL A 1 761 ? 2.129 21.768 -17.645 1.00 96.00 761 VAL A CA 1
ATOM 5861 C C . VAL A 1 761 ? 3.595 21.856 -17.261 1.00 96.00 761 VAL A C 1
ATOM 5863 O O . VAL A 1 761 ? 4.128 22.958 -17.121 1.00 96.00 761 VAL A O 1
ATOM 5866 N N . ASN A 1 762 ? 4.242 20.703 -17.119 1.00 93.38 762 ASN A N 1
ATOM 5867 C CA . ASN A 1 762 ? 5.685 20.612 -16.931 1.00 93.38 762 ASN A CA 1
ATOM 5868 C C . ASN A 1 762 ? 6.343 20.382 -18.292 1.00 93.38 762 ASN A C 1
ATOM 5870 O O . ASN A 1 762 ? 5.940 19.489 -19.041 1.00 93.38 762 ASN A O 1
ATOM 5874 N N . ILE A 1 763 ? 7.338 21.204 -18.610 1.00 92.88 763 ILE A N 1
ATOM 5875 C CA . ILE A 1 763 ? 8.105 21.151 -19.852 1.00 92.88 763 ILE A CA 1
ATOM 5876 C C . ILE A 1 763 ? 9.585 21.067 -19.503 1.00 92.88 763 ILE A C 1
ATOM 5878 O O . ILE A 1 763 ? 10.106 21.999 -18.893 1.00 92.88 763 ILE A O 1
ATOM 5882 N N . GLU A 1 764 ? 10.289 20.043 -19.975 1.00 90.44 764 GLU A N 1
ATOM 5883 C CA . GLU A 1 764 ? 11.751 20.057 -20.015 1.00 90.44 764 GLU A CA 1
ATOM 5884 C C . GLU A 1 764 ? 12.268 20.141 -21.432 1.00 90.44 764 GLU A C 1
ATOM 5886 O O . GLU A 1 764 ? 11.880 19.374 -22.312 1.00 90.44 764 GLU A O 1
ATOM 5891 N N . LEU A 1 765 ? 13.240 21.023 -21.611 1.00 91.44 765 LEU A N 1
ATOM 5892 C CA . LEU A 1 765 ? 14.122 20.997 -22.754 1.00 91.44 765 LEU A CA 1
ATOM 5893 C C . LEU A 1 765 ? 15.370 20.188 -22.393 1.00 91.44 765 LEU A C 1
ATOM 5895 O O . LEU A 1 765 ? 16.059 20.502 -21.421 1.00 91.44 765 LEU A O 1
ATOM 5899 N N . LEU A 1 766 ? 15.680 19.179 -23.197 1.00 89.31 766 LEU A N 1
ATOM 5900 C CA . LEU A 1 766 ? 16.780 18.247 -22.982 1.00 89.31 766 LEU A CA 1
ATOM 5901 C C . LEU A 1 766 ? 17.722 18.241 -24.189 1.00 89.31 766 LEU A C 1
ATOM 5903 O O . LEU A 1 766 ? 17.318 18.447 -25.339 1.00 89.31 766 LEU A O 1
ATOM 5907 N N . TYR A 1 767 ? 18.985 17.924 -23.939 1.00 88.19 767 TYR A N 1
ATOM 5908 C CA . TYR A 1 767 ? 19.888 17.460 -24.989 1.00 88.19 767 TYR A CA 1
ATOM 5909 C C . TYR A 1 767 ? 19.445 16.079 -25.514 1.00 88.19 767 TYR A C 1
ATOM 5911 O O . TYR A 1 767 ? 18.739 15.356 -24.811 1.00 88.19 767 TYR A O 1
ATOM 5919 N N . PRO A 1 768 ? 19.904 15.638 -26.705 1.00 83.94 768 PRO A N 1
ATOM 5920 C CA . PRO A 1 768 ? 19.630 14.285 -27.203 1.00 83.94 768 PRO A CA 1
ATOM 5921 C C . PRO A 1 768 ? 20.143 13.177 -26.284 1.00 83.94 768 PRO A C 1
ATOM 5923 O O . PRO A 1 768 ? 19.657 12.058 -26.356 1.00 83.94 768 PRO A O 1
ATOM 5926 N N . ASN A 1 769 ? 21.122 13.497 -25.430 1.00 76.19 769 ASN A N 1
ATOM 5927 C CA . ASN A 1 769 ? 21.632 12.594 -24.410 1.00 76.19 769 ASN A CA 1
ATOM 5928 C C . ASN A 1 769 ? 20.770 12.588 -23.121 1.00 76.19 769 ASN A C 1
ATOM 5930 O O . ASN A 1 769 ? 21.223 12.069 -22.101 1.00 76.19 769 ASN A O 1
ATOM 5934 N N . GLY A 1 770 ? 19.607 13.246 -23.117 1.00 74.00 770 GLY A N 1
ATOM 5935 C CA . GLY A 1 770 ? 18.686 13.284 -21.985 1.00 74.00 770 GLY A CA 1
ATOM 5936 C C . GLY A 1 770 ? 19.014 14.284 -20.871 1.00 74.00 770 GLY A C 1
ATOM 5937 O O . GLY A 1 770 ? 18.194 14.487 -19.982 1.00 74.00 770 GLY A O 1
ATOM 5938 N N . SER A 1 771 ? 20.175 14.948 -20.911 1.00 81.44 771 SER A N 1
ATOM 5939 C CA . SER A 1 771 ? 20.542 15.943 -19.894 1.00 81.44 771 SER A CA 1
ATOM 5940 C C . SER A 1 771 ? 19.639 17.177 -19.971 1.00 81.44 771 SER A C 1
ATOM 5942 O O . SER A 1 771 ? 19.456 17.741 -21.054 1.00 81.44 771 SER A O 1
ATOM 5944 N N . ILE A 1 772 ? 19.117 17.619 -18.822 1.00 85.31 772 ILE A N 1
ATOM 5945 C CA . ILE A 1 772 ? 18.226 18.784 -18.731 1.00 85.31 772 ILE A CA 1
ATOM 5946 C C . ILE A 1 772 ? 18.989 20.071 -19.063 1.00 85.31 772 ILE A C 1
ATOM 5948 O O . ILE A 1 772 ? 20.042 20.356 -18.494 1.00 85.31 772 ILE A O 1
ATOM 5952 N N . ILE A 1 773 ? 18.422 20.866 -19.971 1.00 89.88 773 ILE A N 1
ATOM 5953 C CA . ILE A 1 773 ? 18.868 22.224 -20.305 1.00 89.88 773 ILE A CA 1
ATOM 5954 C C . ILE A 1 773 ? 18.092 23.234 -19.465 1.00 89.88 773 ILE A C 1
ATOM 5956 O O . ILE A 1 773 ? 18.678 24.118 -18.841 1.00 89.88 773 ILE A O 1
ATOM 5960 N N . SER A 1 774 ? 16.767 23.102 -19.455 1.00 89.50 774 SER A N 1
ATOM 5961 C CA . SER A 1 774 ? 15.866 23.949 -18.682 1.00 89.50 774 SER A CA 1
ATOM 5962 C C . SER A 1 774 ? 14.531 23.249 -18.440 1.00 89.50 774 SER A C 1
ATOM 5964 O O . SER A 1 774 ? 14.094 22.432 -19.249 1.00 89.50 774 SER A O 1
ATOM 5966 N N . GLY A 1 775 ? 13.889 23.590 -17.323 1.00 89.50 775 GLY A N 1
ATOM 5967 C CA . GLY A 1 775 ? 12.544 23.148 -16.962 1.00 89.50 775 GLY A CA 1
ATOM 5968 C C . GLY A 1 775 ? 11.609 24.346 -16.804 1.00 89.50 775 GLY A C 1
ATOM 5969 O O . GLY A 1 775 ? 12.029 25.411 -16.346 1.00 89.50 775 GLY A O 1
ATOM 5970 N N . TYR A 1 776 ? 10.349 24.176 -17.186 1.00 90.56 776 TYR A N 1
ATOM 5971 C CA . TYR A 1 776 ? 9.303 25.189 -17.089 1.00 90.56 776 TYR A CA 1
ATOM 5972 C C . TYR A 1 776 ? 8.048 24.557 -16.509 1.00 90.56 776 TYR A C 1
ATOM 5974 O O . TYR A 1 776 ? 7.643 23.477 -16.933 1.00 90.56 776 TYR A O 1
ATOM 5982 N N . GLN A 1 777 ? 7.404 25.272 -15.594 1.00 93.62 777 GLN A N 1
ATOM 5983 C CA . GLN A 1 777 ? 6.068 24.945 -15.127 1.00 93.62 777 GLN A CA 1
ATOM 5984 C C . GLN A 1 777 ? 5.124 26.068 -15.544 1.00 93.62 777 GLN A C 1
ATOM 5986 O O . GLN A 1 777 ? 5.348 27.238 -15.228 1.00 93.62 777 GLN A O 1
ATOM 5991 N N . LEU A 1 778 ? 4.094 25.711 -16.300 1.00 94.25 778 LEU A N 1
ATOM 5992 C CA . LEU A 1 778 ? 3.105 26.629 -16.850 1.00 94.25 778 LEU A CA 1
ATOM 5993 C C . LEU A 1 778 ? 1.704 26.206 -16.413 1.00 94.25 778 LEU A C 1
ATOM 5995 O O . LEU A 1 778 ? 1.486 25.072 -15.996 1.00 94.25 778 LEU A O 1
ATOM 5999 N N . MET A 1 779 ? 0.746 27.114 -16.567 1.00 96.12 779 MET A N 1
ATOM 6000 C CA . MET A 1 779 ? -0.675 26.821 -16.404 1.00 96.12 779 MET A CA 1
ATOM 6001 C C . MET A 1 779 ? -1.387 27.057 -17.726 1.00 96.12 779 MET A C 1
ATOM 6003 O O . MET A 1 779 ? -1.143 28.061 -18.401 1.00 96.12 779 MET A O 1
ATOM 6007 N N . THR A 1 780 ? -2.289 26.156 -18.097 1.00 97.19 780 THR A N 1
ATOM 6008 C CA . THR A 1 780 ? -3.125 26.357 -19.281 1.00 97.19 780 THR A CA 1
ATOM 6009 C C . THR A 1 780 ? -4.142 27.477 -19.075 1.00 97.19 780 THR A C 1
ATOM 6011 O O . THR A 1 780 ? -4.735 27.594 -18.000 1.00 97.19 780 THR A O 1
ATOM 6014 N N . ASN A 1 781 ? -4.421 28.237 -20.132 1.00 96.31 781 ASN A N 1
ATOM 6015 C CA . ASN A 1 781 ? -5.467 29.260 -20.144 1.00 96.31 781 ASN A CA 1
ATOM 6016 C C . ASN A 1 781 ? -6.893 28.658 -20.142 1.00 96.31 781 ASN A C 1
ATOM 6018 O O . ASN A 1 781 ? -7.081 27.445 -20.093 1.00 96.31 781 ASN A O 1
ATOM 6022 N N . SER A 1 782 ? -7.919 29.509 -20.252 1.00 94.19 782 SER A N 1
ATOM 6023 C CA . SER A 1 782 ? -9.335 29.100 -20.281 1.00 94.19 782 SER A CA 1
ATOM 6024 C C . SER A 1 782 ? -9.715 28.146 -21.423 1.00 94.19 782 SER A C 1
ATOM 6026 O O . SER A 1 782 ? -10.744 27.485 -21.341 1.00 94.19 782 SER A O 1
ATOM 6028 N N . SER A 1 783 ? -8.903 28.072 -22.481 1.00 94.81 783 SER A N 1
ATOM 6029 C CA . SER A 1 783 ? -9.082 27.167 -23.625 1.00 94.81 783 SER A CA 1
ATOM 6030 C C . SER A 1 783 ? -8.216 25.905 -23.525 1.00 94.81 783 SER A C 1
ATOM 6032 O O . SER A 1 783 ? -8.083 25.182 -24.507 1.00 94.81 783 SER A O 1
ATOM 6034 N N . GLY A 1 784 ? -7.583 25.654 -22.374 1.00 96.31 784 GLY A N 1
ATOM 6035 C CA . GLY A 1 784 ? -6.676 24.524 -22.172 1.00 96.31 784 GLY A CA 1
ATOM 6036 C C . GLY A 1 784 ? -5.337 24.652 -22.900 1.00 96.31 784 GLY A C 1
ATOM 6037 O O . GLY A 1 784 ? -4.631 23.661 -23.059 1.00 96.31 784 GLY A O 1
ATOM 6038 N N . GLN A 1 785 ? -4.968 25.850 -23.361 1.00 97.00 785 GLN A N 1
ATOM 6039 C CA . GLN A 1 785 ? -3.742 26.067 -24.132 1.00 97.00 785 GLN A CA 1
ATOM 6040 C C . GLN A 1 785 ? -2.590 26.565 -23.262 1.00 97.00 785 GLN A C 1
ATOM 6042 O O . GLN A 1 785 ? -2.796 27.365 -22.348 1.00 97.00 785 GLN A O 1
ATOM 6047 N N . PHE A 1 786 ? -1.370 26.156 -23.606 1.00 96.50 786 PHE A N 1
ATOM 6048 C CA . PHE A 1 786 ? -0.118 26.676 -23.053 1.00 96.50 786 PHE A CA 1
ATOM 6049 C C . PHE A 1 786 ? 0.837 27.069 -24.185 1.00 96.50 786 PHE A C 1
ATOM 6051 O O . PHE A 1 786 ? 0.726 26.578 -25.311 1.00 96.50 786 PHE A O 1
ATOM 6058 N N . THR A 1 787 ? 1.798 27.939 -23.882 1.00 95.12 787 THR A N 1
ATOM 6059 C CA . THR A 1 787 ? 2.798 28.404 -24.850 1.00 95.12 787 THR A CA 1
ATOM 6060 C C . THR A 1 787 ? 4.211 28.196 -24.327 1.00 95.12 787 THR A C 1
ATOM 6062 O O . THR A 1 787 ? 4.520 28.621 -23.217 1.00 95.12 787 THR A O 1
ATOM 6065 N N . PHE A 1 788 ? 5.078 27.610 -25.147 1.00 94.06 788 PHE A N 1
ATOM 6066 C CA . PHE A 1 788 ? 6.504 27.442 -24.877 1.00 94.06 788 PHE A CA 1
ATOM 6067 C C . PHE A 1 788 ? 7.323 28.236 -25.892 1.00 94.06 788 PHE A C 1
ATOM 6069 O O . PHE A 1 788 ? 7.145 28.064 -27.094 1.00 94.06 788 PHE A O 1
ATOM 6076 N N . THR A 1 789 ? 8.238 29.085 -25.431 1.00 93.62 789 THR A N 1
ATOM 6077 C CA . THR A 1 789 ? 9.121 29.854 -26.317 1.00 93.62 789 THR A CA 1
ATOM 6078 C C . THR A 1 789 ? 10.504 29.221 -26.347 1.00 93.62 789 THR A C 1
ATOM 6080 O O . THR A 1 789 ? 11.142 29.088 -25.303 1.00 93.62 789 THR A O 1
ATOM 6083 N N . VAL A 1 790 ? 10.979 28.866 -27.546 1.00 91.50 790 VAL A N 1
ATOM 6084 C CA . VAL A 1 790 ? 12.310 28.279 -27.756 1.00 91.50 790 VAL A CA 1
ATOM 6085 C C . VAL A 1 790 ? 13.379 29.257 -27.243 1.00 91.50 790 VAL A C 1
ATOM 6087 O O . VAL A 1 790 ? 13.445 30.383 -27.750 1.00 91.50 790 VAL A O 1
ATOM 6090 N N . PRO A 1 791 ? 14.218 28.870 -26.261 1.00 92.00 791 PRO A N 1
ATOM 6091 C CA . PRO A 1 791 ? 15.188 29.782 -25.663 1.00 92.00 791 PRO A CA 1
ATOM 6092 C C . PRO A 1 791 ? 16.165 30.344 -26.693 1.00 92.00 791 PRO A C 1
ATOM 6094 O O . PRO A 1 791 ? 16.749 29.606 -27.481 1.00 92.00 791 PRO A O 1
ATOM 6097 N N . SER A 1 792 ? 16.390 31.658 -26.655 1.00 88.94 792 SER A N 1
ATOM 6098 C CA . SER A 1 792 ? 17.297 32.345 -27.583 1.00 88.94 792 SER A CA 1
ATOM 6099 C C . SER A 1 792 ? 18.780 32.042 -27.346 1.00 88.94 792 SER A C 1
ATOM 6101 O O . SER A 1 792 ? 19.613 32.420 -28.161 1.00 88.94 792 SER A O 1
ATOM 6103 N N . SER A 1 793 ? 19.115 31.397 -26.226 1.00 88.38 793 SER A N 1
ATOM 6104 C CA . SER A 1 793 ? 20.471 30.990 -25.851 1.00 88.38 793 SER A CA 1
ATOM 6105 C C . SER A 1 793 ? 20.891 29.629 -26.414 1.00 88.38 793 SER A C 1
ATOM 6107 O O . SER A 1 793 ? 22.036 29.233 -26.208 1.00 88.38 793 SER A O 1
ATOM 6109 N N . LEU A 1 794 ? 19.994 28.895 -27.084 1.00 90.12 794 LEU A N 1
ATOM 6110 C CA . LEU A 1 794 ? 20.338 27.592 -27.650 1.00 90.12 794 LEU A CA 1
ATOM 6111 C C . LEU A 1 794 ? 21.268 27.727 -28.851 1.00 90.12 794 LEU A C 1
ATOM 6113 O O . LEU A 1 794 ? 21.101 28.592 -29.710 1.00 90.12 794 LEU A O 1
ATOM 6117 N N . SER A 1 795 ? 22.215 26.801 -28.933 1.00 91.06 795 SER A N 1
ATOM 6118 C CA . SER A 1 795 ? 22.983 26.586 -30.151 1.00 91.06 795 SER A CA 1
ATOM 6119 C C . SER A 1 795 ? 22.118 25.891 -31.211 1.00 91.06 795 SER A C 1
ATOM 6121 O O . SER A 1 795 ? 21.149 25.208 -30.881 1.00 91.06 795 SER A O 1
ATOM 6123 N N . PRO A 1 796 ? 22.459 26.010 -32.501 1.00 90.69 796 PRO A N 1
ATOM 6124 C CA . PRO A 1 796 ? 21.823 25.204 -33.538 1.00 90.69 796 PRO A CA 1
ATOM 6125 C C . PRO A 1 796 ? 22.087 23.714 -33.300 1.00 90.69 796 PRO A C 1
ATOM 6127 O O . PRO A 1 796 ? 23.218 23.327 -32.997 1.00 90.69 796 PRO A O 1
ATOM 6130 N N . GLY A 1 797 ? 21.062 22.876 -33.440 1.00 92.25 797 GLY A N 1
ATOM 6131 C CA . GLY A 1 797 ? 21.173 21.450 -33.137 1.00 92.25 797 GLY A CA 1
ATOM 6132 C C . GLY A 1 797 ? 19.837 20.756 -32.894 1.00 92.25 797 GLY A C 1
ATOM 6133 O O . GLY A 1 797 ? 18.771 21.354 -33.035 1.00 92.25 797 GLY A O 1
ATOM 6134 N N . SER A 1 798 ? 19.910 19.471 -32.541 1.00 91.62 798 SER A N 1
ATOM 6135 C CA . SER A 1 798 ? 18.750 18.670 -32.145 1.00 91.62 798 SER A CA 1
ATOM 6136 C C . SER A 1 798 ? 18.601 18.670 -30.628 1.00 91.62 798 SER A C 1
ATOM 6138 O O . SER A 1 798 ? 19.586 18.519 -29.909 1.00 91.62 798 SER A O 1
ATOM 6140 N N . TYR A 1 799 ? 17.363 18.772 -30.166 1.00 92.19 799 TYR A N 1
ATOM 6141 C CA . TYR A 1 799 ? 16.960 18.791 -28.765 1.00 92.19 799 TYR A CA 1
ATOM 6142 C C . TYR A 1 799 ? 15.707 17.938 -28.577 1.00 92.19 799 TYR A C 1
ATOM 6144 O O . TYR A 1 799 ? 15.025 17.599 -29.548 1.00 92.19 799 TYR A O 1
ATOM 6152 N N . LEU A 1 800 ? 15.393 17.602 -27.331 1.00 90.12 800 LEU A N 1
ATOM 6153 C CA . LEU A 1 800 ? 14.146 16.941 -26.960 1.00 90.12 800 LEU A CA 1
ATOM 6154 C C . LEU A 1 800 ? 13.325 17.876 -26.074 1.00 90.12 800 LEU A C 1
ATOM 6156 O O . LEU A 1 800 ? 13.882 18.605 -25.258 1.00 90.12 800 LEU A O 1
ATOM 6160 N N . LEU A 1 801 ? 12.009 17.857 -26.236 1.00 91.38 801 LEU A N 1
ATOM 6161 C CA . LEU A 1 801 ? 11.062 18.560 -25.382 1.00 91.38 801 LEU A CA 1
ATOM 6162 C C . LEU A 1 801 ? 10.139 17.530 -24.747 1.00 91.38 801 LEU A C 1
ATOM 6164 O O . LEU A 1 801 ? 9.287 16.966 -25.430 1.00 91.38 801 LEU A O 1
ATOM 6168 N N . SER A 1 802 ? 10.335 17.273 -23.461 1.00 90.94 802 SER A N 1
ATOM 6169 C CA . SER A 1 802 ? 9.461 16.430 -22.650 1.00 90.94 802 SER A CA 1
ATOM 6170 C C . SER A 1 802 ? 8.331 17.292 -22.104 1.00 90.94 802 SER A C 1
ATOM 6172 O O . SER A 1 802 ? 8.598 18.345 -21.526 1.00 90.94 802 SER A O 1
ATOM 6174 N N . VAL A 1 803 ? 7.077 16.897 -22.316 1.00 93.31 803 VAL A N 1
ATOM 6175 C CA . VAL A 1 803 ? 5.908 17.647 -21.844 1.00 93.31 803 VAL A CA 1
ATOM 6176 C C . VAL A 1 803 ? 4.935 16.719 -21.136 1.00 93.31 803 VAL A C 1
ATOM 6178 O O . VAL A 1 803 ? 4.471 15.742 -21.716 1.00 93.31 803 VAL A O 1
ATOM 6181 N N . SER A 1 804 ? 4.569 17.055 -19.904 1.00 93.31 804 SER A N 1
ATOM 6182 C CA . SER A 1 804 ? 3.524 16.373 -19.136 1.00 93.31 804 SER A CA 1
ATOM 6183 C C . SER A 1 804 ? 2.517 17.382 -18.596 1.00 93.31 804 SER A C 1
ATOM 6185 O O . SER A 1 804 ? 2.812 18.575 -18.487 1.00 93.31 804 SER A O 1
ATOM 6187 N N . ALA A 1 805 ? 1.310 16.916 -18.279 1.00 95.25 805 ALA A N 1
ATOM 6188 C CA . ALA A 1 805 ? 0.277 17.756 -17.695 1.00 95.25 805 ALA A CA 1
ATOM 6189 C C . ALA A 1 805 ? -0.486 17.024 -16.593 1.00 95.25 805 ALA A C 1
ATOM 6191 O O . ALA A 1 805 ? -0.653 15.808 -16.657 1.00 95.25 805 ALA A O 1
ATOM 6192 N N . TYR A 1 806 ? -0.944 17.772 -15.593 1.00 95.25 806 TYR A N 1
ATOM 6193 C CA . TYR A 1 806 ? -1.721 17.251 -14.471 1.00 95.25 806 TYR A CA 1
ATOM 6194 C C . TYR A 1 806 ? -2.525 18.358 -13.772 1.00 95.25 806 TYR A C 1
ATOM 6196 O O . TYR A 1 806 ? -2.476 19.531 -14.143 1.00 95.25 806 TYR A O 1
ATOM 6204 N N . SER A 1 807 ? -3.262 17.992 -12.725 1.00 93.75 807 SER A N 1
ATOM 6205 C CA . SER A 1 807 ? -3.888 18.928 -11.780 1.00 93.75 807 SER A CA 1
ATOM 6206 C C . SER A 1 807 ? -3.637 18.473 -10.346 1.00 93.75 807 SER A C 1
ATOM 6208 O O . SER A 1 807 ? -3.403 17.292 -10.115 1.00 93.75 807 SER A O 1
ATOM 6210 N N . ASN A 1 808 ? -3.775 19.356 -9.359 1.00 89.31 808 ASN A N 1
ATOM 6211 C CA . ASN A 1 808 ? -3.531 18.989 -7.955 1.00 89.31 808 ASN A CA 1
ATOM 6212 C C . ASN A 1 808 ? -4.469 17.882 -7.424 1.00 89.31 808 ASN A C 1
ATOM 6214 O O . ASN A 1 808 ? -4.144 17.213 -6.448 1.00 89.31 808 ASN A O 1
ATOM 6218 N N . THR A 1 809 ? -5.625 17.667 -8.061 1.00 90.44 809 THR A N 1
ATOM 6219 C CA . THR A 1 809 ? -6.588 16.609 -7.704 1.00 90.44 809 THR A CA 1
ATOM 6220 C C . THR A 1 809 ? -6.476 15.358 -8.577 1.00 90.44 809 THR A C 1
ATOM 6222 O O . THR A 1 809 ? -7.218 14.396 -8.388 1.00 90.44 809 THR A O 1
ATOM 6225 N N . SER A 1 810 ? -5.614 15.375 -9.592 1.00 94.81 810 SER A N 1
ATOM 6226 C CA . SER A 1 810 ? -5.398 14.261 -10.517 1.00 94.81 810 SER A CA 1
ATOM 6227 C C . SER A 1 810 ? -3.989 14.349 -11.077 1.00 94.81 810 SER A C 1
ATOM 6229 O O . SER A 1 810 ? -3.734 15.142 -11.990 1.00 94.81 810 SER A O 1
ATOM 6231 N N . ILE A 1 811 ? -3.088 13.577 -10.481 1.00 94.62 811 ILE A N 1
ATOM 6232 C CA . ILE A 1 811 ? -1.671 13.532 -10.813 1.00 94.62 811 ILE A CA 1
ATOM 6233 C C . ILE A 1 811 ? -1.417 12.162 -11.427 1.00 94.62 811 ILE A C 1
ATOM 6235 O O . ILE A 1 811 ? -1.590 11.140 -10.786 1.00 94.62 811 ILE A O 1
ATOM 6239 N N . LEU A 1 812 ? -1.092 12.146 -12.712 1.00 93.25 812 LEU A N 1
ATOM 6240 C CA . LEU A 1 812 ? -0.575 10.959 -13.372 1.00 93.25 812 LEU A CA 1
ATOM 6241 C C . LEU A 1 812 ? 0.363 11.417 -14.479 1.00 93.25 812 LEU A C 1
ATOM 6243 O O . LEU A 1 812 ? -0.051 11.777 -15.582 1.00 93.25 812 LEU A O 1
ATOM 6247 N N . ILE A 1 813 ? 1.634 11.498 -14.133 1.00 90.69 813 ILE A N 1
ATOM 6248 C CA . ILE A 1 813 ? 2.672 12.112 -14.942 1.00 90.69 813 ILE A CA 1
ATOM 6249 C C . ILE A 1 813 ? 3.121 11.113 -15.997 1.00 90.69 813 ILE A C 1
ATOM 6251 O O . ILE A 1 813 ? 3.888 10.193 -15.736 1.00 90.69 813 ILE A O 1
ATOM 6255 N N . ASN A 1 814 ? 2.651 11.329 -17.219 1.00 88.25 814 ASN A N 1
ATOM 6256 C CA . ASN A 1 814 ? 3.066 10.565 -18.385 1.00 88.25 814 ASN A CA 1
ATOM 6257 C C . ASN A 1 814 ? 3.632 11.525 -19.445 1.00 88.25 814 ASN A C 1
ATOM 6259 O O . ASN A 1 814 ? 2.860 12.106 -20.216 1.00 88.25 814 ASN A O 1
ATOM 6263 N N . PRO A 1 815 ? 4.950 11.791 -19.440 1.00 87.00 815 PRO A N 1
ATOM 6264 C CA . PRO A 1 815 ? 5.543 12.764 -20.345 1.00 87.00 815 PRO A CA 1
ATOM 6265 C C . PRO A 1 815 ? 5.538 12.298 -21.804 1.00 87.00 815 PRO A C 1
ATOM 6267 O O . PRO A 1 815 ? 5.956 11.190 -22.130 1.00 87.00 815 PRO A O 1
ATOM 6270 N N . VAL A 1 816 ? 5.141 13.193 -22.706 1.00 88.50 816 VAL A N 1
ATOM 6271 C CA . VAL A 1 816 ? 5.290 13.029 -24.155 1.00 88.50 816 VAL A CA 1
ATOM 6272 C C . VAL A 1 816 ? 6.558 13.747 -24.593 1.00 88.50 816 VAL A C 1
ATOM 6274 O O . VAL A 1 816 ? 6.718 14.940 -24.335 1.00 88.50 816 VAL A O 1
ATOM 6277 N N . THR A 1 817 ? 7.456 13.037 -25.272 1.00 87.94 817 THR A N 1
ATOM 6278 C CA . THR A 1 817 ? 8.712 13.613 -25.770 1.00 87.94 817 THR A CA 1
ATOM 6279 C C . THR A 1 817 ? 8.608 13.957 -27.251 1.00 87.94 817 THR A C 1
ATOM 6281 O O . THR A 1 817 ? 8.241 13.119 -28.070 1.00 87.94 817 THR A O 1
ATOM 6284 N N . TYR A 1 818 ? 8.993 15.181 -27.601 1.00 89.94 818 TYR A N 1
ATOM 6285 C CA . TYR A 1 818 ? 9.058 15.677 -28.972 1.00 89.94 818 TYR A CA 1
ATOM 6286 C C . TYR A 1 818 ? 10.499 16.019 -29.365 1.00 89.94 818 TYR A C 1
ATOM 6288 O O . TYR A 1 818 ? 11.281 16.469 -28.533 1.00 89.94 818 TYR A O 1
ATOM 6296 N N . THR A 1 819 ? 10.859 15.874 -30.641 1.00 90.44 819 THR A N 1
ATOM 6297 C CA . THR A 1 819 ? 12.169 16.311 -31.157 1.00 90.44 819 THR A CA 1
ATOM 6298 C C . THR A 1 819 ? 12.091 17.738 -31.699 1.00 90.44 819 THR A C 1
ATOM 6300 O O . THR A 1 819 ? 11.208 18.052 -32.495 1.00 90.44 819 THR A O 1
ATOM 6303 N N . LEU A 1 820 ? 13.027 18.601 -31.297 1.00 90.38 820 LEU A N 1
ATOM 6304 C CA . LEU A 1 820 ? 13.171 19.971 -31.799 1.00 90.38 820 LEU A CA 1
ATOM 6305 C C . LEU A 1 820 ? 14.488 20.108 -32.554 1.00 90.38 820 LEU A C 1
ATOM 6307 O O . LEU A 1 820 ? 15.552 19.844 -32.002 1.00 90.38 820 LEU A O 1
ATOM 6311 N N . VAL A 1 821 ? 14.425 20.598 -33.790 1.00 92.12 821 VAL A N 1
ATOM 6312 C CA . VAL A 1 821 ? 15.613 20.922 -34.589 1.00 92.12 821 VAL A CA 1
ATOM 6313 C C . VAL A 1 821 ? 15.735 22.440 -34.699 1.00 92.12 821 VAL A C 1
ATOM 6315 O O . VAL A 1 821 ? 14.926 23.080 -35.370 1.00 92.12 821 VAL A O 1
ATOM 6318 N N . VAL A 1 822 ? 16.728 23.022 -34.026 1.00 89.88 822 VAL A N 1
ATOM 6319 C CA . VAL A 1 822 ? 16.973 24.472 -33.968 1.00 89.88 822 VAL A CA 1
ATOM 6320 C C . VAL A 1 822 ? 17.921 24.891 -35.090 1.00 89.88 822 VAL A C 1
ATOM 6322 O O . VAL A 1 822 ? 19.023 24.350 -35.214 1.00 89.88 822 VAL A O 1
ATOM 6325 N N . LEU A 1 823 ? 17.508 25.871 -35.898 1.00 83.88 823 LEU A N 1
ATOM 6326 C CA . LEU A 1 823 ? 18.318 26.403 -37.001 1.00 83.88 823 LEU A CA 1
ATOM 6327 C C . LEU A 1 823 ? 19.333 27.472 -36.546 1.00 83.88 823 LEU A C 1
ATOM 6329 O O . LEU A 1 823 ? 19.101 28.161 -35.552 1.00 83.88 823 LEU A O 1
ATOM 6333 N N . PRO A 1 824 ? 20.433 27.672 -37.303 1.00 72.81 824 PRO A N 1
ATOM 6334 C CA . PRO A 1 824 ? 21.324 28.814 -37.128 1.00 72.81 824 PRO A CA 1
ATOM 6335 C C . PRO A 1 824 ? 20.590 30.140 -37.286 1.00 72.81 824 PRO A C 1
ATOM 6337 O O . PRO A 1 824 ? 19.777 30.304 -38.198 1.00 72.81 824 PRO A O 1
ATOM 6340 N N . SER A 1 825 ? 20.930 31.113 -36.441 1.00 63.38 825 SER A N 1
ATOM 6341 C CA . SER A 1 825 ? 20.512 32.500 -36.617 1.00 63.38 825 SER A CA 1
ATOM 6342 C C . SER A 1 825 ? 20.922 32.973 -38.012 1.00 63.38 825 SER A C 1
ATOM 6344 O O . SER A 1 825 ? 22.112 33.033 -38.324 1.00 63.38 825 SER A O 1
ATOM 6346 N N . ILE A 1 826 ? 19.952 33.311 -38.865 1.00 58.12 826 ILE A N 1
ATOM 6347 C CA . ILE A 1 826 ? 20.245 33.939 -40.154 1.00 58.12 826 ILE A CA 1
ATOM 6348 C C . ILE A 1 826 ? 20.652 35.381 -39.852 1.00 58.12 826 ILE A C 1
ATOM 6350 O O . ILE A 1 826 ? 19.809 36.274 -39.752 1.00 58.12 826 ILE A O 1
ATOM 6354 N N . THR A 1 827 ? 21.949 35.623 -39.674 1.00 47.66 827 THR A N 1
ATOM 6355 C CA . THR A 1 827 ? 22.475 36.987 -39.645 1.00 47.66 827 THR A CA 1
ATOM 6356 C C . THR A 1 827 ? 22.308 37.550 -41.047 1.00 47.66 827 THR A C 1
ATOM 6358 O O . THR A 1 827 ? 23.115 37.292 -41.937 1.00 47.66 827 THR A O 1
ATOM 6361 N N . THR A 1 828 ? 21.228 38.296 -41.268 1.00 43.91 828 THR A N 1
ATOM 6362 C CA . THR A 1 828 ? 21.092 39.091 -42.485 1.00 43.91 828 THR A CA 1
ATOM 6363 C C . THR A 1 828 ? 22.094 40.230 -42.352 1.00 43.91 828 THR A C 1
ATOM 6365 O O . THR A 1 828 ? 21.816 41.250 -41.728 1.00 43.91 828 THR A O 1
ATOM 6368 N N . THR A 1 829 ? 23.307 40.045 -42.866 1.00 38.66 829 THR A N 1
ATOM 6369 C CA . THR A 1 829 ? 24.203 41.164 -43.132 1.00 38.66 829 THR A CA 1
ATOM 6370 C C . THR A 1 829 ? 23.553 41.986 -44.232 1.00 38.66 829 THR A C 1
ATOM 6372 O O . THR A 1 829 ? 23.654 41.667 -45.417 1.00 38.66 829 THR A O 1
ATOM 6375 N N . THR A 1 830 ? 22.854 43.051 -43.844 1.00 40.34 830 THR A N 1
ATOM 6376 C CA . THR A 1 830 ? 22.456 44.116 -44.762 1.00 40.34 830 THR A CA 1
ATOM 6377 C C . THR A 1 830 ? 23.741 44.769 -45.261 1.00 40.34 830 THR A C 1
ATOM 6379 O O . THR A 1 830 ? 24.255 45.720 -44.678 1.00 40.34 830 THR A O 1
ATOM 6382 N N . SER A 1 831 ? 24.326 44.206 -46.313 1.00 38.22 831 SER A N 1
ATOM 6383 C CA . SER A 1 831 ? 25.341 44.896 -47.090 1.00 38.22 831 SER A CA 1
ATOM 6384 C C . SER A 1 831 ? 24.608 45.952 -47.905 1.00 38.22 831 SER A C 1
ATOM 6386 O O . SER A 1 831 ? 23.984 45.666 -48.925 1.00 38.22 831 SER A O 1
ATOM 6388 N N . THR A 1 832 ? 24.635 47.189 -47.417 1.00 40.22 832 THR A N 1
ATOM 6389 C CA . THR A 1 832 ? 24.249 48.372 -48.184 1.00 40.22 832 THR A CA 1
ATOM 6390 C C . THR A 1 832 ? 25.220 48.492 -49.358 1.00 40.22 832 THR A C 1
ATOM 6392 O O . THR A 1 832 ? 26.265 49.129 -49.268 1.00 40.22 832 THR A O 1
ATOM 6395 N N . THR A 1 833 ? 24.922 47.807 -50.458 1.00 36.06 833 THR A N 1
ATOM 6396 C CA . THR A 1 833 ? 25.632 47.967 -51.724 1.00 36.06 833 THR A CA 1
ATOM 6397 C C . THR A 1 833 ? 24.889 49.010 -52.542 1.00 36.06 833 THR A C 1
ATOM 6399 O O . THR A 1 833 ? 23.880 48.743 -53.194 1.00 36.06 833 THR A O 1
ATOM 6402 N N . THR A 1 834 ? 25.395 50.241 -52.482 1.00 35.78 834 THR A N 1
ATOM 6403 C CA . THR A 1 834 ? 25.072 51.303 -53.434 1.00 35.78 834 THR A CA 1
ATOM 6404 C C . THR A 1 834 ? 25.414 50.790 -54.829 1.00 35.78 834 THR A C 1
ATOM 6406 O O . THR A 1 834 ? 26.581 50.709 -55.206 1.00 35.78 834 THR A O 1
ATOM 6409 N N . SER A 1 835 ? 24.395 50.370 -55.571 1.00 33.84 835 SER A N 1
ATOM 6410 C CA . SER A 1 835 ? 24.547 49.844 -56.922 1.00 33.84 835 SER A CA 1
ATOM 6411 C C . SER A 1 835 ? 24.374 50.993 -57.905 1.00 33.84 835 SER A C 1
ATOM 6413 O O . SER A 1 835 ? 23.260 51.447 -58.157 1.00 33.84 835 SER A O 1
ATOM 6415 N N . THR A 1 836 ? 25.490 51.491 -58.432 1.00 33.75 836 THR A N 1
ATOM 6416 C CA . THR A 1 836 ? 25.514 52.372 -59.598 1.00 33.75 836 THR A CA 1
ATOM 6417 C C . THR A 1 836 ? 25.019 51.584 -60.806 1.00 33.75 836 THR A C 1
ATOM 6419 O O . THR A 1 836 ? 25.519 50.502 -61.110 1.00 33.75 836 THR A O 1
ATOM 6422 N N . THR A 1 837 ? 24.009 52.120 -61.476 1.00 32.94 837 THR A N 1
ATOM 6423 C CA . THR A 1 837 ? 23.378 51.538 -62.655 1.00 32.94 837 THR A CA 1
ATOM 6424 C C . THR A 1 837 ? 24.364 51.487 -63.819 1.00 32.94 837 THR A C 1
ATOM 6426 O O . THR A 1 837 ? 24.757 52.531 -64.335 1.00 32.94 837 THR A O 1
ATOM 6429 N N . THR A 1 838 ? 24.680 50.287 -64.304 1.00 31.08 838 THR A N 1
ATOM 6430 C CA . THR A 1 838 ? 25.154 50.107 -65.679 1.00 31.08 838 THR A CA 1
ATOM 6431 C C . THR A 1 838 ? 24.362 48.974 -66.311 1.00 31.08 838 THR A C 1
ATOM 6433 O O . THR A 1 838 ? 24.475 47.809 -65.943 1.00 31.08 838 THR A O 1
ATOM 6436 N N . THR A 1 839 ? 23.501 49.353 -67.245 1.00 34.47 839 THR A N 1
ATOM 6437 C CA . THR A 1 839 ? 22.718 48.471 -68.104 1.00 34.47 839 THR A CA 1
ATOM 6438 C C . THR A 1 839 ? 23.628 47.664 -69.020 1.00 34.47 839 THR A C 1
ATOM 6440 O O . THR A 1 839 ? 24.390 48.236 -69.800 1.00 34.47 839 THR A O 1
ATOM 6443 N N . THR A 1 840 ? 23.494 46.340 -69.015 1.00 30.53 840 THR A N 1
ATOM 6444 C CA . THR A 1 840 ? 23.865 45.520 -70.173 1.00 30.53 840 THR A CA 1
ATOM 6445 C C . THR A 1 840 ? 22.903 44.344 -70.279 1.00 30.53 840 THR A C 1
ATOM 6447 O O . THR A 1 840 ? 22.798 43.507 -69.389 1.00 30.53 840 THR A O 1
ATOM 6450 N N . SER A 1 841 ? 22.143 44.342 -71.366 1.00 35.50 841 SER A N 1
ATOM 6451 C CA . SER A 1 841 ? 21.180 43.322 -71.760 1.00 35.50 841 SER A CA 1
ATOM 6452 C C . SER A 1 841 ? 21.888 42.120 -72.376 1.00 35.50 841 SER A C 1
ATOM 6454 O O . SER A 1 841 ? 22.547 42.292 -73.401 1.00 35.50 841 SER A O 1
ATOM 6456 N N . VAL A 1 842 ? 21.678 40.915 -71.843 1.00 31.64 842 VAL A N 1
ATOM 6457 C CA . VAL A 1 842 ? 21.820 39.673 -72.619 1.00 31.64 842 VAL A CA 1
ATOM 6458 C C . VAL A 1 842 ? 20.741 38.677 -72.198 1.00 31.64 842 VAL A C 1
ATOM 6460 O O . VAL A 1 842 ? 20.633 38.279 -71.042 1.00 31.64 842 VAL A O 1
ATOM 6463 N N . SER A 1 843 ? 19.935 38.308 -73.184 1.00 34.81 843 SER A N 1
ATOM 6464 C CA . SER A 1 843 ? 18.905 37.278 -73.174 1.00 34.81 843 SER A CA 1
ATOM 6465 C C . SER A 1 843 ? 19.538 35.889 -73.245 1.00 34.81 843 SER A C 1
ATOM 6467 O O . SER A 1 843 ? 20.391 35.699 -74.101 1.00 34.81 843 SER A O 1
ATOM 6469 N N . THR A 1 844 ? 19.058 34.902 -72.475 1.00 29.31 844 THR A N 1
ATOM 6470 C CA . THR A 1 844 ? 18.973 33.507 -72.960 1.00 29.31 844 THR A CA 1
ATOM 6471 C C . THR A 1 844 ? 18.069 32.625 -72.095 1.00 29.31 844 THR A C 1
ATOM 6473 O O . THR A 1 844 ? 17.972 32.776 -70.882 1.00 29.31 844 THR A O 1
ATOM 6476 N N . SER A 1 845 ? 17.399 31.722 -72.802 1.00 31.27 845 SER A N 1
ATOM 6477 C CA . SER A 1 845 ? 16.334 30.780 -72.459 1.00 31.27 845 SER A CA 1
ATOM 6478 C C . SER A 1 845 ? 16.694 29.690 -71.445 1.00 31.27 845 SER A C 1
ATOM 6480 O O . SER A 1 845 ? 17.739 29.055 -71.574 1.00 31.27 845 SER A O 1
ATOM 6482 N N . LEU A 1 846 ? 15.756 29.373 -70.545 1.00 30.34 846 LEU A N 1
ATOM 6483 C CA . LEU A 1 846 ? 15.752 28.145 -69.744 1.00 30.34 846 LEU A CA 1
ATOM 6484 C C . LEU A 1 846 ? 14.606 27.228 -70.185 1.00 30.34 846 LEU A C 1
ATOM 6486 O O . LEU A 1 846 ? 13.433 27.597 -70.137 1.00 30.34 846 LEU A O 1
ATOM 6490 N N . SER A 1 847 ? 14.993 26.034 -70.621 1.00 28.03 847 SER A N 1
ATOM 6491 C CA . SER A 1 847 ? 14.131 24.920 -70.997 1.00 28.03 847 SER A CA 1
ATOM 6492 C C . SER A 1 847 ? 13.617 24.205 -69.747 1.00 28.03 847 SER A C 1
ATOM 6494 O O . SER A 1 847 ? 14.390 23.770 -68.895 1.00 28.03 847 SER A O 1
ATOM 6496 N N . THR A 1 848 ? 12.301 24.067 -69.656 1.00 28.12 848 THR A N 1
ATOM 6497 C CA . THR A 1 848 ? 11.573 23.258 -68.679 1.00 28.12 848 THR A CA 1
ATOM 6498 C C . THR A 1 848 ? 11.741 21.768 -68.975 1.00 28.12 848 THR A C 1
ATOM 6500 O O . THR A 1 848 ? 11.521 21.328 -70.100 1.00 28.12 848 THR A O 1
ATOM 6503 N N . THR A 1 849 ? 12.070 20.969 -67.955 1.00 28.61 849 THR A N 1
ATOM 6504 C CA . THR A 1 849 ? 11.826 19.518 -67.981 1.00 28.61 849 THR A CA 1
ATOM 6505 C C . THR A 1 849 ? 10.992 19.147 -66.764 1.00 28.61 849 THR A C 1
ATOM 6507 O O . THR A 1 849 ? 11.441 19.236 -65.624 1.00 28.61 849 THR A O 1
ATOM 6510 N N . THR A 1 850 ? 9.743 18.794 -67.035 1.00 27.23 850 THR A N 1
ATOM 6511 C CA . THR A 1 850 ? 8.730 18.337 -66.086 1.00 27.23 850 THR A CA 1
ATOM 6512 C C . THR A 1 850 ? 8.922 16.842 -65.836 1.00 27.23 850 THR A C 1
ATOM 6514 O O . THR A 1 850 ? 9.002 16.079 -66.796 1.00 27.23 850 THR A O 1
ATOM 6517 N N . ILE A 1 851 ? 8.928 16.403 -64.575 1.00 29.06 851 ILE A N 1
ATOM 6518 C CA . ILE A 1 851 ? 8.628 15.009 -64.221 1.00 29.06 851 ILE A CA 1
ATOM 6519 C C . ILE A 1 851 ? 7.487 15.030 -63.210 1.00 29.06 851 ILE A C 1
ATOM 6521 O O . ILE A 1 851 ? 7.613 15.521 -62.091 1.00 29.06 851 ILE A O 1
ATOM 6525 N N . THR A 1 852 ? 6.351 14.526 -63.669 1.00 27.67 852 THR A N 1
ATOM 6526 C CA . THR A 1 852 ? 5.100 14.326 -62.949 1.00 27.67 852 THR A CA 1
ATOM 6527 C C . THR A 1 852 ? 5.217 13.080 -62.071 1.00 27.67 852 THR A C 1
ATOM 6529 O O . THR A 1 852 ? 5.596 12.019 -62.563 1.00 27.67 852 THR A O 1
ATOM 6532 N N . SER A 1 853 ? 4.818 13.164 -60.802 1.00 27.50 853 SER A N 1
ATOM 6533 C CA . SER A 1 853 ? 4.334 11.991 -60.068 1.00 27.50 853 SER A CA 1
ATOM 6534 C C . SER A 1 853 ? 2.974 12.304 -59.453 1.00 27.50 853 SER A C 1
ATOM 6536 O O . SER A 1 853 ? 2.684 13.419 -59.025 1.00 27.50 853 SER A O 1
ATOM 6538 N N . VAL A 1 854 ? 2.108 11.310 -59.591 1.00 27.36 854 VAL A N 1
ATOM 6539 C CA . VAL A 1 854 ? 0.653 11.351 -59.524 1.00 27.36 854 VAL A CA 1
ATOM 6540 C C . VAL A 1 854 ? 0.203 11.222 -58.071 1.00 27.36 854 VAL A C 1
ATOM 6542 O O . VAL A 1 854 ? 0.545 10.248 -57.409 1.00 27.36 854 VAL A O 1
ATOM 6545 N N . SER A 1 855 ? -0.607 12.165 -57.590 1.00 27.75 855 SER A N 1
ATOM 6546 C CA . SER A 1 855 ? -1.424 11.984 -56.388 1.00 27.75 855 SER A CA 1
ATOM 6547 C C . SER A 1 855 ? -2.870 11.762 -56.820 1.00 27.75 855 SER A C 1
ATOM 6549 O O . SER A 1 855 ? -3.510 12.649 -57.383 1.00 27.75 855 SER A O 1
ATOM 6551 N N . THR A 1 856 ? -3.381 10.556 -56.588 1.00 27.08 856 THR A N 1
ATOM 6552 C CA . THR A 1 856 ? -4.801 10.230 -56.727 1.00 27.08 856 THR A CA 1
ATOM 6553 C C . THR A 1 856 ? -5.591 10.934 -55.631 1.00 27.08 856 THR A C 1
ATOM 6555 O O . THR A 1 856 ? -5.543 10.553 -54.464 1.00 27.08 856 THR A O 1
ATOM 6558 N N . VAL A 1 857 ? -6.319 11.971 -56.035 1.00 26.72 857 VAL A N 1
ATOM 6559 C CA . VAL A 1 857 ? -7.373 12.628 -55.265 1.00 26.72 857 VAL A CA 1
ATOM 6560 C C . VAL A 1 857 ? -8.613 11.737 -55.303 1.00 26.72 857 VAL A C 1
ATOM 6562 O O . VAL A 1 857 ? -9.138 11.464 -56.380 1.00 26.72 857 VAL A O 1
ATOM 6565 N N . VAL A 1 858 ? -9.113 11.325 -54.138 1.00 27.62 858 VAL A N 1
ATOM 6566 C CA . VAL A 1 858 ? -10.523 10.947 -53.981 1.00 27.62 858 VAL A CA 1
ATOM 6567 C C . VAL A 1 858 ? -11.197 12.082 -53.223 1.00 27.62 858 VAL A C 1
ATOM 6569 O O . VAL A 1 858 ? -10.915 12.343 -52.058 1.00 27.62 858 VAL A O 1
ATOM 6572 N N . SER A 1 859 ? -12.041 12.803 -53.951 1.00 28.19 859 SER A N 1
ATOM 6573 C CA . SER A 1 859 ? -12.863 13.918 -53.501 1.00 28.19 859 SER A CA 1
ATOM 6574 C C . SER A 1 859 ? -13.973 13.454 -52.555 1.00 28.19 859 SER A C 1
ATOM 6576 O O . SER A 1 859 ? -14.795 12.623 -52.945 1.00 28.19 859 SER A O 1
ATOM 6578 N N . SER A 1 860 ? -14.075 14.047 -51.365 1.00 28.95 860 SER A N 1
ATOM 6579 C CA . SER A 1 860 ? -15.318 14.063 -50.594 1.00 28.95 860 SER A CA 1
ATOM 6580 C C . SER A 1 860 ? -16.157 15.267 -51.027 1.00 28.95 860 SER A C 1
ATOM 6582 O O . SER A 1 860 ? -15.748 16.423 -50.928 1.00 28.95 860 SER A O 1
ATOM 6584 N N . ALA A 1 861 ? -17.333 14.971 -51.579 1.00 30.08 861 ALA A N 1
ATOM 6585 C CA . ALA A 1 861 ? -18.313 15.955 -51.997 1.00 30.08 861 ALA A CA 1
ATOM 6586 C C . ALA A 1 861 ? -18.916 16.670 -50.780 1.00 30.08 861 ALA A C 1
ATOM 6588 O O . ALA A 1 861 ? -19.436 16.047 -49.855 1.00 30.08 861 ALA A O 1
ATOM 6589 N N . SER A 1 862 ? -18.885 17.995 -50.819 1.00 35.53 862 SER A N 1
ATOM 6590 C CA . SER A 1 862 ? -19.745 18.874 -50.044 1.00 35.53 862 SER A CA 1
ATOM 6591 C C . SER A 1 862 ? -21.161 18.842 -50.627 1.00 35.53 862 SER A C 1
ATOM 6593 O O . SER A 1 862 ? -21.334 19.057 -51.821 1.00 35.53 862 SER A O 1
ATOM 6595 N N . ASN A 1 863 ? -22.175 18.597 -49.790 1.00 33.06 863 ASN A N 1
ATOM 6596 C CA . ASN A 1 863 ? -23.527 19.134 -49.978 1.00 33.06 863 ASN A CA 1
ATOM 6597 C C . ASN A 1 863 ? -24.362 19.037 -48.688 1.00 33.06 863 ASN A C 1
ATOM 6599 O O . ASN A 1 863 ? -24.820 17.976 -48.282 1.00 33.06 863 ASN A O 1
ATOM 6603 N N . ILE A 1 864 ? -24.522 20.195 -48.040 1.00 41.56 864 ILE A N 1
ATOM 6604 C CA . ILE A 1 864 ? -25.814 20.837 -47.748 1.00 41.56 864 ILE A CA 1
ATOM 6605 C C . ILE A 1 864 ? -26.962 19.850 -47.454 1.00 41.56 864 ILE A C 1
ATOM 6607 O O . ILE A 1 864 ? -27.749 19.512 -48.332 1.00 41.56 864 ILE A O 1
ATOM 6611 N N . GLY A 1 865 ? -27.085 19.435 -46.189 1.00 36.31 865 GLY A N 1
ATOM 6612 C CA . GLY A 1 865 ? -28.167 18.553 -45.730 1.00 36.31 865 GLY A CA 1
ATOM 6613 C C . GLY A 1 865 ? -28.716 18.829 -44.326 1.00 36.31 865 GLY A C 1
ATOM 6614 O O . GLY A 1 865 ? -29.558 18.071 -43.864 1.00 36.31 865 GLY A O 1
ATOM 6615 N N . TYR A 1 866 ? -28.287 19.897 -43.639 1.00 37.38 866 TYR A N 1
ATOM 6616 C CA . TYR A 1 866 ? -28.652 20.109 -42.223 1.00 37.38 866 TYR A CA 1
ATOM 6617 C C . TYR A 1 866 ? -29.356 21.434 -41.900 1.00 37.38 866 TYR A C 1
ATOM 6619 O O . TYR A 1 866 ? -29.908 21.579 -40.814 1.00 37.38 866 TYR A O 1
ATOM 6627 N N . ILE A 1 867 ? -29.453 22.371 -42.849 1.00 40.00 867 ILE A N 1
ATOM 6628 C CA . ILE A 1 867 ? -30.168 23.644 -42.624 1.00 40.00 867 ILE A CA 1
ATOM 6629 C C . ILE A 1 867 ? -31.662 23.532 -42.993 1.00 40.00 867 ILE A C 1
ATOM 6631 O O . ILE A 1 867 ? -32.501 24.183 -42.375 1.00 40.00 867 ILE A O 1
ATOM 6635 N N . ALA A 1 868 ? -32.039 22.632 -43.909 1.00 37.31 868 ALA A N 1
ATOM 6636 C CA . ALA A 1 868 ? -33.441 22.427 -44.294 1.00 37.31 868 ALA A CA 1
ATOM 6637 C C . ALA A 1 868 ? -34.269 21.678 -43.225 1.00 37.31 868 ALA A C 1
ATOM 6639 O O . ALA A 1 868 ? -35.455 21.954 -43.060 1.00 37.31 868 ALA A O 1
ATOM 6640 N N . VAL A 1 869 ? -33.649 20.779 -42.450 1.00 43.31 869 VAL A N 1
ATOM 6641 C CA . VAL A 1 869 ? -34.339 19.972 -41.422 1.00 43.31 869 VAL A CA 1
ATOM 6642 C C . VAL A 1 869 ? -34.711 20.813 -40.193 1.00 43.31 869 VAL A C 1
ATOM 6644 O O . VAL A 1 869 ? -35.793 20.648 -39.633 1.00 43.31 869 VAL A O 1
ATOM 6647 N N . ILE A 1 870 ? -33.869 21.781 -39.821 1.00 47.28 870 ILE A N 1
ATOM 6648 C CA . ILE A 1 870 ? -34.111 22.669 -38.672 1.00 47.28 870 ILE A CA 1
ATOM 6649 C C . ILE A 1 870 ? -35.231 23.676 -38.977 1.00 47.28 870 ILE A C 1
ATOM 6651 O O . ILE A 1 870 ? -36.086 23.925 -38.130 1.00 47.28 870 ILE A O 1
ATOM 6655 N N . VAL A 1 871 ? -35.296 24.199 -40.207 1.00 47.00 871 VAL A N 1
ATOM 6656 C CA . VAL A 1 871 ? -36.354 25.142 -40.613 1.00 47.00 871 VAL A CA 1
ATOM 6657 C C . VAL A 1 871 ? -37.722 24.451 -40.689 1.00 47.00 871 VAL A C 1
ATOM 6659 O O . VAL A 1 871 ? -38.716 25.019 -40.241 1.00 47.00 871 VAL A O 1
ATOM 6662 N N . VAL A 1 872 ? -37.789 23.200 -41.160 1.00 45.84 872 VAL A N 1
ATOM 6663 C CA . VAL A 1 872 ? -39.043 22.424 -41.192 1.00 45.84 872 VAL A CA 1
ATOM 6664 C C . VAL A 1 872 ? -39.536 22.080 -39.778 1.00 45.84 872 VAL A C 1
ATOM 6666 O O . VAL A 1 872 ? -40.729 22.205 -39.506 1.00 45.84 872 VAL A O 1
ATOM 6669 N N . LEU A 1 873 ? -38.638 21.745 -38.844 1.00 45.88 873 LEU A N 1
ATOM 6670 C CA . LEU A 1 873 ? -38.988 21.501 -37.436 1.00 45.88 873 LEU A CA 1
ATOM 6671 C C . LEU A 1 873 ? -39.519 22.758 -36.733 1.00 45.88 873 LEU A C 1
ATOM 6673 O O . LEU A 1 873 ? -40.506 22.678 -36.004 1.00 45.88 873 LEU A O 1
ATOM 6677 N N . ILE A 1 874 ? -38.937 23.930 -37.000 1.00 48.84 874 ILE A N 1
ATOM 6678 C CA . ILE A 1 874 ? -39.403 25.205 -36.431 1.00 48.84 874 ILE A CA 1
ATOM 6679 C C . ILE A 1 874 ? -40.793 25.576 -36.974 1.00 48.84 874 ILE A C 1
ATOM 6681 O O . ILE A 1 874 ? -41.655 25.999 -36.205 1.00 48.84 874 ILE A O 1
ATOM 6685 N N . ILE A 1 875 ? -41.063 25.350 -38.265 1.00 50.16 875 ILE A N 1
ATOM 6686 C CA . ILE A 1 875 ? -42.388 25.602 -38.860 1.00 50.16 875 ILE A CA 1
ATOM 6687 C C . ILE A 1 875 ? -43.448 24.642 -38.295 1.00 50.16 875 ILE A C 1
ATOM 6689 O O . ILE A 1 875 ? -44.567 25.072 -38.018 1.00 50.16 875 ILE A O 1
ATOM 6693 N N . ILE A 1 876 ? -43.103 23.373 -38.048 1.00 53.25 876 ILE A N 1
ATOM 6694 C CA . ILE A 1 876 ? -44.005 22.387 -37.425 1.00 53.25 876 ILE A CA 1
ATOM 6695 C C . ILE A 1 876 ? -44.319 22.762 -35.970 1.00 53.25 876 ILE A C 1
ATOM 6697 O O . ILE A 1 876 ? -45.475 22.682 -35.555 1.00 53.25 876 ILE A O 1
ATOM 6701 N N . ILE A 1 877 ? -43.330 23.236 -35.207 1.00 52.81 877 ILE A N 1
ATOM 6702 C CA . ILE A 1 877 ? -43.518 23.681 -33.817 1.00 52.81 877 ILE A CA 1
ATOM 6703 C C . ILE A 1 877 ? -44.381 24.951 -33.758 1.00 52.81 877 ILE A C 1
ATOM 6705 O O . ILE A 1 877 ? -45.279 25.041 -32.920 1.00 52.81 877 ILE A O 1
ATOM 6709 N N . ILE A 1 878 ? -44.187 25.898 -34.683 1.00 51.66 878 ILE A N 1
ATOM 6710 C CA . ILE A 1 878 ? -45.019 27.108 -34.782 1.00 51.66 878 ILE A CA 1
ATOM 6711 C C . ILE A 1 878 ? -46.453 26.751 -35.212 1.00 51.66 878 ILE A C 1
ATOM 6713 O O . ILE A 1 878 ? -47.410 27.271 -34.639 1.00 51.66 878 ILE A O 1
ATOM 6717 N N . ALA A 1 879 ? -46.634 25.820 -36.154 1.00 43.72 879 ALA A N 1
ATOM 6718 C CA . ALA A 1 879 ? -47.956 25.349 -36.570 1.00 43.72 879 ALA A CA 1
ATOM 6719 C C . ALA A 1 879 ? -48.700 24.603 -35.442 1.00 43.72 879 ALA A C 1
ATOM 6721 O O . ALA A 1 879 ? -49.900 24.815 -35.252 1.00 43.72 879 ALA A O 1
ATOM 6722 N N . LEU A 1 880 ? -47.994 23.789 -34.647 1.00 44.69 880 LEU A N 1
ATOM 6723 C CA . LEU A 1 880 ? -48.543 23.102 -33.469 1.00 44.69 880 LEU A CA 1
ATOM 6724 C C . LEU A 1 880 ? -48.897 24.080 -32.342 1.00 44.69 880 LEU A C 1
ATOM 6726 O O . LEU A 1 880 ? -49.950 23.935 -31.721 1.00 44.69 880 LEU A O 1
ATOM 6730 N N . ALA A 1 881 ? -48.084 25.117 -32.124 1.00 43.19 881 ALA A N 1
ATOM 6731 C CA . ALA A 1 881 ? -48.379 26.175 -31.159 1.00 43.19 881 ALA A CA 1
ATOM 6732 C C . ALA A 1 881 ? -49.627 26.985 -31.560 1.00 43.19 881 ALA A C 1
ATOM 6734 O O . ALA A 1 881 ? -50.488 27.251 -30.723 1.00 43.19 881 ALA A O 1
ATOM 6735 N N . VAL A 1 882 ? -49.792 27.307 -32.848 1.00 43.53 882 VAL A N 1
ATOM 6736 C CA . VAL A 1 882 ? -50.977 28.027 -33.358 1.00 43.53 882 VAL A CA 1
ATOM 6737 C C . VAL A 1 882 ? -52.248 27.162 -33.306 1.00 43.53 882 VAL A C 1
ATOM 6739 O O . VAL A 1 882 ? -53.335 27.684 -33.050 1.00 43.53 882 VAL A O 1
ATOM 6742 N N . LEU A 1 883 ? -52.137 25.840 -33.478 1.00 39.41 883 LEU A N 1
ATOM 6743 C CA . LEU A 1 883 ? -53.261 24.903 -33.330 1.00 39.41 883 LEU A CA 1
ATOM 6744 C C . LEU A 1 883 ? -53.679 24.692 -31.865 1.00 39.41 883 LEU A C 1
ATOM 6746 O O . LEU A 1 883 ? -54.872 24.556 -31.591 1.00 39.41 883 LEU A O 1
ATOM 6750 N N . LEU A 1 884 ? -52.734 24.734 -30.921 1.00 41.66 884 LEU A N 1
ATOM 6751 C CA . LEU A 1 884 ? -53.013 24.633 -29.482 1.00 41.66 884 LEU A CA 1
ATOM 6752 C C . LEU A 1 884 ? -53.619 25.919 -28.893 1.00 41.66 884 LEU A C 1
ATOM 6754 O O . LEU A 1 884 ? -54.398 25.841 -27.946 1.00 41.66 884 LEU A O 1
ATOM 6758 N N . PHE A 1 885 ? -53.367 27.086 -29.496 1.00 41.12 885 PHE A N 1
ATOM 6759 C CA . PHE A 1 885 ? -54.009 28.354 -29.113 1.00 41.12 885 PHE A CA 1
ATOM 6760 C C . PHE A 1 885 ? -55.380 28.607 -29.769 1.00 41.12 885 PHE A C 1
ATOM 6762 O O . PHE A 1 885 ? -56.066 29.553 -29.391 1.00 41.12 885 PHE A O 1
ATOM 6769 N N . ARG A 1 886 ? -55.823 27.760 -30.711 1.00 35.94 886 ARG A N 1
ATOM 6770 C CA . ARG A 1 886 ? -57.162 27.828 -31.339 1.00 35.94 886 ARG A CA 1
ATOM 6771 C C . ARG A 1 886 ? -58.186 26.833 -30.777 1.00 35.94 886 ARG A C 1
ATOM 6773 O O . ARG A 1 886 ? -59.308 26.767 -31.272 1.00 35.94 886 ARG A O 1
ATOM 6780 N N . ARG A 1 887 ? -57.824 26.079 -29.735 1.00 41.47 887 ARG A N 1
ATOM 6781 C CA . ARG A 1 887 ? -58.750 25.272 -28.924 1.00 41.47 887 ARG A CA 1
ATOM 6782 C C . ARG A 1 887 ? -58.633 25.645 -27.444 1.00 41.47 887 ARG A C 1
ATOM 6784 O O . ARG A 1 887 ? -58.278 24.825 -26.602 1.00 41.47 887 ARG A O 1
ATOM 6791 N N . ARG A 1 888 ? -58.949 26.905 -27.158 1.00 40.53 888 ARG A N 1
ATOM 6792 C CA . ARG A 1 888 ? -59.609 27.355 -25.932 1.00 40.53 888 ARG A CA 1
ATOM 6793 C C . ARG A 1 888 ? -60.708 28.323 -26.321 1.00 40.53 888 ARG A C 1
ATOM 6795 O O . ARG A 1 888 ? -60.436 29.148 -27.220 1.00 40.53 888 ARG A O 1
#

InterPro domains:
  IPR000914 Solute-binding protein family 5 domain [PF00496] (44-268)
  IPR039424 Solute-binding protein family 5 [PTHR30290] (42-341)

Foldseek 3Di:
DDDDDDDDPPVPVVVVVVVVVPPDDPPPPVPPPCPWLNFFKEWEFAPQQPVLVQLVCQQVVVAQFAWDFDAPVSHPDHDPLWFWFWFQFKWKWKFFQLFCAPVFGRLNVDLLLLLLVLQQQALVCLCCPLNVVFWFFDFFLDFFAQCCVLLQQLRLLCPVRHHDLPSSLVSSVVSCVVVQWDQDPLAIDHPRHTAEAEEEAAPSDRSQNVVSVSSQVSCVNSRHHYDYDYDHPVVCCCQQLVDQSRYGPHTMGIDMDGLSHANDRLVSLLLPQAQLVLRANADEPVAAGSRDHHRVVRHDPVLRVLNHLLNVLSVCQVLLVDFAPVRNSVSSSSSRSSSSSSSSITTNTGGRRIIIGDNQWDQFFAANNRSTSLALSSLRHIDRNPHSYGYYYYNACDDWFQDFQATPPDSNSQSVLNQQADAQWFALRFRNHTGGFQWDKDWPAAGSDFPAFDDQLFWAQDLVVLAIDGFDPRGTFRTKMKIFRCLQQVQFDWLLRHGDWVCQLQLLLSLLCLQAPYPPRLQHDPSSNSQLVVLLVQWRGKADPATGMIMTGGHQHDNPVSNSVLSNSCSSRVTPNPRRRHFTDDSLLSQLLSVCSSVVQEHCHPVVCVVSVHHNQHQLDLVNLVSSLVRLVVCLVVLDDDPNQVVSCVSRVYDGDDSVSSNVVSVSQSVLCVQQVGNSGHGRQWDWRYFAVPDVRGMTMIGGRPRHGTDGDVSSSDFAKDKDKAWDAPPADEAFDKTKIFIWIATRRGPDTAGDFQKWKKKFKAAPSSNTPDIDIDTAHPRRMDMDTHHNPDDFAKIKIWMFIGDPSHTGTRTDIDIYGYDDDPPPPPPPDPDDDDDDDDDDDDDDDDDDDDDDDDDDDDDDDPPVVVVVVVVVVVVVVVVVVVPD

pLDDT: mean 87.96, std 18.96, range [24.75, 98.88]

Radius of gyration: 33.2 Å; chains: 1; bounding box: 97×83×110 Å

Sequence (888 aa):
MYSVLSIKDKKIISLLILVATAISPIFAIAQSASSSPASTAITIISYNGNDANGILAFEHGQIAFYAYAVPPSEYTSLPPGAKAYLLPSTYYDILVNPLNTTFGFNPFQFQEVRFALNYIVNRTYFVDSILHGYGIPTISLYAGEPDVIHLQQTLSKYANVHYNFTYANETIYKVLTAHGAKYINGQWYYNGKPITVYVFVRTDATVRREYAQYFITQLQKLGFTVQQIQGNLQKEISVVYGSDPANTTWNILVEAWGGTYGYYDSGLAVGLYSTLGASDPFSSYYGLSMGTYNDTKYESSLLLKEANELDNLSLIISQSQFTSAQEYYQIYNKIVELGINMSVRIGLGMSLTPIYALSNINGVYPSFAQSTLLSFQTYYSITNGSYPNVTIGVRYLSQGSANPGAGFTDAYTDEIGNALFTPSSLTVPGSGYPVPFIYTYKIVNITPHAVVSVPSNALWWNPTTQQITKVSPNTTAQMAVIYNLAPLFNNDKWADGQNITLADIIYEYIVASEMSLNSSNPIYDSTASSVYAPALQTIKGFKIINSTAIEIWGNDWFFDPTEAVVSLFGSFNPLGYALAGGGYFPWQMYVGMKDVVAQGKAAWSEGAAQSKGIDWLNLVSPTDIGYITSALQNASATGYIPKSLQIVENLSGITLVTPQEAKAGYEAAINFMKTYGNGLIGDGPYILVAWNPSASPPYAKLIRNPYFHLVPPSNALALPTMYSVSLSIPSTVSLGQTLTGTVMGTPAGSTTAIPTPNAVVNIELLYPNGSIISGYQLMTNSSGQFTFTVPSSLSPGSYLLSVSAYSNTSILINPVTYTLVVLPSITTTTSTTTSTTTTTSVSTSLSTTTITSVSTVVSSASNIGYIAVIVVLIIIIIALAVLLFRRR